Protein AF-0000000069068634 (afdb_homodimer)

Radius of gyration: 43.88 Å; Cα contacts (8 Å, |Δi|>4): 1673; chains: 2; bounding box: 75×130×88 Å

InterPro domains:
  IPR000210 BTB/POZ domain [PF00651] (49-150)
  IPR000210 BTB/POZ domain [PS50097] (56-124)
  IPR000210 BTB/POZ domain [SM00225] (56-154)
  IPR011333 SKP1/BTB/POZ domain superfamily [G3DSA:3.30.710.10] (24-182)
  IPR011333 SKP1/BTB/POZ domain superfamily [SSF54695] (41-152)
  IPR011705 BTB/Kelch-associated [SM00875] (160-269)
  IPR012983 PHR [PF08005] (313-454)
  IPR038648 PHR domain superfamily [G3DSA:2.60.120.820] (300-456)

Solvent-accessible surface area (backbone atoms only — not comparable to full-atom values): 48509 Å² total; per-residue (Å²): 137,84,79,78,79,78,79,75,80,81,74,87,59,64,68,67,48,52,60,51,46,58,54,43,60,68,57,64,77,69,54,93,85,57,77,78,21,21,77,45,52,55,34,54,25,43,44,50,33,49,77,66,56,59,80,48,38,28,40,33,26,27,18,88,83,45,47,77,45,66,36,44,56,71,60,43,37,40,45,12,56,52,42,34,68,72,62,50,80,53,99,80,60,81,63,49,77,47,78,41,56,82,41,53,55,69,52,48,51,54,50,52,48,25,61,41,46,66,60,80,87,67,55,62,68,53,24,62,60,37,33,62,53,25,56,70,36,42,24,46,51,56,32,51,54,26,50,53,50,43,67,74,54,75,40,62,62,40,32,46,42,50,25,30,50,16,58,76,66,65,34,60,69,54,25,52,51,30,48,50,53,36,32,65,29,26,59,60,24,52,70,24,69,26,41,41,69,42,48,70,66,42,51,39,54,59,49,62,46,44,37,47,52,64,54,52,63,58,49,50,52,39,50,49,51,28,19,45,46,52,25,47,73,68,72,43,68,86,40,44,62,50,34,36,60,63,42,45,76,46,54,31,43,48,31,67,51,76,38,56,67,65,54,44,59,67,58,50,64,74,38,64,56,55,50,74,68,54,50,51,52,40,50,47,32,54,76,33,77,80,60,78,61,90,85,65,73,54,41,77,77,77,57,45,65,71,76,67,42,82,45,69,41,42,80,39,71,45,86,66,76,47,73,60,84,54,45,32,32,16,39,21,37,31,32,66,39,69,39,37,42,39,31,39,28,31,44,25,39,74,57,64,32,53,34,34,39,33,41,39,32,19,35,81,85,62,47,76,72,45,74,36,79,47,76,43,72,39,69,60,63,38,67,64,40,83,45,69,43,87,59,43,45,72,47,52,53,80,44,47,38,32,43,34,37,30,50,43,58,79,59,66,39,40,47,32,28,28,69,28,47,53,59,48,73,55,94,92,20,45,38,38,49,37,71,30,90,70,26,67,59,72,21,47,48,43,30,29,49,66,38,29,35,27,33,82,134,84,80,76,80,77,79,73,82,81,74,87,59,62,70,69,46,51,61,51,46,57,54,44,61,68,58,65,75,68,54,95,85,58,78,79,21,20,76,45,52,55,33,53,27,43,44,50,33,49,78,64,55,60,80,48,36,27,41,32,27,27,18,89,81,45,46,77,46,65,37,42,56,70,60,43,37,39,45,12,58,53,41,34,66,73,60,48,80,53,100,80,63,81,64,48,78,46,78,40,55,81,41,53,54,70,52,48,51,54,49,53,47,24,61,43,47,66,60,79,86,68,55,61,69,52,26,61,62,37,33,63,52,25,58,71,36,42,23,46,49,57,31,52,52,24,50,53,50,41,68,73,55,76,42,62,62,40,31,46,40,49,25,29,50,17,58,76,66,66,35,63,69,54,25,52,53,31,49,52,51,38,31,63,30,26,61,60,24,53,69,24,70,25,40,40,67,40,48,69,67,44,52,39,54,58,49,63,46,46,38,47,52,64,54,52,63,56,49,50,53,39,50,50,52,27,20,45,45,53,26,48,74,68,73,42,70,86,40,45,62,50,34,36,60,62,43,44,77,45,55,32,44,48,32,69,49,74,39,55,66,65,54,43,59,67,58,48,64,74,39,63,57,55,51,72,67,54,49,52,52,39,50,46,33,56,76,34,78,80,59,79,64,90,84,65,74,54,41,77,76,77,58,45,64,70,75,69,43,82,46,68,42,40,80,39,71,45,85,66,75,46,72,60,84,54,45,33,30,16,39,21,37,32,31,67,38,69,39,37,41,38,31,38,28,32,43,23,38,72,57,62,31,54,34,33,39,34,41,38,31,19,34,81,84,61,47,75,74,44,74,36,78,46,76,42,70,38,71,58,64,37,68,64,40,82,44,69,42,88,58,43,47,71,48,51,54,80,42,47,38,33,43,33,38,31,50,44,58,77,59,66,40,40,47,31,26,27,69,27,48,51,62,47,72,56,92,91,20,45,37,37,49,38,70,29,91,71,27,68,58,74,22,47,46,41,30,29,50,63,38,29,35,26,32,81

Nearest PDB structures (foldseek):
  3htm-assembly2_D  TM=7.997E-01  e=1.104E-09  Homo sapiens
  8h37-assembly1_N  TM=4.741E-01  e=4.800E-11  Homo sapiens
  8h37-assembly1_A  TM=4.738E-01  e=1.066E-10  Homo sapiens
  8gq6-assembly1_A  TM=3.937E-01  e=2.622E-12  Homo sapiens
  8h37-assembly1_P  TM=3.450E-01  e=1.195E-10  Homo sapiens

Organism: Magallana gigas (NCBI:txid29159)

Structure (mmCIF, N/CA/C/O backbone):
data_AF-0000000069068634-model_v1
#
loop_
_entity.id
_entity.type
_entity.pdbx_description
1 polymer 'BTB domain-containing protein'
#
loop_
_atom_site.group_PDB
_atom_site.id
_atom_site.type_symbol
_atom_site.label_atom_id
_atom_site.label_alt_id
_atom_site.label_comp_id
_atom_site.label_asym_id
_atom_site.label_entity_id
_atom_site.label_seq_id
_atom_site.pdbx_PDB_ins_code
_atom_site.Cartn_x
_atom_site.Cartn_y
_atom_site.Cartn_z
_atom_site.occupancy
_atom_site.B_iso_or_equiv
_atom_site.auth_seq_id
_atom_site.auth_comp_id
_atom_site.auth_asym_id
_atom_site.auth_atom_id
_atom_site.pdbx_PDB_model_num
ATOM 1 N N . MET A 1 1 ? -24.781 59.812 -26.109 1 23.02 1 MET A N 1
ATOM 2 C CA . MET A 1 1 ? -25.453 58.938 -25.172 1 23.02 1 MET A CA 1
ATOM 3 C C . MET A 1 1 ? -24.875 57.5 -25.25 1 23.02 1 MET A C 1
ATOM 5 O O . MET A 1 1 ? -25.625 56.531 -25.375 1 23.02 1 MET A O 1
ATOM 9 N N . ASN A 1 2 ? -23.656 57.281 -25.578 1 25.55 2 ASN A N 1
ATOM 10 C CA . ASN A 1 2 ? -22.906 56.156 -26.141 1 25.55 2 ASN A CA 1
ATOM 11 C C . ASN A 1 2 ? -22.672 55.062 -25.109 1 25.55 2 ASN A C 1
ATOM 13 O O . ASN A 1 2 ? -22.031 55.281 -24.094 1 25.55 2 ASN A O 1
ATOM 17 N N . SER A 1 3 ? -23.594 53.938 -25 1 25.5 3 SER A N 1
ATOM 18 C CA . SER A 1 3 ? -23.922 52.906 -24.047 1 25.5 3 SER A CA 1
ATOM 19 C C . SER A 1 3 ? -22.812 51.844 -23.984 1 25.5 3 SER A C 1
ATOM 21 O O . SER A 1 3 ? -22.672 51.031 -24.875 1 25.5 3 SER A O 1
ATOM 23 N N . ASN A 1 4 ? -21.625 52.219 -23.594 1 26.45 4 ASN A N 1
ATOM 24 C CA . ASN A 1 4 ? -20.438 51.375 -23.688 1 26.45 4 ASN A CA 1
ATOM 25 C C . ASN A 1 4 ? -20.547 50.125 -22.812 1 26.45 4 ASN A C 1
ATOM 27 O O . ASN A 1 4 ? -20.672 50.25 -21.594 1 26.45 4 ASN A O 1
ATOM 31 N N . ASN A 1 5 ? -21.078 48.969 -23.422 1 26.66 5 ASN A N 1
ATOM 32 C CA . ASN A 1 5 ? -21.5 47.688 -22.891 1 26.66 5 ASN A CA 1
ATOM 33 C C . ASN A 1 5 ? -20.328 46.938 -22.281 1 26.66 5 ASN A C 1
ATOM 35 O O . ASN A 1 5 ? -19.391 46.562 -23 1 26.66 5 ASN A O 1
ATOM 39 N N . ASN A 1 6 ? -19.891 47.25 -21.109 1 26.31 6 ASN A N 1
ATOM 40 C CA . ASN A 1 6 ? -18.75 46.719 -20.375 1 26.31 6 ASN A CA 1
ATOM 41 C C . ASN A 1 6 ? -18.875 45.219 -20.125 1 26.31 6 ASN A C 1
ATOM 43 O O . ASN A 1 6 ? -19.781 44.781 -19.422 1 26.31 6 ASN A O 1
ATOM 47 N N . GLU A 1 7 ? -18.453 44.375 -21.141 1 26.75 7 GLU A N 1
ATOM 48 C CA . GLU A 1 7 ? -18.594 42.938 -21.109 1 26.75 7 GLU A CA 1
ATOM 49 C C . GLU A 1 7 ? -17.766 42.312 -19.969 1 26.75 7 GLU A C 1
ATOM 51 O O . GLU A 1 7 ? -16.578 42.625 -19.828 1 26.75 7 GLU A O 1
ATOM 56 N N . VAL A 1 8 ? -18.406 41.969 -18.828 1 29.91 8 VAL A N 1
ATOM 57 C CA . VAL A 1 8 ? -17.969 41.406 -17.562 1 29.91 8 VAL A CA 1
ATOM 58 C C . VAL A 1 8 ? -17.281 40.062 -17.812 1 29.91 8 VAL A C 1
ATOM 60 O O . VAL A 1 8 ? -17.844 39.188 -18.5 1 29.91 8 VAL A O 1
ATOM 63 N N . PRO A 1 9 ? -15.977 40.062 -17.688 1 25.98 9 PRO A N 1
ATOM 64 C CA . PRO A 1 9 ? -15.273 38.812 -18.047 1 25.98 9 PRO A CA 1
ATOM 65 C C . PRO A 1 9 ? -15.766 37.594 -17.25 1 25.98 9 PRO A C 1
ATOM 67 O O . PRO A 1 9 ? -16.234 37.75 -16.125 1 25.98 9 PRO A O 1
ATOM 70 N N . ALA A 1 10 ? -16.047 36.469 -17.969 1 27.2 10 ALA A N 1
ATOM 71 C CA . ALA A 1 10 ? -16.609 35.156 -17.672 1 27.2 10 ALA A CA 1
ATOM 72 C C . ALA A 1 10 ? -15.867 34.5 -16.516 1 27.2 10 ALA A C 1
ATOM 74 O O . ALA A 1 10 ? -14.641 34.594 -16.406 1 27.2 10 ALA A O 1
ATOM 75 N N . SER A 1 11 ? -16.562 34.281 -15.383 1 24.89 11 SER A N 1
ATOM 76 C CA . SER A 1 11 ? -16.266 33.688 -14.086 1 24.89 11 SER A CA 1
ATOM 77 C C . SER A 1 11 ? -15.609 32.344 -14.234 1 24.89 11 SER A C 1
ATOM 79 O O . SER A 1 11 ? -16.078 31.5 -15.008 1 24.89 11 SER A O 1
ATOM 81 N N . PRO A 1 12 ? -14.305 32.219 -13.883 1 28.66 12 PRO A N 1
ATOM 82 C CA . PRO A 1 12 ? -13.586 30.984 -14.102 1 28.66 12 PRO A CA 1
ATOM 83 C C . PRO A 1 12 ? -14.227 29.797 -13.391 1 28.66 12 PRO A C 1
ATOM 85 O O . PRO A 1 12 ? -13.977 29.578 -12.195 1 28.66 12 PRO A O 1
ATOM 88 N N . VAL A 1 13 ? -15.555 29.531 -13.422 1 25.98 13 VAL A N 1
ATOM 89 C CA . VAL A 1 13 ? -16.344 28.484 -12.789 1 25.98 13 VAL A CA 1
ATOM 90 C C . VAL A 1 13 ? -15.852 27.125 -13.273 1 25.98 13 VAL A C 1
ATOM 92 O O . VAL A 1 13 ? -16.391 26.078 -12.875 1 25.98 13 VAL A O 1
ATOM 95 N N . LYS A 1 14 ? -15.086 27.062 -14.367 1 29.84 14 LYS A N 1
ATOM 96 C CA . LYS A 1 14 ? -15.148 25.766 -15.031 1 29.84 14 LYS A CA 1
ATOM 97 C C . LYS A 1 14 ? -14.375 24.719 -14.25 1 29.84 14 LYS A C 1
ATOM 99 O O . LYS A 1 14 ? -14.359 23.547 -14.625 1 29.84 14 LYS A O 1
ATOM 104 N N . GLU A 1 15 ? -13.523 25.297 -13.469 1 28.69 15 GLU A N 1
ATOM 105 C CA . GLU A 1 15 ? -12.633 24.203 -13.07 1 28.69 15 GLU A CA 1
ATOM 106 C C . GLU A 1 15 ? -13.328 23.266 -12.094 1 28.69 15 GLU A C 1
ATOM 108 O O . GLU A 1 15 ? -12.922 22.109 -11.938 1 28.69 15 GLU A O 1
ATOM 113 N N . ASP A 1 16 ? -14.305 23.781 -11.305 1 31.12 16 ASP A N 1
ATOM 114 C CA . ASP A 1 16 ? -14.977 22.984 -10.281 1 31.12 16 ASP A CA 1
ATOM 115 C C . ASP A 1 16 ? -15.859 21.922 -10.914 1 31.12 16 ASP A C 1
ATOM 117 O O . ASP A 1 16 ? -16.328 21.016 -10.227 1 31.12 16 ASP A O 1
ATOM 121 N N . THR A 1 17 ? -16.328 22.234 -12.203 1 33.88 17 THR A N 1
ATOM 122 C CA . THR A 1 17 ? -17.281 21.328 -12.844 1 33.88 17 THR A CA 1
ATOM 123 C C . THR A 1 17 ? -16.609 20.047 -13.281 1 33.88 17 THR A C 1
ATOM 125 O O . THR A 1 17 ? -17.266 19.031 -13.508 1 33.88 17 THR A O 1
ATOM 128 N N . LYS A 1 18 ? -15.344 20.125 -13.508 1 31.34 18 LYS A N 1
ATOM 129 C CA . LYS A 1 18 ? -14.703 18.969 -14.102 1 31.34 18 LYS A CA 1
ATOM 130 C C . LYS A 1 18 ? -14.469 17.875 -13.062 1 31.34 18 LYS A C 1
ATOM 132 O O . LYS A 1 18 ? -14.188 16.719 -13.414 1 31.34 18 LYS A O 1
ATOM 137 N N . ILE A 1 19 ? -14.273 18.391 -11.805 1 32.72 19 ILE A N 1
ATOM 138 C CA . ILE A 1 19 ? -14.133 17.344 -10.797 1 32.72 19 ILE A CA 1
ATOM 139 C C . ILE A 1 19 ? -15.484 16.656 -10.578 1 32.72 19 ILE A C 1
ATOM 141 O O . ILE A 1 19 ? -15.539 15.445 -10.352 1 32.72 19 ILE A O 1
ATOM 145 N N . ASN A 1 20 ? -16.578 17.5 -10.703 1 32.72 20 ASN A N 1
ATOM 146 C CA . ASN A 1 20 ? -17.922 16.922 -10.578 1 32.72 20 ASN A CA 1
ATOM 147 C C . ASN A 1 20 ? -18.25 16.016 -11.758 1 32.72 20 ASN A C 1
ATOM 149 O O . ASN A 1 20 ? -18.953 15.008 -11.594 1 32.72 20 ASN A O 1
ATOM 153 N N . GLU A 1 21 ? -17.938 16.5 -13.039 1 32.72 21 GLU A N 1
ATOM 154 C CA . GLU A 1 21 ? -18.344 15.727 -14.211 1 32.72 21 GLU A CA 1
ATOM 155 C C . GLU A 1 21 ? -17.531 14.445 -14.344 1 32.72 21 GLU A C 1
ATOM 157 O O . GLU A 1 21 ? -17.984 13.469 -14.953 1 32.72 21 GLU A O 1
ATOM 162 N N . ALA A 1 22 ? -16.203 14.523 -14.039 1 31.3 22 ALA A N 1
ATOM 163 C CA . ALA A 1 22 ? -15.445 13.281 -14.125 1 31.3 22 ALA A CA 1
ATOM 164 C C . ALA A 1 22 ? -15.898 12.281 -13.07 1 31.3 22 ALA A C 1
ATOM 166 O O . ALA A 1 22 ? -15.828 11.07 -13.281 1 31.3 22 ALA A O 1
ATOM 167 N N . HIS A 1 23 ? -16.391 12.844 -11.891 1 32.53 23 HIS A N 1
ATOM 168 C CA . HIS A 1 23 ? -17.031 12.07 -10.828 1 32.53 23 HIS A CA 1
ATOM 169 C C . HIS A 1 23 ? -18.359 11.484 -11.312 1 32.53 23 HIS A C 1
ATOM 171 O O . HIS A 1 23 ? -18.734 10.375 -10.914 1 32.53 23 HIS A O 1
ATOM 177 N N . SER A 1 24 ? -19.25 12.344 -11.992 1 33.25 24 SER A N 1
ATOM 178 C CA . SER A 1 24 ? -20.562 11.93 -12.453 1 33.25 24 SER A CA 1
ATOM 179 C C . SER A 1 24 ? -20.469 10.891 -13.562 1 33.25 24 SER A C 1
ATOM 181 O O . SER A 1 24 ? -21.25 9.945 -13.609 1 33.25 24 SER A O 1
ATOM 183 N N . GLU A 1 25 ? -19.656 11.203 -14.578 1 30.55 25 GLU A N 1
ATOM 184 C CA . GLU A 1 25 ? -19.625 10.297 -15.719 1 30.55 25 GLU A CA 1
ATOM 185 C C . GLU A 1 25 ? -19.031 8.945 -15.328 1 30.55 25 GLU A C 1
ATOM 187 O O . GLU A 1 25 ? -19.297 7.934 -15.992 1 30.55 25 GLU A O 1
ATOM 192 N N . LEU A 1 26 ? -18.031 8.945 -14.352 1 31.38 26 LEU A N 1
ATOM 193 C CA . LEU A 1 26 ? -17.688 7.617 -13.859 1 31.38 26 LEU A CA 1
ATOM 194 C C . LEU A 1 26 ? -18.844 7 -13.086 1 31.38 26 LEU A C 1
ATOM 196 O O . LEU A 1 26 ? -18.797 5.82 -12.727 1 31.38 26 LEU A O 1
ATOM 200 N N . ASN A 1 27 ? -19.797 7.691 -12.453 1 33.03 27 ASN A N 1
ATOM 201 C CA . ASN A 1 27 ? -21.062 7.273 -11.836 1 33.03 27 ASN A CA 1
ATOM 202 C C . ASN A 1 27 ? -21.984 6.613 -12.852 1 33.03 27 ASN A C 1
ATOM 204 O O . ASN A 1 27 ? -22.828 5.785 -12.484 1 33.03 27 ASN A O 1
ATOM 208 N N . SER A 1 28 ? -22.469 7.371 -13.891 1 33.91 28 SER A N 1
ATOM 209 C CA . SER A 1 28 ? -23.672 6.902 -14.562 1 33.91 28 SER A CA 1
ATOM 210 C C . SER A 1 28 ? -23.531 5.445 -15 1 33.91 28 SER A C 1
ATOM 212 O O . SER A 1 28 ? -24.406 4.617 -14.703 1 33.91 28 SER A O 1
ATOM 214 N N . ARG A 1 29 ? -23.141 5.191 -16.422 1 30.02 29 ARG A N 1
ATOM 215 C CA . ARG A 1 29 ? -23.391 4.051 -17.297 1 30.02 29 ARG A CA 1
ATOM 216 C C . ARG A 1 29 ? -22.453 2.9 -16.984 1 30.02 29 ARG A C 1
ATOM 218 O O . ARG A 1 29 ? -22.219 2.025 -17.812 1 30.02 29 ARG A O 1
ATOM 225 N N . GLN A 1 30 ? -21.469 3.084 -16.078 1 34.72 30 GLN A N 1
ATOM 226 C CA . GLN A 1 30 ? -20.812 1.787 -15.969 1 34.72 30 GLN A CA 1
ATOM 227 C C . GLN A 1 30 ? -21.766 0.73 -15.414 1 34.72 30 GLN A C 1
ATOM 229 O O . GLN A 1 30 ? -22.281 0.874 -14.305 1 34.72 30 GLN A O 1
ATOM 234 N N . SER A 1 31 ? -22.453 -0.09 -16.109 1 37.47 31 SER A N 1
ATOM 235 C CA . SER A 1 31 ? -23.406 -1.186 -15.961 1 37.47 31 SER A CA 1
ATOM 236 C C . SER A 1 31 ? -23.094 -2.023 -14.719 1 37.47 31 SER A C 1
ATOM 238 O O . SER A 1 31 ? -21.938 -2.277 -14.414 1 37.47 31 SER A O 1
ATOM 240 N N . ARG A 1 32 ? -24 -2.156 -13.703 1 43.66 32 ARG A N 1
ATOM 241 C CA . ARG A 1 32 ? -24.047 -3.088 -12.578 1 43.66 32 ARG A CA 1
ATOM 242 C C . ARG A 1 32 ? -23.219 -4.332 -12.859 1 43.66 32 ARG A C 1
ATOM 244 O O . ARG A 1 32 ? -22.844 -5.055 -11.93 1 43.66 32 ARG A O 1
ATOM 251 N N . ASN A 1 33 ? -23.188 -4.762 -14.07 1 49.81 33 ASN A N 1
ATOM 252 C CA . ASN A 1 33 ? -22.656 -6.059 -14.477 1 49.81 33 ASN A CA 1
ATOM 253 C C . ASN A 1 33 ? -21.156 -6.012 -14.688 1 49.81 33 ASN A C 1
ATOM 255 O O . ASN A 1 33 ? -20.547 -6.988 -15.133 1 49.81 33 ASN A O 1
ATOM 259 N N . GLN A 1 34 ? -20.5 -4.652 -14.406 1 64.38 34 GLN A N 1
ATOM 260 C CA . GLN A 1 34 ? -19.094 -4.512 -14.797 1 64.38 34 GLN A CA 1
ATOM 261 C C . GLN A 1 34 ? -18.156 -4.793 -13.625 1 64.38 34 GLN A C 1
ATOM 263 O O . GLN A 1 34 ? -18.438 -4.387 -12.492 1 64.38 34 GLN A O 1
ATOM 268 N N . ASP A 1 35 ? -17.312 -5.734 -13.703 1 83.81 35 ASP A N 1
ATOM 269 C CA . ASP A 1 35 ? -16.234 -6.094 -12.781 1 83.81 35 ASP A CA 1
ATOM 270 C C . ASP A 1 35 ? -15.375 -4.879 -12.445 1 83.81 35 ASP A C 1
ATOM 272 O O . ASP A 1 35 ? -14.391 -4.605 -13.133 1 83.81 35 ASP A O 1
ATOM 276 N N . TRP A 1 36 ? -15.836 -4.043 -11.414 1 89.12 36 TRP A N 1
ATOM 277 C CA . TRP A 1 36 ? -15.062 -2.883 -10.984 1 89.12 36 TRP A CA 1
ATOM 278 C C . TRP A 1 36 ? -14.008 -3.279 -9.961 1 89.12 36 TRP A C 1
ATOM 280 O O . TRP A 1 36 ? -13.141 -2.479 -9.617 1 89.12 36 TRP A O 1
ATOM 290 N N . GLN A 1 37 ? -14.055 -4.484 -9.484 1 92.25 37 GLN A N 1
ATOM 291 C CA . GLN A 1 37 ? -13.266 -4.93 -8.344 1 92.25 37 GLN A CA 1
ATOM 292 C C . GLN A 1 37 ? -11.945 -5.547 -8.797 1 92.25 37 GLN A C 1
ATOM 294 O O . GLN A 1 37 ? -10.891 -5.262 -8.227 1 92.25 37 GLN A O 1
ATOM 299 N N . GLY A 1 38 ? -12.031 -6.332 -9.828 1 91.19 38 GLY A N 1
ATOM 300 C CA . GLY A 1 38 ? -11.031 -7.344 -10.125 1 91.19 38 GLY A CA 1
ATOM 301 C C . GLY A 1 38 ? -9.625 -6.785 -10.242 1 91.19 38 GLY A C 1
ATOM 302 O O . GLY A 1 38 ? -8.656 -7.43 -9.836 1 91.19 38 GLY A O 1
ATOM 303 N N . ASP A 1 39 ? -9.461 -5.539 -10.742 1 92.75 39 ASP A N 1
ATOM 304 C CA . ASP A 1 39 ? -8.133 -4.984 -11.008 1 92.75 39 ASP A CA 1
ATOM 305 C C . ASP A 1 39 ? -7.746 -3.957 -9.945 1 92.75 39 ASP A C 1
ATOM 307 O O . ASP A 1 39 ? -6.676 -3.35 -10.031 1 92.75 39 ASP A O 1
ATOM 311 N N . ARG A 1 40 ? -8.547 -3.801 -8.922 1 93.75 40 ARG A N 1
ATOM 312 C CA . ARG A 1 40 ? -8.328 -2.734 -7.945 1 93.75 40 ARG A CA 1
ATOM 313 C C . ARG A 1 40 ? -7.676 -3.277 -6.68 1 93.75 40 ARG A C 1
ATOM 315 O O . ARG A 1 40 ? -7.824 -4.457 -6.352 1 93.75 40 ARG A O 1
ATOM 322 N N . SER A 1 41 ? -6.887 -2.438 -6.074 1 94.31 41 SER A N 1
ATOM 323 C CA . SER A 1 41 ? -6.336 -2.74 -4.754 1 94.31 41 SER A CA 1
ATOM 324 C C . SER A 1 41 ? -7.402 -2.615 -3.67 1 94.31 41 SER A C 1
ATOM 326 O O . SER A 1 41 ? -8.516 -2.164 -3.936 1 94.31 41 SER A O 1
ATOM 328 N N . LEU A 1 42 ? -7.07 -3.059 -2.49 1 95.44 42 LEU A N 1
ATOM 329 C CA . LEU A 1 42 ? -7.973 -2.932 -1.351 1 95.44 42 LEU A CA 1
ATOM 330 C C . LEU A 1 42 ? -8.422 -1.484 -1.169 1 95.44 42 LEU A C 1
ATOM 332 O O . LEU A 1 42 ? -9.617 -1.209 -1.059 1 95.44 42 LEU A O 1
ATOM 336 N N . GLY A 1 43 ? -7.43 -0.545 -1.149 1 95.06 43 GLY A N 1
ATOM 337 C CA . GLY A 1 43 ? -7.742 0.863 -0.968 1 95.06 43 GLY A CA 1
ATOM 338 C C . GLY A 1 43 ? -8.664 1.412 -2.043 1 95.06 43 GLY A C 1
ATOM 339 O O . GLY A 1 43 ? -9.594 2.164 -1.746 1 95.06 43 GLY A O 1
ATOM 340 N N . GLU A 1 44 ? -8.406 1.026 -3.279 1 95.31 44 GLU A N 1
ATOM 341 C CA . GLU A 1 44 ? -9.227 1.479 -4.406 1 95.31 44 GLU A CA 1
ATOM 342 C C . GLU A 1 44 ? -10.641 0.931 -4.316 1 95.31 44 GLU A C 1
ATOM 344 O O . GLU A 1 44 ? -11.609 1.632 -4.633 1 95.31 44 GLU A O 1
ATOM 349 N N . CYS A 1 45 ? -10.75 -0.297 -3.914 1 95.81 45 CYS A N 1
ATOM 350 C CA . CYS A 1 45 ? -12.07 -0.902 -3.766 1 95.81 45 CYS A CA 1
ATOM 351 C C . CYS A 1 45 ? -12.859 -0.233 -2.643 1 95.81 45 CYS A C 1
ATOM 353 O O . CYS A 1 45 ? -14.039 0.062 -2.799 1 95.81 45 CYS A O 1
ATOM 355 N N . MET A 1 46 ? -12.156 0.006 -1.555 1 96.25 46 MET A N 1
ATOM 356 C CA . MET A 1 46 ? -12.82 0.658 -0.428 1 96.25 46 MET A CA 1
ATOM 357 C C . MET A 1 46 ? -13.242 2.074 -0.794 1 96.25 46 MET A C 1
ATOM 359 O O . MET A 1 46 ? -14.32 2.527 -0.395 1 96.25 46 MET A O 1
ATOM 363 N N . GLN A 1 47 ? -12.367 2.744 -1.521 1 95.19 47 GLN A N 1
ATOM 364 C CA . GLN A 1 47 ? -12.711 4.082 -1.988 1 95.19 47 GLN A CA 1
ATOM 365 C C . GLN A 1 47 ? -13.945 4.047 -2.891 1 95.19 47 GLN A C 1
ATOM 367 O O . GLN A 1 47 ? -14.797 4.93 -2.816 1 95.19 47 GLN A O 1
ATOM 372 N N . TYR A 1 48 ? -13.961 3.037 -3.766 1 95.38 48 TYR A N 1
ATOM 373 C CA . TYR A 1 48 ? -15.102 2.877 -4.652 1 95.38 48 TYR A CA 1
ATOM 374 C C . TYR A 1 48 ? -16.391 2.662 -3.859 1 95.38 48 TYR A C 1
ATOM 376 O O . TYR A 1 48 ? -17.422 3.266 -4.156 1 95.38 48 TYR A O 1
ATOM 384 N N . MET A 1 49 ? -16.312 1.817 -2.83 1 95.12 49 MET A N 1
ATOM 385 C CA . MET A 1 49 ? -17.469 1.547 -1.972 1 95.12 49 MET A CA 1
ATOM 386 C C . MET A 1 49 ? -17.938 2.818 -1.271 1 95.12 49 MET A C 1
ATOM 388 O O . MET A 1 49 ? -19.141 3.068 -1.164 1 95.12 49 MET A O 1
ATOM 392 N N . LEU A 1 50 ? -16.984 3.592 -0.792 1 95.44 50 LEU A N 1
ATOM 393 C CA . LEU A 1 50 ? -17.281 4.836 -0.088 1 95.44 50 LEU A CA 1
ATOM 394 C C . LEU A 1 50 ? -17.922 5.852 -1.023 1 95.44 50 LEU A C 1
ATOM 396 O O . LEU A 1 50 ? -18.953 6.434 -0.693 1 95.44 50 LEU A O 1
ATOM 400 N N . THR A 1 51 ? -17.312 6.035 -2.18 1 94.06 51 THR A N 1
ATOM 401 C CA . THR A 1 51 ? -17.766 7.039 -3.141 1 94.06 51 THR A CA 1
ATOM 402 C C . THR A 1 51 ? -19.156 6.715 -3.658 1 94.06 51 THR A C 1
ATOM 404 O O . THR A 1 51 ? -19.969 7.621 -3.885 1 94.06 51 THR A O 1
ATOM 407 N N . ASN A 1 52 ? -19.453 5.426 -3.807 1 93.5 52 ASN A N 1
ATOM 408 C CA . ASN A 1 52 ? -20.75 5.02 -4.344 1 93.5 52 ASN A CA 1
ATOM 409 C C . ASN A 1 52 ? -21.719 4.605 -3.232 1 93.5 52 ASN A C 1
ATOM 411 O O . ASN A 1 52 ? -22.812 4.125 -3.506 1 93.5 52 ASN A O 1
ATOM 415 N N . GLU A 1 53 ? -21.344 4.82 -1.994 1 93.62 53 GLU A N 1
ATOM 416 C CA . GLU A 1 53 ? -22.125 4.578 -0.782 1 93.62 53 GLU A CA 1
ATOM 417 C C . GLU A 1 53 ? -22.719 3.174 -0.784 1 93.62 53 GLU A C 1
ATOM 419 O O . GLU A 1 53 ? -23.922 2.998 -0.508 1 93.62 53 GLU A O 1
ATOM 424 N N . ILE A 1 54 ? -21.969 2.242 -1.265 1 92 54 ILE A N 1
ATOM 425 C CA . ILE A 1 54 ? -22.422 0.854 -1.275 1 92 54 ILE A CA 1
ATOM 426 C C . ILE A 1 54 ? -22.234 0.242 0.112 1 92 54 ILE A C 1
ATOM 428 O O . ILE A 1 54 ? -21.109 0.064 0.577 1 92 54 ILE A O 1
ATOM 432 N N . GLY A 1 55 ? -23.312 0.003 0.798 1 88.56 55 GLY A N 1
ATOM 433 C CA . GLY A 1 55 ? -23.281 -0.703 2.068 1 88.56 55 GLY A CA 1
ATOM 434 C C . GLY A 1 55 ? -22.969 0.205 3.246 1 88.56 55 GLY A C 1
ATOM 435 O O . GLY A 1 55 ? -22.594 -0.269 4.32 1 88.56 55 GLY A O 1
ATOM 436 N N . CYS A 1 56 ? -22.984 1.469 3.094 1 91.75 56 CYS A N 1
ATOM 437 C CA . CYS A 1 56 ? -22.719 2.393 4.191 1 91.75 56 CYS A CA 1
ATOM 438 C C . CYS A 1 56 ? -23.766 2.248 5.293 1 91.75 56 CYS A C 1
ATOM 440 O O . CYS A 1 56 ? -24.953 2.059 5.012 1 91.75 56 CYS A O 1
ATOM 442 N N . ASP A 1 57 ? -23.297 2.312 6.562 1 90.44 57 ASP A N 1
ATOM 443 C CA . ASP A 1 57 ? -24.219 2.105 7.672 1 90.44 57 ASP A CA 1
ATOM 444 C C . ASP A 1 57 ? -24.016 3.15 8.766 1 90.44 57 ASP A C 1
ATOM 446 O O . ASP A 1 57 ? -24.547 3.02 9.867 1 90.44 57 ASP A O 1
ATOM 450 N N . VAL A 1 58 ? -23.203 4.129 8.547 1 92.94 58 VAL A N 1
ATOM 451 C CA . VAL A 1 58 ? -22.984 5.242 9.469 1 92.94 58 VAL A CA 1
ATOM 452 C C . VAL A 1 58 ? -23.172 6.562 8.727 1 92.94 58 VAL A C 1
ATOM 454 O O . VAL A 1 58 ? -22.703 6.711 7.59 1 92.94 58 VAL A O 1
ATOM 457 N N . SER A 1 59 ? -23.875 7.473 9.328 1 94.44 59 SER A N 1
ATOM 458 C CA . SER A 1 59 ? -24.062 8.797 8.758 1 94.44 59 SER A CA 1
ATOM 459 C C . SER A 1 59 ? -23.484 9.883 9.664 1 94.44 59 SER A C 1
ATOM 461 O O . SER A 1 59 ? -23.828 9.969 10.844 1 94.44 59 SER A O 1
ATOM 463 N N . PHE A 1 60 ? -22.609 10.68 9.102 1 94.31 60 PHE A N 1
ATOM 464 C CA . PHE A 1 60 ? -22.047 11.836 9.789 1 94.31 60 PHE A CA 1
ATOM 465 C C . PHE A 1 60 ? -22.688 13.125 9.297 1 94.31 60 PHE A C 1
ATOM 467 O O . PHE A 1 60 ? -22.953 13.289 8.102 1 94.31 60 PHE A O 1
ATOM 474 N N . PHE A 1 61 ? -22.984 13.961 10.172 1 94.69 61 PHE A N 1
ATOM 475 C CA . PHE A 1 61 ? -23.406 15.312 9.844 1 94.69 61 PHE A CA 1
ATOM 476 C C . PHE A 1 61 ? -22.328 16.328 10.18 1 94.69 61 PHE A C 1
ATOM 478 O O . PHE A 1 61 ? -22.125 16.656 11.352 1 94.69 61 PHE A O 1
ATOM 485 N N . VAL A 1 62 ? -21.703 16.812 9.125 1 93.44 62 VAL A N 1
ATOM 486 C CA . VAL A 1 62 ? -20.438 17.531 9.297 1 93.44 62 VAL A CA 1
ATOM 487 C C . VAL A 1 62 ? -20.641 19.016 8.977 1 93.44 62 VAL A C 1
ATOM 489 O O . VAL A 1 62 ? -21.344 19.359 8.023 1 93.44 62 VAL A O 1
ATOM 492 N N . GLY A 1 63 ? -19.984 19.875 9.758 1 86.56 63 GLY A N 1
ATOM 493 C CA . GLY A 1 63 ? -19.984 21.312 9.523 1 86.56 63 GLY A CA 1
ATOM 494 C C . GLY A 1 63 ? -21.234 22 10.055 1 86.56 63 GLY A C 1
ATOM 495 O O . GLY A 1 63 ? -22.141 21.359 10.586 1 86.56 63 GLY A O 1
ATOM 496 N N . PRO A 1 64 ? -21.234 23.328 9.93 1 80.5 64 PRO A N 1
ATOM 497 C CA . PRO A 1 64 ? -22.406 24.094 10.375 1 80.5 64 PRO A CA 1
ATOM 498 C C . PRO A 1 64 ? -23.656 23.781 9.562 1 80.5 64 PRO A C 1
ATOM 500 O O . PRO A 1 64 ? -24.766 23.828 10.102 1 80.5 64 PRO A O 1
ATOM 503 N N . GLU A 1 65 ? -23.453 23.422 8.281 1 86.94 65 GLU A N 1
ATOM 504 C CA . GLU A 1 65 ? -24.578 23.109 7.406 1 86.94 65 GLU A CA 1
ATOM 505 C C . GLU A 1 65 ? -25.031 21.672 7.598 1 86.94 65 GLU A C 1
ATOM 507 O O . GLU A 1 65 ? -26.047 21.25 7.023 1 86.94 65 GLU A O 1
ATOM 512 N N . LYS A 1 66 ? -24.391 20.922 8.383 1 89.81 66 LYS A N 1
ATOM 513 C CA . LYS A 1 66 ? -24.734 19.547 8.703 1 89.81 66 LYS A CA 1
ATOM 514 C C . LYS A 1 66 ? -24.844 18.703 7.434 1 89.81 66 LYS A C 1
ATOM 516 O O . LYS A 1 66 ? -25.844 18.016 7.219 1 89.81 66 LYS A O 1
ATOM 521 N N . VAL A 1 67 ? -23.891 18.797 6.641 1 93.69 67 VAL A N 1
ATOM 522 C CA . VAL A 1 67 ? -23.812 17.984 5.43 1 93.69 67 VAL A CA 1
ATOM 523 C C . VAL A 1 67 ? -23.656 16.516 5.809 1 93.69 67 VAL A C 1
ATOM 525 O O . VAL A 1 67 ? -22.828 16.172 6.66 1 93.69 67 VAL A O 1
ATOM 528 N N . GLU A 1 68 ? -24.391 15.695 5.184 1 94.88 68 GLU A N 1
ATOM 529 C CA . GLU A 1 68 ? -24.359 14.273 5.512 1 94.88 68 GLU A CA 1
ATOM 530 C C . GLU A 1 68 ? -23.219 13.57 4.781 1 94.88 68 GLU A C 1
ATOM 532 O O . GLU A 1 68 ? -23.062 13.711 3.564 1 94.88 68 GLU A O 1
ATOM 537 N N . VAL A 1 69 ? -22.391 12.859 5.477 1 95.06 69 VAL A N 1
ATOM 538 C CA . VAL A 1 69 ? -21.328 12.008 4.941 1 95.06 69 VAL A CA 1
ATOM 539 C C . VAL A 1 69 ? -21.531 10.578 5.426 1 95.06 69 VAL A C 1
ATOM 541 O O . VAL A 1 69 ? -21.562 10.32 6.633 1 95.06 69 VAL A O 1
ATOM 544 N N . ARG A 1 70 ? -21.672 9.688 4.477 1 95.56 70 ARG A N 1
ATOM 545 C CA . ARG A 1 70 ? -21.906 8.289 4.824 1 95.56 70 ARG A CA 1
ATOM 546 C C . ARG A 1 70 ? -20.609 7.496 4.793 1 95.56 70 ARG A C 1
ATOM 548 O O . ARG A 1 70 ? -19.703 7.809 4.016 1 95.56 70 ARG A O 1
ATOM 555 N N . ALA A 1 71 ? -20.484 6.547 5.699 1 95.88 71 ALA A N 1
ATOM 556 C CA . ALA A 1 71 ? -19.281 5.727 5.797 1 95.88 71 ALA A CA 1
ATOM 557 C C . ALA A 1 71 ? -19.609 4.328 6.309 1 95.88 71 ALA A C 1
ATOM 559 O O . ALA A 1 71 ? -20.766 3.994 6.523 1 95.88 71 ALA A O 1
ATOM 560 N N . HIS A 1 72 ? -18.75 3.477 6.348 1 94.31 72 HIS A N 1
ATOM 561 C CA . HIS A 1 72 ? -18.922 2.105 6.812 1 94.31 72 HIS A CA 1
ATOM 562 C C . HIS A 1 72 ? -18.406 1.937 8.242 1 94.31 72 HIS A C 1
ATOM 564 O O . HIS A 1 72 ? -17.266 2.256 8.539 1 94.31 72 HIS A O 1
ATOM 570 N N . ARG A 1 73 ? -19.219 1.422 9.078 1 93.69 73 ARG A N 1
ATOM 571 C CA . ARG A 1 73 ? -18.891 1.187 10.484 1 93.69 73 ARG A CA 1
ATOM 572 C C . ARG A 1 73 ? -17.625 0.353 10.625 1 93.69 73 ARG A C 1
ATOM 574 O O . ARG A 1 73 ? -16.75 0.669 11.43 1 93.69 73 ARG A O 1
ATOM 581 N N . LEU A 1 74 ? -17.5 -0.706 9.805 1 93.06 74 LEU A N 1
ATOM 582 C CA . LEU A 1 74 ? -16.375 -1.638 9.898 1 93.06 74 LEU A CA 1
ATOM 583 C C . LEU A 1 74 ? -15.047 -0.914 9.711 1 93.06 74 LEU A C 1
ATOM 585 O O . LEU A 1 74 ? -14.102 -1.144 10.461 1 93.06 74 LEU A O 1
ATOM 589 N N . ILE A 1 75 ? -14.961 -0.077 8.688 1 95.94 75 ILE A N 1
ATOM 590 C CA . ILE A 1 75 ? -13.719 0.636 8.398 1 95.94 75 ILE A CA 1
ATOM 591 C C . ILE A 1 75 ? -13.43 1.634 9.516 1 95.94 75 ILE A C 1
ATOM 593 O O . ILE A 1 75 ? -12.289 1.738 9.977 1 95.94 75 ILE A O 1
ATOM 597 N N . LEU A 1 76 ? -14.461 2.324 9.992 1 95.5 76 LEU A N 1
ATOM 598 C CA . LEU A 1 76 ? -14.289 3.34 11.031 1 95.5 76 LEU A CA 1
ATOM 599 C C . LEU A 1 76 ? -13.766 2.719 12.32 1 95.5 76 LEU A C 1
ATOM 601 O O . LEU A 1 76 ? -12.789 3.205 12.898 1 95.5 76 LEU A O 1
ATOM 605 N N . ILE A 1 77 ? -14.359 1.646 12.789 1 93.69 77 ILE A N 1
ATOM 606 C CA . ILE A 1 77 ? -13.969 1.043 14.062 1 93.69 77 ILE A CA 1
ATOM 607 C C . ILE A 1 77 ? -12.594 0.386 13.922 1 93.69 77 ILE A C 1
ATOM 609 O O . ILE A 1 77 ? -11.859 0.262 14.898 1 93.69 77 ILE A O 1
ATOM 613 N N . ALA A 1 78 ? -12.25 -0.031 12.688 1 95 78 ALA A N 1
ATOM 614 C CA . ALA A 1 78 ? -10.961 -0.684 12.453 1 95 78 ALA A CA 1
ATOM 615 C C . ALA A 1 78 ? -9.82 0.329 12.484 1 95 78 ALA A C 1
ATOM 617 O O . ALA A 1 78 ? -8.688 -0.013 12.82 1 95 78 ALA A O 1
ATOM 618 N N . ARG A 1 79 ? -10.109 1.562 12.117 1 96.56 79 ARG A N 1
ATOM 619 C CA . ARG A 1 79 ? -9.023 2.494 11.828 1 96.56 79 ARG A CA 1
ATOM 620 C C . ARG A 1 79 ? -8.867 3.518 12.953 1 96.56 79 ARG A C 1
ATOM 622 O O . ARG A 1 79 ? -7.879 4.254 12.992 1 96.56 79 ARG A O 1
ATOM 629 N N . SER A 1 80 ? -9.836 3.596 13.922 1 95.88 80 SER A N 1
ATOM 630 C CA . SER A 1 80 ? -9.805 4.586 14.992 1 95.88 80 SER A CA 1
ATOM 631 C C . SER A 1 80 ? -10.336 4.004 16.297 1 95.88 80 SER A C 1
ATOM 633 O O . SER A 1 80 ? -11.469 3.531 16.359 1 95.88 80 SER A O 1
ATOM 635 N N . PRO A 1 81 ? -9.586 4.109 17.375 1 94.44 81 PRO A N 1
ATOM 636 C CA . PRO A 1 81 ? -10.086 3.641 18.656 1 94.44 81 PRO A CA 1
ATOM 637 C C . PRO A 1 81 ? -11.281 4.453 19.156 1 94.44 81 PRO A C 1
ATOM 639 O O . PRO A 1 81 ? -12.133 3.924 19.875 1 94.44 81 PRO A O 1
ATOM 642 N N . VAL A 1 82 ? -11.359 5.715 18.781 1 92.81 82 VAL A N 1
ATOM 643 C CA . VAL A 1 82 ? -12.477 6.57 19.188 1 92.81 82 VAL A CA 1
ATOM 644 C C . VAL A 1 82 ? -13.758 6.074 18.531 1 92.81 82 VAL A C 1
ATOM 646 O O . VAL A 1 82 ? -14.781 5.914 19.203 1 92.81 82 VAL A O 1
ATOM 649 N N . PHE A 1 83 ? -13.711 5.801 17.234 1 93 83 PHE A N 1
ATOM 650 C CA . PHE A 1 83 ? -14.875 5.25 16.562 1 93 83 PHE A CA 1
ATOM 651 C C . PHE A 1 83 ? -15.211 3.861 17.094 1 93 83 PHE A C 1
ATOM 653 O O . PHE A 1 83 ? -16.375 3.479 17.156 1 93 83 PHE A O 1
ATOM 660 N N . PHE A 1 84 ? -14.148 3.074 17.406 1 91.69 84 PHE A N 1
ATOM 661 C CA . PHE A 1 84 ? -14.367 1.746 17.969 1 91.69 84 PHE A CA 1
ATOM 662 C C . PHE A 1 84 ? -15.227 1.821 19.234 1 91.69 84 PHE A C 1
ATOM 664 O O . PHE A 1 84 ? -16.109 0.993 19.422 1 91.69 84 PHE A O 1
ATOM 671 N N . LYS A 1 85 ? -15.016 2.76 20.031 1 88.31 85 LYS A N 1
ATOM 672 C CA . LYS A 1 85 ? -15.75 2.938 21.281 1 88.31 85 LYS A CA 1
ATOM 673 C C . LYS A 1 85 ? -17.141 3.525 21.031 1 88.31 85 LYS A C 1
ATOM 675 O O . LYS A 1 85 ? -18.125 3.086 21.625 1 88.31 85 LYS A O 1
ATOM 680 N N . LYS A 1 86 ? -17.266 4.43 20.078 1 87.94 86 LYS A N 1
ATOM 681 C CA . LYS A 1 86 ? -18.5 5.18 19.859 1 87.94 86 LYS A CA 1
ATOM 682 C C . LYS A 1 86 ? -19.5 4.379 19.031 1 87.94 86 LYS A C 1
ATOM 684 O O . LYS A 1 86 ? -20.703 4.547 19.172 1 87.94 86 LYS A O 1
ATOM 689 N N . LEU A 1 87 ? -18.922 3.545 18.125 1 87 87 LEU A N 1
ATOM 690 C CA . LEU A 1 87 ? -19.812 2.854 17.188 1 87 87 LEU A CA 1
ATOM 691 C C . LEU A 1 87 ? -19.969 1.391 17.578 1 87 87 LEU A C 1
ATOM 693 O O . LEU A 1 87 ? -20.391 0.566 16.766 1 87 87 LEU A O 1
ATOM 697 N N . ARG A 1 88 ? -19.5 0.985 18.719 1 71.69 88 ARG A N 1
ATOM 698 C CA . ARG A 1 88 ? -19.734 -0.378 19.188 1 71.69 88 ARG A CA 1
ATOM 699 C C . ARG A 1 88 ? -21.203 -0.741 19.109 1 71.69 88 ARG A C 1
ATOM 701 O O . ARG A 1 88 ? -22.062 0.074 19.453 1 71.69 88 ARG A O 1
ATOM 708 N N . PRO A 1 89 ? -21.453 -1.881 18.219 1 58.81 89 PRO A N 1
ATOM 709 C CA . PRO A 1 89 ? -22.859 -2.258 18.031 1 58.81 89 PRO A CA 1
ATOM 710 C C . PRO A 1 89 ? -23.641 -2.291 19.344 1 58.81 89 PRO A C 1
ATOM 712 O O . PRO A 1 89 ? -23.156 -2.818 20.344 1 58.81 89 PRO A O 1
ATOM 715 N N . SER A 1 90 ? -24.188 -1.318 19.781 1 52.72 90 SER A N 1
ATOM 716 C CA . SER A 1 90 ? -25.281 -1.627 20.703 1 52.72 90 SER A CA 1
ATOM 717 C C . SER A 1 90 ? -26.406 -2.354 19.984 1 52.72 90 SER A C 1
ATOM 719 O O . SER A 1 90 ? -26.547 -2.25 18.766 1 52.72 90 SER A O 1
ATOM 721 N N . SER A 1 91 ? -26.922 -3.551 20.547 1 47.78 91 SER A N 1
ATOM 722 C CA . SER A 1 91 ? -27.984 -4.449 20.109 1 47.78 91 SER A CA 1
ATOM 723 C C . SER A 1 91 ? -28.906 -3.766 19.109 1 47.78 91 SER A C 1
ATOM 725 O O . SER A 1 91 ? -29.469 -4.418 18.234 1 47.78 91 SER A O 1
ATOM 727 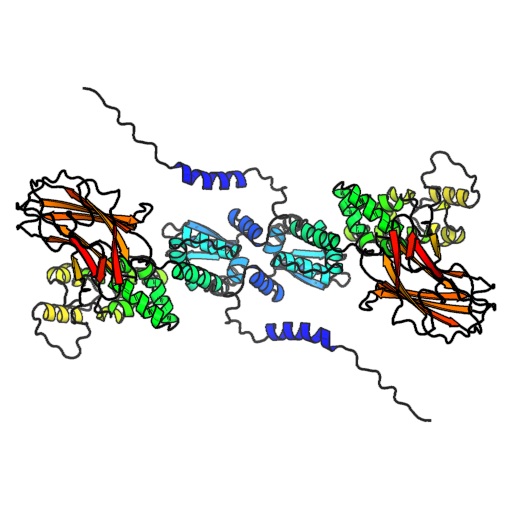N N . GLU A 1 92 ? -29.312 -2.494 19.234 1 46.62 92 GLU A N 1
ATOM 728 C CA . GLU A 1 92 ? -30.562 -1.972 18.688 1 46.62 92 GLU A CA 1
ATOM 729 C C . GLU A 1 92 ? -30.312 -1.088 17.469 1 46.62 92 GLU A C 1
ATOM 731 O O . GLU A 1 92 ? -31.25 -0.757 16.734 1 46.62 92 GLU A O 1
ATOM 736 N N . GLU A 1 93 ? -29.094 -0.494 17.188 1 53.22 93 GLU A N 1
ATOM 737 C CA . GLU A 1 93 ? -29.156 0.595 16.203 1 53.22 93 GLU A CA 1
ATOM 738 C C . GLU A 1 93 ? -28.344 0.263 14.961 1 53.22 93 GLU A C 1
ATOM 740 O O . GLU A 1 93 ? -27.125 0.074 15.039 1 53.22 93 GLU A O 1
ATOM 745 N N . PHE A 1 94 ? -29 -0.131 13.781 1 56.28 94 PHE A N 1
ATOM 746 C CA . PHE A 1 94 ? -28.531 -0.507 12.445 1 56.28 94 PHE A CA 1
ATOM 747 C C . PHE A 1 94 ? -27.766 0.636 11.797 1 56.28 94 PHE A C 1
ATOM 749 O O . PHE A 1 94 ? -26.844 0.403 11.008 1 56.28 94 PHE A O 1
ATOM 756 N N . ARG A 1 95 ? -28.266 1.836 12.062 1 64.38 95 ARG A N 1
ATOM 757 C CA . ARG A 1 95 ? -27.656 3.014 11.461 1 64.38 95 ARG A CA 1
ATOM 758 C C . ARG A 1 95 ? -27.281 4.043 12.516 1 64.38 95 ARG A C 1
ATOM 760 O O . ARG A 1 95 ? -28.141 4.48 13.297 1 64.38 95 ARG A O 1
ATOM 767 N N . SER A 1 96 ? -25.953 4.227 12.688 1 75.44 96 SER A N 1
ATOM 768 C CA . SER A 1 96 ? -25.453 5.184 13.672 1 75.44 96 SER A CA 1
ATOM 769 C C . SER A 1 96 ? -25.297 6.574 13.062 1 75.44 96 SER A C 1
ATOM 771 O O . SER A 1 96 ? -25 6.715 11.883 1 75.44 96 SER A O 1
ATOM 773 N N . LYS A 1 97 ? -25.797 7.574 13.836 1 84.38 97 LYS A N 1
ATOM 774 C CA . LYS A 1 97 ? -25.641 8.969 13.438 1 84.38 97 LYS A CA 1
ATOM 775 C C . LYS A 1 97 ? -24.703 9.711 14.383 1 84.38 97 LYS A C 1
ATOM 777 O O . LYS A 1 97 ? -24.75 9.508 15.594 1 84.38 97 LYS A O 1
ATOM 782 N N . MET A 1 98 ? -23.781 10.438 13.797 1 88.38 98 MET A N 1
ATOM 783 C CA . MET A 1 98 ? -22.844 11.258 14.562 1 88.38 98 MET A CA 1
ATOM 784 C C . MET A 1 98 ? -22.75 12.664 13.984 1 88.38 98 MET A C 1
ATOM 786 O O . MET A 1 98 ? -22.75 12.836 12.766 1 88.38 98 MET A O 1
ATOM 790 N N . THR A 1 99 ? -22.688 13.648 14.859 1 88.88 99 THR A N 1
ATOM 791 C CA . THR A 1 99 ? -22.578 15.039 14.422 1 88.88 99 THR A CA 1
ATOM 792 C C . THR A 1 99 ? -21.188 15.578 14.703 1 88.88 99 THR A C 1
ATOM 794 O O . THR A 1 99 ? -20.656 15.422 15.805 1 88.88 99 THR A O 1
ATOM 797 N N . ILE A 1 100 ? -20.578 16.141 13.695 1 88.38 100 ILE A N 1
ATOM 798 C CA . ILE A 1 100 ? -19.281 16.797 13.789 1 88.38 100 ILE A CA 1
ATOM 799 C C . ILE A 1 100 ? -19.375 18.219 13.227 1 88.38 100 ILE A C 1
ATOM 801 O O . ILE A 1 100 ? -19.188 18.422 12.023 1 88.38 100 ILE A O 1
ATOM 805 N N . SER A 1 101 ? -19.484 19.172 14.062 1 84.25 101 SER A N 1
ATOM 806 C CA . SER A 1 101 ? -19.828 20.531 13.617 1 84.25 101 SER A CA 1
ATOM 807 C C . SER A 1 101 ? -18.578 21.391 13.484 1 84.25 101 SER A C 1
ATOM 809 O O . SER A 1 101 ? -18.578 22.406 12.781 1 84.25 101 SER A O 1
ATOM 811 N N . ASP A 1 102 ? -17.516 21.016 14.078 1 81 102 ASP A N 1
ATOM 812 C CA . ASP A 1 102 ? -16.359 21.891 14.203 1 81 102 ASP A CA 1
ATOM 813 C C . ASP A 1 102 ? -15.312 21.578 13.133 1 81 102 ASP A C 1
ATOM 815 O O . ASP A 1 102 ? -14.227 22.172 13.125 1 81 102 ASP A O 1
ATOM 819 N N . ILE A 1 103 ? -15.633 20.656 12.258 1 87.69 103 ILE A N 1
ATOM 820 C CA . ILE A 1 103 ? -14.719 20.297 11.18 1 87.69 103 ILE A CA 1
ATOM 821 C C . ILE A 1 103 ? -15.367 20.594 9.828 1 87.69 103 ILE A C 1
ATOM 823 O O . ILE A 1 103 ? -16.562 20.328 9.625 1 87.69 103 ILE A O 1
ATOM 827 N N . SER A 1 104 ? -14.594 21.234 8.977 1 89.94 104 SER A N 1
ATOM 828 C CA . SER A 1 104 ? -15.125 21.484 7.637 1 89.94 104 SER A CA 1
ATOM 829 C C . SER A 1 104 ? -15.391 20.188 6.895 1 89.94 104 SER A C 1
ATOM 831 O O . SER A 1 104 ? -14.742 19.172 7.152 1 89.94 104 SER A O 1
ATOM 833 N N . VAL A 1 105 ? -16.344 20.234 5.98 1 92.94 105 VAL A N 1
ATOM 834 C CA . VAL A 1 105 ? -16.734 19.062 5.211 1 92.94 105 VAL A CA 1
ATOM 835 C C . VAL A 1 105 ? -15.547 18.547 4.406 1 92.94 105 VAL A C 1
ATOM 837 O O . VAL A 1 105 ? -15.289 17.328 4.375 1 92.94 105 VAL A O 1
ATOM 840 N N . ASP A 1 106 ? -14.805 19.453 3.828 1 91.62 106 ASP A N 1
ATOM 841 C CA . ASP A 1 106 ? -13.664 19.078 3.002 1 91.62 106 ASP A CA 1
ATOM 842 C C . ASP A 1 106 ? -12.602 18.344 3.826 1 91.62 106 ASP A C 1
ATOM 844 O O . ASP A 1 106 ? -12.086 17.312 3.408 1 91.62 106 ASP A O 1
ATOM 848 N N . THR A 1 107 ? -12.289 18.859 4.98 1 92.44 107 THR A N 1
ATOM 849 C CA . THR A 1 107 ? -11.289 18.25 5.848 1 92.44 107 THR A CA 1
ATOM 850 C C . THR A 1 107 ? -11.734 16.875 6.316 1 92.44 107 THR A C 1
ATOM 852 O O . THR A 1 107 ? -10.945 15.922 6.336 1 92.44 107 THR A O 1
ATOM 855 N N . PHE A 1 108 ? -13 16.781 6.633 1 95 108 PHE A N 1
ATOM 856 C CA . PHE A 1 108 ? -13.523 15.516 7.121 1 95 108 PHE A CA 1
ATOM 857 C C . PHE A 1 108 ? -13.516 14.461 6.02 1 95 108 PHE A C 1
ATOM 859 O O . PHE A 1 108 ? -13.164 13.305 6.262 1 95 108 PHE A O 1
ATOM 866 N N . LEU A 1 109 ? -13.867 14.875 4.828 1 94.31 109 LEU A N 1
ATOM 867 C CA . LEU A 1 109 ? -13.867 13.953 3.697 1 94.31 109 LEU A CA 1
ATOM 868 C C . LEU A 1 109 ? -12.461 13.445 3.414 1 94.31 109 LEU A C 1
ATOM 870 O O . LEU A 1 109 ? -12.266 12.266 3.102 1 94.31 109 LEU A O 1
ATOM 874 N N . ARG A 1 110 ? -11.453 14.273 3.535 1 94.56 110 ARG A N 1
ATOM 875 C CA . ARG A 1 110 ? -10.062 13.859 3.355 1 94.56 110 ARG A CA 1
ATOM 876 C C . ARG A 1 110 ? -9.633 12.891 4.449 1 94.56 110 ARG A C 1
ATOM 878 O O . ARG A 1 110 ? -8.906 11.93 4.184 1 94.56 110 ARG A O 1
ATOM 885 N N . PHE A 1 111 ? -10.148 13.188 5.594 1 96.44 111 PHE A N 1
ATOM 886 C CA . PHE A 1 111 ? -9.867 12.312 6.723 1 96.44 111 PHE A CA 1
ATOM 887 C C . PHE A 1 111 ? -10.445 10.922 6.488 1 96.44 111 PHE A C 1
ATOM 889 O O . PHE A 1 111 ? -9.734 9.922 6.602 1 96.44 111 PHE A O 1
ATOM 896 N N . VAL A 1 112 ? -11.703 10.898 6.09 1 96.94 112 VAL A N 1
ATOM 897 C CA . VAL A 1 112 ? -12.383 9.633 5.844 1 96.94 112 VAL A CA 1
ATOM 898 C C . VAL A 1 112 ? -11.703 8.898 4.688 1 96.94 112 VAL A C 1
ATOM 900 O O . VAL A 1 112 ? -11.5 7.684 4.754 1 96.94 112 VAL A O 1
ATOM 903 N N . ARG A 1 113 ? -11.352 9.586 3.691 1 95.5 113 ARG A N 1
ATOM 904 C CA . ARG A 1 113 ? -10.672 8.969 2.557 1 95.5 113 ARG A CA 1
ATOM 905 C C . ARG A 1 113 ? -9.367 8.32 2.992 1 95.5 113 ARG A C 1
ATOM 907 O O . ARG A 1 113 ? -9.031 7.223 2.529 1 95.5 113 ARG A O 1
ATOM 914 N N . TYR A 1 114 ? -8.625 8.953 3.824 1 96.62 114 TYR A N 1
ATOM 915 C CA . TYR A 1 114 ? -7.391 8.367 4.324 1 96.62 114 TYR A CA 1
ATOM 916 C C . TYR A 1 114 ? -7.668 7.051 5.047 1 96.62 114 TYR A C 1
ATOM 918 O O . TYR A 1 114 ? -6.93 6.078 4.887 1 96.62 114 TYR A O 1
ATOM 926 N N . LEU A 1 115 ? -8.711 7.098 5.848 1 97.56 115 LEU A N 1
ATOM 927 C CA . LEU A 1 115 ? -9.055 5.883 6.582 1 97.56 115 LEU A CA 1
ATOM 928 C C . LEU A 1 115 ? -9.289 4.719 5.625 1 97.56 115 LEU A C 1
ATOM 930 O O . LEU A 1 115 ? -9 3.568 5.957 1 97.56 115 LEU A O 1
ATOM 934 N N . TYR A 1 116 ? -9.75 5.027 4.426 1 97.19 116 TYR A N 1
ATOM 935 C CA . TYR A 1 116 ? -10.164 3.996 3.48 1 97.19 116 TYR A CA 1
ATOM 936 C C . TYR A 1 116 ? -9.008 3.588 2.58 1 97.19 116 TYR A C 1
ATOM 938 O O . TYR A 1 116 ? -9.039 2.523 1.959 1 97.19 116 TYR A O 1
ATOM 946 N N . THR A 1 117 ? -7.977 4.414 2.453 1 95.56 117 THR A N 1
ATOM 947 C CA . THR A 1 117 ? -7.023 4.152 1.381 1 95.56 117 THR A CA 1
ATOM 948 C C . THR A 1 117 ? -5.594 4.223 1.902 1 95.56 117 THR A C 1
ATOM 950 O O . THR A 1 117 ? -4.664 3.748 1.246 1 95.56 117 THR A O 1
ATOM 953 N N . ASP A 1 118 ? -5.328 4.836 3.002 1 93.75 118 ASP A N 1
ATOM 954 C CA . ASP A 1 118 ? -4.004 5.129 3.537 1 93.75 118 ASP A CA 1
ATOM 955 C C . ASP A 1 118 ? -3.27 6.141 2.658 1 93.75 118 ASP A C 1
ATOM 957 O O . ASP A 1 118 ? -2.07 6.371 2.838 1 93.75 118 ASP A O 1
ATOM 961 N N . GLU A 1 119 ? -3.957 6.672 1.71 1 89.5 119 GLU A N 1
ATOM 962 C CA . GLU A 1 119 ? -3.318 7.629 0.814 1 89.5 119 GLU A CA 1
ATOM 963 C C . GLU A 1 119 ? -3.457 9.055 1.341 1 89.5 119 GLU A C 1
ATOM 965 O O . GLU A 1 119 ? -4.555 9.484 1.699 1 89.5 119 GLU A O 1
ATOM 970 N N . ALA A 1 120 ? -2.188 9.641 1.487 1 78.62 120 ALA A N 1
ATOM 971 C CA . ALA A 1 120 ? -2.178 11 2.031 1 78.62 120 ALA A CA 1
ATOM 972 C C . ALA A 1 120 ? -1.33 11.93 1.169 1 78.62 120 ALA A C 1
ATOM 974 O O . ALA A 1 120 ? -0.135 11.695 0.978 1 78.62 120 ALA A O 1
ATOM 975 N N . SER A 1 121 ? -1.721 12.586 0.256 1 77.44 121 SER A N 1
ATOM 976 C CA . SER A 1 121 ? -1.007 13.664 -0.418 1 77.44 121 SER A CA 1
ATOM 977 C C . SER A 1 121 ? -1.541 15.031 0.004 1 77.44 121 SER A C 1
ATOM 979 O O . SER A 1 121 ? -2.682 15.383 -0.306 1 77.44 121 SER A O 1
ATOM 981 N N . PHE A 1 122 ? -0.74 15.57 0.929 1 80.19 122 PHE A N 1
ATOM 982 C CA . PHE A 1 122 ? -1.288 16.812 1.457 1 80.19 122 PHE A CA 1
ATOM 983 C C . PHE A 1 122 ? -0.311 17.969 1.254 1 80.19 122 PHE A C 1
ATOM 985 O O . PHE A 1 122 ? 0.905 17.766 1.25 1 80.19 122 PHE A O 1
ATOM 992 N N . ASP A 1 123 ? -0.855 18.984 0.922 1 83.25 123 ASP A N 1
ATOM 993 C CA . ASP A 1 123 ? -0.107 20.234 1.021 1 83.25 123 ASP A CA 1
ATOM 994 C C . ASP A 1 123 ? -0.103 20.75 2.455 1 83.25 123 ASP A C 1
ATOM 996 O O . ASP A 1 123 ? -0.676 20.141 3.352 1 83.25 123 ASP A O 1
ATOM 1000 N N . LEU A 1 124 ? 0.514 21.781 2.682 1 79.19 124 LEU A N 1
ATOM 1001 C CA . LEU A 1 124 ? 0.702 22.359 4.012 1 79.19 124 LEU A CA 1
ATOM 1002 C C . LEU A 1 124 ? -0.637 22.75 4.629 1 79.19 124 LEU A C 1
ATOM 1004 O O . LEU A 1 124 ? -0.878 22.484 5.812 1 79.19 124 LEU A O 1
ATOM 1008 N N . LYS A 1 125 ? -1.437 23.344 3.859 1 80.94 125 LYS A N 1
ATOM 1009 C CA . LYS A 1 125 ? -2.746 23.781 4.332 1 80.94 125 LYS A CA 1
ATOM 1010 C C . LYS A 1 125 ? -3.6 22.594 4.77 1 80.94 125 LYS A C 1
ATOM 1012 O O . LYS A 1 125 ? -4.23 22.625 5.828 1 80.94 125 LYS A O 1
ATOM 1017 N N . THR A 1 126 ? -3.562 21.578 3.982 1 88 126 THR A N 1
ATOM 1018 C CA . THR A 1 126 ? -4.328 20.375 4.289 1 88 126 THR A CA 1
ATOM 1019 C C . THR A 1 126 ? -3.797 19.703 5.551 1 88 126 THR A C 1
ATOM 1021 O O . THR A 1 126 ? -4.574 19.266 6.398 1 88 126 THR A O 1
ATOM 1024 N N . ALA A 1 127 ? -2.488 19.641 5.652 1 90 127 ALA A N 1
ATOM 1025 C CA . ALA A 1 127 ? -1.881 19.016 6.824 1 90 127 ALA A CA 1
ATOM 1026 C C . ALA A 1 127 ? -2.271 19.75 8.102 1 90 127 ALA A C 1
ATOM 1028 O O . ALA A 1 127 ? -2.527 19.141 9.133 1 90 127 ALA A O 1
ATOM 1029 N N . THR A 1 128 ? -2.338 21.031 8.016 1 83.69 128 THR A N 1
ATOM 1030 C CA . THR A 1 128 ? -2.688 21.859 9.156 1 83.69 128 THR A CA 1
ATOM 1031 C C . THR A 1 128 ? -4.117 21.594 9.609 1 83.69 128 THR A C 1
ATOM 1033 O O . THR A 1 128 ? -4.395 21.531 10.812 1 83.69 128 THR A O 1
ATOM 1036 N N . SER A 1 129 ? -4.996 21.406 8.633 1 86.31 129 SER A N 1
ATOM 1037 C CA . SER A 1 129 ? -6.406 21.172 8.945 1 86.31 129 SER A CA 1
ATOM 1038 C C . SER A 1 129 ? -6.641 19.734 9.391 1 86.31 129 SER A C 1
ATOM 1040 O O . SER A 1 129 ? -7.527 19.484 10.211 1 86.31 129 SER A O 1
ATOM 1042 N N . LEU A 1 130 ? -5.855 18.828 8.906 1 91.69 130 LEU A N 1
ATOM 1043 C CA . LEU A 1 130 ? -6.082 17.406 9.133 1 91.69 130 LEU A CA 1
ATOM 1044 C C . LEU A 1 130 ? -5.469 16.969 10.453 1 91.69 130 LEU A C 1
ATOM 1046 O O . LEU A 1 130 ? -5.969 16.031 11.094 1 91.69 130 LEU A O 1
ATOM 1050 N N . LEU A 1 131 ? -4.375 17.594 10.898 1 90 131 LEU A N 1
ATOM 1051 C CA . LEU A 1 131 ? -3.621 17.156 12.07 1 90 131 LEU A CA 1
ATOM 1052 C C . LEU A 1 131 ? -4.516 17.109 13.305 1 90 131 LEU A C 1
ATOM 1054 O O . LEU A 1 131 ? -4.57 16.094 14 1 90 131 LEU A O 1
ATOM 1058 N N . PRO A 1 132 ? -5.305 18.203 13.609 1 86.31 132 PRO A N 1
ATOM 1059 C CA . PRO A 1 132 ? -6.168 18.141 14.789 1 86.31 132 PRO A CA 1
ATOM 1060 C C . PRO A 1 132 ? -7.207 17.016 14.695 1 86.31 132 PRO A C 1
ATOM 1062 O O . PRO A 1 132 ? -7.57 16.422 15.711 1 86.31 132 PRO A O 1
ATOM 1065 N N . VAL A 1 133 ? -7.691 16.766 13.516 1 91.69 133 VAL A N 1
ATOM 1066 C CA . VAL A 1 133 ? -8.688 15.719 13.305 1 91.69 133 VAL A CA 1
ATOM 1067 C C . VAL A 1 133 ? -8.055 14.352 13.555 1 91.69 133 VAL A C 1
ATOM 1069 O O . VAL A 1 133 ? -8.633 13.508 14.242 1 91.69 133 VAL A O 1
ATOM 1072 N N . ALA A 1 134 ? -6.871 14.148 12.969 1 94 134 ALA A N 1
ATOM 1073 C CA . ALA A 1 134 ? -6.141 12.898 13.156 1 94 134 ALA A CA 1
ATOM 1074 C C . ALA A 1 134 ? -5.883 12.625 14.633 1 94 134 ALA A C 1
ATOM 1076 O O . ALA A 1 134 ? -5.988 11.484 15.094 1 94 134 ALA A O 1
ATOM 1077 N N . ARG A 1 135 ? -5.551 13.688 15.383 1 88.88 135 ARG A N 1
ATOM 1078 C CA . ARG A 1 135 ? -5.312 13.562 16.812 1 88.88 135 ARG A CA 1
ATOM 1079 C C . ARG A 1 135 ? -6.602 13.227 17.562 1 88.88 135 ARG A C 1
ATOM 1081 O O . ARG A 1 135 ? -6.605 12.367 18.438 1 88.88 135 ARG A O 1
ATOM 1088 N N . ARG A 1 136 ? -7.602 13.891 17.188 1 88.88 136 ARG A N 1
ATOM 1089 C CA . ARG A 1 136 ? -8.898 13.695 17.844 1 88.88 136 ARG A CA 1
ATOM 1090 C C . ARG A 1 136 ? -9.344 12.242 17.734 1 88.88 136 ARG A C 1
ATOM 1092 O O . ARG A 1 136 ? -9.852 11.672 18.703 1 88.88 136 ARG A O 1
ATOM 1099 N N . PHE A 1 137 ? -9.141 11.633 16.594 1 94.62 137 PHE A N 1
ATOM 1100 C CA . PHE A 1 137 ? -9.633 10.281 16.375 1 94.62 137 PHE A CA 1
ATOM 1101 C C . PHE A 1 137 ? -8.516 9.266 16.531 1 94.62 137 PHE A C 1
ATOM 1103 O O . PHE A 1 137 ? -8.68 8.086 16.219 1 94.62 137 PHE A O 1
ATOM 1110 N N . LYS A 1 138 ? -7.387 9.727 16.969 1 94.44 138 LYS A N 1
ATOM 1111 C CA . LYS A 1 138 ? -6.246 8.914 17.391 1 94.44 138 LYS A CA 1
ATOM 1112 C C . LYS A 1 138 ? -5.746 8.039 16.234 1 94.44 138 LYS A C 1
ATOM 1114 O O . LYS A 1 138 ? -5.559 6.832 16.406 1 94.44 138 LYS A O 1
ATOM 1119 N N . VAL A 1 139 ? -5.633 8.562 15.094 1 96.25 139 VAL A N 1
ATOM 1120 C CA . VAL A 1 139 ? -5.004 7.918 13.945 1 96.25 139 VAL A CA 1
ATOM 1121 C C . VAL A 1 139 ? -3.537 8.336 13.859 1 96.25 139 VAL A C 1
ATOM 1123 O O . VAL A 1 139 ? -3.182 9.211 13.07 1 96.25 139 VAL A O 1
ATOM 1126 N N . ASN A 1 140 ? -2.705 7.664 14.523 1 94.81 140 ASN A N 1
ATOM 1127 C CA . ASN A 1 140 ? -1.326 8.078 14.766 1 94.81 140 ASN A CA 1
ATOM 1128 C C . ASN A 1 140 ? -0.513 8.102 13.469 1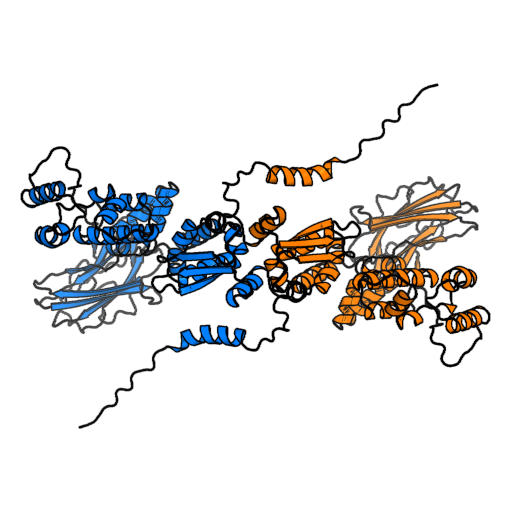 94.81 140 ASN A C 1
ATOM 1130 O O . ASN A 1 140 ? 0.353 8.961 13.297 1 94.81 140 ASN A O 1
ATOM 1134 N N . ARG A 1 141 ? -0.725 7.168 12.617 1 94.56 141 ARG A N 1
ATOM 1135 C CA . ARG A 1 141 ? -0.008 7.156 11.344 1 94.56 141 ARG A CA 1
ATOM 1136 C C . ARG A 1 141 ? -0.265 8.438 10.562 1 94.56 141 ARG A C 1
ATOM 1138 O O . ARG A 1 141 ? 0.659 9.016 9.984 1 94.56 141 ARG A O 1
ATOM 1145 N N . LEU A 1 142 ? -1.47 8.836 10.555 1 95 142 LEU A N 1
ATOM 1146 C CA . LEU A 1 142 ? -1.826 10.07 9.859 1 95 142 LEU A CA 1
ATOM 1147 C C . LEU A 1 142 ? -1.233 11.281 10.57 1 95 142 LEU A C 1
ATOM 1149 O O . LEU A 1 142 ? -0.815 12.242 9.922 1 95 142 LEU A O 1
ATOM 1153 N N . VAL A 1 143 ? -1.229 11.266 11.922 1 92.69 143 VAL A N 1
ATOM 1154 C CA . VAL A 1 143 ? -0.599 12.328 12.711 1 92.69 143 VAL A CA 1
ATOM 1155 C C . VAL A 1 143 ? 0.856 12.492 12.281 1 92.69 143 VAL A C 1
ATOM 1157 O O . VAL A 1 143 ? 1.303 13.602 11.992 1 92.69 143 VAL A O 1
ATOM 1160 N N . GLN A 1 144 ? 1.522 11.414 12.117 1 92.12 144 GLN A N 1
ATOM 1161 C CA . GLN A 1 144 ? 2.938 11.445 11.766 1 92.12 144 GLN A CA 1
ATOM 1162 C C . GLN A 1 144 ? 3.143 11.984 10.352 1 92.12 144 GLN A C 1
ATOM 1164 O O . GLN A 1 144 ? 4.086 12.742 10.102 1 92.12 144 GLN A O 1
ATOM 1169 N N . ILE A 1 145 ? 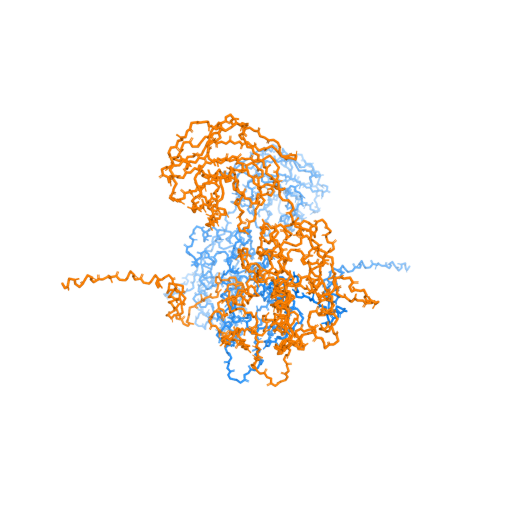2.283 11.586 9.492 1 93.25 145 ILE A N 1
ATOM 1170 C CA . ILE A 1 145 ? 2.385 12.062 8.117 1 93.25 145 ILE A CA 1
ATOM 1171 C C . ILE A 1 145 ? 2.172 13.578 8.078 1 93.25 145 ILE A C 1
ATOM 1173 O O . ILE A 1 145 ? 2.932 14.305 7.434 1 93.25 145 ILE A O 1
ATOM 1177 N N . CYS A 1 146 ? 1.176 14.062 8.766 1 91.56 146 CYS A N 1
ATOM 1178 C CA . CYS A 1 146 ? 0.888 15.492 8.812 1 91.56 146 CYS A CA 1
ATOM 1179 C C . CYS A 1 146 ? 2.055 16.266 9.414 1 91.56 146 CYS A C 1
ATOM 1181 O O . CYS A 1 146 ? 2.473 17.297 8.875 1 91.56 146 CYS A O 1
ATOM 1183 N N . LEU A 1 147 ? 2.582 15.75 10.508 1 88.12 147 LEU A N 1
ATOM 1184 C CA . LEU A 1 147 ? 3.693 16.406 11.18 1 88.12 147 LEU A CA 1
ATOM 1185 C C . LEU A 1 147 ? 4.918 16.469 10.281 1 88.12 147 LEU A C 1
ATOM 1187 O O . LEU A 1 147 ? 5.629 17.484 10.258 1 88.12 147 LEU A O 1
ATOM 1191 N N . SER A 1 148 ? 5.121 15.438 9.539 1 89.5 148 SER A N 1
ATOM 1192 C CA . SER A 1 148 ? 6.246 15.43 8.609 1 89.5 148 SER A CA 1
ATOM 1193 C C . SER A 1 148 ? 6.109 16.516 7.559 1 89.5 148 SER A C 1
ATOM 1195 O O . SER A 1 148 ? 7.078 17.219 7.246 1 89.5 148 SER A O 1
ATOM 1197 N N . VAL A 1 149 ? 4.988 16.703 7.078 1 87.06 149 VAL A N 1
ATOM 1198 C CA . VAL A 1 149 ? 4.711 17.719 6.07 1 87.06 149 VAL A CA 1
ATOM 1199 C C . VAL A 1 149 ? 4.898 19.109 6.68 1 87.06 149 VAL A C 1
ATOM 1201 O O . VAL A 1 149 ? 5.496 20 6.055 1 87.06 149 VAL A O 1
ATOM 1204 N N . LEU A 1 150 ? 4.391 19.297 7.887 1 83.88 150 LEU A N 1
ATOM 1205 C CA . LEU A 1 150 ? 4.449 20.578 8.562 1 83.88 150 LEU A CA 1
ATOM 1206 C C . LEU A 1 150 ? 5.887 20.938 8.922 1 83.88 150 LEU A C 1
ATOM 1208 O O . LEU A 1 150 ? 6.277 22.109 8.859 1 83.88 150 LEU A O 1
ATOM 1212 N N . HIS A 1 151 ? 6.625 19.953 9.211 1 82.56 151 HIS A N 1
ATOM 1213 C CA . HIS A 1 151 ? 8.023 20.156 9.57 1 82.56 151 HIS A CA 1
ATOM 1214 C C . HIS A 1 151 ? 8.844 20.547 8.344 1 82.56 151 HIS A C 1
ATOM 1216 O O . HIS A 1 151 ? 9.82 21.297 8.461 1 82.56 151 HIS A O 1
ATOM 1222 N N . ASP A 1 152 ? 8.398 20.078 7.25 1 81.5 152 ASP A N 1
ATOM 1223 C CA . ASP A 1 152 ? 9.125 20.359 6.016 1 81.5 152 ASP A CA 1
ATOM 1224 C C . ASP A 1 152 ? 8.812 21.766 5.512 1 81.5 152 ASP A C 1
ATOM 1226 O O . ASP A 1 152 ? 9.594 22.344 4.754 1 81.5 152 ASP A O 1
ATOM 1230 N N . GLY A 1 153 ? 7.723 22.297 5.996 1 76.25 153 GLY A N 1
ATOM 1231 C CA . GLY A 1 153 ? 7.309 23.625 5.559 1 76.25 153 GLY A CA 1
ATOM 1232 C C . GLY A 1 153 ? 6.801 24.484 6.691 1 76.25 153 GLY A C 1
ATOM 1233 O O . GLY A 1 153 ? 5.594 24.719 6.809 1 76.25 153 GLY A O 1
ATOM 1234 N N . VAL A 1 154 ? 7.809 25.078 7.41 1 75.94 154 VAL A N 1
ATOM 1235 C CA . VAL A 1 154 ? 7.395 25.875 8.555 1 75.94 154 VAL A CA 1
ATOM 1236 C C . VAL A 1 154 ? 7.016 27.281 8.086 1 75.94 154 VAL A C 1
ATOM 1238 O O . VAL A 1 154 ? 7.754 27.906 7.328 1 75.94 154 VAL A O 1
ATOM 1241 N N . ASP A 1 155 ? 5.793 27.641 8.359 1 72.12 155 ASP A N 1
ATOM 1242 C CA . ASP A 1 155 ? 5.367 29.016 8.062 1 72.12 155 ASP A CA 1
ATOM 1243 C C . ASP A 1 155 ? 4.449 29.547 9.156 1 72.12 155 ASP A C 1
ATOM 1245 O O . ASP A 1 155 ? 4.191 28.859 10.148 1 72.12 155 ASP A O 1
ATOM 1249 N N . CYS A 1 156 ? 4 30.766 8.969 1 74.69 156 CYS A N 1
ATOM 1250 C CA . CYS A 1 156 ? 3.217 31.453 9.984 1 74.69 156 CYS A CA 1
ATOM 1251 C C . CYS A 1 156 ? 1.869 30.781 10.195 1 74.69 156 CYS A C 1
ATOM 1253 O O . CYS A 1 156 ? 1.275 30.875 11.273 1 74.69 156 CYS A O 1
ATOM 1255 N N . ASP A 1 157 ? 1.53 29.984 9.25 1 73.94 157 ASP A N 1
ATOM 1256 C CA . ASP A 1 157 ? 0.202 29.391 9.297 1 73.94 157 ASP A CA 1
ATOM 1257 C C . ASP A 1 157 ? 0.217 28.078 10.086 1 73.94 157 ASP A C 1
ATOM 1259 O O . ASP A 1 157 ? -0.831 27.594 10.523 1 73.94 157 ASP A O 1
ATOM 1263 N N . ASN A 1 158 ? 1.425 27.578 10.273 1 85.31 158 ASN A N 1
ATOM 1264 C CA . ASN A 1 158 ? 1.431 26.266 10.922 1 85.31 158 ASN A CA 1
ATOM 1265 C C . ASN A 1 158 ? 2.346 26.25 12.148 1 85.31 158 ASN A C 1
ATOM 1267 O O . ASN A 1 158 ? 2.355 25.281 12.906 1 85.31 158 ASN A O 1
ATOM 1271 N N . VAL A 1 159 ? 3.023 27.312 12.422 1 89.5 159 VAL A N 1
ATOM 1272 C CA . VAL A 1 159 ? 4.07 27.328 13.438 1 89.5 159 VAL A CA 1
ATOM 1273 C C . VAL A 1 159 ? 3.455 27.094 14.82 1 89.5 159 VAL A C 1
ATOM 1275 O O . VAL A 1 159 ? 4.074 26.469 15.688 1 89.5 159 VAL A O 1
ATOM 1278 N N . CYS A 1 160 ? 2.254 27.578 15.055 1 93.06 160 CYS A N 1
ATOM 1279 C CA . CYS A 1 160 ? 1.614 27.344 16.344 1 93.06 160 CYS A CA 1
ATOM 1280 C C . CYS A 1 160 ? 1.415 25.859 16.609 1 93.06 160 CYS A C 1
ATOM 1282 O O . CYS A 1 160 ? 1.585 25.391 17.734 1 93.06 160 CYS A O 1
ATOM 1284 N N . ILE A 1 161 ? 1.071 25.172 15.57 1 91.62 161 ILE A N 1
ATOM 1285 C CA . ILE A 1 161 ? 0.881 23.719 15.68 1 91.62 161 ILE A CA 1
ATOM 1286 C C . ILE A 1 161 ? 2.217 23.047 15.992 1 91.62 161 ILE A C 1
ATOM 1288 O O . ILE A 1 161 ? 2.275 22.125 16.797 1 91.62 161 ILE A O 1
ATOM 1292 N N . LEU A 1 162 ? 3.252 23.5 15.383 1 90.75 162 LEU A N 1
ATOM 1293 C CA . LEU A 1 162 ? 4.582 22.953 15.617 1 90.75 162 LEU A CA 1
ATOM 1294 C C . LEU A 1 162 ? 5.035 23.219 17.047 1 90.75 162 LEU A C 1
ATOM 1296 O O . LEU A 1 162 ? 5.695 22.375 17.656 1 90.75 162 LEU A O 1
ATOM 1300 N N . LEU A 1 163 ? 4.727 24.391 17.531 1 94.19 163 LEU A N 1
ATOM 1301 C CA . LEU A 1 163 ? 5.016 24.688 18.938 1 94.19 163 LEU A CA 1
ATOM 1302 C C . LEU A 1 163 ? 4.289 23.719 19.859 1 94.19 163 LEU A C 1
ATOM 1304 O O . LEU A 1 163 ? 4.883 23.188 20.797 1 94.19 163 LEU A O 1
ATOM 1308 N N . ASP A 1 164 ? 3.033 23.547 19.562 1 93.44 164 ASP A N 1
ATOM 1309 C CA . ASP A 1 164 ? 2.219 22.625 20.359 1 93.44 164 ASP A CA 1
ATOM 1310 C C . ASP A 1 164 ? 2.832 21.219 20.375 1 93.44 164 ASP A C 1
ATOM 1312 O O . ASP A 1 164 ? 2.926 20.594 21.438 1 93.44 164 ASP A O 1
ATOM 1316 N N . GLU A 1 165 ? 3.242 20.781 19.234 1 89.5 165 GLU A N 1
ATOM 1317 C CA . GLU A 1 165 ? 3.861 19.469 19.094 1 89.5 165 GLU A CA 1
ATOM 1318 C C . GLU A 1 165 ? 5.18 19.406 19.859 1 89.5 165 GLU A C 1
ATOM 1320 O O . GLU A 1 165 ? 5.504 18.375 20.469 1 89.5 165 GLU A O 1
ATOM 1325 N N . ALA A 1 166 ? 5.988 20.406 19.766 1 91.44 166 ALA A N 1
ATOM 1326 C CA . ALA A 1 166 ? 7.281 20.453 20.438 1 91.44 166 ALA A CA 1
ATOM 1327 C C . ALA A 1 166 ? 7.105 20.391 21.953 1 91.44 166 ALA A C 1
ATOM 1329 O O . ALA A 1 166 ? 7.883 19.734 22.656 1 91.44 166 ALA A O 1
ATOM 1330 N N . ILE A 1 167 ? 6.09 21.062 22.422 1 93.25 167 ILE A N 1
ATOM 1331 C CA . ILE A 1 167 ? 5.805 21.078 23.844 1 93.25 167 ILE A CA 1
ATOM 1332 C C . ILE A 1 167 ? 5.371 19.688 24.297 1 93.25 167 ILE A C 1
ATOM 1334 O O . ILE A 1 167 ? 5.871 19.172 25.297 1 93.25 167 ILE A O 1
ATOM 1338 N N . GLN A 1 168 ? 4.516 19.031 23.562 1 87.12 168 GLN A N 1
ATOM 1339 C CA . GLN A 1 168 ? 4.023 17.703 23.891 1 87.12 168 GLN A CA 1
ATOM 1340 C C . GLN A 1 168 ? 5.145 16.672 23.844 1 87.12 168 GLN A C 1
ATOM 1342 O O . GLN A 1 168 ? 5.156 15.719 24.625 1 87.12 168 GLN A O 1
ATOM 1347 N N . SER A 1 169 ? 6.02 16.891 22.969 1 85.38 169 SER A N 1
ATOM 1348 C CA . SER A 1 169 ? 7.098 15.922 22.797 1 85.38 169 SER A CA 1
ATOM 1349 C C . SER A 1 169 ? 8.328 16.312 23.609 1 85.38 169 SER A C 1
ATOM 1351 O O . SER A 1 169 ? 9.367 15.641 23.531 1 85.38 169 SER A O 1
ATOM 1353 N N . HIS A 1 170 ? 8.234 17.438 24.25 1 88.69 170 HIS A N 1
ATOM 1354 C CA . HIS A 1 170 ? 9.305 17.969 25.094 1 88.69 170 HIS A CA 1
ATOM 1355 C C . HIS A 1 170 ? 10.57 18.203 24.281 1 88.69 170 HIS A C 1
ATOM 1357 O O . HIS A 1 170 ? 11.68 17.891 24.719 1 88.69 170 HIS A O 1
ATOM 1363 N N . ALA A 1 171 ? 10.352 18.562 23.031 1 89.88 171 ALA A N 1
ATOM 1364 C CA . ALA A 1 171 ? 11.461 18.953 22.172 1 89.88 171 ALA A CA 1
ATOM 1365 C C . ALA A 1 171 ? 11.82 20.422 22.375 1 89.88 171 ALA A C 1
ATOM 1367 O O . ALA A 1 171 ? 11.336 21.297 21.656 1 89.88 171 ALA A O 1
ATOM 1368 N N . LEU A 1 172 ? 12.727 20.734 23.141 1 91.62 172 LEU A N 1
ATOM 1369 C CA . LEU A 1 172 ? 13.023 22.078 23.625 1 91.62 172 LEU A CA 1
ATOM 1370 C C . LEU A 1 172 ? 13.531 22.953 22.5 1 91.62 172 LEU A C 1
ATOM 1372 O O . LEU A 1 172 ? 13.117 24.109 22.375 1 91.62 172 LEU A O 1
ATOM 1376 N N . GLN A 1 173 ? 14.422 22.406 21.719 1 90.5 173 GLN A N 1
ATOM 1377 C CA . GLN A 1 173 ? 14.992 23.203 20.625 1 90.5 173 GLN A CA 1
ATOM 1378 C C . GLN A 1 173 ? 13.922 23.594 19.609 1 90.5 173 GLN A C 1
ATOM 1380 O O . GLN A 1 173 ? 13.883 24.734 19.156 1 90.5 173 GLN A O 1
ATOM 1385 N N . LYS A 1 174 ? 13.094 22.688 19.281 1 89.19 174 LYS A N 1
ATOM 1386 C CA . LYS A 1 174 ? 12.008 22.938 18.344 1 89.19 174 LYS A CA 1
ATOM 1387 C C . LYS A 1 174 ? 11 23.938 18.922 1 89.19 174 LYS A C 1
ATOM 1389 O O . LYS A 1 174 ? 10.469 24.781 18.203 1 89.19 174 LYS A O 1
ATOM 1394 N N . ARG A 1 175 ? 10.766 23.734 20.234 1 93 175 ARG A N 1
ATOM 1395 C CA . ARG A 1 175 ? 9.867 24.656 20.938 1 93 175 ARG A CA 1
ATOM 1396 C C . ARG A 1 175 ? 10.375 26.094 20.844 1 93 175 ARG A C 1
ATOM 1398 O O . ARG A 1 175 ? 9.625 27 20.469 1 93 175 ARG A O 1
ATOM 1405 N N . ASP A 1 176 ? 11.602 26.281 21.141 1 92.25 176 ASP A N 1
ATOM 1406 C CA . ASP A 1 176 ? 12.195 27.609 21.141 1 92.25 176 ASP A CA 1
ATOM 1407 C C . ASP A 1 176 ? 12.211 28.219 19.75 1 92.25 176 ASP A C 1
ATOM 1409 O O . ASP A 1 176 ? 11.977 29.406 19.578 1 92.25 176 ASP A O 1
ATOM 1413 N N . ARG A 1 177 ? 12.547 27.391 18.828 1 85.06 177 ARG A N 1
ATOM 1414 C CA . ARG A 1 177 ? 12.555 27.859 17.453 1 85.06 177 ARG A CA 1
ATOM 1415 C C . ARG A 1 177 ? 11.164 28.312 17.016 1 85.06 177 ARG A C 1
ATOM 1417 O O . ARG A 1 177 ? 11.008 29.344 16.375 1 85.06 177 ARG A O 1
ATOM 1424 N N . ALA A 1 178 ? 10.203 27.516 17.281 1 90.69 178 ALA A N 1
ATOM 1425 C CA . ALA A 1 178 ? 8.828 27.859 16.938 1 90.69 178 ALA A CA 1
ATOM 1426 C C . ALA A 1 178 ? 8.398 29.156 17.609 1 90.69 178 ALA A C 1
ATOM 1428 O O . ALA A 1 178 ? 7.781 30.016 16.969 1 90.69 178 ALA A O 1
ATOM 1429 N N . MET A 1 179 ? 8.766 29.359 18.875 1 91.94 179 MET A N 1
ATOM 1430 C CA . MET A 1 179 ? 8.398 30.562 19.609 1 91.94 179 MET A CA 1
ATOM 1431 C C . MET A 1 179 ? 9.062 31.797 19.016 1 91.94 179 MET A C 1
ATOM 1433 O O . MET A 1 179 ? 8.469 32.875 18.984 1 91.94 179 MET A O 1
ATOM 1437 N N . ASP A 1 180 ? 10.25 31.609 18.578 1 84.75 180 ASP A N 1
ATOM 1438 C CA . ASP A 1 180 ? 10.953 32.719 17.938 1 84.75 180 ASP A CA 1
ATOM 1439 C C . ASP A 1 180 ? 10.211 33.188 16.703 1 84.75 180 ASP A C 1
ATOM 1441 O O . ASP A 1 180 ? 10.07 34.406 16.484 1 84.75 180 ASP A O 1
ATOM 1445 N N . ILE A 1 181 ? 9.789 32.312 15.953 1 83 181 ILE A N 1
ATOM 1446 C CA . ILE A 1 181 ? 9.039 32.656 14.742 1 83 181 ILE A CA 1
ATOM 1447 C C . ILE A 1 181 ? 7.727 33.344 15.117 1 83 181 ILE A C 1
ATOM 1449 O O . ILE A 1 181 ? 7.344 34.344 14.508 1 83 181 ILE A O 1
ATOM 1453 N N . ILE A 1 182 ? 7.055 32.812 16.141 1 89.88 182 ILE A N 1
ATOM 1454 C CA . ILE A 1 182 ? 5.785 33.375 16.594 1 89.88 182 ILE A CA 1
ATOM 1455 C C . ILE A 1 182 ? 6.008 34.812 17.078 1 89.88 182 ILE A C 1
ATOM 1457 O O . ILE A 1 182 ? 5.227 35.719 16.75 1 89.88 182 ILE A O 1
ATOM 1461 N N . ASN A 1 183 ? 7.043 35.031 17.766 1 86.56 183 ASN A N 1
ATOM 1462 C CA . ASN A 1 183 ? 7.352 36.344 18.281 1 86.56 183 ASN A CA 1
ATOM 1463 C C . ASN A 1 183 ? 7.578 37.344 17.141 1 86.56 183 ASN A C 1
ATOM 1465 O O . ASN A 1 183 ? 7.176 38.5 17.234 1 86.56 183 ASN A O 1
ATOM 1469 N N . LYS A 1 184 ? 8.141 36.844 16.125 1 75.5 184 LYS A N 1
ATOM 1470 C CA . LYS A 1 184 ? 8.477 37.719 15.008 1 75.5 184 LYS A CA 1
ATOM 1471 C C . LYS A 1 184 ? 7.273 37.906 14.094 1 75.5 184 LYS A C 1
ATOM 1473 O O . LYS A 1 184 ? 7.199 38.906 13.375 1 75.5 184 LYS A O 1
ATOM 1478 N N . THR A 1 185 ? 6.391 37 14.117 1 79.5 185 THR A N 1
ATOM 1479 C CA . THR A 1 185 ? 5.215 37.094 13.258 1 79.5 185 THR A CA 1
ATOM 1480 C C . THR A 1 185 ? 3.936 36.938 14.078 1 79.5 185 THR A C 1
ATOM 1482 O O . THR A 1 185 ? 3.02 36.219 13.703 1 79.5 185 THR A O 1
ATOM 1485 N N . THR A 1 186 ? 3.838 37.594 15.188 1 86.94 186 THR A N 1
ATOM 1486 C CA . THR A 1 186 ? 2.828 37.406 16.219 1 86.94 186 THR A CA 1
ATOM 1487 C C . THR A 1 186 ? 1.426 37.594 15.648 1 86.94 186 THR A C 1
ATOM 1489 O O . THR A 1 186 ? 0.567 36.719 15.805 1 86.94 186 THR A O 1
ATOM 1492 N N . ARG A 1 187 ? 1.175 38.625 14.93 1 79.56 187 ARG A N 1
ATOM 1493 C CA . ARG A 1 187 ? -0.17 39 14.5 1 79.56 187 ARG A CA 1
ATOM 1494 C C . ARG A 1 187 ? -0.749 37.969 13.555 1 79.56 187 ARG A C 1
ATOM 1496 O O . ARG A 1 187 ? -1.892 37.531 13.719 1 79.56 187 ARG A O 1
ATOM 1503 N N . ILE A 1 188 ? 0.085 37.531 12.664 1 77.31 188 ILE A N 1
ATOM 1504 C CA . ILE A 1 188 ? -0.374 36.562 11.68 1 77.31 188 ILE A CA 1
ATOM 1505 C C . ILE A 1 188 ? -0.577 35.219 12.344 1 77.31 188 ILE A C 1
ATOM 1507 O O . ILE A 1 188 ? -1.574 34.531 12.094 1 77.31 188 ILE A O 1
ATOM 1511 N N . CYS A 1 189 ? 0.331 34.875 13.195 1 88.12 189 CYS A N 1
ATOM 1512 C CA . CYS A 1 189 ? 0.284 33.562 13.844 1 88.12 189 CYS A CA 1
ATOM 1513 C C . CYS A 1 189 ? -0.932 33.469 14.758 1 88.12 189 CYS A C 1
ATOM 1515 O O . CYS A 1 189 ? -1.628 32.438 14.75 1 88.12 189 CYS A O 1
ATOM 1517 N N . LEU A 1 190 ? -1.252 34.5 15.469 1 91.5 190 LEU A N 1
ATOM 1518 C CA . LEU A 1 190 ? -2.32 34.438 16.469 1 91.5 190 LEU A CA 1
ATOM 1519 C C . LEU A 1 190 ? -3.688 34.531 15.797 1 91.5 190 LEU A C 1
ATOM 1521 O O . LEU A 1 190 ? -4.703 34.188 16.391 1 91.5 190 LEU A O 1
ATOM 1525 N N . LYS A 1 191 ? -3.709 35.031 14.594 1 85 191 LYS A N 1
ATOM 1526 C CA . LYS A 1 191 ? -4.973 35.125 13.867 1 85 191 LYS A CA 1
ATOM 1527 C C . LYS A 1 191 ? -5.172 33.906 12.969 1 85 191 LYS A C 1
ATOM 1529 O O . LYS A 1 191 ? -6.207 33.781 12.312 1 85 191 LYS A O 1
ATOM 1534 N N . SER A 1 192 ? -4.238 33.031 13 1 81.94 192 SER A N 1
ATOM 1535 C CA . SER A 1 192 ? -4.273 31.859 12.141 1 81.94 192 SER A CA 1
ATOM 1536 C C . SER A 1 192 ? -5.156 30.766 12.734 1 81.94 192 SER A C 1
ATOM 1538 O O . SER A 1 192 ? -5.441 30.781 13.938 1 81.94 192 SER A O 1
ATOM 1540 N N . ARG A 1 193 ? -5.574 29.859 11.898 1 82 193 ARG A N 1
ATOM 1541 C CA . ARG A 1 193 ? -6.328 28.688 12.336 1 82 193 ARG A CA 1
ATOM 1542 C C . ARG A 1 193 ? -5.473 27.797 13.227 1 82 193 ARG A C 1
ATOM 1544 O O . ARG A 1 193 ? -5.98 27.156 14.156 1 82 193 ARG A O 1
ATOM 1551 N N . ALA A 1 194 ? -4.188 27.812 12.922 1 86.75 194 ALA A N 1
ATOM 1552 C CA . ALA A 1 194 ? -3.26 27 13.703 1 86.75 194 ALA A CA 1
ATOM 1553 C C . ALA A 1 194 ? -3.299 27.375 15.18 1 86.75 194 ALA A C 1
ATOM 1555 O O . ALA A 1 194 ? -3.324 26.5 16.047 1 86.75 194 ALA A O 1
ATOM 1556 N N . PHE A 1 195 ? -3.398 28.625 15.398 1 92.88 195 PHE A N 1
ATOM 1557 C CA . PHE A 1 195 ? -3.436 29.109 16.781 1 92.88 195 PHE A CA 1
ATOM 1558 C C . PHE A 1 195 ? -4.691 28.625 17.484 1 92.88 195 PHE A C 1
ATOM 1560 O O . PHE A 1 195 ? -4.641 28.219 18.656 1 92.88 195 PHE A O 1
ATOM 1567 N N . ARG A 1 196 ? -5.746 28.547 16.781 1 90 196 ARG A N 1
ATOM 1568 C CA . ARG A 1 196 ? -7.031 28.188 17.359 1 90 196 ARG A CA 1
ATOM 1569 C C . ARG A 1 196 ? -7.086 26.688 17.688 1 90 196 ARG A C 1
ATOM 1571 O O . ARG A 1 196 ? -7.902 26.25 18.5 1 90 196 ARG A O 1
ATOM 1578 N N . SER A 1 197 ? -6.199 26.016 17.109 1 87.81 197 SER A N 1
ATOM 1579 C CA . SER A 1 197 ? -6.293 24.562 17.203 1 87.81 197 SER A CA 1
ATOM 1580 C C . SER A 1 197 ? -5.332 24.016 18.266 1 87.81 197 SER A C 1
ATOM 1582 O O . SER A 1 197 ? -5.391 22.844 18.609 1 87.81 197 SER A O 1
ATOM 1584 N N . ILE A 1 198 ? -4.484 24.828 18.875 1 92.69 198 ILE A N 1
ATOM 1585 C CA . ILE A 1 198 ? -3.445 24.328 19.766 1 92.69 198 ILE A CA 1
ATOM 1586 C C . ILE A 1 198 ? -4.043 24.047 21.141 1 92.69 198 ILE A C 1
ATOM 1588 O O . ILE A 1 198 ? -5.156 24.484 21.453 1 92.69 198 ILE A O 1
ATOM 1592 N N . GLY A 1 199 ? -3.314 23.266 21.891 1 92.12 199 GLY A N 1
ATOM 1593 C CA . GLY A 1 199 ? -3.754 22.906 23.219 1 92.12 199 GLY A CA 1
ATOM 1594 C C . GLY A 1 199 ? -3.506 23.984 24.25 1 92.12 199 GLY A C 1
ATOM 1595 O O . GLY A 1 199 ? -2.885 25 23.953 1 92.12 199 GLY A O 1
ATOM 1596 N N . GLN A 1 200 ? -3.963 23.672 25.406 1 94.5 200 GLN A N 1
ATOM 1597 C CA . GLN A 1 200 ? -3.93 24.641 26.516 1 94.5 200 GLN A CA 1
ATOM 1598 C C . GLN A 1 200 ? -2.494 25 26.875 1 94.5 200 GLN A C 1
ATOM 1600 O O . GLN A 1 200 ? -2.197 26.156 27.172 1 94.5 200 GLN A O 1
ATOM 1605 N N . GLU A 1 201 ? -1.658 24.047 26.875 1 94.81 201 GLU A N 1
ATOM 1606 C CA . GLU A 1 201 ? -0.284 24.297 27.312 1 94.81 201 GLU A CA 1
ATOM 1607 C C . GLU A 1 201 ? 0.429 25.234 26.344 1 94.81 201 GLU A C 1
ATOM 1609 O O . GLU A 1 201 ? 1.117 26.172 26.766 1 94.81 201 GLU A O 1
ATOM 1614 N N . ALA A 1 202 ? 0.303 24.906 25.094 1 95.88 202 ALA A N 1
ATOM 1615 C CA . ALA A 1 202 ? 0.917 25.766 24.094 1 95.88 202 ALA A CA 1
ATOM 1616 C C . ALA A 1 202 ? 0.308 27.172 24.109 1 95.88 202 ALA A C 1
ATOM 1618 O O . ALA A 1 202 ? 1.019 28.172 23.969 1 95.88 202 ALA A O 1
ATOM 1619 N N . PHE A 1 203 ? -1 27.219 24.266 1 97.06 203 PHE A N 1
ATOM 1620 C CA . PHE A 1 203 ? -1.722 28.484 24.375 1 97.06 203 PHE A CA 1
ATOM 1621 C C . PHE A 1 203 ? -1.163 29.328 25.5 1 97.06 203 PHE A C 1
ATOM 1623 O O . PHE A 1 203 ? -0.839 30.5 25.312 1 97.06 203 PHE A O 1
ATOM 1630 N N . ASP A 1 204 ? -1.042 28.75 26.625 1 96.75 204 ASP A N 1
ATOM 1631 C CA . ASP A 1 204 ? -0.51 29.438 27.797 1 96.75 204 ASP A CA 1
ATOM 1632 C C . ASP A 1 204 ? 0.929 29.891 27.562 1 96.75 204 ASP A C 1
ATOM 1634 O O . ASP A 1 204 ? 1.315 30.984 27.969 1 96.75 204 ASP A O 1
ATOM 1638 N N . TYR A 1 205 ? 1.68 29.047 26.938 1 95.69 205 TYR A N 1
ATOM 1639 C CA . TYR A 1 205 ? 3.086 29.328 26.656 1 95.69 205 TYR A CA 1
ATOM 1640 C C . TYR A 1 205 ? 3.236 30.547 25.781 1 95.69 205 TYR A C 1
ATOM 1642 O O . TYR A 1 205 ? 4.129 31.375 26 1 95.69 205 TYR A O 1
ATOM 1650 N N . ILE A 1 206 ? 2.449 30.672 24.812 1 96.19 206 ILE A N 1
ATOM 1651 C CA . ILE A 1 206 ? 2.494 31.812 23.906 1 96.19 206 ILE A CA 1
ATOM 1652 C C . ILE A 1 206 ? 2.137 33.094 24.641 1 96.19 206 ILE A C 1
ATOM 1654 O O . ILE A 1 206 ? 2.832 34.094 24.516 1 96.19 206 ILE A O 1
ATOM 1658 N N . LEU A 1 207 ? 1.047 33.031 25.469 1 95.38 207 LEU A N 1
ATOM 1659 C CA . LEU A 1 207 ? 0.572 34.219 26.156 1 95.38 207 LEU A CA 1
ATOM 1660 C C . LEU A 1 207 ? 1.597 34.688 27.188 1 95.38 207 LEU A C 1
ATOM 1662 O O . LEU A 1 207 ? 1.634 35.875 27.516 1 95.38 207 LEU A O 1
ATOM 1666 N N . LYS A 1 208 ? 2.363 33.812 27.641 1 93.44 208 LYS A N 1
ATOM 1667 C CA . LYS A 1 208 ? 3.357 34.125 28.672 1 93.44 208 LYS A CA 1
ATOM 1668 C C . LYS A 1 208 ? 4.52 34.906 28.078 1 93.44 208 LYS A C 1
ATOM 1670 O O . LYS A 1 208 ? 5.219 35.625 28.812 1 93.44 208 LYS A O 1
ATOM 1675 N N . SER A 1 209 ? 4.707 34.844 26.844 1 92.31 209 SER A N 1
ATOM 1676 C CA . SER A 1 209 ? 5.844 35.469 26.203 1 92.31 209 SER A CA 1
ATOM 1677 C C . SER A 1 209 ? 5.777 37 26.359 1 92.31 209 SER A C 1
ATOM 1679 O O . SER A 1 209 ? 4.707 37.594 26.219 1 92.31 209 SER A O 1
ATOM 1681 N N . ASN A 1 210 ? 6.902 37.594 26.609 1 90.06 210 ASN A N 1
ATOM 1682 C CA . ASN A 1 210 ? 7 39.062 26.703 1 90.06 210 ASN A CA 1
ATOM 1683 C C . ASN A 1 210 ? 7.395 39.688 25.359 1 90.06 210 ASN A C 1
ATOM 1685 O O . ASN A 1 210 ? 7.547 40.906 25.266 1 90.06 210 ASN A O 1
ATOM 1689 N N . GLU A 1 211 ? 7.473 38.844 24.406 1 86.44 211 GLU A N 1
ATOM 1690 C CA . GLU A 1 211 ? 8.008 39.344 23.141 1 86.44 211 GLU A CA 1
ATOM 1691 C C . GLU A 1 211 ? 6.941 39.375 22.047 1 86.44 211 GLU A C 1
ATOM 1693 O O . GLU A 1 211 ? 7.238 39.625 20.875 1 86.44 211 GLU A O 1
ATOM 1698 N N . LEU A 1 212 ? 5.703 39.125 22.484 1 88.94 212 LEU A N 1
ATOM 1699 C CA . LEU A 1 212 ? 4.641 39.156 21.484 1 88.94 212 LEU A CA 1
ATOM 1700 C C . LEU A 1 212 ? 4.438 40.562 20.953 1 88.94 212 LEU A C 1
ATOM 1702 O O . LEU A 1 212 ? 4.309 41.5 21.734 1 88.94 212 LEU A O 1
ATOM 1706 N N . ASN A 1 213 ? 4.457 40.688 19.656 1 80.44 213 ASN A N 1
ATOM 1707 C CA . ASN A 1 213 ? 4.25 42 19.016 1 80.44 213 ASN A CA 1
ATOM 1708 C C . ASN A 1 213 ? 2.785 42.219 18.656 1 80.44 213 ASN A C 1
ATOM 1710 O O . ASN A 1 213 ? 2.449 42.312 17.469 1 80.44 213 ASN A O 1
ATOM 1714 N N . ILE A 1 214 ? 1.94 42.406 19.609 1 84.94 214 ILE A N 1
ATOM 1715 C CA . ILE A 1 214 ? 0.503 42.594 19.438 1 84.94 214 ILE A CA 1
ATOM 1716 C C . ILE A 1 214 ? -0.057 43.406 20.609 1 84.94 214 ILE A C 1
ATOM 1718 O O . ILE A 1 214 ? 0.515 43.375 21.703 1 84.94 214 ILE A O 1
ATOM 1722 N N . SER A 1 215 ? -1.072 44.219 20.297 1 84.38 215 SER A N 1
ATOM 1723 C CA . SER A 1 215 ? -1.729 44.906 21.391 1 84.38 215 SER A CA 1
ATOM 1724 C C . SER A 1 215 ? -2.492 43.938 22.281 1 84.38 215 SER A C 1
ATOM 1726 O O . SER A 1 215 ? -2.893 42.875 21.844 1 84.38 215 SER A O 1
ATOM 1728 N N . GLU A 1 216 ? -2.617 44.281 23.5 1 91.12 216 GLU A N 1
ATOM 1729 C CA . GLU A 1 216 ? -3.316 43.438 24.453 1 91.12 216 GLU A CA 1
ATOM 1730 C C . GLU A 1 216 ? -4.785 43.281 24.078 1 91.12 216 GLU A C 1
ATOM 1732 O O . GLU A 1 216 ? -5.391 42.219 24.328 1 91.12 216 GLU A O 1
ATOM 1737 N N . GLU A 1 217 ? -5.32 44.312 23.406 1 90.88 217 GLU A N 1
ATOM 1738 C CA . GLU A 1 217 ? -6.691 44.219 22.922 1 90.88 217 GLU A CA 1
ATOM 1739 C C . GLU A 1 217 ? -6.832 43.125 21.859 1 90.88 217 GLU A C 1
ATOM 1741 O O . GLU A 1 217 ? -7.754 42.312 21.906 1 90.88 217 GLU A O 1
ATOM 1746 N N . GLU A 1 218 ? -5.918 43.219 20.953 1 90.38 218 GLU A N 1
ATOM 1747 C CA . GLU A 1 218 ? -5.93 42.219 19.891 1 90.38 218 GLU A CA 1
ATOM 1748 C C . GLU A 1 218 ? -5.66 40.812 20.438 1 90.38 218 GLU A C 1
ATOM 1750 O O . GLU A 1 218 ? -6.266 39.844 19.969 1 90.38 218 GLU A O 1
ATOM 1755 N N . LEU A 1 219 ? -4.715 40.781 21.375 1 94.62 219 LEU A N 1
ATOM 1756 C CA . LEU A 1 219 ? -4.402 39.5 22 1 94.62 219 LEU A CA 1
ATOM 1757 C C . LEU A 1 219 ? -5.629 38.906 22.688 1 94.62 219 LEU A C 1
ATOM 1759 O O . LEU A 1 219 ? -5.867 37.719 22.625 1 94.62 219 LEU A O 1
ATOM 1763 N N . TYR A 1 220 ? -6.379 39.781 23.359 1 95.06 220 TYR A N 1
ATOM 1764 C CA . TYR A 1 220 ? -7.605 39.375 24.031 1 95.06 220 TYR A CA 1
ATOM 1765 C C . TYR A 1 220 ? -8.609 38.812 23.031 1 95.06 220 TYR A C 1
ATOM 1767 O O . TYR A 1 220 ? -9.203 37.75 23.266 1 95.06 220 TYR A O 1
ATOM 1775 N N . GLU A 1 221 ? -8.75 39.438 21.938 1 94.06 221 GLU A N 1
ATOM 1776 C CA . GLU A 1 221 ? -9.688 39 20.922 1 94.06 221 GLU A CA 1
ATOM 1777 C C . GLU A 1 221 ? -9.273 37.625 20.344 1 94.06 221 GLU A C 1
ATOM 1779 O O . GLU A 1 221 ? -10.109 36.75 20.125 1 94.06 221 GLU A O 1
ATOM 1784 N N . CYS A 1 222 ? -7.988 37.5 20.062 1 95.31 222 CYS A N 1
ATOM 1785 C CA . CYS A 1 222 ? -7.477 36.219 19.562 1 95.31 222 CYS A CA 1
ATOM 1786 C C . CYS A 1 222 ? -7.695 35.125 20.578 1 95.31 222 CYS A C 1
ATOM 1788 O O . CYS A 1 222 ? -8.023 34 20.219 1 95.31 222 CYS A O 1
ATOM 1790 N N . SER A 1 223 ? -7.52 35.438 21.844 1 96.88 223 SER A N 1
ATOM 1791 C CA . SER A 1 223 ? -7.707 34.469 22.922 1 96.88 223 SER A CA 1
ATOM 1792 C C . SER A 1 223 ? -9.164 34.031 23.016 1 96.88 223 SER A C 1
ATOM 1794 O O . SER A 1 223 ? -9.453 32.875 23.312 1 96.88 223 SER A O 1
ATOM 1796 N N . LEU A 1 224 ? -10.047 34.969 22.766 1 95.81 224 LEU A N 1
ATOM 1797 C CA . LEU A 1 224 ? -11.469 34.656 22.781 1 95.81 224 LEU A CA 1
ATOM 1798 C C . LEU A 1 224 ? -11.812 33.688 21.641 1 95.81 224 LEU A C 1
ATOM 1800 O O . LEU A 1 224 ? -12.641 32.812 21.797 1 95.81 224 LEU A O 1
ATOM 1804 N N . GLU A 1 225 ? -11.203 33.969 20.531 1 94.81 225 GLU A N 1
ATOM 1805 C CA . GLU A 1 225 ? -11.422 33.062 19.391 1 94.81 225 GLU A CA 1
ATOM 1806 C C . GLU A 1 225 ? -10.93 31.656 19.688 1 94.81 225 GLU A C 1
ATOM 1808 O O . GLU A 1 225 ? -11.578 30.672 19.328 1 94.81 225 GLU A O 1
ATOM 1813 N N . TRP A 1 226 ? -9.766 31.609 20.25 1 95.81 226 TRP A N 1
ATOM 1814 C CA . TRP A 1 226 ? -9.242 30.312 20.672 1 95.81 226 TRP A CA 1
ATOM 1815 C C . TRP A 1 226 ? -10.203 29.625 21.641 1 95.81 226 TRP A C 1
ATOM 1817 O O . TRP A 1 226 ? -10.5 28.438 21.469 1 95.81 226 TRP A O 1
ATOM 1827 N N . ALA A 1 227 ? -10.75 30.281 22.609 1 96.38 227 ALA A N 1
ATOM 1828 C CA . ALA A 1 227 ? -11.672 29.719 23.594 1 96.38 227 ALA A CA 1
ATOM 1829 C C . ALA A 1 227 ? -12.977 29.266 22.938 1 96.38 227 ALA A C 1
ATOM 1831 O O . ALA A 1 227 ? -13.57 28.266 23.344 1 96.38 227 ALA A O 1
ATOM 1832 N N . THR A 1 228 ? -13.414 30.016 21.984 1 94.69 228 THR A N 1
ATOM 1833 C CA . THR A 1 228 ? -14.617 29.656 21.234 1 94.69 228 THR A CA 1
ATOM 1834 C C . THR A 1 228 ? -14.438 28.312 20.531 1 94.69 228 THR A C 1
ATOM 1836 O O . THR A 1 228 ? -15.344 27.484 20.547 1 94.69 228 THR A O 1
ATOM 1839 N N . THR A 1 229 ? -13.297 28.172 19.938 1 90.44 229 THR A N 1
ATOM 1840 C CA . THR A 1 229 ? -13 26.922 19.234 1 90.44 229 THR A CA 1
ATOM 1841 C C . THR A 1 229 ? -12.961 25.75 20.219 1 90.44 229 THR A C 1
ATOM 1843 O O . THR A 1 229 ? -13.43 24.656 19.906 1 90.44 229 THR A O 1
ATOM 1846 N N . GLN A 1 230 ? -12.43 25.984 21.391 1 91.69 230 GLN A N 1
ATOM 1847 C CA . GLN A 1 230 ? -12.398 24.953 22.422 1 91.69 230 GLN A CA 1
ATOM 1848 C C . GLN A 1 230 ? -13.812 24.578 22.859 1 91.69 230 GLN A C 1
ATOM 1850 O O . GLN A 1 230 ? -14.102 23.391 23.094 1 91.69 230 GLN A O 1
ATOM 1855 N N . CYS A 1 231 ? -14.672 25.516 22.969 1 91.94 231 CYS A N 1
ATOM 1856 C CA . CYS A 1 231 ? -16.062 25.266 23.312 1 91.94 231 CYS A CA 1
ATOM 1857 C C . CYS A 1 231 ? -16.75 24.422 22.25 1 91.94 231 CYS A C 1
ATOM 1859 O O . CYS A 1 231 ? -17.5 23.5 22.578 1 91.94 231 CYS A O 1
ATOM 1861 N N . GLN A 1 232 ? -16.453 24.766 21.078 1 85.75 232 GLN A N 1
ATOM 1862 C CA . GLN A 1 232 ? -17.047 24.016 19.969 1 85.75 232 GLN A CA 1
ATOM 1863 C C . GLN A 1 232 ? -16.578 22.562 19.984 1 85.75 232 GLN A C 1
ATOM 1865 O O . GLN A 1 232 ? -17.391 21.656 19.75 1 85.75 232 GLN A O 1
ATOM 1870 N N . LYS A 1 233 ? -15.359 22.375 20.203 1 82.94 233 LYS A N 1
ATOM 1871 C CA . LYS A 1 233 ? -14.797 21.031 20.266 1 82.94 233 LYS A CA 1
ATOM 1872 C C . LYS A 1 233 ? -15.484 20.188 21.344 1 82.94 233 LYS A C 1
ATOM 1874 O O . LYS A 1 233 ? -15.68 18.984 21.156 1 82.94 233 LYS A O 1
ATOM 1879 N N . LYS A 1 234 ? -15.891 20.844 22.406 1 86.06 234 LYS A N 1
ATOM 1880 C CA . LYS A 1 234 ? -16.484 20.156 23.531 1 86.06 234 LYS A CA 1
ATOM 1881 C C . LYS A 1 234 ? -18.016 20.203 23.469 1 86.06 234 LYS A C 1
ATOM 1883 O O . LYS A 1 234 ? -18.703 19.812 24.422 1 86.06 234 LYS A O 1
ATOM 1888 N N . GLN A 1 235 ? -18.531 20.766 22.375 1 81.75 235 GLN A N 1
ATOM 1889 C CA . GLN A 1 235 ? -19.969 20.906 22.156 1 81.75 235 GLN A CA 1
ATOM 1890 C C . GLN A 1 235 ? -20.625 21.703 23.266 1 81.75 235 GLN A C 1
ATOM 1892 O O . GLN A 1 235 ? -21.672 21.312 23.797 1 81.75 235 GLN A O 1
ATOM 1897 N N . LEU A 1 236 ? -19.953 22.75 23.672 1 89.44 236 LEU A N 1
ATOM 1898 C CA . LEU A 1 236 ? -20.469 23.672 24.688 1 89.44 236 LEU A CA 1
ATOM 1899 C C . LEU A 1 236 ? -20.953 24.969 24.031 1 89.44 236 LEU A C 1
ATOM 1901 O O . LEU A 1 236 ? -20.453 25.359 22.984 1 89.44 236 LEU A O 1
ATOM 1905 N N . GLU A 1 237 ? -21.891 25.5 24.703 1 91.81 237 GLU A N 1
ATOM 1906 C CA . GLU A 1 237 ? -22.344 26.812 24.234 1 91.81 237 GLU A CA 1
ATOM 1907 C C . GLU A 1 237 ? -21.297 27.875 24.469 1 91.81 237 GLU A C 1
ATOM 1909 O O . GLU A 1 237 ? -20.594 27.844 25.469 1 91.81 237 GLU A O 1
ATOM 1914 N N . THR A 1 238 ? -21.266 28.797 23.562 1 91.5 238 THR A N 1
ATOM 1915 C CA . THR A 1 238 ? -20.266 29.859 23.672 1 91.5 238 THR A CA 1
ATOM 1916 C C . THR A 1 238 ? -20.781 30.984 24.562 1 91.5 238 THR A C 1
ATOM 1918 O O . THR A 1 238 ? -21.109 32.062 24.078 1 91.5 238 THR A O 1
ATOM 1921 N N . THR A 1 239 ? -20.844 30.812 25.828 1 94.19 239 THR A N 1
ATOM 1922 C CA . THR A 1 239 ? -21.188 31.828 26.812 1 94.19 239 THR A CA 1
ATOM 1923 C C . THR A 1 239 ? -19.938 32.375 27.484 1 94.19 239 THR A C 1
ATOM 1925 O O . THR A 1 239 ? -18.875 31.75 27.422 1 94.19 239 THR A O 1
ATOM 1928 N N . ASP A 1 240 ? -20.062 33.531 28.031 1 94.56 240 ASP A N 1
ATOM 1929 C CA . ASP A 1 240 ? -18.922 34.156 28.703 1 94.56 240 ASP A CA 1
ATOM 1930 C C . ASP A 1 240 ? -18.391 33.219 29.812 1 94.56 240 ASP A C 1
ATOM 1932 O O . ASP A 1 240 ? -17.172 33.156 30.031 1 94.56 240 ASP A O 1
ATOM 1936 N N . GLY A 1 241 ? -19.297 32.625 30.422 1 94.62 241 GLY A N 1
ATOM 1937 C CA . GLY A 1 241 ? -18.891 31.688 31.469 1 94.62 241 GLY A CA 1
ATOM 1938 C C . GLY A 1 241 ? -18.062 30.516 30.938 1 94.62 241 GLY A C 1
ATOM 1939 O O . GLY A 1 241 ? -17.062 30.156 31.531 1 94.62 241 GLY A O 1
ATOM 1940 N N . ASN A 1 242 ? -18.531 29.938 29.875 1 96 242 ASN A N 1
ATOM 1941 C CA . ASN A 1 242 ? -17.812 28.812 29.266 1 96 242 ASN A CA 1
ATOM 1942 C C . ASN A 1 242 ? -16.484 29.266 28.688 1 96 242 ASN A C 1
ATOM 1944 O O . ASN A 1 242 ? -15.5 28.516 28.734 1 96 242 ASN A O 1
ATOM 1948 N N . LEU A 1 243 ? -16.484 30.406 28.109 1 96.56 243 LEU A N 1
ATOM 1949 C CA . LEU A 1 243 ? -15.242 30.953 27.562 1 96.56 243 LEU A CA 1
ATOM 1950 C C . LEU A 1 243 ? -14.203 31.141 28.672 1 96.56 243 LEU A C 1
ATOM 1952 O O . LEU A 1 243 ? -13.031 30.797 28.484 1 96.56 243 LEU A O 1
ATOM 1956 N N . ARG A 1 244 ? -14.609 31.719 29.797 1 96.31 244 ARG A N 1
ATOM 1957 C CA . ARG A 1 244 ? -13.703 31.891 30.938 1 96.31 244 ARG A CA 1
ATOM 1958 C C . ARG A 1 244 ? -13.148 30.547 31.391 1 96.31 244 ARG A C 1
ATOM 1960 O O . ARG A 1 244 ? -11.969 30.438 31.734 1 96.31 244 ARG A O 1
ATOM 1967 N N . GLN A 1 245 ? -14 29.594 31.406 1 96 245 GLN A N 1
ATOM 1968 C CA . GLN A 1 245 ? -13.586 28.266 31.844 1 96 245 GLN A CA 1
ATOM 1969 C C . GLN A 1 245 ? -12.523 27.688 30.922 1 96 245 GLN A C 1
ATOM 1971 O O . GLN A 1 245 ? -11.57 27.047 31.375 1 96 245 GLN A O 1
ATOM 1976 N N . GLN A 1 246 ? -12.711 27.828 29.578 1 95.62 246 GLN A N 1
ATOM 1977 C CA . GLN A 1 246 ? -11.742 27.312 28.609 1 95.62 246 GLN A CA 1
ATOM 1978 C C . GLN A 1 246 ? -10.414 28.047 28.734 1 95.62 246 GLN A C 1
ATOM 1980 O O . GLN A 1 246 ? -9.344 27.438 28.609 1 95.62 246 GLN A O 1
ATOM 1985 N N . LEU A 1 247 ? -10.445 29.375 28.906 1 96.62 247 LEU A N 1
ATOM 1986 C CA . LEU A 1 247 ? -9.227 30.156 29.047 1 96.62 247 LEU A CA 1
ATOM 1987 C C . LEU A 1 247 ? -8.461 29.75 30.297 1 96.62 247 LEU A C 1
ATOM 1989 O O . LEU A 1 247 ? -7.227 29.703 30.297 1 96.62 247 LEU A O 1
ATOM 1993 N N . GLY A 1 248 ? -9.219 29.5 31.312 1 94.62 248 GLY A N 1
ATOM 1994 C CA . GLY A 1 248 ? -8.609 29.062 32.562 1 94.62 248 GLY A CA 1
ATOM 1995 C C . GLY A 1 248 ? -7.613 30.062 33.094 1 94.62 248 GLY A C 1
ATOM 1996 O O . GLY A 1 248 ? -7.855 31.266 33.094 1 94.62 248 GLY A O 1
ATOM 1997 N N . ASN A 1 249 ? -6.496 29.578 33.594 1 94.69 249 ASN A N 1
ATOM 1998 C CA . ASN A 1 249 ? -5.484 30.422 34.219 1 94.69 249 ASN A CA 1
ATOM 1999 C C . ASN A 1 249 ? -4.746 31.266 33.188 1 94.69 249 ASN A C 1
ATOM 2001 O O . ASN A 1 249 ? -4.078 32.25 33.531 1 94.69 249 ASN A O 1
ATOM 2005 N N . SER A 1 250 ? -4.891 30.891 31.938 1 96.12 250 SER A N 1
ATOM 2006 C CA . SER A 1 250 ? -4.223 31.656 30.875 1 96.12 250 SER A CA 1
ATOM 2007 C C . SER A 1 250 ? -4.824 33.062 30.75 1 96.12 250 SER A C 1
ATOM 2009 O O . SER A 1 250 ? -4.199 33.938 30.172 1 96.12 250 SER A O 1
ATOM 2011 N N . LEU A 1 251 ? -6.059 33.156 31.281 1 96.25 251 LEU A N 1
ATOM 2012 C CA . LEU A 1 251 ? -6.715 34.469 31.297 1 96.25 251 LEU A CA 1
ATOM 2013 C C . LEU A 1 251 ? -5.852 35.5 32 1 96.25 251 LEU A C 1
ATOM 2015 O O . LEU A 1 251 ? -5.824 36.688 31.609 1 96.25 251 LEU A O 1
ATOM 2019 N N . TYR A 1 252 ? -5.117 35.062 32.969 1 95.06 252 TYR A N 1
ATOM 2020 C CA . TYR A 1 252 ? -4.336 35.969 33.781 1 95.06 252 TYR A CA 1
ATOM 2021 C C . TYR A 1 252 ? -3.057 36.406 33.094 1 95.06 252 TYR A C 1
ATOM 2023 O O . TYR A 1 252 ? -2.363 37.312 33.531 1 95.06 252 TYR A O 1
ATOM 2031 N N . ARG A 1 253 ? -2.742 35.75 31.969 1 94.56 253 ARG A N 1
ATOM 2032 C CA . ARG A 1 253 ? -1.568 36.094 31.172 1 94.56 253 ARG A CA 1
ATOM 2033 C C . ARG A 1 253 ? -1.867 37.281 30.266 1 94.56 253 ARG A C 1
ATOM 2035 O O . ARG A 1 253 ? -0.948 37.938 29.766 1 94.56 253 ARG A O 1
ATOM 2042 N N . ILE A 1 254 ? -3.168 37.469 30.047 1 95.25 254 ILE A N 1
ATOM 2043 C CA . ILE A 1 254 ? -3.551 38.656 29.281 1 95.25 254 ILE A CA 1
ATOM 2044 C C . ILE A 1 254 ? -3.383 39.906 30.141 1 95.25 254 ILE A C 1
ATOM 2046 O O . ILE A 1 254 ? -3.895 39.969 31.25 1 95.25 254 ILE A O 1
ATOM 2050 N N . ARG A 1 255 ? -2.779 40.875 29.625 1 93.31 255 ARG A N 1
ATOM 2051 C CA . ARG A 1 255 ? -2.436 42.062 30.406 1 93.31 255 ARG A CA 1
ATOM 2052 C C . ARG A 1 255 ? -3.48 43.156 30.234 1 93.31 255 ARG A C 1
ATOM 2054 O O . ARG A 1 255 ? -3.193 44.188 29.641 1 93.31 255 ARG A O 1
ATOM 2061 N N . PHE A 1 256 ? -4.555 43 30.922 1 92.94 256 PHE A N 1
ATOM 2062 C CA . PHE A 1 256 ? -5.711 43.875 30.828 1 92.94 256 PHE A CA 1
ATOM 2063 C C . PHE A 1 256 ? -5.352 45.281 31.297 1 92.94 256 PHE A C 1
ATOM 2065 O O . PHE A 1 256 ? -5.918 46.281 30.797 1 92.94 256 PHE A O 1
ATOM 2072 N N . THR A 1 257 ? -4.402 45.344 32.219 1 89.5 257 THR A N 1
ATOM 2073 C CA . THR A 1 257 ? -4.02 46.625 32.812 1 89.5 257 THR A CA 1
ATOM 2074 C C . THR A 1 257 ? -3.332 47.531 31.797 1 89.5 257 THR A C 1
ATOM 2076 O O . THR A 1 257 ? -3.219 48.719 32 1 89.5 257 THR A O 1
ATOM 2079 N N . LEU A 1 258 ? -2.869 46.906 30.766 1 87.81 258 LEU A N 1
ATOM 2080 C CA . LEU A 1 258 ? -2.137 47.656 29.766 1 87.81 258 LEU A CA 1
ATOM 2081 C C . LEU A 1 258 ? -3.053 48.031 28.609 1 87.81 258 LEU A C 1
ATOM 2083 O O . LEU A 1 258 ? -2.627 48.75 27.688 1 87.81 258 LEU A O 1
ATOM 2087 N N . MET A 1 259 ? -4.34 47.781 28.719 1 87.62 259 MET A N 1
ATOM 2088 C CA . MET A 1 259 ? -5.309 48.125 27.672 1 87.62 259 MET A CA 1
ATOM 2089 C C . MET A 1 259 ? -5.758 49.594 27.812 1 87.62 259 MET A C 1
ATOM 2091 O O . MET A 1 259 ? -5.734 50.156 28.922 1 87.62 259 MET A O 1
ATOM 2095 N N . PRO A 1 260 ? -6.125 50.156 26.672 1 85 260 PRO A N 1
ATOM 2096 C CA . PRO A 1 260 ? -6.738 51.469 26.781 1 85 260 PRO A CA 1
ATOM 2097 C C . PRO A 1 260 ? -8.023 51.469 27.594 1 85 260 PRO A C 1
ATOM 2099 O O . PRO A 1 260 ? -8.82 50.531 27.5 1 85 260 PRO A O 1
ATOM 2102 N N . ARG A 1 261 ? -8.156 52.562 28.359 1 84 261 ARG A N 1
ATOM 2103 C CA . ARG A 1 261 ? -9.289 52.656 29.281 1 84 261 ARG A CA 1
ATOM 2104 C C . ARG A 1 261 ? -10.609 52.562 28.516 1 84 261 ARG A C 1
ATOM 2106 O O . ARG A 1 261 ? -11.555 51.906 29 1 84 261 ARG A O 1
ATOM 2113 N N . GLU A 1 262 ? -10.664 53.094 27.391 1 84.19 262 GLU A N 1
ATOM 2114 C CA . GLU A 1 262 ? -11.891 53.125 26.609 1 84.19 262 GLU A CA 1
ATOM 2115 C C . GLU A 1 262 ? -12.273 51.688 26.172 1 84.19 262 GLU A C 1
ATOM 2117 O O . GLU A 1 262 ? -13.445 51.312 26.266 1 84.19 262 GLU A O 1
ATOM 2122 N N . TYR A 1 263 ? -11.273 51 25.734 1 88.38 263 TYR A N 1
ATOM 2123 C CA . TYR A 1 263 ? -11.531 49.625 25.297 1 88.38 263 TYR A CA 1
ATOM 2124 C C . TYR A 1 263 ? -11.984 48.75 26.453 1 88.38 263 TYR A C 1
ATOM 2126 O O . TYR A 1 263 ? -12.922 47.969 26.312 1 88.38 263 TYR A O 1
ATOM 2134 N N . PHE A 1 264 ? -11.352 48.875 27.594 1 90.38 264 PHE A N 1
ATOM 2135 C CA . PHE A 1 264 ? -11.695 48.094 28.766 1 90.38 264 PHE A CA 1
ATOM 2136 C C . PHE A 1 264 ? -13.117 48.375 29.219 1 90.38 264 PHE A C 1
ATOM 2138 O O . PHE A 1 264 ? -13.875 47.469 29.531 1 90.38 264 PHE A O 1
ATOM 2145 N N . GLN A 1 265 ? -13.516 49.625 29.188 1 85.75 265 GLN A N 1
ATOM 2146 C CA . GLN A 1 265 ? -14.828 50.062 29.672 1 85.75 265 GLN A CA 1
ATOM 2147 C C . GLN A 1 265 ? -15.93 49.625 28.703 1 85.75 265 GLN A C 1
ATOM 2149 O O . GLN A 1 265 ? -17 49.188 29.125 1 85.75 265 GLN A O 1
ATOM 2154 N N . TYR A 1 266 ? -15.633 49.719 27.453 1 86.12 266 TYR A N 1
ATOM 2155 C CA . TYR A 1 266 ? -16.688 49.531 26.469 1 86.12 266 TYR A CA 1
ATOM 2156 C C . TYR A 1 266 ? -16.812 48.031 26.109 1 86.12 266 TYR A C 1
ATOM 2158 O O . TYR A 1 266 ? -17.922 47.531 25.875 1 86.12 266 TYR A O 1
ATOM 2166 N N . LYS A 1 267 ? -15.734 47.344 26.078 1 86.69 267 LYS A N 1
ATOM 2167 C CA . LYS A 1 267 ? -15.773 45.969 25.562 1 86.69 267 LYS A CA 1
ATOM 2168 C C . LYS A 1 267 ? -15.656 44.938 26.688 1 86.69 267 LYS A C 1
ATOM 2170 O O . LYS A 1 267 ? -16.375 43.938 26.703 1 86.69 267 LYS A O 1
ATOM 2175 N N . ILE A 1 268 ? -14.844 45.125 27.672 1 89.06 268 ILE A N 1
ATOM 2176 C CA . ILE A 1 268 ? -14.508 44.125 28.656 1 89.06 268 ILE A CA 1
ATOM 2177 C C . ILE A 1 268 ? -15.477 44.219 29.844 1 89.06 268 ILE A C 1
ATOM 2179 O O . ILE A 1 268 ? -15.938 43.188 30.359 1 89.06 268 ILE A O 1
ATOM 2183 N N . GLU A 1 269 ? -15.797 45.406 30.188 1 85.5 269 GLU A N 1
ATOM 2184 C CA . GLU A 1 269 ? -16.641 45.625 31.359 1 85.5 269 GLU A CA 1
ATOM 2185 C C . GLU A 1 269 ? -18.047 45.062 31.141 1 85.5 269 GLU A C 1
ATOM 2187 O O . GLU A 1 269 ? -18.703 44.625 32.094 1 85.5 269 GLU A O 1
ATOM 2192 N N . LYS A 1 270 ? -18.469 45 29.922 1 85.25 270 LYS A N 1
ATOM 2193 C CA . LYS A 1 270 ? -19.812 44.531 29.594 1 85.25 270 LYS A CA 1
ATOM 2194 C C . LYS A 1 270 ? -19.828 43 29.5 1 85.25 270 LYS A C 1
ATOM 2196 O O . LYS A 1 270 ? -20.906 42.406 29.562 1 85.25 270 LYS A O 1
ATOM 2201 N N . SER A 1 271 ? -18.656 42.5 29.453 1 88.88 271 SER A N 1
ATOM 2202 C CA . SER A 1 271 ? -18.562 41.062 29.312 1 88.88 271 SER A CA 1
ATOM 2203 C C . SER A 1 271 ? -18.516 40.375 30.672 1 88.88 271 SER A C 1
ATOM 2205 O O . SER A 1 271 ? -18.141 41 31.672 1 88.88 271 SER A O 1
ATOM 2207 N N . GLU A 1 272 ? -18.938 39.156 30.797 1 91.44 272 GLU A N 1
ATOM 2208 C CA . GLU A 1 272 ? -18.953 38.406 32.062 1 91.44 272 GLU A CA 1
ATOM 2209 C C . GLU A 1 272 ? -17.781 37.438 32.125 1 91.44 272 GLU A C 1
ATOM 2211 O O . GLU A 1 272 ? -17.812 36.469 32.875 1 91.44 272 GLU A O 1
ATOM 2216 N N . ILE A 1 273 ? -16.766 37.719 31.328 1 94.62 273 ILE A N 1
ATOM 2217 C CA . ILE A 1 273 ? -15.586 36.844 31.344 1 94.62 273 ILE A CA 1
ATOM 2218 C C . ILE A 1 273 ? -14.789 37.094 32.625 1 94.62 273 ILE A C 1
ATOM 2220 O O . ILE A 1 273 ? -14.258 36.156 33.219 1 94.62 273 ILE A O 1
ATOM 2224 N N . LEU A 1 274 ? -14.75 38.375 33 1 95 274 LEU A N 1
ATOM 2225 C CA . LEU A 1 274 ? -14.102 38.75 34.25 1 95 274 LEU A CA 1
ATOM 2226 C C . LEU A 1 274 ? -15.117 38.875 35.375 1 95 274 LEU A C 1
ATOM 2228 O O . LEU A 1 274 ? -16.266 39.281 35.125 1 95 274 LEU A O 1
ATOM 2232 N N . THR A 1 275 ? -14.727 38.625 36.531 1 93.5 275 THR A N 1
ATOM 2233 C CA . THR A 1 275 ? -15.586 38.812 37.688 1 93.5 275 THR A CA 1
ATOM 2234 C C . THR A 1 275 ? -15.641 40.281 38.062 1 93.5 275 THR A C 1
ATOM 2236 O O . THR A 1 275 ? -14.789 41.094 37.656 1 93.5 275 THR A O 1
ATOM 2239 N N . GLY A 1 276 ? -16.734 40.594 38.781 1 92.19 276 GLY A N 1
ATOM 2240 C CA . GLY A 1 276 ? -16.859 41.969 39.25 1 92.19 276 GLY A CA 1
ATOM 2241 C C . GLY A 1 276 ? -15.641 42.469 40.031 1 92.19 276 GLY A C 1
ATOM 2242 O O . GLY A 1 276 ? -15.203 43.594 39.844 1 92.19 276 GLY A O 1
ATOM 2243 N N . GLU A 1 277 ? -15.133 41.625 40.875 1 92.12 277 GLU A N 1
ATOM 2244 C CA . GLU A 1 277 ? -13.953 41.938 41.656 1 92.12 277 GLU A CA 1
ATOM 2245 C C . GLU A 1 277 ? -12.742 42.188 40.75 1 92.12 277 GLU A C 1
ATOM 2247 O O . GLU A 1 277 ? -11.977 43.125 40.969 1 92.12 277 GLU A O 1
ATOM 2252 N N . GLU A 1 278 ? -12.57 41.344 39.781 1 93.19 278 GLU A N 1
ATOM 2253 C CA . GLU A 1 278 ? -11.445 41.469 38.844 1 93.19 278 GLU A CA 1
ATOM 2254 C C . GLU A 1 278 ? -11.539 42.75 38.031 1 93.19 278 GLU A C 1
ATOM 2256 O O . GLU A 1 278 ? -10.531 43.406 37.812 1 93.19 278 GLU A O 1
ATOM 2261 N N . LYS A 1 279 ? -12.75 43.094 37.594 1 93.19 279 LYS A N 1
ATOM 2262 C CA . LYS A 1 279 ? -12.953 44.344 36.844 1 93.19 279 LYS A CA 1
ATOM 2263 C C . LYS A 1 279 ? -12.562 45.562 37.688 1 93.19 279 LYS A C 1
ATOM 2265 O O . LYS A 1 279 ? -11.922 46.469 37.156 1 93.19 279 LYS A O 1
ATOM 2270 N N . GLY A 1 280 ? -13.016 45.469 38.875 1 90.25 280 GLY A N 1
ATOM 2271 C CA . GLY A 1 280 ? -12.688 46.562 39.75 1 90.25 280 GLY A CA 1
ATOM 2272 C C . GLY A 1 280 ? -11.195 46.75 39.969 1 90.25 280 GLY A C 1
ATOM 2273 O O . GLY A 1 280 ? -10.688 47.875 39.938 1 90.25 280 GLY A O 1
ATOM 2274 N N . GLU A 1 281 ? -10.516 45.656 40.156 1 90.69 281 GLU A N 1
ATOM 2275 C CA . GLU A 1 281 ? -9.07 45.688 40.375 1 90.69 281 GLU A CA 1
ATOM 2276 C C . GLU A 1 281 ? -8.328 46.219 39.156 1 90.69 281 GLU A C 1
ATOM 2278 O O . GLU A 1 281 ? -7.398 47 39.281 1 90.69 281 GLU A O 1
ATOM 2283 N N . ILE A 1 282 ? -8.719 45.781 38.031 1 92.25 282 ILE A N 1
ATOM 2284 C CA . ILE A 1 282 ? -8.062 46.188 36.781 1 92.25 282 ILE A CA 1
ATOM 2285 C C . ILE A 1 282 ? -8.312 47.656 36.531 1 92.25 282 ILE A C 1
ATOM 2287 O O . ILE A 1 282 ? -7.398 48.406 36.125 1 92.25 282 ILE A O 1
ATOM 2291 N N . THR A 1 283 ? -9.547 48.094 36.75 1 90.44 283 THR A N 1
ATOM 2292 C CA . THR A 1 283 ? -9.891 49.5 36.562 1 90.44 283 THR A CA 1
ATOM 2293 C C . THR A 1 283 ? -9.047 50.375 37.469 1 90.44 283 THR A C 1
ATOM 2295 O O . THR A 1 283 ? -8.609 51.469 37.062 1 90.44 283 THR A O 1
ATOM 2298 N N . GLU A 1 284 ? -8.891 49.906 38.688 1 89.12 284 GLU A N 1
ATOM 2299 C CA . GLU A 1 284 ? -8.062 50.656 39.625 1 89.12 284 GLU A CA 1
ATOM 2300 C C . GLU A 1 284 ? -6.621 50.75 39.125 1 89.12 284 GLU A C 1
ATOM 2302 O O . GLU A 1 284 ? -5.988 51.812 39.25 1 89.12 284 GLU A O 1
ATOM 2307 N N . CYS A 1 285 ? -6.156 49.719 38.562 1 88.19 285 CYS A N 1
ATOM 2308 C CA . CYS A 1 285 ? -4.785 49.688 38.062 1 88.19 285 CYS A CA 1
ATOM 2309 C C . CYS A 1 285 ? -4.629 50.562 36.844 1 88.19 285 CYS A C 1
ATOM 2311 O O . CYS A 1 285 ? -3.584 51.188 36.656 1 88.19 285 CYS A O 1
ATOM 2313 N N . ILE A 1 286 ? -5.625 50.625 35.969 1 85.69 286 ILE A N 1
ATOM 2314 C CA . ILE A 1 286 ? -5.59 51.438 34.781 1 85.69 286 ILE A CA 1
ATOM 2315 C C . ILE A 1 286 ? -5.621 52.906 35.156 1 85.69 286 ILE A C 1
ATOM 2317 O O . ILE A 1 286 ? -4.945 53.75 34.531 1 85.69 286 ILE A O 1
ATOM 2321 N N . THR A 1 287 ? -6.41 53.219 36.156 1 83.5 287 THR A N 1
ATOM 2322 C CA . THR A 1 287 ? -6.57 54.625 36.594 1 83.5 287 THR A CA 1
ATOM 2323 C C . THR A 1 287 ? -5.336 55.094 37.344 1 83.5 287 THR A C 1
ATOM 2325 O O . THR A 1 287 ? -4.902 56.219 37.188 1 83.5 287 THR A O 1
ATOM 2328 N N . ASP A 1 288 ? -4.867 54.156 38.25 1 81.5 288 ASP A N 1
ATOM 2329 C CA . ASP A 1 288 ? -3.68 54.469 39.031 1 81.5 288 ASP A CA 1
ATOM 2330 C C . ASP A 1 288 ? -2.607 53.406 38.844 1 81.5 288 ASP A C 1
ATOM 2332 O O . ASP A 1 288 ? -2.684 52.312 39.438 1 81.5 288 ASP A O 1
ATOM 2336 N N . ARG A 1 289 ? -1.647 53.75 38.094 1 74.38 289 ARG A N 1
ATOM 2337 C CA . ARG A 1 289 ? -0.607 52.781 37.75 1 74.38 289 ARG A CA 1
ATOM 2338 C C . ARG A 1 289 ? 0.204 52.375 38.969 1 74.38 289 ARG A C 1
ATOM 2340 O O . ARG A 1 289 ? 0.865 51.344 38.969 1 74.38 289 ARG A O 1
ATOM 2347 N N . SER A 1 290 ? 0.116 53.125 40.031 1 74.62 290 SER A N 1
ATOM 2348 C CA . SER A 1 290 ? 0.845 52.844 41.25 1 74.62 290 SER A CA 1
ATOM 2349 C C . SER A 1 290 ? 0.073 51.875 42.156 1 74.62 290 SER A C 1
ATOM 2351 O O . SER A 1 290 ? 0.581 51.438 43.188 1 74.62 290 SER A O 1
ATOM 2353 N N . PHE A 1 291 ? -1.094 51.625 41.656 1 77.81 291 PHE A N 1
ATOM 2354 C CA . PHE A 1 291 ? -1.943 50.719 42.406 1 77.81 291 PHE A CA 1
ATOM 2355 C C . PHE A 1 291 ? -1.226 49.406 42.656 1 77.81 291 PHE A C 1
ATOM 2357 O O . PHE A 1 291 ? -0.675 48.812 41.719 1 77.81 291 PHE A O 1
ATOM 2364 N N . ARG A 1 292 ? -0.966 49.062 43.938 1 77.94 292 ARG A N 1
ATOM 2365 C CA . ARG A 1 292 ? -0.364 47.781 44.344 1 77.94 292 ARG A CA 1
ATOM 2366 C C . ARG A 1 292 ? -1.295 46.969 45.25 1 77.94 292 ARG A C 1
ATOM 2368 O O . ARG A 1 292 ? -1.857 47.531 46.188 1 77.94 292 ARG A O 1
ATOM 2375 N N . LYS A 1 293 ? -1.758 45.938 44.75 1 80.12 293 LYS A N 1
ATOM 2376 C CA . LYS A 1 293 ? -2.533 45.031 45.562 1 80.12 293 LYS A CA 1
ATOM 2377 C C . LYS A 1 293 ? -1.774 43.719 45.781 1 80.12 293 LYS A C 1
ATOM 2379 O O . LYS A 1 293 ? -1.087 43.219 44.875 1 80.12 293 LYS A O 1
ATOM 2384 N N . GLU A 1 294 ? -1.982 43.281 47.062 1 79.81 294 GLU A N 1
ATOM 2385 C CA . GLU A 1 294 ? -1.389 42 47.375 1 79.81 294 GLU A CA 1
ATOM 2386 C C . GLU A 1 294 ? -2.088 40.844 46.656 1 79.81 294 GLU A C 1
ATOM 2388 O O . GLU A 1 294 ? -3.311 40.875 46.469 1 79.81 294 GLU A O 1
ATOM 2393 N N . ASN A 1 295 ? -1.446 39.969 45.906 1 83.38 295 ASN A N 1
ATOM 2394 C CA . ASN A 1 295 ? -1.946 38.781 45.25 1 83.38 295 ASN A CA 1
ATOM 2395 C C . ASN A 1 295 ? -2.621 39.156 43.906 1 83.38 295 ASN A C 1
ATOM 2397 O O . ASN A 1 295 ? -3.662 38.594 43.562 1 83.38 295 ASN A O 1
ATOM 2401 N N . PHE A 1 296 ? -2.312 40.188 43.281 1 86.5 296 PHE A N 1
ATOM 2402 C CA . PHE A 1 296 ? -2.816 40.562 41.969 1 86.5 296 PHE A CA 1
ATOM 2403 C C . PHE A 1 296 ? -2.5 39.469 40.938 1 86.5 296 PHE A C 1
ATOM 2405 O O . PHE A 1 296 ? -1.333 39.156 40.719 1 86.5 296 PHE A O 1
ATOM 2412 N N . LYS A 1 297 ? -3.521 38.906 40.344 1 89.38 297 LYS A N 1
ATOM 2413 C CA . LYS A 1 297 ? -3.385 37.719 39.531 1 89.38 297 LYS A CA 1
ATOM 2414 C C . LYS A 1 297 ? -2.92 38.031 38.125 1 89.38 297 LYS A C 1
ATOM 2416 O O . LYS A 1 297 ? -2.258 37.219 37.469 1 89.38 297 LYS A O 1
ATOM 2421 N N . PHE A 1 298 ? -3.252 39.219 37.625 1 91.5 298 PHE A N 1
ATOM 2422 C CA . PHE A 1 298 ? -3.031 39.531 36.219 1 91.5 298 PHE A CA 1
ATOM 2423 C C . PHE A 1 298 ? -1.613 40.062 36 1 91.5 298 PHE A C 1
ATOM 2425 O O . PHE A 1 298 ? -1.081 40.812 36.812 1 91.5 298 PHE A O 1
ATOM 2432 N N . ASP A 1 299 ? -1.006 39.625 34.938 1 88.38 299 ASP A N 1
ATOM 2433 C CA . ASP A 1 299 ? 0.328 40.094 34.562 1 88.38 299 ASP A CA 1
ATOM 2434 C C . ASP A 1 299 ? 0.319 41.562 34.156 1 88.38 299 ASP A C 1
ATOM 2436 O O . ASP A 1 299 ? -0.569 42 33.438 1 88.38 299 ASP A O 1
ATOM 2440 N N . LYS A 1 300 ? 1.317 42.312 34.625 1 84.12 300 LYS A N 1
ATOM 2441 C CA . LYS A 1 300 ? 1.386 43.75 34.375 1 84.12 300 LYS A CA 1
ATOM 2442 C C . LYS A 1 300 ? 2.646 44.125 33.594 1 84.12 300 LYS A C 1
ATOM 2444 O O . LYS A 1 300 ? 2.865 45.281 33.281 1 84.12 300 LYS A O 1
ATOM 2449 N N . ASN A 1 301 ? 3.439 43.125 33.312 1 82.88 301 ASN A N 1
ATOM 2450 C CA . ASN A 1 301 ? 4.723 43.406 32.656 1 82.88 301 ASN A CA 1
ATOM 2451 C C . ASN A 1 301 ? 4.539 43.844 31.203 1 82.88 301 ASN A C 1
ATOM 2453 O O . ASN A 1 301 ? 3.707 43.281 30.484 1 82.88 301 ASN A O 1
ATOM 2457 N N . LEU A 1 302 ? 5.254 44.875 30.859 1 81.31 302 LEU A N 1
ATOM 2458 C CA . LEU A 1 302 ? 5.219 45.344 29.469 1 81.31 302 LEU A CA 1
ATOM 2459 C C . LEU A 1 302 ? 5.859 44.344 28.531 1 81.31 302 LEU A C 1
ATOM 2461 O O . LEU A 1 302 ? 6.848 43.688 28.891 1 81.31 302 LEU A O 1
ATOM 2465 N N . ARG A 1 303 ? 5.215 44.156 27.422 1 81.5 303 ARG A N 1
ATOM 2466 C CA . ARG A 1 303 ? 5.832 43.312 26.422 1 81.5 303 ARG A CA 1
ATOM 2467 C C . ARG A 1 303 ? 6.934 44.031 25.672 1 81.5 303 ARG A C 1
ATOM 2469 O O . ARG A 1 303 ? 6.855 45.25 25.469 1 81.5 303 ARG A O 1
ATOM 2476 N N . THR A 1 304 ? 7.973 43.312 25.453 1 73.06 304 THR A N 1
ATOM 2477 C CA . THR A 1 304 ? 9.125 43.875 24.75 1 73.06 304 THR A CA 1
ATOM 2478 C C . THR A 1 304 ? 8.938 43.812 23.234 1 73.06 304 THR A C 1
ATOM 2480 O O . THR A 1 304 ? 8.438 42.812 22.719 1 73.06 304 THR A O 1
ATOM 2483 N N . ILE A 1 305 ? 8.789 44.875 22.594 1 60 305 ILE A N 1
ATOM 2484 C CA . ILE A 1 305 ? 8.625 44.906 21.156 1 60 305 ILE A CA 1
ATOM 2485 C C . ILE A 1 305 ? 9.859 44.344 20.469 1 60 305 ILE A C 1
ATOM 2487 O O . ILE A 1 305 ? 10.984 44.531 20.922 1 60 305 ILE A O 1
ATOM 2491 N N . THR A 1 306 ? 9.602 43.406 19.625 1 61.44 306 THR A N 1
ATOM 2492 C CA . THR A 1 306 ? 10.703 42.906 18.812 1 61.44 306 THR A CA 1
ATOM 2493 C C . THR A 1 306 ? 11.5 44.062 18.219 1 61.44 306 THR A C 1
ATOM 2495 O O . THR A 1 306 ? 10.938 44.969 17.609 1 61.44 306 THR A O 1
ATOM 2498 N N . GLU A 1 307 ? 12.781 44.094 18.672 1 68.62 307 GLU A N 1
ATOM 2499 C CA . GLU A 1 307 ? 13.68 45.125 18.203 1 68.62 307 GLU A CA 1
ATOM 2500 C C . GLU A 1 307 ? 14.227 44.812 16.812 1 68.62 307 GLU A C 1
ATOM 2502 O O . GLU A 1 307 ? 14.586 43.656 16.531 1 68.62 307 GLU A O 1
ATOM 2507 N N . TYR A 1 308 ? 13.766 45.562 15.766 1 78 308 TYR A N 1
ATOM 2508 C CA . TYR A 1 308 ? 14.453 45.5 14.484 1 78 308 TYR A CA 1
ATOM 2509 C C . TYR A 1 308 ? 15.445 46.656 14.328 1 78 308 TYR A C 1
ATOM 2511 O O . TYR A 1 308 ? 15.367 47.656 15.055 1 78 308 TYR A O 1
ATOM 2519 N N . PHE A 1 309 ? 16.562 46.281 13.492 1 83.38 309 PHE A N 1
ATOM 2520 C CA . PHE A 1 309 ? 17.625 47.25 13.281 1 83.38 309 PHE A CA 1
ATOM 2521 C C . PHE A 1 309 ? 17.688 47.688 11.82 1 83.38 309 PHE A C 1
ATOM 2523 O O . PHE A 1 309 ? 17.438 46.906 10.914 1 83.38 309 PHE A O 1
ATOM 2530 N N . ARG A 1 310 ? 17.969 49 11.602 1 85.81 310 ARG A N 1
ATOM 2531 C CA . ARG A 1 310 ? 18.188 49.531 10.258 1 85.81 310 ARG A CA 1
ATOM 2532 C C . ARG A 1 310 ? 19.578 49.156 9.742 1 85.81 310 ARG A C 1
ATOM 2534 O O . ARG A 1 310 ? 20.578 49.406 10.414 1 85.81 310 ARG A O 1
ATOM 2541 N N . LEU A 1 311 ? 19.594 48.438 8.703 1 91.31 311 LEU A N 1
ATOM 2542 C CA . LEU A 1 311 ? 20.844 48.25 7.953 1 91.31 311 LEU A CA 1
ATOM 2543 C C . LEU A 1 311 ? 20.875 49.156 6.734 1 91.31 311 LEU A C 1
ATOM 2545 O O . LEU A 1 311 ? 20.125 48.969 5.777 1 91.31 311 LEU A O 1
ATOM 2549 N N . LEU A 1 312 ? 21.75 50.094 6.738 1 90.12 312 LEU A N 1
ATOM 2550 C CA . LEU A 1 312 ? 21.797 51.062 5.664 1 90.12 312 LEU A CA 1
ATOM 2551 C C . LEU A 1 312 ? 22.938 50.75 4.699 1 90.12 312 LEU A C 1
ATOM 2553 O O . LEU A 1 312 ? 24.062 50.469 5.129 1 90.12 312 LEU A O 1
ATOM 2557 N N . ARG A 1 313 ? 22.625 50.844 3.436 1 89.69 313 ARG A N 1
ATOM 2558 C CA . ARG A 1 313 ? 23.641 50.469 2.453 1 89.69 313 ARG A CA 1
ATOM 2559 C C . ARG A 1 313 ? 24.297 51.719 1.843 1 89.69 313 ARG A C 1
ATOM 2561 O O . ARG A 1 313 ? 25.328 51.625 1.193 1 89.69 313 ARG A O 1
ATOM 2568 N N . PHE A 1 314 ? 23.734 52.844 1.989 1 87.06 314 PHE A N 1
ATOM 2569 C CA . PHE A 1 314 ? 24.312 54.031 1.421 1 87.06 314 PHE A CA 1
ATOM 2570 C C . PHE A 1 314 ? 25.078 54.812 2.482 1 87.06 314 PHE A C 1
ATOM 2572 O O . PHE A 1 314 ? 24.594 55 3.6 1 87.06 314 PHE A O 1
ATOM 2579 N N . MET A 1 315 ? 26.234 55.375 2.189 1 78.94 315 MET A N 1
ATOM 2580 C CA . MET A 1 315 ? 27.062 56.094 3.133 1 78.94 315 MET A CA 1
ATOM 2581 C C . MET A 1 315 ? 26.844 57.594 3.012 1 78.94 315 MET A C 1
ATOM 2583 O O . MET A 1 315 ? 27.188 58.344 3.92 1 78.94 315 MET A O 1
ATOM 2587 N N . GLN A 1 316 ? 26.266 57.969 1.815 1 81.31 316 GLN A N 1
ATOM 2588 C CA . GLN A 1 316 ? 26.094 59.406 1.577 1 81.31 316 GLN A CA 1
ATOM 2589 C C . GLN A 1 316 ? 24.781 59.688 0.864 1 81.31 316 GLN A C 1
ATOM 2591 O O . GLN A 1 316 ? 24.234 58.812 0.189 1 81.31 316 GLN A O 1
ATOM 2596 N N . LEU A 1 317 ? 24.281 60.844 1.09 1 81.12 317 LEU A N 1
ATOM 2597 C CA . LEU A 1 317 ? 23.109 61.312 0.375 1 81.12 317 LEU A CA 1
ATOM 2598 C C . LEU A 1 317 ? 23.5 62.031 -0.899 1 81.12 317 LEU A C 1
ATOM 2600 O O . LEU A 1 317 ? 24.5 62.781 -0.915 1 81.12 317 LEU A O 1
ATOM 2604 N N . ASP A 1 318 ? 22.656 61.75 -1.854 1 77.88 318 ASP A N 1
ATOM 2605 C CA . ASP A 1 318 ? 22.875 62.469 -3.111 1 77.88 318 ASP A CA 1
ATOM 2606 C C . ASP A 1 318 ? 22.422 63.906 -3.012 1 77.88 318 ASP A C 1
ATOM 2608 O O . ASP A 1 318 ? 21.328 64.188 -2.518 1 77.88 318 ASP A O 1
ATOM 2612 N N . THR A 1 319 ? 23.234 64.812 -3.354 1 70.44 319 THR A N 1
ATOM 2613 C CA . THR A 1 319 ? 22.906 66.25 -3.301 1 70.44 319 THR A CA 1
ATOM 2614 C C . THR A 1 319 ? 22.109 66.625 -4.535 1 70.44 319 THR A C 1
ATOM 2616 O O . THR A 1 319 ? 21.469 67.688 -4.535 1 70.44 319 THR A O 1
ATOM 2619 N N . LYS A 1 320 ? 22.156 65.75 -5.512 1 69.81 320 LYS A N 1
ATOM 2620 C CA . LYS A 1 320 ? 21.438 66.125 -6.734 1 69.81 320 LYS A CA 1
ATOM 2621 C C . LYS A 1 320 ? 19.984 65.688 -6.668 1 69.81 320 LYS A C 1
ATOM 2623 O O . LYS A 1 320 ? 19.688 64.5 -6.285 1 69.81 320 LYS A O 1
ATOM 2628 N N . LEU A 1 321 ? 19.094 66.562 -6.77 1 60.75 321 LEU A N 1
ATOM 2629 C CA . LEU A 1 321 ? 17.672 66.25 -6.734 1 60.75 321 LEU A CA 1
ATOM 2630 C C . LEU A 1 321 ? 17.219 65.562 -8.039 1 60.75 321 LEU A C 1
ATOM 2632 O O . LEU A 1 321 ? 17.5 66.125 -9.125 1 60.75 321 LEU A O 1
ATOM 2636 N N . LYS A 1 322 ? 17.016 64.312 -8 1 63.72 322 LYS A N 1
ATOM 2637 C CA . LYS A 1 322 ? 16.469 63.688 -9.195 1 63.72 322 LYS A CA 1
ATOM 2638 C C . LYS A 1 322 ? 14.945 63.531 -9.102 1 63.72 322 LYS A C 1
ATOM 2640 O O . LYS A 1 322 ? 14.406 63.312 -8.016 1 63.72 322 LYS A O 1
ATOM 2645 N N . GLU A 1 323 ? 14.32 63.906 -10.164 1 63.97 323 GLU A N 1
ATOM 2646 C CA . GLU A 1 323 ? 12.867 63.781 -10.258 1 63.97 323 GLU A CA 1
ATOM 2647 C C . GLU A 1 323 ? 12.422 62.312 -10.156 1 63.97 323 GLU A C 1
ATOM 2649 O O . GLU A 1 323 ? 13.07 61.438 -10.695 1 63.97 323 GLU A O 1
ATOM 2654 N N . HIS A 1 324 ? 11.523 62.094 -9.312 1 64.94 324 HIS A N 1
ATOM 2655 C CA . HIS A 1 324 ? 10.992 60.719 -9.203 1 64.94 324 HIS A CA 1
ATOM 2656 C C . HIS A 1 324 ? 9.805 60.531 -10.141 1 64.94 324 HIS A C 1
ATOM 2658 O O . HIS A 1 324 ? 8.891 61.375 -10.188 1 64.94 324 HIS A O 1
ATOM 2664 N N . THR A 1 325 ? 9.898 59.594 -11.031 1 67.5 325 THR A N 1
ATOM 2665 C CA . THR A 1 325 ? 8.938 59.375 -12.109 1 67.5 325 THR A CA 1
ATOM 2666 C C . THR A 1 325 ? 7.859 58.375 -11.656 1 67.5 325 THR A C 1
ATOM 2668 O O . THR A 1 325 ? 6.984 58 -12.438 1 67.5 325 THR A O 1
ATOM 2671 N N . GLY A 1 326 ? 7.801 58.031 -10.367 1 75.75 326 GLY A N 1
ATOM 2672 C CA . GLY A 1 326 ? 6.816 57.062 -9.93 1 75.75 326 GLY A CA 1
ATOM 2673 C C . GLY A 1 326 ? 7.16 55.625 -10.336 1 75.75 326 GLY A C 1
ATOM 2674 O O . GLY A 1 326 ? 6.406 54.719 -10.055 1 75.75 326 GLY A O 1
ATOM 2675 N N . ARG A 1 327 ? 8.219 55.438 -11.031 1 84.62 327 ARG A N 1
ATOM 2676 C CA . ARG A 1 327 ? 8.68 54.125 -11.438 1 84.62 327 ARG A CA 1
ATOM 2677 C C . ARG A 1 327 ? 9.234 53.344 -10.25 1 84.62 327 ARG A C 1
ATOM 2679 O O . ARG A 1 327 ? 9.625 53.938 -9.234 1 84.62 327 ARG A O 1
ATOM 2686 N N . PRO A 1 328 ? 9.195 52.062 -10.375 1 89.38 328 PRO A N 1
ATOM 2687 C CA . PRO A 1 328 ? 9.633 51.25 -9.242 1 89.38 328 PRO A CA 1
ATOM 2688 C C . PRO A 1 328 ? 11.148 51.25 -9.055 1 89.38 328 PRO A C 1
ATOM 2690 O O . PRO A 1 328 ? 11.898 51.281 -10.039 1 89.38 328 PRO A O 1
ATOM 2693 N N . ASP A 1 329 ? 11.586 51.375 -7.871 1 90.56 329 ASP A N 1
ATOM 2694 C CA . ASP A 1 329 ? 12.953 51.125 -7.441 1 90.56 329 ASP A CA 1
ATOM 2695 C C . ASP A 1 329 ? 13.125 49.688 -6.926 1 90.56 329 ASP A C 1
ATOM 2697 O O . ASP A 1 329 ? 12.258 49.156 -6.223 1 90.56 329 ASP A O 1
ATOM 2701 N N . ALA A 1 330 ? 14.203 49.094 -7.363 1 93.25 330 ALA A N 1
ATOM 2702 C CA . ALA A 1 330 ? 14.344 47.688 -6.93 1 93.25 330 ALA A CA 1
ATOM 2703 C C . ALA A 1 330 ? 15.805 47.344 -6.688 1 93.25 330 ALA A C 1
ATOM 2705 O O . ALA A 1 330 ? 16.703 47.938 -7.297 1 93.25 330 ALA A O 1
ATOM 2706 N N . ILE A 1 331 ? 16.031 46.406 -5.789 1 93.88 331 ILE A N 1
ATOM 2707 C CA . ILE A 1 331 ? 17.359 45.875 -5.488 1 93.88 331 ILE A CA 1
ATOM 2708 C C . ILE A 1 331 ? 17.25 44.375 -5.094 1 93.88 331 ILE A C 1
ATOM 2710 O O . ILE A 1 331 ? 16.234 43.969 -4.523 1 93.88 331 ILE A O 1
ATOM 2714 N N . MET A 1 332 ? 18.203 43.688 -5.523 1 94.81 332 MET A N 1
ATOM 2715 C CA . MET A 1 332 ? 18.266 42.281 -5.16 1 94.81 332 MET A CA 1
ATOM 2716 C C . MET A 1 332 ? 19.281 42.031 -4.051 1 94.81 332 MET A C 1
ATOM 2718 O O . MET A 1 332 ? 20.297 42.75 -3.971 1 94.81 332 MET A O 1
ATOM 2722 N N . PHE A 1 333 ? 18.953 41 -3.205 1 94.88 333 PHE A N 1
ATOM 2723 C CA . PHE A 1 333 ? 19.906 40.719 -2.152 1 94.88 333 PHE A CA 1
ATOM 2724 C C . PHE A 1 333 ? 19.938 39.25 -1.834 1 94.88 333 PHE A C 1
ATOM 2726 O O . PHE A 1 333 ? 19.031 38.5 -2.221 1 94.88 333 PHE A O 1
ATOM 2733 N N . GLU A 1 334 ? 21.031 38.844 -1.244 1 95.38 334 GLU A N 1
ATOM 2734 C CA . GLU A 1 334 ? 21.266 37.5 -0.772 1 95.38 334 GLU A CA 1
ATOM 2735 C C . GLU A 1 334 ? 21.922 37.5 0.606 1 95.38 334 GLU A C 1
ATOM 2737 O O . GLU A 1 334 ? 22.703 38.375 0.926 1 95.38 334 GLU A O 1
ATOM 2742 N N . THR A 1 335 ? 21.516 36.5 1.4 1 93.94 335 THR A N 1
ATOM 2743 C CA . THR A 1 335 ? 22.109 36.406 2.73 1 93.94 335 THR A CA 1
ATOM 2744 C C . THR A 1 335 ? 22.891 35.094 2.879 1 93.94 335 THR A C 1
ATOM 2746 O O . THR A 1 335 ? 22.547 34.062 2.287 1 93.94 335 THR A O 1
ATOM 2749 N N . SER A 1 336 ? 23.922 35.156 3.668 1 93.06 336 SER A N 1
ATOM 2750 C CA . SER A 1 336 ? 24.75 33.969 3.904 1 93.06 336 SER A CA 1
ATOM 2751 C C . SER A 1 336 ? 24.172 33.094 5.012 1 93.06 336 SER A C 1
ATOM 2753 O O . SER A 1 336 ? 24.406 31.891 5.035 1 93.06 336 SER A O 1
ATOM 2755 N N . LYS A 1 337 ? 23.5 33.719 6.039 1 91.81 337 LYS A N 1
ATOM 2756 C CA . LYS A 1 337 ? 22.766 33.062 7.113 1 91.81 337 LYS A CA 1
ATOM 2757 C C . LYS A 1 337 ? 21.344 33.594 7.227 1 91.81 337 LYS A C 1
ATOM 2759 O O . LYS A 1 337 ? 21.062 34.688 6.742 1 91.81 337 LYS A O 1
ATOM 2764 N N . PRO A 1 338 ? 20.531 32.812 7.785 1 87.88 338 PRO A N 1
ATOM 2765 C CA . PRO A 1 338 ? 19.141 33.281 7.891 1 87.88 338 PRO A CA 1
ATOM 2766 C C . PRO A 1 338 ? 19 34.5 8.773 1 87.88 338 PRO A C 1
ATOM 2768 O O . PRO A 1 338 ? 19.625 34.594 9.836 1 87.88 338 PRO A O 1
ATOM 2771 N N . ILE A 1 339 ? 18.312 35.5 8.195 1 87.25 339 ILE A N 1
ATOM 2772 C CA . ILE A 1 339 ? 18 36.719 8.93 1 87.25 339 ILE A CA 1
ATOM 2773 C C . ILE A 1 339 ? 16.516 37.031 8.781 1 87.25 339 ILE A C 1
ATOM 2775 O O . ILE A 1 339 ? 15.891 36.656 7.773 1 87.25 339 ILE A O 1
ATOM 2779 N N . TRP A 1 340 ? 15.992 37.656 9.836 1 85.81 340 TRP A N 1
ATOM 2780 C CA . TRP A 1 340 ? 14.602 38.062 9.75 1 85.81 340 TRP A CA 1
ATOM 2781 C C . TRP A 1 340 ? 14.477 39.438 9.055 1 85.81 340 TRP A C 1
ATOM 2783 O O . TRP A 1 340 ? 15.102 40.406 9.469 1 85.81 340 TRP A O 1
ATOM 2793 N N . PHE A 1 341 ? 13.758 39.375 7.988 1 88.44 341 PHE A N 1
ATOM 2794 C CA . PHE A 1 341 ? 13.477 40.562 7.199 1 88.44 341 PHE A CA 1
ATOM 2795 C C . PHE A 1 341 ? 12.141 41.188 7.605 1 88.44 341 PHE A C 1
ATOM 2797 O O . PHE A 1 341 ? 11.086 40.594 7.363 1 88.44 341 PHE A O 1
ATOM 2804 N N . HIS A 1 342 ? 12.148 42.375 8.242 1 82 342 HIS A N 1
ATOM 2805 C CA . HIS A 1 342 ? 10.953 43 8.797 1 82 342 HIS A CA 1
ATOM 2806 C C . HIS A 1 342 ? 10.398 44.062 7.863 1 82 342 HIS A C 1
ATOM 2808 O O . HIS A 1 342 ? 9.227 44.438 7.965 1 82 342 HIS A O 1
ATOM 2814 N N . GLY A 1 343 ? 11.242 44.594 7.055 1 87.69 343 GLY A N 1
ATOM 2815 C CA . GLY A 1 343 ? 10.789 45.656 6.18 1 87.69 343 GLY A CA 1
ATOM 2816 C C . GLY A 1 343 ? 11.922 46.375 5.461 1 87.69 343 GLY A C 1
ATOM 2817 O O . GLY A 1 343 ? 13.039 45.844 5.395 1 87.69 343 GLY A O 1
ATOM 2818 N N . VAL A 1 344 ? 11.562 47.562 4.82 1 90.56 344 VAL A N 1
ATOM 2819 C CA . VAL A 1 344 ? 12.516 48.312 4.016 1 90.56 344 VAL A CA 1
ATOM 2820 C C . VAL A 1 344 ? 12.555 49.75 4.508 1 90.56 344 VAL A C 1
ATOM 2822 O O . VAL A 1 344 ? 11.578 50.25 5.066 1 90.56 344 VAL A O 1
ATOM 2825 N N . VAL A 1 345 ? 13.727 50.25 4.387 1 86.94 345 VAL A N 1
ATOM 2826 C CA . VAL A 1 345 ? 13.875 51.656 4.621 1 86.94 345 VAL A CA 1
ATOM 2827 C C . VAL A 1 345 ? 13.82 52.406 3.291 1 86.94 345 VAL A C 1
ATOM 2829 O O . VAL A 1 345 ? 14.477 52.031 2.322 1 86.94 345 VAL A O 1
ATOM 2832 N N . VAL A 1 346 ? 13.078 53.438 3.281 1 86.06 346 VAL A N 1
ATOM 2833 C CA . VAL A 1 346 ? 12.945 54.25 2.062 1 86.06 346 VAL A CA 1
ATOM 2834 C C . VAL A 1 346 ? 13.227 55.719 2.367 1 86.06 346 VAL A C 1
ATOM 2836 O O . VAL A 1 346 ? 12.945 56.188 3.469 1 86.06 346 VAL A O 1
ATOM 2839 N N . TYR A 1 347 ? 13.789 56.344 1.322 1 81.19 347 TYR A N 1
ATOM 2840 C CA . TYR A 1 347 ? 14.023 57.781 1.473 1 81.19 347 TYR A CA 1
ATOM 2841 C C . TYR A 1 347 ? 12.727 58.562 1.323 1 81.19 347 TYR A C 1
ATOM 2843 O O . TYR A 1 347 ? 11.852 58.188 0.536 1 81.19 347 TYR A O 1
ATOM 2851 N N . GLY A 1 348 ? 12.664 59.5 2.098 1 76.25 348 GLY A N 1
ATOM 2852 C CA . GLY A 1 348 ? 11.5 60.375 2.047 1 76.25 348 GLY A CA 1
ATOM 2853 C C . GLY A 1 348 ? 11.656 61.531 1.073 1 76.25 348 GLY A C 1
ATOM 2854 O O . GLY A 1 348 ? 12.602 61.562 0.283 1 76.25 348 GLY A O 1
ATOM 2855 N N . SER A 1 349 ? 10.586 62.406 1.099 1 71.75 349 SER A N 1
ATOM 2856 C CA . SER A 1 349 ? 10.555 63.531 0.193 1 71.75 349 SER A CA 1
ATOM 2857 C C . SER A 1 349 ? 11.047 64.812 0.881 1 71.75 349 SER A C 1
ATOM 2859 O O . SER A 1 349 ? 11 64.938 2.109 1 71.75 349 SER A O 1
ATOM 2861 N N . PHE A 1 350 ? 11.594 65.812 0.073 1 66.38 350 PHE A N 1
ATOM 2862 C CA . PHE A 1 350 ? 12.062 67.062 0.551 1 66.38 350 PHE A CA 1
ATOM 2863 C C . PHE A 1 350 ? 10.898 67.938 0.992 1 66.38 350 PHE A C 1
ATOM 2865 O O . PHE A 1 350 ? 11.055 68.812 1.85 1 66.38 350 PHE A O 1
ATOM 2872 N N . ILE A 1 351 ? 9.828 67.688 0.312 1 61.62 351 ILE A N 1
ATOM 2873 C CA . ILE A 1 351 ? 8.68 68.5 0.612 1 61.62 351 ILE A CA 1
ATOM 2874 C C . ILE A 1 351 ? 7.609 67.688 1.329 1 61.62 351 ILE A C 1
ATOM 2876 O O . ILE A 1 351 ? 7.48 66.5 1.104 1 61.62 351 ILE A O 1
ATOM 2880 N N . GLU A 1 352 ? 7.07 68.25 2.379 1 56.59 352 GLU A N 1
ATOM 2881 C CA . GLU A 1 352 ? 6.031 67.688 3.236 1 56.59 352 GLU A CA 1
ATOM 2882 C C . GLU A 1 352 ? 4.82 67.25 2.42 1 56.59 352 GLU A C 1
ATOM 2884 O O . GLU A 1 352 ? 4.047 68.062 1.948 1 56.59 352 GLU A O 1
ATOM 2889 N N . GLN A 1 353 ? 4.902 66.062 1.762 1 60.75 353 GLN A N 1
ATOM 2890 C CA . GLN A 1 353 ? 3.689 65.625 1.081 1 60.75 353 GLN A CA 1
ATOM 2891 C C . GLN A 1 353 ? 3.385 64.188 1.404 1 60.75 353 GLN A C 1
ATOM 2893 O O . GLN A 1 353 ? 4.219 63.469 1.976 1 60.75 353 GLN A O 1
ATOM 2898 N N . SER A 1 354 ? 2.195 63.844 1.216 1 65.94 354 SER A N 1
ATOM 2899 C CA . SER A 1 354 ? 1.697 62.469 1.378 1 65.94 354 SER A CA 1
ATOM 2900 C C . SER A 1 354 ? 2.283 61.531 0.321 1 65.94 354 SER A C 1
ATOM 2902 O O . SER A 1 354 ? 2.281 61.875 -0.869 1 65.94 354 SER A O 1
ATOM 2904 N N . ILE A 1 355 ? 3.047 60.531 0.8 1 72.69 355 ILE A N 1
ATOM 2905 C CA . ILE A 1 355 ? 3.623 59.562 -0.125 1 72.69 355 ILE A CA 1
ATOM 2906 C C . ILE A 1 355 ? 3.016 58.188 0.131 1 72.69 355 ILE A C 1
ATOM 2908 O O . ILE A 1 355 ? 2.734 57.844 1.276 1 72.69 355 ILE A O 1
ATOM 2912 N N . ASN A 1 356 ? 2.627 57.562 -0.932 1 77.44 356 ASN A N 1
ATOM 2913 C CA . ASN A 1 356 ? 2.205 56.188 -0.905 1 77.44 356 ASN A CA 1
ATOM 2914 C C . ASN A 1 356 ? 3.328 55.25 -1.34 1 77.44 356 ASN A C 1
ATOM 2916 O O . ASN A 1 356 ? 3.879 55.406 -2.432 1 77.44 356 ASN A O 1
ATOM 2920 N N . ILE A 1 357 ? 3.695 54.406 -0.418 1 79.94 357 ILE A N 1
ATOM 2921 C CA . ILE A 1 357 ? 4.785 53.469 -0.709 1 79.94 357 ILE A CA 1
ATOM 2922 C C . ILE A 1 357 ? 4.246 52.062 -0.823 1 79.94 357 ILE A C 1
ATOM 2924 O O . ILE A 1 357 ? 3.514 51.594 0.056 1 79.94 357 ILE A O 1
ATOM 2928 N N . HIS A 1 358 ? 4.535 51.469 -1.912 1 84 358 HIS A N 1
ATOM 2929 C CA . HIS A 1 358 ? 4.211 50.062 -2.137 1 84 358 HIS A CA 1
ATOM 2930 C C . HIS A 1 358 ? 5.469 49.219 -2.201 1 84 358 HIS A C 1
ATOM 2932 O O . HIS A 1 358 ? 6.383 49.5 -2.977 1 84 358 HIS A O 1
ATOM 2938 N N . VAL A 1 359 ? 5.512 48.188 -1.331 1 85.88 359 VAL A N 1
ATOM 2939 C CA . VAL A 1 359 ? 6.68 47.312 -1.284 1 85.88 359 VAL A CA 1
ATOM 2940 C C . VAL A 1 359 ? 6.281 45.906 -1.706 1 85.88 359 VAL A C 1
ATOM 2942 O O . VAL A 1 359 ? 5.273 45.375 -1.235 1 85.88 359 VAL A O 1
ATOM 2945 N N . LYS A 1 360 ? 7.035 45.406 -2.637 1 87.25 360 LYS A N 1
ATOM 2946 C CA . LYS A 1 360 ? 6.867 44.031 -3.096 1 87.25 360 LYS A CA 1
ATOM 2947 C C . LYS A 1 360 ? 8.188 43.281 -3.025 1 87.25 360 LYS A C 1
ATOM 2949 O O . LYS A 1 360 ? 9.211 43.719 -3.533 1 87.25 360 LYS A O 1
ATOM 2954 N N . ILE A 1 361 ? 8.172 42.156 -2.326 1 88.62 361 ILE A N 1
ATOM 2955 C CA . ILE A 1 361 ? 9.352 41.281 -2.266 1 88.62 361 ILE A CA 1
ATOM 2956 C C . ILE A 1 361 ? 9.094 40 -3.055 1 88.62 361 ILE A C 1
ATOM 2958 O O . ILE A 1 361 ? 8.102 39.312 -2.82 1 88.62 361 ILE A O 1
ATOM 2962 N N . THR A 1 362 ? 9.992 39.688 -3.979 1 87.75 362 THR A N 1
ATOM 2963 C CA . THR A 1 362 ? 9.852 38.5 -4.809 1 87.75 362 THR A CA 1
ATOM 2964 C C . THR A 1 362 ? 11.125 37.656 -4.766 1 87.75 362 THR A C 1
ATOM 2966 O O . THR A 1 362 ? 12.188 38.156 -4.363 1 87.75 362 THR A O 1
ATOM 2969 N N . ASP A 1 363 ? 10.945 36.375 -5.09 1 83.31 363 ASP A N 1
ATOM 2970 C CA . ASP A 1 363 ? 12.133 35.562 -5.266 1 83.31 363 ASP A CA 1
ATOM 2971 C C . ASP A 1 363 ? 12.758 35.781 -6.641 1 83.31 363 ASP A C 1
ATOM 2973 O O . ASP A 1 363 ? 12.336 36.656 -7.387 1 83.31 363 ASP A O 1
ATOM 2977 N N . ALA A 1 364 ? 13.82 35 -6.879 1 79.75 364 ALA A N 1
ATOM 2978 C CA . ALA A 1 364 ? 14.555 35.156 -8.133 1 79.75 364 ALA A CA 1
ATOM 2979 C C . ALA A 1 364 ? 13.664 34.875 -9.336 1 79.75 364 ALA A C 1
ATOM 2981 O O . ALA A 1 364 ? 13.898 35.375 -10.43 1 79.75 364 ALA A O 1
ATOM 2982 N N . ARG A 1 365 ? 12.625 34.094 -9.102 1 74.06 365 ARG A N 1
ATOM 2983 C CA . ARG A 1 365 ? 11.711 33.75 -10.18 1 74.06 365 ARG A CA 1
ATOM 2984 C C . ARG A 1 365 ? 10.516 34.688 -10.219 1 74.06 365 ARG A C 1
ATOM 2986 O O . ARG A 1 365 ? 9.516 34.406 -10.875 1 74.06 365 ARG A O 1
ATOM 2993 N N . LEU A 1 366 ? 10.555 35.719 -9.352 1 75 366 LEU A N 1
ATOM 2994 C CA . LEU A 1 366 ? 9.57 36.781 -9.273 1 75 366 LEU A CA 1
ATOM 2995 C C . LEU A 1 366 ? 8.289 36.312 -8.602 1 75 366 LEU A C 1
ATOM 2997 O O . LEU A 1 366 ? 7.23 36.938 -8.766 1 75 366 LEU A O 1
ATOM 3001 N N . THR A 1 367 ? 8.43 35.156 -7.922 1 76.38 367 THR A N 1
ATOM 3002 C CA . THR A 1 367 ? 7.301 34.75 -7.102 1 76.38 367 THR A CA 1
ATOM 3003 C C . THR A 1 367 ? 7.199 35.594 -5.848 1 76.38 367 THR A C 1
ATOM 3005 O O . THR A 1 367 ? 8.195 35.844 -5.172 1 76.38 367 THR A O 1
ATOM 3008 N N . ILE A 1 368 ? 5.977 36.125 -5.688 1 72.94 368 ILE A N 1
ATOM 3009 C CA . ILE A 1 368 ? 5.773 37.031 -4.57 1 72.94 368 ILE A CA 1
ATOM 3010 C C . ILE A 1 368 ? 5.953 36.281 -3.252 1 72.94 368 ILE A C 1
ATOM 3012 O O . ILE A 1 368 ? 5.289 35.281 -3.006 1 72.94 368 ILE A O 1
ATOM 3016 N N . VAL A 1 369 ? 6.898 36.75 -2.518 1 73.62 369 VAL A N 1
ATOM 3017 C CA . VAL A 1 369 ? 7.113 36.25 -1.169 1 73.62 369 VAL A CA 1
ATOM 3018 C C . VAL A 1 369 ? 6.281 37.031 -0.171 1 73.62 369 VAL A C 1
ATOM 3020 O O . VAL A 1 369 ? 5.586 36.469 0.671 1 73.62 369 VAL A O 1
ATOM 3023 N N . ARG A 1 370 ? 6.395 38.281 -0.228 1 74.56 370 ARG A N 1
ATOM 3024 C CA . ARG A 1 370 ? 5.641 39.219 0.624 1 74.56 370 ARG A CA 1
ATOM 3025 C C . ARG A 1 370 ? 5.25 40.469 -0.139 1 74.56 370 ARG A C 1
ATOM 3027 O O . ARG A 1 370 ? 5.961 40.906 -1.056 1 74.56 370 ARG A O 1
ATOM 3034 N N . GLU A 1 371 ? 4.043 40.938 0.179 1 72.62 371 GLU A N 1
ATOM 3035 C CA . GLU A 1 371 ? 3.604 42.188 -0.451 1 72.62 371 GLU A CA 1
ATOM 3036 C C . GLU A 1 371 ? 2.859 43.094 0.54 1 72.62 371 GLU A C 1
ATOM 3038 O O . GLU A 1 371 ? 2.08 42.594 1.359 1 72.62 371 GLU A O 1
ATOM 3043 N N . LEU A 1 372 ? 3.334 44.281 0.637 1 70.12 372 LEU A N 1
ATOM 3044 C CA . LEU A 1 372 ? 2.656 45.25 1.508 1 70.12 372 LEU A CA 1
ATOM 3045 C C . LEU A 1 372 ? 2.506 46.594 0.82 1 70.12 372 LEU A C 1
ATOM 3047 O O . LEU A 1 372 ? 3.404 47.031 0.096 1 70.12 372 LEU A O 1
ATOM 3051 N N . GLY A 1 373 ? 1.322 47.125 0.896 1 58.88 373 GLY A N 1
ATOM 3052 C CA . GLY A 1 373 ? 1.099 48.5 0.533 1 58.88 373 GLY A CA 1
ATOM 3053 C C . GLY A 1 373 ? 0.866 49.406 1.731 1 58.88 373 GLY A C 1
ATOM 3054 O O . GLY A 1 373 ? 0.1 49.062 2.635 1 58.88 373 GLY A O 1
ATOM 3055 N N . GLN A 1 374 ? 1.732 50.312 1.95 1 59.69 374 GLN A N 1
ATOM 3056 C CA . GLN A 1 374 ? 1.51 51.25 3.053 1 59.69 374 GLN A CA 1
ATOM 3057 C C . GLN A 1 374 ? 1.511 52.688 2.564 1 59.69 374 GLN A C 1
ATOM 3059 O O . GLN A 1 374 ? 2.287 53.062 1.678 1 59.69 374 GLN A O 1
ATOM 3064 N N . THR A 1 375 ? 0.498 53.438 2.973 1 55.19 375 THR A N 1
ATOM 3065 C CA . THR A 1 375 ? 0.452 54.875 2.719 1 55.19 375 THR A CA 1
ATOM 3066 C C . THR A 1 375 ? 1.087 55.656 3.871 1 55.19 375 THR A C 1
ATOM 3068 O O . THR A 1 375 ? 0.796 55.375 5.039 1 55.19 375 THR A O 1
ATOM 3071 N N . PHE A 1 376 ? 2.197 56.344 3.584 1 55.53 376 PHE A N 1
ATOM 3072 C CA . PHE A 1 376 ? 2.799 57.188 4.602 1 55.53 376 PHE A CA 1
ATOM 3073 C C . PHE A 1 376 ? 2.488 58.656 4.324 1 55.53 376 PHE A C 1
ATOM 3075 O O . PHE A 1 376 ? 2.49 59.094 3.17 1 55.53 376 PHE A O 1
ATOM 3082 N N . GLU A 1 377 ? 1.902 59.281 5.285 1 52.12 377 GLU A N 1
ATOM 3083 C CA . GLU A 1 377 ? 1.828 60.75 5.254 1 52.12 377 GLU A CA 1
ATOM 3084 C C . GLU A 1 377 ? 3.1 61.375 5.812 1 52.12 377 GLU A C 1
ATOM 3086 O O . GLU A 1 377 ? 3.494 61.094 6.945 1 52.12 377 GLU A O 1
ATOM 3091 N N . SER A 1 378 ? 3.98 61.625 4.941 1 47.75 378 SER A N 1
ATOM 3092 C CA . SER A 1 378 ? 5.207 62.25 5.434 1 47.75 378 SER A CA 1
ATOM 3093 C C . SER A 1 378 ? 4.973 63.719 5.84 1 47.75 378 SER A C 1
ATOM 3095 O O . SER A 1 378 ? 4.461 64.5 5.055 1 47.75 378 SER A O 1
ATOM 3097 N N . VAL A 1 379 ? 4.695 63.969 7.02 1 46.34 379 VAL A N 1
ATOM 3098 C CA . VAL A 1 379 ? 4.562 65.375 7.438 1 46.34 379 VAL A CA 1
ATOM 3099 C C . VAL A 1 379 ? 5.91 66.062 7.301 1 46.34 379 VAL A C 1
ATOM 3101 O O . VAL A 1 379 ? 5.961 67.25 7.027 1 46.34 379 VAL A O 1
ATOM 3104 N N . GLU A 1 380 ? 6.977 65.688 7.977 1 44.81 380 GLU A N 1
ATOM 3105 C CA . GLU A 1 380 ? 8.25 66.375 8.023 1 44.81 380 GLU A CA 1
ATOM 3106 C C . GLU A 1 380 ? 9.297 65.688 7.145 1 44.81 380 GLU A C 1
ATOM 3108 O O . GLU A 1 380 ? 9.164 64.5 6.809 1 44.81 380 GLU A O 1
ATOM 3113 N N . SER A 1 381 ? 10.188 66.562 6.52 1 48.22 381 SER A N 1
ATOM 3114 C CA . SER A 1 381 ? 11.359 66.188 5.742 1 48.22 381 SER A CA 1
ATOM 3115 C C . SER A 1 381 ? 12.055 64.938 6.359 1 48.22 381 SER A C 1
ATOM 3117 O O . SER A 1 381 ? 12.945 65.125 7.199 1 48.22 381 SER A O 1
ATOM 3119 N N . GLU A 1 382 ? 11.25 63.969 6.637 1 57.97 382 GLU A N 1
ATOM 3120 C CA . GLU A 1 382 ? 12.016 62.875 7.199 1 57.97 382 GLU A CA 1
ATOM 3121 C C . GLU A 1 382 ? 12.82 62.156 6.121 1 57.97 382 GLU A C 1
ATOM 3123 O O . GLU A 1 382 ? 12.281 61.781 5.074 1 57.97 382 GLU A O 1
ATOM 3128 N N . GLU A 1 383 ? 14.195 62.062 6.312 1 67.56 383 GLU A N 1
ATOM 3129 C CA . GLU A 1 383 ? 15.164 61.531 5.363 1 67.56 383 GLU A CA 1
ATOM 3130 C C . GLU A 1 383 ? 14.875 60.094 5.02 1 67.56 383 GLU A C 1
ATOM 3132 O O . GLU A 1 383 ? 14.945 59.688 3.854 1 67.56 383 GLU A O 1
ATOM 3137 N N . MET A 1 384 ? 14.43 59.375 6.055 1 78.38 384 MET A N 1
ATOM 3138 C CA . MET A 1 384 ? 14.219 57.969 5.82 1 78.38 384 MET A CA 1
ATOM 3139 C C . MET A 1 384 ? 12.938 57.5 6.492 1 78.38 384 MET A C 1
ATOM 3141 O O . MET A 1 384 ? 12.578 57.969 7.566 1 78.38 384 MET A O 1
ATOM 3145 N N . HIS A 1 385 ? 12.141 56.656 5.863 1 76.5 385 HIS A N 1
ATOM 3146 C CA . HIS A 1 385 ? 10.93 56.031 6.395 1 76.5 385 HIS A CA 1
ATOM 3147 C C . HIS A 1 385 ? 11.094 54.531 6.512 1 76.5 385 HIS A C 1
ATOM 3149 O O . HIS A 1 385 ? 11.625 53.875 5.602 1 76.5 385 HIS A O 1
ATOM 3155 N N . ASP A 1 386 ? 10.711 54.062 7.719 1 79.75 386 ASP A N 1
ATOM 3156 C CA . ASP A 1 386 ? 10.664 52.625 7.895 1 79.75 386 ASP A CA 1
ATOM 3157 C C . ASP A 1 386 ? 9.336 52.062 7.406 1 79.75 386 ASP A C 1
ATOM 3159 O O . ASP A 1 386 ? 8.266 52.438 7.883 1 79.75 386 ASP A O 1
ATOM 3163 N N . VAL A 1 387 ? 9.406 51.188 6.445 1 81.44 387 VAL A N 1
ATOM 3164 C CA . VAL A 1 387 ? 8.227 50.5 5.926 1 81.44 387 VAL A CA 1
ATOM 3165 C C . VAL A 1 387 ? 8.234 49.062 6.375 1 81.44 387 VAL A C 1
ATOM 3167 O O . VAL A 1 387 ? 8.945 48.219 5.801 1 81.44 387 VAL A O 1
ATOM 3170 N N . LEU A 1 388 ? 7.391 48.812 7.293 1 76.88 388 LEU A N 1
ATOM 3171 C CA . LEU A 1 388 ? 7.344 47.469 7.852 1 76.88 388 LEU A CA 1
ATOM 3172 C C . LEU A 1 388 ? 6.391 46.594 7.051 1 76.88 388 LEU A C 1
ATOM 3174 O O . LEU A 1 388 ? 5.312 47.031 6.648 1 76.88 388 LEU A O 1
ATOM 3178 N N . LEU A 1 389 ? 6.91 45.344 6.824 1 77.06 389 LEU A N 1
ATOM 3179 C CA . LEU A 1 389 ? 6.031 44.344 6.211 1 77.06 389 LEU A CA 1
ATOM 3180 C C . LEU A 1 389 ? 4.949 43.906 7.188 1 77.06 389 LEU A C 1
ATOM 3182 O O . LEU A 1 389 ? 5.129 44 8.406 1 77.06 389 LEU A O 1
ATOM 3186 N N . SER A 1 390 ? 3.895 43.594 6.562 1 67.62 390 SER A N 1
ATOM 3187 C CA . SER A 1 390 ? 2.834 43.062 7.406 1 67.62 390 SER A CA 1
ATOM 3188 C C . SER A 1 390 ? 3.295 41.812 8.148 1 67.62 390 SER A C 1
ATOM 3190 O O . SER A 1 390 ? 2.928 41.594 9.305 1 67.62 390 SER A O 1
ATOM 3192 N N . THR A 1 391 ? 4.07 41.062 7.469 1 71.94 391 THR A N 1
ATOM 3193 C CA . THR A 1 391 ? 4.621 39.844 8.031 1 71.94 391 THR A CA 1
ATOM 3194 C C . THR A 1 391 ? 6.094 39.688 7.668 1 71.94 391 THR A C 1
ATOM 3196 O O . THR A 1 391 ? 6.438 39.531 6.492 1 71.94 391 THR A O 1
ATOM 3199 N N . PRO A 1 392 ? 6.859 39.719 8.664 1 77.62 392 PRO A N 1
ATOM 3200 C CA . PRO A 1 392 ? 8.273 39.5 8.367 1 77.62 392 PRO A CA 1
ATOM 3201 C C . PRO A 1 392 ? 8.547 38.062 7.906 1 77.62 392 PRO A C 1
ATOM 3203 O O . PRO A 1 392 ? 7.672 37.188 8.016 1 77.62 392 PRO A O 1
ATOM 3206 N N . PHE A 1 393 ? 9.664 37.875 7.258 1 78.94 393 PHE A N 1
ATOM 3207 C CA . PHE A 1 393 ? 10.023 36.531 6.828 1 78.94 393 PHE A CA 1
ATOM 3208 C C . PHE A 1 393 ? 11.508 36.25 7.047 1 78.94 393 PHE A C 1
ATOM 3210 O O . PHE A 1 393 ? 12.305 37.188 7.137 1 78.94 393 PHE A O 1
ATOM 3217 N N . GLU A 1 394 ? 11.805 35 7.25 1 81.69 394 GLU A N 1
ATOM 3218 C CA . GLU A 1 394 ? 13.203 34.594 7.387 1 81.69 394 GLU A CA 1
ATOM 3219 C C . GLU A 1 394 ? 13.82 34.281 6.027 1 81.69 394 GLU A C 1
ATOM 3221 O O . GLU A 1 394 ? 13.258 33.531 5.234 1 81.69 394 GLU A O 1
ATOM 3226 N N . THR A 1 395 ? 14.961 34.906 5.762 1 87.5 395 THR A N 1
ATOM 3227 C CA . THR A 1 395 ? 15.633 34.688 4.488 1 87.5 395 THR A CA 1
ATOM 3228 C C . THR A 1 395 ? 16.281 33.312 4.445 1 87.5 395 THR A C 1
ATOM 3230 O O . THR A 1 395 ? 16.641 32.75 5.484 1 87.5 395 THR A O 1
ATOM 3233 N N . VAL A 1 396 ? 16.391 32.781 3.328 1 84.62 396 VAL A N 1
ATOM 3234 C CA . VAL A 1 396 ? 17.047 31.5 3.1 1 84.62 396 VAL A CA 1
ATOM 3235 C C . VAL A 1 396 ? 18.422 31.734 2.477 1 84.62 396 VAL A C 1
ATOM 3237 O O . VAL A 1 396 ? 18.547 32.375 1.436 1 84.62 396 VAL A O 1
ATOM 3240 N N . PRO A 1 397 ? 19.375 31.172 3.168 1 88.69 397 PRO A N 1
ATOM 3241 C CA . PRO A 1 397 ? 20.719 31.375 2.625 1 88.69 397 PRO A CA 1
ATOM 3242 C C . PRO A 1 397 ? 20.859 30.875 1.188 1 88.69 397 PRO A C 1
ATOM 3244 O O . PRO A 1 397 ? 20.375 29.797 0.856 1 88.69 397 PRO A O 1
ATOM 3247 N N . GLY A 1 398 ? 21.453 31.656 0.397 1 85.88 398 GLY A N 1
ATOM 3248 C CA . GLY A 1 398 ? 21.688 31.281 -0.987 1 85.88 398 GLY A CA 1
ATOM 3249 C C . GLY A 1 398 ? 20.547 31.656 -1.915 1 85.88 398 GLY A C 1
ATOM 3250 O O . GLY A 1 398 ? 20.688 31.562 -3.137 1 85.88 398 GLY A O 1
ATOM 3251 N N . PHE A 1 399 ? 19.469 32.031 -1.33 1 89.44 399 PHE A N 1
ATOM 3252 C CA . PHE A 1 399 ? 18.344 32.469 -2.133 1 89.44 399 PHE A CA 1
ATOM 3253 C C . PHE A 1 399 ? 18.375 33.969 -2.35 1 89.44 399 PHE A C 1
ATOM 3255 O O . PHE A 1 399 ? 18.719 34.719 -1.437 1 89.44 399 PHE A O 1
ATOM 3262 N N . ARG A 1 400 ? 18.031 34.312 -3.553 1 92.56 400 ARG A N 1
ATOM 3263 C CA . ARG A 1 400 ? 18 35.75 -3.865 1 92.56 400 ARG A CA 1
ATOM 3264 C C . ARG A 1 400 ? 16.578 36.281 -3.801 1 92.56 400 ARG A C 1
ATOM 3266 O O . ARG A 1 400 ? 15.633 35.625 -4.223 1 92.56 400 ARG A O 1
ATOM 3273 N N . TYR A 1 401 ? 16.484 37.438 -3.135 1 92.75 401 TYR A N 1
ATOM 3274 C CA . TYR A 1 401 ? 15.203 38.125 -3.02 1 92.75 401 TYR A CA 1
ATOM 3275 C C . TYR A 1 401 ? 15.242 39.5 -3.729 1 92.75 401 TYR A C 1
ATOM 3277 O O . TYR A 1 401 ? 16.266 40.188 -3.682 1 92.75 401 TYR A O 1
ATOM 3285 N N . ASN A 1 402 ? 14.172 39.875 -4.426 1 92.75 402 ASN A N 1
ATOM 3286 C CA . ASN A 1 402 ? 13.992 41.188 -5.031 1 92.75 402 ASN A CA 1
ATOM 3287 C C . ASN A 1 402 ? 13.125 42.094 -4.16 1 92.75 402 ASN A C 1
ATOM 3289 O O . ASN A 1 402 ? 11.992 41.75 -3.822 1 92.75 402 ASN A O 1
ATOM 3293 N N . VAL A 1 403 ? 13.648 43.156 -3.793 1 93.12 403 VAL A N 1
ATOM 3294 C CA . VAL A 1 403 ? 12.852 44.188 -3.098 1 93.12 403 VAL A CA 1
ATOM 3295 C C . VAL A 1 403 ? 12.453 45.281 -4.074 1 93.12 403 VAL A C 1
ATOM 3297 O O . VAL A 1 403 ? 13.305 46 -4.594 1 93.12 403 VAL A O 1
ATOM 3300 N N . VAL A 1 404 ? 11.219 45.375 -4.309 1 90.69 404 VAL A N 1
ATOM 3301 C CA . VAL A 1 404 ? 10.688 46.375 -5.238 1 90.69 404 VAL A CA 1
ATOM 3302 C C . VAL A 1 404 ? 9.859 47.406 -4.473 1 90.69 404 VAL A C 1
ATOM 3304 O O . VAL A 1 404 ? 8.898 47.031 -3.787 1 90.69 404 VAL A O 1
ATOM 3307 N N . VAL A 1 405 ? 10.195 48.625 -4.598 1 89.38 405 VAL A N 1
ATOM 3308 C CA . VAL A 1 405 ? 9.492 49.719 -3.918 1 89.38 405 VAL A CA 1
ATOM 3309 C C . VAL A 1 405 ? 8.953 50.688 -4.949 1 89.38 405 VAL A C 1
ATOM 3311 O O . VAL A 1 405 ? 9.688 51.188 -5.812 1 89.38 405 VAL A O 1
ATOM 3314 N N . THR A 1 406 ? 7.691 50.906 -4.836 1 86.62 406 THR A N 1
ATOM 3315 C CA . THR A 1 406 ? 7.055 51.938 -5.668 1 86.62 406 THR A CA 1
ATOM 3316 C C . THR A 1 406 ? 6.52 53.062 -4.809 1 86.62 406 THR A C 1
ATOM 3318 O O . THR A 1 406 ? 5.73 52.844 -3.889 1 86.62 406 THR A O 1
ATOM 3321 N N . ILE A 1 407 ? 6.992 54.219 -5.098 1 81 407 ILE A N 1
ATOM 3322 C CA . ILE A 1 407 ? 6.57 55.375 -4.359 1 81 407 ILE A CA 1
ATOM 3323 C C . ILE A 1 407 ? 5.719 56.281 -5.258 1 81 407 ILE A C 1
ATOM 3325 O O . ILE A 1 407 ? 6.156 56.688 -6.34 1 81 407 ILE A O 1
ATOM 3329 N N . VAL A 1 408 ? 4.523 56.375 -4.77 1 76.5 408 VAL A N 1
ATOM 3330 C CA . VAL A 1 408 ? 3.631 57.25 -5.531 1 76.5 408 VAL A CA 1
ATOM 3331 C C . VAL A 1 408 ? 3.197 58.438 -4.668 1 76.5 408 VAL A C 1
ATOM 3333 O O . VAL A 1 408 ? 2.945 58.281 -3.471 1 76.5 408 VAL A O 1
ATOM 3336 N N . GLY A 1 409 ? 3.236 59.562 -5.086 1 72.81 409 GLY A N 1
ATOM 3337 C CA . GLY A 1 409 ? 2.781 60.75 -4.375 1 72.81 409 GLY A CA 1
ATOM 3338 C C . GLY A 1 409 ? 2.998 62.031 -5.152 1 72.81 409 GLY A C 1
ATOM 3339 O O . GLY A 1 409 ? 3.365 62 -6.328 1 72.81 409 GLY A O 1
ATOM 3340 N N . LYS A 1 410 ? 2.457 63.094 -4.539 1 65.75 410 LYS A N 1
ATOM 3341 C CA . LYS A 1 410 ? 2.639 64.438 -5.109 1 65.75 410 LYS A CA 1
ATOM 3342 C C . LYS A 1 410 ? 3.982 65 -4.699 1 65.75 410 LYS A C 1
ATOM 3344 O O . LYS A 1 410 ? 4.07 65.75 -3.707 1 65.75 410 LYS A O 1
ATOM 3349 N N . PHE A 1 411 ? 5.066 64.375 -5.164 1 62.09 411 PHE A N 1
ATOM 3350 C CA . PHE A 1 411 ? 6.379 64.875 -4.816 1 62.09 411 PHE A CA 1
ATOM 3351 C C . PHE A 1 411 ? 7.211 65.125 -6.066 1 62.09 411 PHE A C 1
ATOM 3353 O O . PHE A 1 411 ? 7.023 64.5 -7.09 1 62.09 411 PHE A O 1
ATOM 3360 N N . ARG A 1 412 ? 7.973 66.188 -5.941 1 60.34 412 ARG A N 1
ATOM 3361 C CA . ARG A 1 412 ? 8.836 66.5 -7.074 1 60.34 412 ARG A CA 1
ATOM 3362 C C . ARG A 1 412 ? 10.211 65.875 -6.922 1 60.34 412 ARG A C 1
ATOM 3364 O O . ARG A 1 412 ? 10.789 65.375 -7.898 1 60.34 412 ARG A O 1
ATOM 3371 N N . HIS A 1 413 ? 10.742 65.812 -5.547 1 69.88 413 HIS A N 1
ATOM 3372 C CA . HIS A 1 413 ? 12.102 65.312 -5.359 1 69.88 413 HIS A CA 1
ATOM 3373 C C . HIS A 1 413 ? 12.195 64.375 -4.164 1 69.88 413 HIS A C 1
ATOM 3375 O O . HIS A 1 413 ? 11.57 64.625 -3.129 1 69.88 413 HIS A O 1
ATOM 3381 N N . LEU A 1 414 ? 12.828 63.25 -4.375 1 75.81 414 LEU A N 1
ATOM 3382 C CA . LEU A 1 414 ? 13.094 62.281 -3.297 1 75.81 414 LEU A CA 1
ATOM 3383 C C . LEU A 1 414 ? 14.586 62.25 -2.973 1 75.81 414 LEU A C 1
ATOM 3385 O O . LEU A 1 414 ? 15.422 62.531 -3.836 1 75.81 414 LEU A O 1
ATOM 3389 N N . PHE A 1 415 ? 14.766 62.031 -1.762 1 78.56 415 PHE A N 1
ATOM 3390 C CA . PHE A 1 415 ? 16.156 61.812 -1.386 1 78.56 415 PHE A CA 1
ATOM 3391 C C . PHE A 1 415 ? 16.703 60.562 -2.066 1 78.56 415 PHE A C 1
ATOM 3393 O O . PHE A 1 415 ? 15.945 59.625 -2.398 1 78.56 415 PHE A O 1
ATOM 3400 N N . ARG A 1 416 ? 17.969 60.656 -2.361 1 83.25 416 ARG A N 1
ATOM 3401 C CA . ARG A 1 416 ? 18.656 59.5 -2.953 1 83.25 416 ARG A CA 1
ATOM 3402 C C . ARG A 1 416 ? 20 59.281 -2.273 1 83.25 416 ARG A C 1
ATOM 3404 O O . ARG A 1 416 ? 20.641 60.219 -1.816 1 83.25 416 ARG A O 1
ATOM 3411 N N . GLY A 1 417 ? 20.328 58.062 -2.182 1 85.88 417 GLY A N 1
ATOM 3412 C CA . GLY A 1 417 ? 21.625 57.719 -1.61 1 85.88 417 GLY A CA 1
ATOM 3413 C C . GLY A 1 417 ? 22.656 57.312 -2.656 1 85.88 417 GLY A C 1
ATOM 3414 O O . GLY A 1 417 ? 22.297 56.875 -3.748 1 85.88 417 GLY A O 1
ATOM 3415 N N . ILE A 1 418 ? 23.922 57.625 -2.318 1 86.44 418 ILE A N 1
ATOM 3416 C CA . ILE A 1 418 ? 25.031 57.25 -3.195 1 86.44 418 ILE A CA 1
ATOM 3417 C C . ILE A 1 418 ? 26.109 56.531 -2.391 1 86.44 418 ILE A C 1
ATOM 3419 O O . ILE A 1 418 ? 25.969 56.375 -1.175 1 86.44 418 ILE A O 1
ATOM 3423 N N . ALA A 1 419 ? 27.141 55.938 -3.01 1 88.12 419 ALA A N 1
ATOM 3424 C CA . ALA A 1 419 ? 28.25 55.219 -2.396 1 88.12 419 ALA A CA 1
ATOM 3425 C C . ALA A 1 419 ? 27.75 53.938 -1.699 1 88.12 419 ALA A C 1
ATOM 3427 O O . ALA A 1 419 ? 28.078 53.719 -0.53 1 88.12 419 ALA A O 1
ATOM 3428 N N . GLY A 1 420 ? 26.984 53.281 -2.412 1 91.38 420 GLY A N 1
ATOM 3429 C CA . GLY A 1 420 ? 26.453 52.062 -1.867 1 91.38 420 GLY A CA 1
ATOM 3430 C C . GLY A 1 420 ? 27.469 50.938 -1.799 1 91.38 420 GLY A C 1
ATOM 3431 O O . GLY A 1 420 ? 28.344 50.812 -2.66 1 91.38 420 GLY A O 1
ATOM 3432 N N . LYS A 1 421 ? 27.312 50.094 -0.786 1 91.06 421 LYS A N 1
ATOM 3433 C CA . LYS A 1 421 ? 28.188 48.938 -0.62 1 91.06 421 LYS A CA 1
ATOM 3434 C C . LYS A 1 421 ? 27.594 47.688 -1.26 1 91.06 421 LYS A C 1
ATOM 3436 O O . LYS A 1 421 ? 26.375 47.5 -1.215 1 91.06 421 LYS A O 1
ATOM 3441 N N . ARG A 1 422 ? 28.438 46.969 -1.799 1 91.94 422 ARG A N 1
ATOM 3442 C CA . ARG A 1 422 ? 28 45.75 -2.441 1 91.94 422 ARG A CA 1
ATOM 3443 C C . ARG A 1 422 ? 27.672 44.656 -1.404 1 91.94 422 ARG A C 1
ATOM 3445 O O . ARG A 1 422 ? 26.844 43.781 -1.656 1 91.94 422 ARG A O 1
ATOM 3452 N N . SER A 1 423 ? 28.359 44.75 -0.286 1 94.25 423 SER A N 1
ATOM 3453 C CA . SER A 1 423 ? 28.125 43.781 0.766 1 94.25 423 SER A CA 1
ATOM 3454 C C . SER A 1 423 ? 28.203 44.406 2.148 1 94.25 423 SER A C 1
ATOM 3456 O O . SER A 1 423 ? 29.016 45.312 2.371 1 94.25 423 SER A O 1
ATOM 3458 N N . LEU A 1 424 ? 27.297 44.031 2.963 1 93.31 424 LEU A N 1
ATOM 3459 C CA . LEU A 1 424 ? 27.281 44.469 4.355 1 93.31 424 LEU A CA 1
ATOM 3460 C C . LEU A 1 424 ? 27.109 43.281 5.297 1 93.31 424 LEU A C 1
ATOM 3462 O O . LEU A 1 424 ? 26.547 42.25 4.914 1 93.31 424 LEU A O 1
ATOM 3466 N N . THR A 1 425 ? 27.625 43.438 6.516 1 92.69 425 THR A N 1
ATOM 3467 C CA . THR A 1 425 ? 27.484 42.375 7.52 1 92.69 425 THR A CA 1
ATOM 3468 C C . THR A 1 425 ? 26.469 42.781 8.586 1 92.69 425 THR A C 1
ATOM 3470 O O . THR A 1 425 ? 26.531 43.875 9.125 1 92.69 425 THR A O 1
ATOM 3473 N N . PHE A 1 426 ? 25.5 42.094 8.75 1 90.81 426 PHE A N 1
ATOM 3474 C CA . PHE A 1 426 ? 24.547 42.219 9.836 1 90.81 426 PHE A CA 1
ATOM 3475 C C . PHE A 1 426 ? 24.609 41.031 10.781 1 90.81 426 PHE A C 1
ATOM 3477 O O . PHE A 1 426 ? 24.266 39.906 10.398 1 90.81 426 PHE A O 1
ATOM 3484 N N . LYS A 1 427 ? 25.016 41.344 12.016 1 87.25 427 LYS A N 1
ATOM 3485 C CA . LYS A 1 427 ? 25.266 40.281 12.984 1 87.25 427 LYS A CA 1
ATOM 3486 C C . LYS A 1 427 ? 26.25 39.25 12.422 1 87.25 427 LYS A C 1
ATOM 3488 O O . LYS A 1 427 ? 27.406 39.562 12.141 1 87.25 427 LYS A O 1
ATOM 3493 N N . ASP A 1 428 ? 25.828 38.031 12.062 1 89.38 428 ASP A N 1
ATOM 3494 C CA . ASP A 1 428 ? 26.75 37.031 11.539 1 89.38 428 ASP A CA 1
ATOM 3495 C C . ASP A 1 428 ? 26.422 36.688 10.094 1 89.38 428 ASP A C 1
ATOM 3497 O O . ASP A 1 428 ? 26.953 35.719 9.539 1 89.38 428 ASP A O 1
ATOM 3501 N N . SER A 1 429 ? 25.625 37.469 9.477 1 92.81 429 SER A N 1
ATOM 3502 C CA . SER A 1 429 ? 25.234 37.188 8.102 1 92.81 429 SER A CA 1
ATOM 3503 C C . SER A 1 429 ? 25.75 38.281 7.148 1 92.81 429 SER A C 1
ATOM 3505 O O . SER A 1 429 ? 25.656 39.469 7.449 1 92.81 429 SER A O 1
ATOM 3507 N N . GLU A 1 430 ? 26.312 37.781 6.082 1 94.5 430 GLU A N 1
ATOM 3508 C CA . GLU A 1 430 ? 26.703 38.688 5.016 1 94.5 430 GLU A CA 1
ATOM 3509 C C . GLU A 1 430 ? 25.562 38.906 4.023 1 94.5 430 GLU A C 1
ATOM 3511 O O . GLU A 1 430 ? 25 37.938 3.51 1 94.5 430 GLU A O 1
ATOM 3516 N N . ILE A 1 431 ? 25.234 40.125 3.854 1 94.38 431 ILE A N 1
ATOM 3517 C CA . ILE A 1 431 ? 24.188 40.5 2.9 1 94.38 431 ILE A CA 1
ATOM 3518 C C . ILE A 1 431 ? 24.828 41.094 1.646 1 94.38 431 ILE A C 1
ATOM 3520 O O . ILE A 1 431 ? 25.516 42.125 1.718 1 94.38 431 ILE A O 1
ATOM 3524 N N . THR A 1 432 ? 24.656 40.406 0.516 1 95.31 432 THR A N 1
ATOM 3525 C CA . THR A 1 432 ? 25.172 40.875 -0.763 1 95.31 432 THR A CA 1
ATOM 3526 C C . THR A 1 432 ? 24.062 41.438 -1.623 1 95.31 432 THR A C 1
ATOM 3528 O O . THR A 1 432 ? 23 40.844 -1.756 1 95.31 432 THR A O 1
ATOM 3531 N N . PHE A 1 433 ? 24.375 42.594 -2.197 1 95.12 433 PHE A N 1
ATOM 3532 C CA . PHE A 1 433 ? 23.375 43.281 -3.002 1 95.12 433 PHE A CA 1
ATOM 3533 C C . PHE A 1 433 ? 23.688 43.156 -4.488 1 95.12 433 PHE A C 1
ATOM 3535 O O . PHE A 1 433 ? 24.859 43.188 -4.887 1 95.12 433 PHE A O 1
ATOM 3542 N N . TYR A 1 434 ? 22.625 43 -5.266 1 93.69 434 TYR A N 1
ATOM 3543 C CA . TYR A 1 434 ? 22.703 42.906 -6.719 1 93.69 434 TYR A CA 1
ATOM 3544 C C . TYR A 1 434 ? 21.719 43.844 -7.387 1 93.69 434 TYR A C 1
ATOM 3546 O O . TYR A 1 434 ? 20.734 44.281 -6.766 1 93.69 434 TYR A O 1
ATOM 3554 N N . GLU A 1 435 ? 22.062 44.188 -8.586 1 93 435 GLU A N 1
ATOM 3555 C CA . GLU A 1 435 ? 21.094 44.938 -9.367 1 93 435 GLU A CA 1
ATOM 3556 C C . GLU A 1 435 ? 19.875 44.094 -9.719 1 93 435 GLU A C 1
ATOM 3558 O O . GLU A 1 435 ? 20.016 42.906 -9.992 1 93 435 GLU A O 1
ATOM 3563 N N . SER A 1 436 ? 18.828 44.719 -9.617 1 92.19 436 SER A N 1
ATOM 3564 C CA . SER A 1 436 ? 17.578 44.031 -9.953 1 92.19 436 SER A CA 1
ATOM 3565 C C . SER A 1 436 ? 17.031 44.531 -11.297 1 92.19 436 SER A C 1
ATOM 3567 O O . SER A 1 436 ? 17.047 45.719 -11.578 1 92.19 436 SER A O 1
ATOM 3569 N N . GLY A 1 437 ? 16.516 43.531 -12.094 1 87.06 437 GLY A N 1
ATOM 3570 C CA . GLY A 1 437 ? 15.891 43.875 -13.359 1 87.06 437 GLY A CA 1
ATOM 3571 C C . GLY A 1 437 ? 14.562 44.594 -13.188 1 87.06 437 GLY A C 1
ATOM 3572 O O . GLY A 1 437 ? 14.039 45.188 -14.141 1 87.06 437 GLY A O 1
ATOM 3573 N N . CYS A 1 438 ? 14.039 44.656 -11.969 1 87.19 438 CYS A N 1
ATOM 3574 C CA . CYS A 1 438 ? 12.742 45.25 -11.703 1 87.19 438 CYS A CA 1
ATOM 3575 C C . CYS A 1 438 ? 12.875 46.75 -11.43 1 87.19 438 CYS A C 1
ATOM 3577 O O . CYS A 1 438 ? 11.875 47.438 -11.281 1 87.19 438 CYS A O 1
ATOM 3579 N N . SER A 1 439 ? 14.094 47.188 -11.359 1 89.19 439 SER A N 1
ATOM 3580 C CA . SER A 1 439 ? 14.305 48.594 -11.086 1 89.19 439 SER A CA 1
ATOM 3581 C C . SER A 1 439 ? 14.242 49.438 -12.367 1 89.19 439 SER A C 1
ATOM 3583 O O . SER A 1 439 ? 14.938 49.125 -13.336 1 89.19 439 SER A O 1
ATOM 3585 N N . SER A 1 440 ? 13.414 50.406 -12.359 1 85.31 440 SER A N 1
ATOM 3586 C CA . SER A 1 440 ? 13.297 51.25 -13.531 1 85.31 440 SER A CA 1
ATOM 3587 C C . SER A 1 440 ? 13.445 52.719 -13.164 1 85.31 440 SER A C 1
ATOM 3589 O O . SER A 1 440 ? 13.07 53.594 -13.945 1 85.31 440 SER A O 1
ATOM 3591 N N . ASN A 1 441 ? 13.898 52.969 -12.023 1 83.5 441 ASN A N 1
ATOM 3592 C CA . ASN A 1 441 ? 14.07 54.375 -11.578 1 83.5 441 ASN A CA 1
ATOM 3593 C C . ASN A 1 441 ? 15.523 54.656 -11.227 1 83.5 441 ASN A C 1
ATOM 3595 O O . ASN A 1 441 ? 15.805 55.531 -10.414 1 83.5 441 ASN A O 1
ATOM 3599 N N . GLY A 1 442 ? 16.406 53.844 -11.719 1 80.62 442 GLY A N 1
ATOM 3600 C CA . GLY A 1 442 ? 17.812 54.156 -11.602 1 80.62 442 GLY A CA 1
ATOM 3601 C C . GLY A 1 442 ? 18.438 53.625 -10.328 1 80.62 442 GLY A C 1
ATOM 3602 O O . GLY A 1 442 ? 19.609 53.875 -10.039 1 80.62 442 GLY A O 1
ATOM 3603 N N . THR A 1 443 ? 17.734 52.938 -9.539 1 86.12 443 THR A N 1
ATOM 3604 C CA . THR A 1 443 ? 18.312 52.344 -8.328 1 86.12 443 THR A CA 1
ATOM 3605 C C . THR A 1 443 ? 19.25 51.188 -8.664 1 86.12 443 THR A C 1
ATOM 3607 O O . THR A 1 443 ? 18.875 50.281 -9.414 1 86.12 443 THR A O 1
ATOM 3610 N N . THR A 1 444 ? 20.453 51.312 -8.219 1 91.12 444 THR A N 1
ATOM 3611 C CA . THR A 1 444 ? 21.484 50.281 -8.367 1 91.12 444 THR A CA 1
ATOM 3612 C C . THR A 1 444 ? 22.109 49.938 -7.016 1 91.12 444 THR A C 1
ATOM 3614 O O . THR A 1 444 ? 21.562 50.281 -5.969 1 91.12 444 THR A O 1
ATOM 3617 N N . VAL A 1 445 ? 23.203 49.219 -7.102 1 93 445 VAL A N 1
ATOM 3618 C CA . VAL A 1 445 ? 23.906 48.844 -5.875 1 93 445 VAL A CA 1
ATOM 3619 C C . VAL A 1 445 ? 24.594 50.094 -5.297 1 93 445 VAL A C 1
ATOM 3621 O O . VAL A 1 445 ? 24.688 50.25 -4.074 1 93 445 VAL A O 1
ATOM 3624 N N . THR A 1 446 ? 24.953 50.969 -6.148 1 91.19 446 THR A N 1
ATOM 3625 C CA . THR A 1 446 ? 25.781 52.094 -5.715 1 91.19 446 THR A CA 1
ATOM 3626 C C . THR A 1 446 ? 24.906 53.312 -5.398 1 91.19 446 THR A C 1
ATOM 3628 O O . THR A 1 446 ? 25.359 54.219 -4.703 1 91.19 446 THR A O 1
ATOM 3631 N N . GLU A 1 447 ? 23.781 53.375 -5.949 1 89.81 447 GLU A N 1
ATOM 3632 C CA . GLU A 1 447 ? 22.906 54.531 -5.703 1 89.81 447 GLU A CA 1
ATOM 3633 C C . GLU A 1 447 ? 21.438 54.188 -5.863 1 89.81 447 GLU A C 1
ATOM 3635 O O . GLU A 1 447 ? 21.109 53.156 -6.504 1 89.81 447 GLU A O 1
ATOM 3640 N N . GLY A 1 448 ? 20.594 54.969 -5.152 1 88.31 448 GLY A N 1
ATOM 3641 C CA . GLY A 1 448 ? 19.172 54.75 -5.363 1 88.31 448 GLY A CA 1
ATOM 3642 C C . GLY A 1 448 ? 18.312 55.25 -4.223 1 88.31 448 GLY A C 1
ATOM 3643 O O . GLY A 1 448 ? 18.75 56.094 -3.434 1 88.31 448 GLY A O 1
ATOM 3644 N N . GLN A 1 449 ? 17.062 54.656 -4.152 1 85.31 449 GLN A N 1
ATOM 3645 C CA . GLN A 1 449 ? 16.047 55.188 -3.24 1 85.31 449 GLN A CA 1
ATOM 3646 C C . GLN A 1 449 ? 15.766 54.188 -2.113 1 85.31 449 GLN A C 1
ATOM 3648 O O . GLN A 1 449 ? 14.969 54.469 -1.212 1 85.31 449 GLN A O 1
ATOM 3653 N N . ILE A 1 450 ? 16.469 53.094 -2.098 1 90.19 450 ILE A N 1
ATOM 3654 C CA . ILE A 1 450 ? 16.312 52.125 -1.043 1 90.19 450 ILE A CA 1
ATOM 3655 C C . ILE A 1 450 ? 17.578 52.031 -0.202 1 90.19 450 ILE A C 1
ATOM 3657 O O . ILE A 1 450 ? 18.484 51.25 -0.501 1 90.19 450 ILE A O 1
ATOM 3661 N N . PRO A 1 451 ? 17.578 52.812 0.739 1 89.12 451 PRO A N 1
ATOM 3662 C CA . PRO A 1 451 ? 18.828 52.938 1.48 1 89.12 451 PRO A CA 1
ATOM 3663 C C . PRO A 1 451 ? 19.141 51.719 2.34 1 89.12 451 PRO A C 1
ATOM 3665 O O . PRO A 1 451 ? 20.266 51.531 2.789 1 89.12 451 PRO A O 1
ATOM 3668 N N . GLY A 1 452 ? 18.031 51 2.693 1 91.56 452 GLY A N 1
ATOM 3669 C CA . GLY A 1 452 ? 18.375 49.844 3.527 1 91.56 452 GLY A CA 1
ATOM 3670 C C . GLY A 1 452 ? 17.172 49 3.863 1 91.56 452 GLY A C 1
ATOM 3671 O O . GLY A 1 452 ? 16.125 49.094 3.221 1 91.56 452 GLY A O 1
ATOM 3672 N N . PHE A 1 453 ? 17.5 48.062 4.805 1 92.88 453 PHE A N 1
ATOM 3673 C CA . PHE A 1 453 ? 16.5 47.094 5.234 1 92.88 453 PHE A CA 1
ATOM 3674 C C . PHE A 1 453 ? 16.328 47.125 6.746 1 92.88 453 PHE A C 1
ATOM 3676 O O . PHE A 1 453 ? 17.188 47.625 7.465 1 92.88 453 PHE A O 1
ATOM 3683 N N . LEU A 1 454 ? 15.141 46.75 7.172 1 87.5 454 LEU A N 1
ATOM 3684 C CA . LEU A 1 454 ? 14.859 46.5 8.578 1 87.5 454 LEU A CA 1
ATOM 3685 C C . LEU A 1 454 ? 15.008 45.031 8.922 1 87.5 454 LEU A C 1
ATOM 3687 O O . LEU A 1 454 ? 14.227 44.188 8.445 1 87.5 454 LEU A O 1
ATOM 3691 N N . LEU A 1 455 ? 16.062 44.781 9.688 1 89.5 455 LEU A N 1
ATOM 3692 C CA . LEU A 1 455 ? 16.438 43.375 9.922 1 89.5 455 LEU A CA 1
ATOM 3693 C C . LEU A 1 455 ? 16.531 43.062 11.414 1 89.5 455 LEU A C 1
ATOM 3695 O O . LEU A 1 455 ? 16.688 44 12.227 1 89.5 455 LEU A O 1
ATOM 3699 N N . SER A 1 456 ? 16.359 41.812 11.742 1 85.81 456 SER A N 1
ATOM 3700 C CA . SER A 1 456 ? 16.641 41.344 13.094 1 85.81 456 SER A CA 1
ATOM 3701 C C . SER A 1 456 ? 17.281 39.969 13.078 1 85.81 456 SER A C 1
ATOM 3703 O O . SER A 1 456 ? 17.141 39.219 12.102 1 85.81 456 SER A O 1
ATOM 3705 N N . MET B 1 1 ? 17.922 -62.5 27.594 1 22.19 1 MET B N 1
ATOM 3706 C CA . MET B 1 1 ? 16.609 -61.875 27.781 1 22.19 1 MET B CA 1
ATOM 3707 C C . MET B 1 1 ? 16.688 -60.375 27.641 1 22.19 1 MET B C 1
ATOM 3709 O O . MET B 1 1 ? 15.789 -59.656 28.078 1 22.19 1 MET B O 1
ATOM 3713 N N . ASN B 1 2 ? 17.719 -59.781 27.141 1 25.27 2 ASN B N 1
ATOM 3714 C CA . ASN B 1 2 ? 18.266 -58.438 27.297 1 25.27 2 ASN B CA 1
ATOM 3715 C C . ASN B 1 2 ? 17.422 -57.406 26.547 1 25.27 2 ASN B C 1
ATOM 3717 O O . ASN B 1 2 ? 17.266 -57.5 25.328 1 25.27 2 ASN B O 1
ATOM 3721 N N . SER B 1 3 ? 16.406 -56.656 27.219 1 24.81 3 SER B N 1
ATOM 3722 C CA . SER B 1 3 ? 15.242 -55.812 26.906 1 24.81 3 SER B CA 1
ATOM 3723 C C . SER B 1 3 ? 15.648 -54.5 26.297 1 24.81 3 SER B C 1
ATOM 3725 O O . SER B 1 3 ? 16.094 -53.594 27 1 24.81 3 SER B O 1
ATOM 3727 N N . ASN B 1 4 ? 16.375 -54.5 25.234 1 26.38 4 ASN B N 1
ATOM 3728 C CA . ASN B 1 4 ? 17.031 -53.312 24.688 1 26.38 4 ASN B CA 1
ATOM 3729 C C . ASN B 1 4 ? 16 -52.25 24.297 1 26.38 4 ASN B C 1
ATOM 3731 O O . ASN B 1 4 ? 15.141 -52.5 23.453 1 26.38 4 ASN B O 1
ATOM 3735 N N . ASN B 1 5 ? 15.711 -51.281 25.266 1 26.27 5 ASN B N 1
ATOM 3736 C CA . ASN B 1 5 ? 14.695 -50.25 25.344 1 26.27 5 ASN B CA 1
ATOM 3737 C C . ASN B 1 5 ? 14.859 -49.219 24.234 1 26.27 5 ASN B C 1
ATOM 3739 O O . ASN B 1 5 ? 15.875 -48.5 24.172 1 26.27 5 ASN B O 1
ATOM 3743 N N . ASN B 1 6 ? 14.414 -49.469 23.047 1 25.73 6 ASN B N 1
ATOM 3744 C CA . ASN B 1 6 ? 14.484 -48.719 21.797 1 25.73 6 ASN B CA 1
ATOM 3745 C C . ASN B 1 6 ? 13.828 -47.344 21.922 1 25.73 6 ASN B C 1
ATOM 3747 O O . ASN B 1 6 ? 12.602 -47.25 22.047 1 25.73 6 ASN B O 1
ATOM 3751 N N . GLU B 1 7 ? 14.539 -46.344 22.594 1 26.25 7 GLU B N 1
ATOM 3752 C CA . GLU B 1 7 ? 13.945 -45.031 22.875 1 26.25 7 GLU B CA 1
ATOM 3753 C C . GLU B 1 7 ? 13.617 -44.281 21.578 1 26.25 7 GLU B C 1
ATOM 3755 O O . GLU B 1 7 ? 14.469 -44.156 20.703 1 26.25 7 GLU B O 1
ATOM 3760 N N . VAL B 1 8 ? 12.367 -44.25 21.125 1 30.91 8 VAL B N 1
ATOM 3761 C CA . VAL B 1 8 ? 11.656 -43.688 19.984 1 30.91 8 VAL B CA 1
ATOM 3762 C C . VAL B 1 8 ? 11.875 -42.156 19.938 1 30.91 8 VAL B C 1
ATOM 3764 O O . VAL B 1 8 ? 11.633 -41.469 20.922 1 30.91 8 VAL B O 1
ATOM 3767 N N . PRO B 1 9 ? 12.773 -41.719 19.047 1 26.58 9 PRO B N 1
ATOM 3768 C CA . PRO B 1 9 ? 13.078 -40.281 19.109 1 26.58 9 PRO B CA 1
ATOM 3769 C C . PRO B 1 9 ? 11.836 -39.406 18.938 1 26.58 9 PRO B C 1
ATOM 3771 O O . PRO B 1 9 ? 10.883 -39.812 18.266 1 26.58 9 PRO B O 1
ATOM 3774 N N . ALA B 1 10 ? 11.57 -38.344 19.828 1 26.16 10 ALA B N 1
ATOM 3775 C CA . ALA B 1 10 ? 10.5 -37.375 20.125 1 26.16 10 ALA B CA 1
ATOM 3776 C C . ALA B 1 10 ? 10.141 -36.562 18.891 1 26.16 10 ALA B C 1
ATOM 3778 O O . ALA B 1 10 ? 10.992 -36.281 18.047 1 26.16 10 ALA B O 1
ATOM 3779 N N . SER B 1 11 ? 8.859 -36.656 18.578 1 26.62 11 SER B N 1
ATOM 3780 C CA . SER B 1 11 ? 8.031 -36.094 17.516 1 26.62 11 SER B CA 1
ATOM 3781 C C . SER B 1 11 ? 8.211 -34.594 17.422 1 26.62 11 SER B C 1
ATOM 3783 O O . SER B 1 11 ? 8.156 -33.875 18.438 1 26.62 11 SER B O 1
ATOM 3785 N N . PRO B 1 12 ? 8.93 -34.125 16.391 1 27.52 12 PRO B N 1
ATOM 3786 C CA . PRO B 1 12 ? 9.234 -32.688 16.297 1 27.52 12 PRO B CA 1
ATOM 3787 C C . PRO B 1 12 ? 7.98 -31.812 16.344 1 27.52 12 PRO B C 1
ATOM 3789 O O . PRO B 1 12 ? 7.277 -31.672 15.344 1 27.52 12 PRO B O 1
ATOM 3792 N N . VAL B 1 13 ? 7.105 -31.844 17.422 1 26.81 13 VAL B N 1
ATOM 3793 C CA . VAL B 1 13 ? 5.867 -31.125 17.672 1 26.81 13 VAL B CA 1
ATOM 3794 C C . VAL B 1 13 ? 6.141 -29.609 17.625 1 26.81 13 VAL B C 1
ATOM 3796 O O . VAL B 1 13 ? 5.211 -28.812 17.625 1 26.81 13 VAL B O 1
ATOM 3799 N N . LYS B 1 14 ? 7.406 -29.203 17.875 1 30.75 14 LYS B N 1
ATOM 3800 C CA . LYS B 1 14 ? 7.445 -27.875 18.484 1 30.75 14 LYS B CA 1
ATOM 3801 C C . LYS B 1 14 ? 7.133 -26.781 17.453 1 30.75 14 LYS B C 1
ATOM 3803 O O . LYS B 1 14 ? 6.988 -25.625 17.812 1 30.75 14 LYS B O 1
ATOM 3808 N N . GLU B 1 15 ? 7.426 -27.203 16.297 1 28.67 15 GLU B N 1
ATOM 3809 C CA . GLU B 1 15 ? 7.465 -25.969 15.508 1 28.67 15 GLU B CA 1
ATOM 3810 C C . GLU B 1 15 ? 6.062 -25.438 15.25 1 28.67 15 GLU B C 1
ATOM 3812 O O . GLU B 1 15 ? 5.891 -24.25 14.953 1 28.67 15 GLU B O 1
ATOM 3817 N N . ASP B 1 16 ? 5.023 -26.328 15.227 1 31.19 16 ASP B N 1
ATOM 3818 C CA . ASP B 1 16 ? 3.646 -25.938 14.945 1 31.19 16 ASP B CA 1
ATOM 3819 C C . ASP B 1 16 ? 3.074 -25.094 16.078 1 31.19 16 ASP B C 1
ATOM 3821 O O . ASP B 1 16 ? 2.064 -24.406 15.906 1 31.19 16 ASP B O 1
ATOM 3825 N N . THR B 1 17 ? 3.682 -25.375 17.375 1 33.69 17 THR B N 1
ATOM 3826 C CA . THR B 1 17 ? 3.137 -24.719 18.562 1 33.69 17 THR B CA 1
ATOM 3827 C C . THR B 1 17 ? 3.502 -23.234 18.578 1 33.69 17 THR B C 1
ATOM 3829 O O . THR B 1 17 ? 2.859 -22.453 19.281 1 33.69 17 THR B O 1
ATOM 3832 N N . LYS B 1 18 ? 4.594 -22.922 17.953 1 30.84 18 LYS B N 1
ATOM 3833 C CA . LYS B 1 18 ? 5.062 -21.562 18.125 1 30.84 18 LYS B CA 1
ATOM 3834 C C . LYS B 1 18 ? 4.238 -20.578 17.281 1 30.84 18 LYS B C 1
ATOM 3836 O O . LYS B 1 18 ? 4.258 -19.375 17.531 1 30.84 18 LYS B O 1
ATOM 3841 N N . ILE B 1 19 ? 3.758 -21.156 16.125 1 32.75 19 ILE B N 1
ATOM 3842 C CA . ILE B 1 19 ? 2.889 -20.25 15.375 1 32.75 19 ILE B CA 1
ATOM 3843 C C . ILE B 1 19 ? 1.569 -20.062 16.125 1 32.75 19 ILE B C 1
ATOM 3845 O O . ILE B 1 19 ? 0.995 -18.969 16.109 1 32.75 19 ILE B O 1
ATOM 3849 N N . ASN B 1 20 ? 1.13 -21.188 16.828 1 32.56 20 ASN B N 1
ATOM 3850 C CA . ASN B 1 20 ? -0.08 -21.094 17.625 1 32.56 20 ASN B CA 1
ATOM 3851 C C . ASN B 1 20 ? 0.126 -20.203 18.859 1 32.56 20 ASN B C 1
ATOM 3853 O O . ASN B 1 20 ? -0.798 -19.516 19.297 1 32.56 20 ASN B O 1
ATOM 3857 N N . GLU B 1 21 ? 1.345 -20.406 19.578 1 32.56 21 GLU B N 1
ATOM 3858 C CA . GLU B 1 21 ? 1.545 -19.688 20.828 1 32.56 21 GLU B CA 1
ATOM 3859 C C . GLU B 1 21 ? 1.799 -18.203 20.578 1 32.56 21 GLU B C 1
ATOM 3861 O O . GLU B 1 21 ? 1.537 -17.359 21.453 1 32.56 21 GLU B O 1
ATOM 3866 N N . ALA B 1 22 ? 2.584 -17.891 19.5 1 31.14 22 ALA B N 1
ATOM 3867 C CA . ALA B 1 22 ? 2.797 -16.469 19.266 1 31.14 22 ALA B CA 1
ATOM 3868 C C . ALA B 1 22 ? 1.501 -15.781 18.844 1 31.14 22 ALA B C 1
ATOM 3870 O O . ALA B 1 22 ? 1.306 -14.594 19.109 1 31.14 22 ALA B O 1
ATOM 3871 N N . HIS B 1 23 ? 0.576 -16.547 18.141 1 32.09 23 HIS B N 1
ATOM 3872 C CA . HIS B 1 23 ? -0.79 -16.156 17.812 1 32.09 23 HIS B CA 1
ATOM 3873 C C . HIS B 1 23 ? -1.623 -15.977 19.078 1 32.09 23 HIS B C 1
ATOM 3875 O O . HIS B 1 23 ? -2.496 -15.109 19.141 1 32.09 23 HIS B O 1
ATOM 3881 N N . SER B 1 24 ? -1.57 -16.984 20.062 1 33.12 24 SER B N 1
ATOM 3882 C CA . SER B 1 24 ? -2.348 -16.969 21.297 1 33.12 24 SER B CA 1
ATOM 3883 C C . SER B 1 24 ? -1.914 -15.828 22.219 1 33.12 24 SER B C 1
ATOM 3885 O O . SER B 1 24 ? -2.75 -15.195 22.859 1 33.12 24 SER B O 1
ATOM 3887 N N . GLU B 1 25 ? -0.586 -15.75 22.484 1 30.22 25 GLU B N 1
ATOM 3888 C CA . GLU B 1 25 ? -0.131 -14.758 23.453 1 30.22 25 GLU B CA 1
ATOM 3889 C C . GLU B 1 25 ? -0.383 -13.336 22.938 1 30.22 25 GLU B C 1
ATOM 3891 O O . GLU B 1 25 ? -0.494 -12.398 23.734 1 30.22 25 GLU B O 1
ATOM 3896 N N . LEU B 1 26 ? -0.246 -13.125 21.562 1 31.22 26 LEU B N 1
ATOM 3897 C CA . LEU B 1 26 ? -0.702 -11.805 21.141 1 31.22 26 LEU B CA 1
ATOM 3898 C C . LEU B 1 26 ? -2.205 -11.656 21.344 1 31.22 26 LEU B C 1
ATOM 3900 O O . LEU B 1 26 ? -2.758 -10.57 21.172 1 31.22 26 LEU B O 1
ATOM 3904 N N . ASN B 1 27 ? -3.1 -12.672 21.375 1 32.47 27 ASN B N 1
ATOM 3905 C CA . ASN B 1 27 ? -4.516 -12.734 21.719 1 32.47 27 ASN B CA 1
ATOM 3906 C C . ASN B 1 27 ? -4.758 -12.297 23.156 1 32.47 27 ASN B C 1
ATOM 3908 O O . ASN B 1 27 ? -5.844 -11.812 23.5 1 32.47 27 ASN B O 1
ATOM 3912 N N . SER B 1 28 ? -4.199 -13.047 24.203 1 33.31 28 SER B N 1
ATOM 3913 C CA . SER B 1 28 ? -4.793 -12.93 25.531 1 33.31 28 SER B CA 1
ATOM 3914 C C . SER B 1 28 ? -4.875 -11.469 25.969 1 33.31 28 SER B C 1
ATOM 3916 O O . SER B 1 28 ? -5.938 -11 26.391 1 33.31 28 SER B O 1
ATOM 3918 N N . ARG B 1 29 ? -3.775 -10.945 26.844 1 27.95 29 ARG B N 1
ATOM 3919 C CA . ARG B 1 29 ? -3.744 -9.828 27.781 1 27.95 29 ARG B CA 1
ATOM 3920 C C . ARG B 1 29 ? -3.643 -8.492 27.031 1 27.95 29 ARG B C 1
ATOM 3922 O O . ARG B 1 29 ? -3.23 -7.488 27.609 1 27.95 29 ARG B O 1
ATOM 3929 N N . GLN B 1 30 ? -3.439 -8.508 25.734 1 33.12 30 GLN B N 1
ATOM 3930 C CA . GLN B 1 30 ? -3.441 -7.117 25.297 1 33.12 30 GLN B CA 1
ATOM 3931 C C . GLN B 1 30 ? -4.77 -6.438 25.625 1 33.12 30 GLN B C 1
ATOM 3933 O O . GLN B 1 30 ? -5.824 -6.867 25.156 1 33.12 30 GLN B O 1
ATOM 3938 N N . SER B 1 31 ? -4.992 -5.766 26.688 1 36.44 31 SER B N 1
ATOM 3939 C CA . SER B 1 31 ? -6.07 -5.039 27.344 1 36.44 31 SER B CA 1
ATOM 3940 C C . SER B 1 31 ? -6.969 -4.336 26.344 1 36.44 31 SER B C 1
ATOM 3942 O O . SER B 1 31 ? -6.484 -3.764 25.359 1 36.44 31 SER B O 1
ATOM 3944 N N . ARG B 1 32 ? -8.312 -4.629 26.203 1 42.41 32 ARG B N 1
ATOM 3945 C CA . ARG B 1 32 ? -9.398 -3.92 25.531 1 42.41 32 ARG B CA 1
ATOM 3946 C C . ARG B 1 32 ? -9.039 -2.455 25.312 1 42.41 32 ARG B C 1
ATOM 3948 O O . ARG B 1 32 ? -9.711 -1.754 24.547 1 42.41 32 ARG B O 1
ATOM 3955 N N . ASN B 1 33 ? -8.352 -1.866 26.203 1 49.44 33 ASN B N 1
ATOM 3956 C CA . ASN B 1 33 ? -8.141 -0.427 26.312 1 49.44 33 ASN B CA 1
ATOM 3957 C C . ASN B 1 33 ? -6.961 0.035 25.469 1 49.44 33 ASN B C 1
ATOM 3959 O O . ASN B 1 33 ? -6.547 1.192 25.547 1 49.44 33 ASN B O 1
ATOM 3963 N N . GLN B 1 34 ? -6.238 -1.015 24.672 1 64.06 34 GLN B N 1
ATOM 3964 C CA . GLN B 1 34 ? -4.977 -0.657 24.031 1 64.06 34 GLN B CA 1
ATOM 3965 C C . GLN B 1 34 ? -5.191 -0.244 22.578 1 64.06 34 GLN B C 1
ATOM 3967 O O . GLN B 1 34 ? -5.969 -0.872 21.859 1 64.06 34 GLN B O 1
ATOM 3972 N N . ASP B 1 35 ? -4.84 0.897 22.188 1 83.19 35 ASP B N 1
ATOM 3973 C CA . ASP B 1 35 ? -4.832 1.469 20.844 1 83.19 35 ASP B CA 1
ATOM 3974 C C . ASP B 1 35 ? -4.051 0.584 19.875 1 83.19 35 ASP B C 1
ATOM 3976 O O . ASP B 1 35 ? -2.836 0.731 19.734 1 83.19 35 ASP B O 1
ATOM 3980 N N . TRP B 1 36 ? -4.762 -0.476 19.281 1 89.25 36 TRP B N 1
ATOM 3981 C CA . TRP B 1 36 ? -4.117 -1.353 18.312 1 89.25 36 TRP B CA 1
ATOM 3982 C C . TRP B 1 36 ? -4.199 -0.763 16.906 1 89.25 36 TRP B C 1
ATOM 3984 O O . TRP B 1 36 ? -3.561 -1.264 15.977 1 89.25 36 TRP B O 1
ATOM 3994 N N . GLN B 1 37 ? -4.93 0.288 16.734 1 92.31 37 GLN B N 1
ATOM 3995 C CA . GLN B 1 37 ? -5.281 0.829 15.422 1 92.31 37 GLN B CA 1
ATOM 3996 C C . GLN B 1 37 ? -4.293 1.912 14.992 1 92.31 37 GLN B C 1
ATOM 3998 O O . GLN B 1 37 ? -3.85 1.933 13.844 1 92.31 37 GLN B O 1
ATOM 4003 N N . GLY B 1 38 ? -3.951 2.762 15.938 1 91.38 38 GLY B N 1
ATOM 4004 C CA . GLY B 1 38 ? -3.426 4.086 15.648 1 91.38 38 GLY B CA 1
ATOM 4005 C C . GLY B 1 38 ? -2.199 4.059 14.75 1 91.38 38 GLY B C 1
ATOM 4006 O O . GLY B 1 38 ? -2.02 4.941 13.914 1 91.38 38 GLY B O 1
ATOM 4007 N N . ASP B 1 39 ? -1.345 3.012 14.844 1 93 39 ASP B N 1
ATOM 4008 C CA . ASP B 1 39 ? -0.079 2.982 14.117 1 93 39 ASP B CA 1
ATOM 4009 C C . ASP B 1 39 ? -0.146 2.018 12.938 1 93 39 ASP B C 1
ATOM 4011 O O . ASP B 1 39 ? 0.844 1.824 12.227 1 93 39 ASP B O 1
ATOM 4015 N N . ARG B 1 40 ? -1.299 1.459 12.656 1 93.81 40 ARG B N 1
ATOM 4016 C CA . ARG B 1 40 ? -1.41 0.411 11.648 1 93.81 40 ARG B CA 1
ATOM 4017 C C . ARG B 1 40 ? -1.973 0.965 10.344 1 93.81 40 ARG B C 1
ATOM 4019 O O . ARG B 1 40 ? -2.695 1.964 10.352 1 93.81 40 ARG B O 1
ATOM 4026 N N . SER B 1 41 ? -1.535 0.367 9.273 1 94.44 41 SER B N 1
ATOM 4027 C CA . SER B 1 41 ? -2.113 0.66 7.965 1 94.44 41 SER B CA 1
ATOM 4028 C C . SER B 1 41 ? -3.5 0.041 7.82 1 94.44 41 SER B C 1
ATOM 4030 O O . SER B 1 41 ? -3.934 -0.726 8.68 1 94.44 41 SER B O 1
ATOM 4032 N N . LEU B 1 42 ? -4.188 0.415 6.773 1 95.56 42 LEU B N 1
ATOM 4033 C CA . LEU B 1 42 ? -5.496 -0.156 6.488 1 95.56 42 LEU B CA 1
ATOM 4034 C C . LEU B 1 42 ? -5.434 -1.679 6.457 1 95.56 42 LEU B C 1
ATOM 4036 O O . LEU B 1 42 ? -6.227 -2.354 7.113 1 95.56 42 LEU B O 1
ATOM 4040 N N . GLY B 1 43 ? -4.449 -2.225 5.676 1 95.12 43 GLY B N 1
ATOM 4041 C CA . GLY B 1 43 ? -4.305 -3.666 5.562 1 95.12 43 GLY B CA 1
ATOM 4042 C C . GLY B 1 43 ? -4.055 -4.348 6.895 1 95.12 43 GLY B C 1
ATOM 4043 O O . GLY B 1 43 ? -4.629 -5.402 7.18 1 95.12 43 GLY B O 1
ATOM 4044 N N . GLU B 1 44 ? -3.219 -3.742 7.711 1 95.44 44 GLU B N 1
ATOM 4045 C CA . GLU B 1 44 ? -2.893 -4.293 9.023 1 95.44 44 GLU B CA 1
ATOM 4046 C C . GLU B 1 44 ? -4.109 -4.273 9.945 1 95.44 44 GLU B C 1
ATOM 4048 O O . GLU B 1 44 ? -4.324 -5.211 10.719 1 95.44 44 GLU B O 1
ATOM 4053 N N . CYS B 1 45 ? -4.855 -3.219 9.883 1 95.88 45 CYS B N 1
ATOM 4054 C CA . CYS B 1 45 ? -6.059 -3.121 10.703 1 95.88 45 CYS B CA 1
ATOM 4055 C C . CYS B 1 45 ? -7.094 -4.156 10.281 1 95.88 45 CYS B C 1
ATOM 4057 O O . CYS B 1 45 ? -7.703 -4.812 11.125 1 95.88 45 CYS B O 1
ATOM 4059 N N . MET B 1 46 ? -7.238 -4.289 8.977 1 96.31 46 MET B N 1
ATOM 4060 C CA . MET B 1 46 ? -8.203 -5.266 8.469 1 96.31 46 MET B CA 1
ATOM 4061 C C . MET B 1 46 ? -7.777 -6.684 8.836 1 96.31 46 MET B C 1
ATOM 4063 O O . MET B 1 46 ? -8.617 -7.52 9.18 1 96.31 46 MET B O 1
ATOM 4067 N N . GLN B 1 47 ? -6.473 -6.918 8.727 1 95.19 47 GLN B N 1
ATOM 4068 C CA . GLN B 1 47 ? -5.961 -8.227 9.133 1 95.19 47 GLN B CA 1
ATOM 4069 C C . GLN B 1 47 ? -6.234 -8.492 10.609 1 95.19 47 GLN B C 1
ATOM 4071 O O . GLN B 1 47 ? -6.574 -9.609 10.992 1 95.19 47 GLN B O 1
ATOM 4076 N N . TYR B 1 48 ? -6.016 -7.441 11.406 1 95.44 48 TYR B N 1
ATOM 4077 C CA . TYR B 1 48 ? -6.277 -7.566 12.836 1 95.44 48 TYR B CA 1
ATOM 4078 C C . TYR B 1 48 ? -7.742 -7.902 13.094 1 95.44 48 TYR B C 1
ATOM 4080 O O . TYR B 1 48 ? -8.055 -8.773 13.906 1 95.44 48 TYR B O 1
ATOM 4088 N N . MET B 1 49 ? -8.648 -7.215 12.391 1 95.06 49 MET B N 1
ATOM 4089 C CA . MET B 1 49 ? -10.078 -7.465 12.523 1 95.06 49 MET B CA 1
ATOM 4090 C C . MET B 1 49 ? -10.422 -8.898 12.133 1 95.06 49 MET B C 1
ATOM 4092 O O . MET B 1 49 ? -11.219 -9.555 12.797 1 95.06 49 MET B O 1
ATOM 4096 N N . LEU B 1 50 ? -9.82 -9.359 11.055 1 95.44 50 LEU B N 1
ATOM 4097 C CA . LEU B 1 50 ? -10.055 -10.711 10.555 1 95.44 50 LEU B CA 1
ATOM 4098 C C . LEU B 1 50 ? -9.547 -11.75 11.547 1 95.44 50 LEU B C 1
ATOM 4100 O O . LEU B 1 50 ? -10.273 -12.688 11.891 1 95.44 50 LEU B O 1
ATOM 4104 N N . THR B 1 51 ? -8.328 -11.578 12 1 94.12 51 THR B N 1
ATOM 4105 C CA . THR B 1 51 ? -7.668 -12.539 12.875 1 94.12 51 THR B CA 1
ATOM 4106 C C . THR B 1 51 ? -8.398 -12.641 14.211 1 94.12 51 THR B C 1
ATOM 4108 O O . THR B 1 51 ? -8.508 -13.727 14.789 1 94.12 51 THR B O 1
ATOM 4111 N N . ASN B 1 52 ? -8.938 -11.516 14.68 1 93.56 52 ASN B N 1
ATOM 4112 C CA . ASN B 1 52 ? -9.617 -11.5 15.977 1 93.56 52 ASN B CA 1
ATOM 4113 C C . ASN B 1 52 ? -11.133 -11.586 15.812 1 93.56 52 ASN B C 1
ATOM 4115 O O . ASN B 1 52 ? -11.867 -11.469 16.797 1 93.56 52 ASN B O 1
ATOM 4119 N N . GLU B 1 53 ? -11.617 -11.82 14.625 1 93.62 53 GLU B N 1
ATOM 4120 C CA . GLU B 1 53 ? -13.016 -12.016 14.25 1 93.62 53 GLU B CA 1
ATOM 4121 C C . GLU B 1 53 ? -13.898 -10.906 14.812 1 93.62 53 GLU B C 1
ATOM 4123 O O . GLU B 1 53 ? -14.953 -11.172 15.398 1 93.62 53 GLU B O 1
ATOM 4128 N N . ILE B 1 54 ? -13.367 -9.711 14.82 1 91.94 54 ILE B N 1
ATOM 4129 C CA . ILE B 1 54 ? -14.133 -8.57 15.297 1 91.94 54 ILE B CA 1
ATOM 4130 C C . ILE B 1 54 ? -15.117 -8.117 14.219 1 91.94 54 ILE B C 1
ATOM 4132 O O . ILE B 1 54 ? -14.711 -7.633 13.164 1 91.94 54 ILE B O 1
ATOM 4136 N N . GLY B 1 55 ? -16.375 -8.352 14.438 1 88.5 55 GLY B N 1
ATOM 4137 C CA . GLY B 1 55 ? -17.406 -7.844 13.547 1 88.5 55 GLY B CA 1
ATOM 4138 C C . GLY B 1 55 ? -17.656 -8.75 12.352 1 88.5 55 GLY B C 1
ATOM 4139 O O . GLY B 1 55 ? -18.266 -8.32 11.367 1 88.5 55 GLY B O 1
ATOM 4140 N N . CYS B 1 56 ? -17.156 -9.914 12.312 1 91.69 56 CYS B N 1
ATOM 4141 C CA . CYS B 1 56 ? -17.375 -10.836 11.195 1 91.69 56 CYS B CA 1
ATOM 4142 C C . CYS B 1 56 ? -18.859 -11.195 11.07 1 91.69 56 CYS B C 1
ATOM 4144 O O . CYS B 1 56 ? -19.547 -11.375 12.07 1 91.69 56 CYS B O 1
ATOM 4146 N N . ASP B 1 57 ? -19.328 -11.258 9.797 1 90.31 57 ASP B N 1
ATOM 4147 C CA . ASP B 1 57 ? -20.75 -11.523 9.586 1 90.31 57 ASP B CA 1
ATOM 4148 C C . ASP B 1 57 ? -20.953 -12.57 8.492 1 90.31 57 ASP B C 1
ATOM 4150 O O . ASP B 1 57 ? -22.078 -12.766 8.023 1 90.31 57 ASP B O 1
ATOM 4154 N N . VAL B 1 58 ? -19.938 -13.18 8.008 1 92.88 58 VAL B N 1
ATOM 4155 C CA . VAL B 1 58 ? -20.016 -14.266 7.039 1 92.88 58 VAL B CA 1
ATOM 4156 C C . VAL B 1 58 ? -19.203 -15.461 7.539 1 92.88 58 VAL B C 1
ATOM 4158 O O . VAL B 1 58 ? -18.109 -15.297 8.07 1 92.88 58 VAL B O 1
ATOM 4161 N N . SER B 1 59 ? -19.766 -16.625 7.414 1 94.38 59 SER B N 1
ATOM 4162 C CA . SER B 1 59 ? -19.078 -17.859 7.793 1 94.38 59 SER B CA 1
ATOM 4163 C C . SER B 1 59 ? -18.906 -18.781 6.598 1 94.38 59 SER B C 1
ATOM 4165 O O . SER B 1 59 ? -19.875 -19.125 5.922 1 94.38 59 SER B O 1
ATOM 4167 N N . PHE B 1 60 ? -17.688 -19.156 6.352 1 94.25 60 PHE B N 1
ATOM 4168 C CA . PHE B 1 60 ? -17.359 -20.141 5.32 1 94.25 60 PHE B CA 1
ATOM 4169 C C . PHE B 1 60 ? -17.047 -21.5 5.934 1 94.25 60 PHE B C 1
ATOM 4171 O O . PHE B 1 60 ? -16.391 -21.578 6.973 1 94.25 60 PHE B O 1
ATOM 4178 N N . PHE B 1 61 ? -17.531 -22.469 5.355 1 94.56 61 PHE B N 1
ATOM 4179 C CA . PHE B 1 61 ? -17.156 -23.844 5.703 1 94.56 61 PHE B CA 1
ATOM 4180 C C . PHE B 1 61 ? -16.297 -24.453 4.609 1 94.56 61 PHE B C 1
ATOM 4182 O O . PHE B 1 61 ? -16.797 -24.844 3.553 1 94.56 61 PHE B O 1
ATOM 4189 N N . VAL B 1 62 ? -15.023 -24.578 4.926 1 93.38 62 VAL B N 1
ATOM 4190 C CA . VAL B 1 62 ? -14.023 -24.844 3.889 1 93.38 62 VAL B CA 1
ATOM 4191 C C . VAL B 1 62 ? -13.453 -26.234 4.059 1 93.38 62 VAL B C 1
ATOM 4193 O O . VAL B 1 62 ? -13.195 -26.688 5.184 1 93.38 62 VAL B O 1
ATOM 4196 N N . GLY B 1 63 ? -13.219 -26.922 2.949 1 86.31 63 GLY B N 1
ATOM 4197 C CA . GLY B 1 63 ? -12.586 -28.234 2.936 1 86.31 63 GLY B CA 1
ATOM 4198 C C . GLY B 1 63 ? -13.547 -29.359 3.248 1 86.31 63 GLY B C 1
ATOM 4199 O O . GLY B 1 63 ? -14.727 -29.125 3.514 1 86.31 63 GLY B O 1
ATOM 4200 N N . PRO B 1 64 ? -13.023 -30.578 3.17 1 80.31 64 PRO B N 1
ATOM 4201 C CA . PRO B 1 64 ? -13.844 -31.75 3.488 1 80.31 64 PRO B CA 1
ATOM 4202 C C . PRO B 1 64 ? -14.289 -31.781 4.949 1 80.31 64 PRO B C 1
ATOM 4204 O O . PRO B 1 64 ? -15.375 -32.281 5.258 1 80.31 64 PRO B O 1
ATOM 4207 N N . GLU B 1 65 ? -13.438 -31.203 5.828 1 86.62 65 GLU B N 1
ATOM 4208 C CA . GLU B 1 65 ? -13.742 -31.188 7.254 1 86.62 65 GLU B CA 1
ATOM 4209 C C . GLU B 1 65 ? -14.664 -30.016 7.602 1 86.62 65 GLU B C 1
ATOM 4211 O O . GLU B 1 65 ? -15.117 -29.891 8.742 1 86.62 65 GLU B O 1
ATOM 4216 N N . LYS B 1 66 ? -15 -29.219 6.699 1 89.62 66 LYS B N 1
ATOM 4217 C CA . LYS B 1 66 ? -15.906 -28.094 6.867 1 89.62 66 LYS B CA 1
ATOM 4218 C C . LYS B 1 66 ? -15.438 -27.188 8 1 89.62 66 LYS B C 1
ATOM 4220 O O . LYS B 1 66 ? -16.219 -26.859 8.898 1 89.62 66 LYS B O 1
ATOM 4225 N N . VAL B 1 67 ? -14.234 -26.844 7.965 1 93.56 67 VAL B N 1
ATOM 4226 C CA . VAL B 1 67 ? -13.68 -25.906 8.93 1 93.56 67 VAL B CA 1
ATOM 4227 C C . VAL B 1 67 ? -14.297 -24.516 8.727 1 93.56 67 VAL B C 1
ATOM 4229 O O . VAL B 1 67 ? -14.398 -24.031 7.602 1 93.56 67 VAL B O 1
ATOM 4232 N N . GLU B 1 68 ? -14.672 -23.922 9.781 1 94.75 68 GLU B N 1
ATOM 4233 C CA . GLU B 1 68 ? -15.336 -22.641 9.695 1 94.75 68 GLU B CA 1
ATOM 4234 C C . GLU B 1 68 ? -14.32 -21.5 9.594 1 94.75 68 GLU B C 1
ATOM 4236 O O . GLU B 1 68 ? -13.391 -21.422 10.391 1 94.75 68 GLU B O 1
ATOM 4241 N N . VAL B 1 69 ? -14.461 -20.641 8.641 1 94.94 69 VAL B N 1
ATOM 4242 C CA . VAL B 1 69 ? -13.68 -19.422 8.469 1 94.94 69 VAL B CA 1
ATOM 4243 C C . VAL B 1 69 ? -14.609 -18.219 8.422 1 94.94 69 VAL B C 1
ATOM 4245 O O . VAL B 1 69 ? -15.5 -18.141 7.57 1 94.94 69 VAL B O 1
ATOM 4248 N N . ARG B 1 70 ? -14.383 -17.312 9.352 1 95.56 70 ARG B N 1
ATOM 4249 C CA . ARG B 1 70 ? -15.242 -16.125 9.422 1 95.56 70 ARG B CA 1
ATOM 4250 C C . ARG B 1 70 ? -14.602 -14.945 8.703 1 95.56 70 ARG B C 1
ATOM 4252 O O . ARG B 1 70 ? -13.375 -14.828 8.664 1 95.56 70 ARG B O 1
ATOM 4259 N N . ALA B 1 71 ? -15.422 -14.141 8.07 1 95.88 71 ALA B N 1
ATOM 4260 C CA . ALA B 1 71 ? -14.938 -12.984 7.32 1 95.88 71 ALA B CA 1
ATOM 4261 C C . ALA B 1 71 ? -15.969 -11.859 7.336 1 95.88 71 ALA B C 1
ATOM 4263 O O . ALA B 1 71 ? -17.016 -11.969 7.98 1 95.88 71 ALA B O 1
ATOM 4264 N N . HIS B 1 72 ? -15.703 -10.781 6.855 1 94.31 72 HIS B N 1
ATOM 4265 C CA . HIS B 1 72 ? -16.578 -9.617 6.805 1 94.31 72 HIS B CA 1
ATOM 4266 C C . HIS B 1 72 ? -17.219 -9.469 5.426 1 94.31 72 HIS B C 1
ATOM 4268 O O . HIS B 1 72 ? -16.516 -9.406 4.414 1 94.31 72 HIS B O 1
ATOM 4274 N N . ARG B 1 73 ? -18.484 -9.367 5.375 1 93.69 73 ARG B N 1
ATOM 4275 C CA . ARG B 1 73 ? -19.25 -9.219 4.145 1 93.69 73 ARG B CA 1
ATOM 4276 C C . ARG B 1 73 ? -18.75 -8.031 3.328 1 93.69 73 ARG B C 1
ATOM 4278 O O . ARG B 1 73 ? -18.578 -8.133 2.113 1 93.69 73 ARG B O 1
ATOM 4285 N N . LEU B 1 74 ? -18.484 -6.898 3.994 1 93.06 74 LEU B N 1
ATOM 4286 C CA . LEU B 1 74 ? -18.094 -5.668 3.318 1 93.06 74 LEU B CA 1
ATOM 4287 C C . LEU B 1 74 ? -16.828 -5.871 2.506 1 93.06 74 LEU B C 1
ATOM 4289 O O . LEU B 1 74 ? -16.734 -5.438 1.354 1 93.06 74 LEU B O 1
ATOM 4293 N N . ILE B 1 75 ? -15.812 -6.492 3.117 1 95.94 75 ILE B N 1
ATOM 4294 C CA . ILE B 1 75 ? -14.531 -6.699 2.439 1 95.94 75 ILE B CA 1
ATOM 4295 C C . ILE B 1 75 ? -14.719 -7.676 1.279 1 95.94 75 ILE B C 1
ATOM 4297 O O . ILE B 1 75 ? -14.211 -7.449 0.181 1 95.94 75 ILE B O 1
ATOM 4301 N N . LEU B 1 76 ? -15.516 -8.727 1.489 1 95.44 76 LEU B N 1
ATOM 4302 C CA . LEU B 1 76 ? -15.727 -9.75 0.471 1 95.44 76 LEU B CA 1
ATOM 4303 C C . LEU B 1 76 ? -16.422 -9.156 -0.756 1 95.44 76 LEU B C 1
ATOM 4305 O O . LEU B 1 76 ? -15.953 -9.352 -1.884 1 95.44 76 LEU B O 1
ATOM 4309 N N . ILE B 1 77 ? -17.484 -8.422 -0.578 1 93.75 77 ILE B N 1
ATOM 4310 C CA . ILE B 1 77 ? -18.25 -7.891 -1.703 1 93.75 77 ILE B CA 1
ATOM 4311 C C . ILE B 1 77 ? -17.453 -6.797 -2.402 1 93.75 77 ILE B C 1
ATOM 4313 O O . ILE B 1 77 ? -17.625 -6.559 -3.6 1 93.75 77 ILE B O 1
ATOM 4317 N N . ALA B 1 78 ? -16.547 -6.133 -1.648 1 95.06 78 ALA B N 1
ATOM 4318 C CA . ALA B 1 78 ? -15.734 -5.062 -2.227 1 95.06 78 ALA B CA 1
ATOM 4319 C C . ALA B 1 78 ? -14.625 -5.625 -3.115 1 95.06 78 ALA B C 1
ATOM 4321 O O . ALA B 1 78 ? -14.188 -4.969 -4.062 1 95.06 78 ALA B O 1
ATOM 4322 N N . ARG B 1 79 ? -14.18 -6.812 -2.82 1 96.56 79 ARG B N 1
ATOM 4323 C CA . ARG B 1 79 ? -12.938 -7.277 -3.43 1 96.56 79 ARG B CA 1
ATOM 4324 C C . ARG B 1 79 ? -13.211 -8.32 -4.504 1 96.56 79 ARG B C 1
ATOM 4326 O O . ARG B 1 79 ? -12.32 -8.688 -5.273 1 96.56 79 ARG B O 1
ATOM 4333 N N . SER B 1 80 ? -14.469 -8.844 -4.613 1 95.88 80 SER B N 1
ATOM 4334 C CA . SER B 1 80 ? -14.812 -9.898 -5.566 1 95.88 80 SER B CA 1
ATOM 4335 C C . SER B 1 80 ? -16.219 -9.703 -6.125 1 95.88 80 SER B C 1
ATOM 4337 O O . SER B 1 80 ? -17.188 -9.656 -5.375 1 95.88 80 SER B O 1
ATOM 4339 N N . PRO B 1 81 ? -16.359 -9.695 -7.434 1 94.38 81 PRO B N 1
ATOM 4340 C CA . PRO B 1 81 ? -17.703 -9.594 -8.023 1 94.38 81 PRO B CA 1
ATOM 4341 C C . PRO B 1 81 ? -18.562 -10.82 -7.73 1 94.38 81 PRO B C 1
ATOM 4343 O O . PRO B 1 81 ? -19.781 -10.703 -7.641 1 94.38 81 PRO B O 1
ATOM 4346 N N . VAL B 1 82 ? -17.953 -11.977 -7.551 1 92.81 82 VAL B N 1
ATOM 4347 C CA . VAL B 1 82 ? -18.672 -13.195 -7.234 1 92.81 82 VAL B CA 1
ATOM 4348 C C . VAL B 1 82 ? -19.297 -13.086 -5.844 1 92.81 82 VAL B C 1
ATOM 4350 O O . VAL B 1 82 ? -20.484 -13.359 -5.664 1 92.81 82 VAL B O 1
ATOM 4353 N N . PHE B 1 83 ? -18.516 -12.656 -4.883 1 93.06 83 PHE B N 1
ATOM 4354 C CA . PHE B 1 83 ? -19.062 -12.445 -3.545 1 93.06 83 PHE B CA 1
ATOM 4355 C C . PHE B 1 83 ? -20.094 -11.336 -3.551 1 93.06 83 PHE B C 1
ATOM 4357 O O . PHE B 1 83 ? -21.062 -11.383 -2.793 1 93.06 83 PHE B O 1
ATOM 4364 N N . PHE B 1 84 ? -19.844 -10.281 -4.375 1 91.62 84 PHE B N 1
ATOM 4365 C CA . PHE B 1 84 ? -20.797 -9.188 -4.488 1 91.62 84 PHE B CA 1
ATOM 4366 C C . PHE B 1 84 ? -22.172 -9.703 -4.883 1 91.62 84 PHE B C 1
ATOM 4368 O O . PHE B 1 84 ? -23.188 -9.258 -4.344 1 91.62 84 PHE B O 1
ATOM 4375 N N . LYS B 1 85 ? -22.25 -10.609 -5.746 1 88.25 85 LYS B N 1
ATOM 4376 C CA . LYS B 1 85 ? -23.5 -11.188 -6.223 1 88.25 85 LYS B CA 1
ATOM 4377 C C . LYS B 1 85 ? -24.078 -12.164 -5.211 1 88.25 85 LYS B C 1
ATOM 4379 O O . LYS B 1 85 ? -25.281 -12.164 -4.949 1 88.25 85 LYS B O 1
ATOM 4384 N N . LYS B 1 86 ? -23.25 -12.938 -4.535 1 87.88 86 LYS B N 1
ATOM 4385 C CA . LYS B 1 86 ? -23.703 -14.031 -3.672 1 87.88 86 LYS B CA 1
ATOM 4386 C C . LYS B 1 86 ? -24.109 -13.508 -2.297 1 87.88 86 LYS B C 1
ATOM 4388 O O . LYS B 1 86 ? -24.969 -14.086 -1.634 1 87.88 86 LYS B O 1
ATOM 4393 N N . LEU B 1 87 ? -23.422 -12.414 -1.874 1 87 87 LEU B N 1
ATOM 4394 C CA . LEU B 1 87 ? -23.641 -11.945 -0.513 1 87 87 LEU B CA 1
ATOM 4395 C C . LEU B 1 87 ? -24.5 -10.688 -0.513 1 87 87 LEU B C 1
ATOM 4397 O O . LEU B 1 87 ? -24.531 -9.945 0.471 1 87 87 LEU B O 1
ATOM 4401 N N . ARG B 1 88 ? -25.062 -10.289 -1.619 1 71.69 88 ARG B N 1
ATOM 4402 C CA . ARG B 1 88 ? -25.969 -9.156 -1.654 1 71.69 88 ARG B CA 1
ATOM 4403 C C . ARG B 1 88 ? -27.062 -9.289 -0.592 1 71.69 88 ARG B C 1
ATOM 4405 O O . ARG B 1 88 ? -27.594 -10.383 -0.385 1 71.69 88 ARG B O 1
ATOM 4412 N N . PRO B 1 89 ? -27.016 -8.195 0.387 1 58.88 89 PRO B N 1
ATOM 4413 C CA . PRO B 1 89 ? -27.984 -8.281 1.489 1 58.88 89 PRO B CA 1
ATOM 4414 C C . PRO B 1 89 ? -29.375 -8.688 1.022 1 58.88 89 PRO B C 1
ATOM 4416 O O . PRO B 1 89 ? -29.875 -8.156 0.022 1 58.88 89 PRO B O 1
ATOM 4419 N N . SER B 1 90 ? -29.703 -9.836 0.903 1 52.66 90 SER B N 1
ATOM 4420 C CA . SER B 1 90 ? -31.156 -10.039 0.966 1 52.66 90 SER B CA 1
ATOM 4421 C C . SER B 1 90 ? -31.703 -9.664 2.336 1 52.66 90 SER B C 1
ATOM 4423 O O . SER B 1 90 ? -30.969 -9.656 3.326 1 52.66 90 SER B O 1
ATOM 4425 N N . SER B 1 91 ? -32.812 -8.797 2.396 1 47.59 91 SER B N 1
ATOM 4426 C CA . SER B 1 91 ? -33.531 -8.273 3.537 1 47.59 91 SER B CA 1
ATOM 4427 C C . SER B 1 91 ? -33.312 -9.109 4.789 1 47.59 91 SER B C 1
ATOM 4429 O O . SER B 1 91 ? -33.344 -8.586 5.906 1 47.59 91 SER B O 1
ATOM 4431 N N . GLU B 1 92 ? -33.219 -10.438 4.793 1 46.72 92 GLU B N 1
ATOM 4432 C CA . GLU B 1 92 ? -33.562 -11.289 5.934 1 46.72 92 GLU B CA 1
ATOM 4433 C C . GLU B 1 92 ? -32.312 -11.875 6.57 1 46.72 92 GLU B C 1
ATOM 4435 O O . GLU B 1 92 ? -32.375 -12.406 7.68 1 46.72 92 GLU B O 1
ATOM 4440 N N . GLU B 1 93 ? -31.094 -11.977 5.926 1 53.38 93 GLU B N 1
ATOM 4441 C CA . GLU B 1 93 ? -30.141 -12.883 6.547 1 53.38 93 GLU B CA 1
ATOM 4442 C C . GLU B 1 93 ? -28.891 -12.133 7.008 1 53.38 93 GLU B C 1
ATOM 4444 O O . GLU B 1 93 ? -28.172 -11.555 6.195 1 53.38 93 GLU B O 1
ATOM 4449 N N . PHE B 1 94 ? -28.703 -11.836 8.367 1 56.25 94 PHE B N 1
ATOM 4450 C CA . PHE B 1 94 ? -27.656 -11.156 9.125 1 56.25 94 PHE B CA 1
ATOM 4451 C C . PHE B 1 94 ? -26.328 -11.875 8.969 1 56.25 94 PHE B C 1
ATOM 4453 O O . PHE B 1 94 ? -25.266 -11.242 9.016 1 56.25 94 PHE B O 1
ATOM 4460 N N . ARG B 1 95 ? -26.453 -13.203 8.938 1 64.12 95 ARG B N 1
ATOM 4461 C CA . ARG B 1 95 ? -25.234 -14.016 8.844 1 64.12 95 ARG B CA 1
ATOM 4462 C C . ARG B 1 95 ? -25.328 -14.992 7.676 1 64.12 95 ARG B C 1
ATOM 4464 O O . ARG B 1 95 ? -26.266 -15.789 7.586 1 64.12 95 ARG B O 1
ATOM 4471 N N . SER B 1 96 ? -24.453 -14.727 6.66 1 75.12 96 SER B N 1
ATOM 4472 C CA . SER B 1 96 ? -24.422 -15.57 5.473 1 75.12 96 SER B CA 1
ATOM 4473 C C . SER B 1 96 ? -23.469 -16.75 5.652 1 75.12 96 SER B C 1
ATOM 4475 O O . SER B 1 96 ? -22.453 -16.625 6.328 1 75.12 96 SER B O 1
ATOM 4477 N N . LYS B 1 97 ? -23.984 -17.938 5.273 1 84.06 97 LYS B N 1
ATOM 4478 C CA . LYS B 1 97 ? -23.156 -19.141 5.289 1 84.06 97 LYS B CA 1
ATOM 4479 C C . LYS B 1 97 ? -22.859 -19.625 3.871 1 84.06 97 LYS B C 1
ATOM 4481 O O . LYS B 1 97 ? -23.75 -19.609 3.014 1 84.06 97 LYS B O 1
ATOM 4486 N N . MET B 1 98 ? -21.609 -19.922 3.607 1 88.25 98 MET B N 1
ATOM 4487 C CA . MET B 1 98 ? -21.188 -20.469 2.318 1 88.25 98 MET B CA 1
ATOM 4488 C C . MET B 1 98 ? -20.281 -21.688 2.506 1 88.25 98 MET B C 1
ATOM 4490 O O . MET B 1 98 ? -19.422 -21.688 3.395 1 88.25 98 MET B O 1
ATOM 4494 N N . THR B 1 99 ? -20.469 -22.688 1.688 1 88.75 99 THR B N 1
ATOM 4495 C CA . THR B 1 99 ? -19.641 -23.891 1.759 1 88.75 99 THR B CA 1
ATOM 4496 C C . THR B 1 99 ? -18.688 -23.953 0.57 1 88.75 99 THR B C 1
ATOM 4498 O O . THR B 1 99 ? -19.094 -23.766 -0.576 1 88.75 99 THR B O 1
ATOM 4501 N N . ILE B 1 100 ? -17.438 -24.156 0.849 1 88.19 100 ILE B N 1
ATOM 4502 C CA . ILE B 1 100 ? -16.391 -24.328 -0.152 1 88.19 100 ILE B CA 1
ATOM 4503 C C . ILE B 1 100 ? -15.609 -25.609 0.145 1 88.19 100 ILE B C 1
ATOM 4505 O O . ILE B 1 100 ? -14.672 -25.609 0.939 1 88.19 100 ILE B O 1
ATOM 4509 N N . SER B 1 101 ? -15.898 -26.641 -0.537 1 84.12 101 SER B N 1
ATOM 4510 C CA . SER B 1 101 ? -15.391 -27.953 -0.166 1 84.12 101 SER B CA 1
ATOM 4511 C C . SER B 1 101 ? -14.156 -28.328 -0.987 1 84.12 101 SER B C 1
ATOM 4513 O O . SER B 1 101 ? -13.367 -29.188 -0.586 1 84.12 101 SER B O 1
ATOM 4515 N N . ASP B 1 102 ? -13.945 -27.703 -2.07 1 81 102 ASP B N 1
ATOM 4516 C CA . ASP B 1 102 ? -12.93 -28.141 -3.025 1 81 102 ASP B CA 1
ATOM 4517 C C . ASP B 1 102 ? -11.633 -27.359 -2.848 1 81 102 ASP B C 1
ATOM 4519 O O . ASP B 1 102 ? -10.688 -27.547 -3.615 1 81 102 ASP B O 1
ATOM 4523 N N . ILE B 1 103 ? -11.602 -26.5 -1.864 1 87.69 103 ILE B N 1
ATOM 4524 C CA . ILE B 1 103 ? -10.406 -25.703 -1.595 1 87.69 103 ILE B CA 1
ATOM 4525 C C . ILE B 1 103 ? -9.875 -26.031 -0.201 1 87.69 103 ILE B C 1
ATOM 4527 O O . ILE B 1 103 ? -10.641 -26.156 0.751 1 87.69 103 ILE B O 1
ATOM 4531 N N . SER B 1 104 ? -8.586 -26.266 -0.133 1 89.88 104 SER B N 1
ATOM 4532 C CA . SER B 1 104 ? -7.996 -26.5 1.18 1 89.88 104 SER B CA 1
ATOM 4533 C C . SER B 1 104 ? -8.141 -25.281 2.082 1 89.88 104 SER B C 1
ATOM 4535 O O . SER B 1 104 ? -8.203 -24.141 1.6 1 89.88 104 SER B O 1
ATOM 4537 N N . VAL B 1 105 ? -8.18 -25.531 3.377 1 92.94 105 VAL B N 1
ATOM 4538 C CA . VAL B 1 105 ? -8.352 -24.469 4.367 1 92.94 105 VAL B CA 1
ATOM 4539 C C . VAL B 1 105 ? -7.191 -23.484 4.273 1 92.94 105 VAL B C 1
ATOM 4541 O O . VAL B 1 105 ? -7.398 -22.266 4.285 1 92.94 105 VAL B O 1
ATOM 4544 N N . ASP B 1 106 ? -6 -24 4.102 1 91.69 106 ASP B N 1
ATOM 4545 C CA . ASP B 1 106 ? -4.809 -23.156 4.035 1 91.69 106 ASP B CA 1
ATOM 4546 C C . ASP B 1 106 ? -4.859 -22.219 2.824 1 91.69 106 ASP B C 1
ATOM 4548 O O . ASP B 1 106 ? -4.59 -21.031 2.941 1 91.69 106 ASP B O 1
ATOM 4552 N N . THR B 1 107 ? -5.223 -22.734 1.682 1 92.38 107 THR B N 1
ATOM 4553 C CA . THR B 1 107 ? -5.305 -21.953 0.458 1 92.38 107 THR B CA 1
ATOM 4554 C C . THR B 1 107 ? -6.383 -20.875 0.579 1 92.38 107 THR B C 1
ATOM 4556 O O . THR B 1 107 ? -6.172 -19.734 0.177 1 92.38 107 THR B O 1
ATOM 4559 N N . PHE B 1 108 ? -7.48 -21.266 1.17 1 95 108 PHE B N 1
ATOM 4560 C CA . PHE B 1 108 ? -8.578 -20.312 1.309 1 95 108 PHE B CA 1
ATOM 4561 C C . PHE B 1 108 ? -8.211 -19.188 2.266 1 95 108 PHE B C 1
ATOM 4563 O O . PHE B 1 108 ? -8.516 -18.031 2.008 1 95 108 PHE B O 1
ATOM 4570 N N . LEU B 1 109 ? -7.547 -19.531 3.34 1 94.31 109 LEU B N 1
ATOM 4571 C CA . LEU B 1 109 ? -7.121 -18.531 4.309 1 94.31 109 LEU B CA 1
ATOM 4572 C C . LEU B 1 109 ? -6.145 -17.547 3.674 1 94.31 109 LEU B C 1
ATOM 4574 O O . LEU B 1 109 ? -6.207 -16.344 3.939 1 94.31 109 LEU B O 1
ATOM 4578 N N . ARG B 1 110 ? -5.266 -18 2.826 1 94.56 110 ARG B N 1
ATOM 4579 C CA . ARG B 1 110 ? -4.336 -17.141 2.115 1 94.56 110 ARG B CA 1
ATOM 4580 C C . ARG B 1 110 ? -5.074 -16.219 1.144 1 94.56 110 ARG B C 1
ATOM 4582 O O . ARG B 1 110 ? -4.723 -15.047 0.993 1 94.56 110 ARG B O 1
ATOM 4589 N N . PHE B 1 111 ? -6.066 -16.812 0.58 1 96.44 111 PHE B N 1
ATOM 4590 C CA . PHE B 1 111 ? -6.902 -16.047 -0.335 1 96.44 111 PHE B CA 1
ATOM 4591 C C . PHE B 1 111 ? -7.613 -14.922 0.399 1 96.44 111 PHE B C 1
ATOM 4593 O O . PHE B 1 111 ? -7.547 -13.766 -0.017 1 96.44 111 PHE B O 1
ATOM 4600 N N . VAL B 1 112 ? -8.219 -15.281 1.512 1 96.94 112 VAL B N 1
ATOM 4601 C CA . VAL B 1 112 ? -8.953 -14.297 2.305 1 96.94 112 VAL B CA 1
ATOM 4602 C C . VAL B 1 112 ? -7.988 -13.234 2.828 1 96.94 112 VAL B C 1
ATOM 4604 O O . VAL B 1 112 ? -8.297 -12.039 2.803 1 96.94 112 VAL B O 1
ATOM 4607 N N . ARG B 1 113 ? -6.863 -13.617 3.262 1 95.56 113 ARG B N 1
ATOM 4608 C CA . ARG B 1 113 ? -5.871 -12.672 3.752 1 95.56 113 ARG B CA 1
ATOM 4609 C C . ARG B 1 113 ? -5.477 -11.68 2.664 1 95.56 113 ARG B C 1
ATOM 4611 O O . ARG B 1 113 ? -5.312 -10.484 2.936 1 95.56 113 ARG B O 1
ATOM 4618 N N . TYR B 1 114 ? -5.309 -12.133 1.477 1 96.62 114 TYR B N 1
ATOM 4619 C CA . TYR B 1 114 ? -4.984 -11.227 0.376 1 96.62 114 TYR B CA 1
ATOM 4620 C C . TYR B 1 114 ? -6.086 -10.195 0.181 1 96.62 114 TYR B C 1
ATOM 4622 O O . TYR B 1 114 ? -5.801 -9.016 -0.056 1 96.62 114 TYR B O 1
ATOM 4630 N N . LEU B 1 115 ? -7.301 -10.695 0.251 1 97.56 115 LEU B N 1
ATOM 4631 C CA . LEU B 1 115 ? -8.422 -9.773 0.084 1 97.56 115 LEU B CA 1
ATOM 4632 C C . LEU B 1 115 ? -8.352 -8.641 1.106 1 97.56 115 LEU B C 1
ATOM 4634 O O . LEU B 1 115 ? -8.758 -7.516 0.819 1 97.56 115 LEU B O 1
ATOM 4638 N N . TYR B 1 116 ? -7.781 -8.938 2.262 1 97.2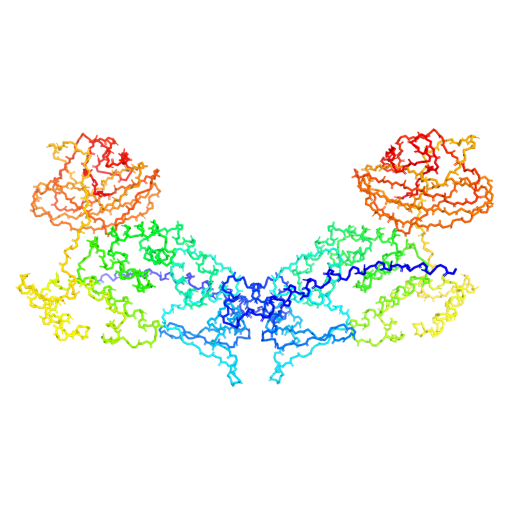5 116 TYR B N 1
ATOM 4639 C CA . TYR B 1 116 ? -7.797 -7.992 3.375 1 97.25 116 TYR B CA 1
ATOM 4640 C C . TYR B 1 116 ? -6.562 -7.102 3.354 1 97.25 116 TYR B C 1
ATOM 4642 O O . TYR B 1 116 ? -6.539 -6.043 3.984 1 97.25 116 TYR B O 1
ATOM 4650 N N . THR B 1 117 ? -5.496 -7.5 2.686 1 95.62 117 THR B N 1
ATOM 4651 C CA . THR B 1 117 ? -4.238 -6.793 2.906 1 95.62 117 THR B CA 1
ATOM 4652 C C . THR B 1 117 ? -3.572 -6.445 1.578 1 95.62 117 THR B C 1
ATOM 4654 O O . THR B 1 117 ? -2.67 -5.605 1.532 1 95.62 117 THR B O 1
ATOM 4657 N N . ASP B 1 118 ? -3.91 -7.062 0.506 1 93.81 118 ASP B N 1
ATOM 4658 C CA . ASP B 1 118 ? -3.252 -6.961 -0.793 1 93.81 118 ASP B CA 1
ATOM 4659 C C . ASP B 1 118 ? -1.843 -7.547 -0.744 1 93.81 118 ASP B C 1
ATOM 4661 O O . ASP B 1 118 ? -1.064 -7.387 -1.687 1 93.81 118 ASP B O 1
ATOM 4665 N N . GLU B 1 119 ? -1.518 -8.141 0.338 1 89.69 119 GLU B N 1
ATOM 4666 C CA . GLU B 1 119 ? -0.178 -8.711 0.466 1 89.69 119 GLU B CA 1
ATOM 4667 C C . GLU B 1 119 ? -0.137 -10.148 -0.032 1 89.69 119 GLU B C 1
ATOM 4669 O O . GLU B 1 119 ? -0.97 -10.969 0.358 1 89.69 119 GLU B O 1
ATOM 4674 N N . ALA B 1 120 ? 0.823 -10.289 -1.047 1 79.06 120 ALA B N 1
ATOM 4675 C CA . ALA B 1 120 ? 0.933 -11.617 -1.647 1 79.06 120 ALA B CA 1
ATOM 4676 C C . ALA B 1 120 ? 2.385 -12.086 -1.675 1 79.06 120 ALA B C 1
ATOM 4678 O O . ALA B 1 120 ? 3.242 -11.445 -2.279 1 79.06 120 ALA B O 1
ATOM 4679 N N . SER B 1 121 ? 2.932 -12.703 -0.804 1 77 121 SER B N 1
ATOM 4680 C CA . SER B 1 121 ? 4.227 -13.367 -0.902 1 77 121 SER B CA 1
ATOM 4681 C C . SER B 1 121 ? 4.066 -14.883 -1.007 1 77 121 SER B C 1
ATOM 4683 O O . SER B 1 121 ? 3.605 -15.531 -0.064 1 77 121 SER B O 1
ATOM 4685 N N . PHE B 1 122 ? 4.18 -15.273 -2.289 1 79.06 122 PHE B N 1
ATOM 4686 C CA . PHE B 1 122 ? 3.934 -16.703 -2.379 1 79.06 122 PHE B CA 1
ATOM 4687 C C . PHE B 1 122 ? 5.059 -17.406 -3.137 1 79.06 122 PHE B C 1
ATOM 4689 O O . PHE B 1 122 ? 5.727 -16.781 -3.969 1 79.06 122 PHE B O 1
ATOM 4696 N N . ASP B 1 123 ? 5.281 -18.484 -2.707 1 83.12 123 ASP B N 1
ATOM 4697 C CA . ASP B 1 123 ? 6.141 -19.406 -3.445 1 83.12 123 ASP B CA 1
ATOM 4698 C C . ASP B 1 123 ? 5.379 -20.078 -4.586 1 83.12 123 ASP B C 1
ATOM 4700 O O . ASP B 1 123 ? 4.195 -19.812 -4.793 1 83.12 123 ASP B O 1
ATOM 4704 N N . LEU B 1 124 ? 6 -20.859 -5.293 1 79.25 124 LEU B N 1
ATOM 4705 C CA . LEU B 1 124 ? 5.453 -21.5 -6.488 1 79.25 124 LEU B CA 1
ATOM 4706 C C . LEU B 1 124 ? 4.273 -22.391 -6.133 1 79.25 124 LEU B C 1
ATOM 4708 O O . LEU B 1 124 ? 3.252 -22.375 -6.824 1 79.25 124 LEU B O 1
ATOM 4712 N N . LYS B 1 125 ? 4.422 -23.125 -5.117 1 81 125 LYS B N 1
ATOM 4713 C CA . LYS B 1 125 ? 3.367 -24.031 -4.68 1 81 125 LYS B CA 1
ATOM 4714 C C . LYS B 1 125 ? 2.102 -23.266 -4.297 1 81 125 LYS B C 1
ATOM 4716 O O . LYS B 1 125 ? 0.998 -23.656 -4.691 1 81 125 LYS B O 1
ATOM 4721 N N . THR B 1 126 ? 2.295 -22.219 -3.6 1 88 126 THR B N 1
ATOM 4722 C CA . THR B 1 126 ? 1.167 -21.391 -3.178 1 88 126 THR B CA 1
ATOM 4723 C C . THR B 1 126 ? 0.488 -20.75 -4.383 1 88 126 THR B C 1
ATOM 4725 O O . THR B 1 126 ? -0.742 -20.703 -4.461 1 88 126 THR B O 1
ATOM 4728 N N . ALA B 1 127 ? 1.295 -20.25 -5.293 1 89.94 127 ALA B N 1
ATOM 4729 C CA . ALA B 1 127 ? 0.742 -19.625 -6.488 1 89.94 127 ALA B C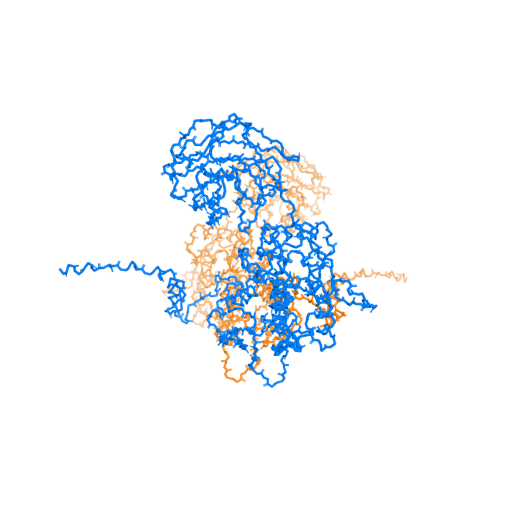A 1
ATOM 4730 C C . ALA B 1 127 ? -0.104 -20.609 -7.289 1 89.94 127 ALA B C 1
ATOM 4732 O O . ALA B 1 127 ? -1.162 -20.25 -7.812 1 89.94 127 ALA B O 1
ATOM 4733 N N . THR B 1 128 ? 0.336 -21.812 -7.34 1 83.69 128 THR B N 1
ATOM 4734 C CA . THR B 1 128 ? -0.364 -22.859 -8.078 1 83.69 128 THR B CA 1
ATOM 4735 C C . THR B 1 128 ? -1.728 -23.141 -7.457 1 83.69 128 THR B C 1
ATOM 4737 O O . THR B 1 128 ? -2.713 -23.344 -8.172 1 83.69 128 THR B O 1
ATOM 4740 N N . SER B 1 129 ? -1.758 -23.141 -6.133 1 86.44 129 SER B N 1
ATOM 4741 C CA . SER B 1 129 ? -2.998 -23.438 -5.418 1 86.44 129 SER B CA 1
ATOM 4742 C C . SER B 1 129 ? -3.934 -22.234 -5.418 1 86.44 129 SER B C 1
ATOM 4744 O O . SER B 1 129 ? -5.156 -22.391 -5.426 1 86.44 129 SER B O 1
ATOM 4746 N N . LEU B 1 130 ? -3.377 -21.047 -5.445 1 91.75 130 LEU B N 1
ATOM 4747 C CA . LEU B 1 130 ? -4.156 -19.828 -5.281 1 91.75 130 LEU B CA 1
ATOM 4748 C C . LEU B 1 130 ? -4.746 -19.375 -6.613 1 91.75 130 LEU B C 1
ATOM 4750 O O . LEU B 1 130 ? -5.816 -18.766 -6.648 1 91.75 130 LEU B O 1
ATOM 4754 N N . LEU B 1 131 ? -4.078 -19.656 -7.734 1 89.94 131 LEU B N 1
ATOM 4755 C CA . LEU B 1 131 ? -4.473 -19.141 -9.039 1 89.94 131 LEU B CA 1
ATOM 4756 C C . LEU B 1 131 ? -5.898 -19.562 -9.383 1 89.94 131 LEU B C 1
ATOM 4758 O O . LEU B 1 131 ? -6.73 -18.719 -9.727 1 89.94 131 LEU B O 1
ATOM 4762 N N . PRO B 1 132 ? -6.27 -20.875 -9.242 1 86.44 132 PRO B N 1
ATOM 4763 C CA . PRO B 1 132 ? -7.648 -21.266 -9.562 1 86.44 132 PRO B CA 1
ATOM 4764 C C . PRO B 1 132 ? -8.672 -20.562 -8.664 1 86.44 132 PRO B C 1
ATOM 4766 O O . PRO B 1 132 ? -9.781 -20.25 -9.117 1 86.44 132 PRO B O 1
ATOM 4769 N N . VAL B 1 133 ? -8.312 -20.328 -7.438 1 91.81 133 VAL B N 1
ATOM 4770 C CA . VAL B 1 133 ? -9.211 -19.672 -6.496 1 91.81 133 VAL B CA 1
ATOM 4771 C C . VAL B 1 133 ? -9.398 -18.203 -6.914 1 91.81 133 VAL B C 1
ATOM 4773 O O . VAL B 1 133 ? -10.531 -17.703 -6.953 1 91.81 133 VAL B O 1
ATOM 4776 N N . ALA B 1 134 ? -8.281 -17.547 -7.211 1 94 134 ALA B N 1
ATOM 4777 C CA . ALA B 1 134 ? -8.32 -16.156 -7.664 1 94 134 ALA B CA 1
ATOM 4778 C C . ALA B 1 134 ? -9.195 -16 -8.906 1 94 134 ALA B C 1
ATOM 4780 O O . ALA B 1 134 ? -9.953 -15.031 -9.031 1 94 134 ALA B O 1
ATOM 4781 N N . ARG B 1 135 ? -9.102 -16.984 -9.82 1 88.88 135 ARG B N 1
ATOM 4782 C CA . ARG B 1 135 ? -9.906 -16.984 -11.031 1 88.88 135 ARG B CA 1
ATOM 4783 C C . ARG B 1 135 ? -11.383 -17.188 -10.711 1 88.88 135 ARG B C 1
ATOM 4785 O O . ARG B 1 135 ? -12.25 -16.5 -11.25 1 88.88 135 ARG B O 1
ATOM 4792 N N . ARG B 1 136 ? -11.609 -18.109 -9.883 1 88.94 136 ARG B N 1
ATOM 4793 C CA . ARG B 1 136 ? -12.977 -18.438 -9.5 1 88.94 136 ARG B CA 1
ATOM 4794 C C . ARG B 1 136 ? -13.703 -17.234 -8.938 1 88.94 136 ARG B C 1
ATOM 4796 O O . ARG B 1 136 ? -14.867 -16.984 -9.258 1 88.94 136 ARG B O 1
ATOM 4803 N N . PHE B 1 137 ? -13.016 -16.453 -8.141 1 94.62 137 PHE B N 1
ATOM 4804 C CA . PHE B 1 137 ? -13.664 -15.328 -7.469 1 94.62 137 PHE B CA 1
ATOM 4805 C C . PHE B 1 137 ? -13.352 -14.016 -8.188 1 94.62 137 PHE B C 1
ATOM 4807 O O . PHE B 1 137 ? -13.648 -12.938 -7.672 1 94.62 137 PHE B O 1
ATOM 4814 N N . LYS B 1 138 ? -12.711 -14.125 -9.297 1 94.5 138 LYS B N 1
ATOM 4815 C CA . LYS B 1 138 ? -12.477 -13.031 -10.242 1 94.5 138 LYS B CA 1
ATOM 4816 C C . LYS B 1 138 ? -11.68 -11.906 -9.594 1 94.5 138 LYS B C 1
ATOM 4818 O O . LYS B 1 138 ? -12.062 -10.734 -9.688 1 94.5 138 LYS B O 1
ATOM 4823 N N . VAL B 1 139 ? -10.688 -12.203 -8.867 1 96.19 139 VAL B N 1
ATOM 4824 C CA . VAL B 1 139 ? -9.734 -11.242 -8.336 1 96.19 139 VAL B CA 1
ATOM 4825 C C . VAL B 1 139 ? -8.531 -11.133 -9.273 1 96.19 139 VAL B C 1
ATOM 4827 O O . VAL B 1 139 ? -7.484 -11.727 -9.023 1 96.19 139 VAL B O 1
ATOM 4830 N N . ASN B 1 140 ? -8.617 -10.297 -10.227 1 94.81 140 ASN B N 1
ATOM 4831 C CA . ASN B 1 140 ? -7.695 -10.242 -11.352 1 94.81 140 ASN B CA 1
ATOM 4832 C C . ASN B 1 140 ? -6.297 -9.828 -10.914 1 94.81 140 ASN B C 1
ATOM 4834 O O . ASN B 1 140 ? -5.301 -10.328 -11.445 1 94.81 140 ASN B O 1
ATOM 4838 N N . ARG B 1 141 ? -6.199 -8.922 -10.008 1 94.44 141 ARG B N 1
ATOM 4839 C CA . ARG B 1 141 ? -4.891 -8.516 -9.508 1 94.44 141 ARG B CA 1
ATOM 4840 C C . ARG B 1 141 ? -4.129 -9.703 -8.93 1 94.44 141 ARG B C 1
ATOM 4842 O O . ARG B 1 141 ? -2.93 -9.859 -9.18 1 94.44 141 ARG B O 1
ATOM 4849 N N . LEU B 1 142 ? -4.812 -10.477 -8.188 1 94.94 142 LEU B N 1
ATOM 4850 C CA . LEU B 1 142 ? -4.191 -11.656 -7.602 1 94.94 142 LEU B CA 1
ATOM 4851 C C . LEU B 1 142 ? -3.842 -12.68 -8.68 1 94.94 142 LEU B C 1
ATOM 4853 O O . LEU B 1 142 ? -2.807 -13.344 -8.594 1 94.94 142 LEU B O 1
ATOM 4857 N N . VAL B 1 143 ? -4.723 -12.828 -9.711 1 92.69 143 VAL B N 1
ATOM 4858 C CA . VAL B 1 143 ? -4.445 -13.703 -10.844 1 92.69 143 VAL B CA 1
ATOM 4859 C C . VAL B 1 143 ? -3.115 -13.312 -11.484 1 92.69 143 VAL B C 1
ATOM 4861 O O . VAL B 1 143 ? -2.25 -14.164 -11.703 1 92.69 143 VAL B O 1
ATOM 4864 N N . GLN B 1 144 ? -2.91 -12.062 -11.656 1 92.12 144 GLN B N 1
ATOM 4865 C CA . GLN B 1 144 ? -1.704 -11.562 -12.312 1 92.12 144 GLN B CA 1
ATOM 4866 C C . GLN B 1 144 ? -0.468 -11.82 -11.453 1 92.12 144 GLN B C 1
ATOM 4868 O O . GLN B 1 144 ? 0.592 -12.18 -11.977 1 92.12 144 GLN B O 1
ATOM 4873 N N . ILE B 1 145 ? -0.631 -11.633 -10.203 1 93.25 145 ILE B N 1
ATOM 4874 C CA . ILE B 1 145 ? 0.49 -11.867 -9.297 1 93.25 145 ILE B CA 1
ATOM 4875 C C . ILE B 1 145 ? 0.877 -13.344 -9.328 1 93.25 145 ILE B C 1
ATOM 4877 O O . ILE B 1 145 ? 2.059 -13.68 -9.438 1 93.25 145 ILE B O 1
ATOM 4881 N N . CYS B 1 146 ? -0.086 -14.219 -9.266 1 91.62 146 CYS B N 1
ATOM 4882 C CA . CYS B 1 146 ? 0.169 -15.656 -9.305 1 91.62 146 CYS B CA 1
ATOM 4883 C C . CYS B 1 146 ? 0.834 -16.062 -10.617 1 91.62 146 CYS B C 1
ATOM 4885 O O . CYS B 1 146 ? 1.816 -16.797 -10.617 1 91.62 146 CYS B O 1
ATOM 4887 N N . LEU B 1 147 ? 0.312 -15.531 -11.711 1 87.94 147 LEU B N 1
ATOM 4888 C CA . LEU B 1 147 ? 0.855 -15.859 -13.023 1 87.94 147 LEU B CA 1
ATOM 4889 C C . LEU B 1 147 ? 2.303 -15.398 -13.148 1 87.94 147 LEU B C 1
ATOM 4891 O O . LEU B 1 147 ? 3.139 -16.094 -13.719 1 87.94 147 LEU B O 1
ATOM 4895 N N . SER B 1 148 ? 2.57 -14.266 -12.594 1 89.44 148 SER B N 1
ATOM 4896 C CA . SER B 1 148 ? 3.938 -13.758 -12.625 1 89.44 148 SER B CA 1
ATOM 4897 C C . SER B 1 148 ? 4.891 -14.688 -11.883 1 89.44 148 SER B C 1
ATOM 4899 O O . SER B 1 148 ? 5.988 -14.977 -12.375 1 89.44 148 SER B O 1
ATOM 4901 N N . VAL B 1 149 ? 4.504 -15.172 -10.82 1 87.06 149 VAL B N 1
ATOM 4902 C CA . VAL B 1 149 ? 5.312 -16.078 -10.016 1 87.06 149 VAL B CA 1
ATOM 4903 C C . VAL B 1 149 ? 5.512 -17.391 -10.773 1 87.06 149 VAL B C 1
ATOM 4905 O O . VAL B 1 149 ? 6.621 -17.938 -10.82 1 87.06 149 VAL B O 1
ATOM 4908 N N . LEU B 1 150 ? 4.438 -17.891 -11.375 1 83.94 150 LEU B N 1
ATOM 4909 C CA . LEU B 1 150 ? 4.473 -19.172 -12.094 1 83.94 150 LEU B CA 1
ATOM 4910 C C . LEU B 1 150 ? 5.34 -19.062 -13.344 1 83.94 150 LEU B C 1
ATOM 4912 O O . LEU B 1 150 ? 6.043 -20.016 -13.695 1 83.94 150 LEU B O 1
ATOM 4916 N N . HIS B 1 151 ? 5.312 -17.922 -13.922 1 82.62 151 HIS B N 1
ATOM 4917 C CA . HIS B 1 151 ? 6.113 -17.688 -15.117 1 82.62 151 HIS B CA 1
ATOM 4918 C C . HIS B 1 151 ? 7.598 -17.625 -14.789 1 82.62 151 HIS B C 1
ATOM 4920 O O . HIS B 1 151 ? 8.445 -18.016 -15.594 1 82.62 151 HIS B O 1
ATOM 4926 N N . ASP B 1 152 ? 7.84 -17.172 -13.609 1 81.62 152 ASP B N 1
ATOM 4927 C CA . ASP B 1 152 ? 9.234 -17.047 -13.188 1 81.62 152 ASP B CA 1
ATOM 4928 C C . ASP B 1 152 ? 9.82 -18.391 -12.797 1 81.62 152 ASP B C 1
ATOM 4930 O O . ASP B 1 152 ? 11.039 -18.578 -12.812 1 81.62 152 ASP B O 1
ATOM 4934 N N . GLY B 1 153 ? 8.93 -19.312 -12.516 1 76.5 153 GLY B N 1
ATOM 4935 C CA . GLY B 1 153 ? 9.375 -20.641 -12.094 1 76.5 153 GLY B CA 1
ATOM 4936 C C . GLY B 1 153 ? 8.586 -21.766 -12.727 1 76.5 153 GLY B C 1
ATOM 4937 O O . GLY B 1 153 ? 7.754 -22.391 -12.07 1 76.5 153 GLY B O 1
ATOM 4938 N N . VAL B 1 154 ? 9 -22.062 -14 1 75.5 154 VAL B N 1
ATOM 4939 C CA . VAL B 1 154 ? 8.242 -23.094 -14.695 1 75.5 154 VAL B CA 1
ATOM 4940 C C . VAL B 1 154 ? 8.758 -24.469 -14.281 1 75.5 154 VAL B C 1
ATOM 4942 O O . VAL B 1 154 ? 9.969 -24.719 -14.273 1 75.5 154 VAL B O 1
ATOM 4945 N N . ASP B 1 155 ? 7.863 -25.266 -13.75 1 71.75 155 ASP B N 1
ATOM 4946 C CA . ASP B 1 155 ? 8.219 -26.641 -13.43 1 71.75 155 ASP B CA 1
ATOM 4947 C C . ASP B 1 155 ? 7.066 -27.594 -13.727 1 71.75 155 ASP B C 1
ATOM 4949 O O . ASP B 1 155 ? 6.012 -27.156 -14.203 1 71.75 155 ASP B O 1
ATOM 4953 N N . CYS B 1 156 ? 7.289 -28.844 -13.461 1 74 156 CYS B N 1
ATOM 4954 C CA . CYS B 1 156 ? 6.328 -29.891 -13.812 1 74 156 CYS B CA 1
ATOM 4955 C C . CYS B 1 156 ? 5.043 -29.734 -13.008 1 74 156 CYS B C 1
ATOM 4957 O O . CYS B 1 156 ? 3.979 -30.172 -13.445 1 74 156 CYS B O 1
ATOM 4959 N N . ASP B 1 157 ? 5.156 -29 -11.969 1 73.94 157 ASP B N 1
ATOM 4960 C CA . ASP B 1 157 ? 4.016 -28.891 -11.062 1 73.94 157 ASP B CA 1
ATOM 4961 C C . ASP B 1 157 ? 3.078 -27.766 -11.492 1 73.94 157 ASP B C 1
ATOM 4963 O O . ASP B 1 157 ? 1.919 -27.719 -11.07 1 73.94 157 ASP B O 1
ATOM 4967 N N . ASN B 1 158 ? 3.613 -26.906 -12.352 1 85.38 158 ASN B N 1
ATOM 4968 C CA . ASN B 1 158 ? 2.76 -25.766 -12.672 1 85.38 158 ASN B CA 1
ATOM 4969 C C . ASN B 1 158 ? 2.59 -25.594 -14.18 1 85.38 158 ASN B C 1
ATOM 4971 O O . ASN B 1 158 ? 1.782 -24.781 -14.633 1 85.38 158 ASN B O 1
ATOM 4975 N N . VAL B 1 159 ? 3.227 -26.391 -14.969 1 89.38 159 VAL B N 1
ATOM 4976 C CA . VAL B 1 159 ? 3.291 -26.188 -16.406 1 89.38 159 VAL B CA 1
ATOM 4977 C C . VAL B 1 159 ? 1.897 -26.359 -17.016 1 89.38 159 VAL B C 1
ATOM 4979 O O . VAL B 1 159 ? 1.555 -25.672 -17.984 1 89.38 159 VAL B O 1
ATOM 4982 N N . CYS B 1 160 ? 1.079 -27.219 -16.484 1 93.06 160 CYS B N 1
ATOM 4983 C CA . CYS B 1 160 ? -0.271 -27.391 -17 1 93.06 160 CYS B CA 1
ATOM 4984 C C . CYS B 1 160 ? -1.07 -26.094 -16.875 1 93.06 160 CYS B C 1
ATOM 4986 O O . CYS B 1 160 ? -1.837 -25.75 -17.766 1 93.06 160 CYS B O 1
ATOM 4988 N N . ILE B 1 161 ? -0.871 -25.438 -15.789 1 91.62 161 ILE B N 1
ATOM 4989 C CA . ILE B 1 161 ? -1.55 -24.172 -15.562 1 91.62 161 ILE B CA 1
ATOM 4990 C C . ILE B 1 161 ? -1.061 -23.141 -16.578 1 91.62 161 ILE B C 1
ATOM 4992 O O . ILE B 1 161 ? -1.854 -22.344 -17.094 1 91.62 161 ILE B O 1
ATOM 4996 N N . LEU B 1 162 ? 0.203 -23.125 -16.844 1 90.62 162 LEU B N 1
ATOM 4997 C CA . LEU B 1 162 ? 0.777 -22.203 -17.812 1 90.62 162 LEU B CA 1
ATOM 4998 C C . LEU B 1 162 ? 0.245 -22.484 -19.219 1 90.62 162 LEU B C 1
ATOM 5000 O O . LEU B 1 162 ? 0.02 -21.562 -20 1 90.62 162 LEU B O 1
ATOM 5004 N N . LEU B 1 163 ? 0.107 -23.734 -19.531 1 94.06 163 LEU B N 1
ATOM 5005 C CA . LEU B 1 163 ? -0.504 -24.094 -20.812 1 94.06 163 LEU B CA 1
ATOM 5006 C C . LEU B 1 163 ? -1.924 -23.547 -20.906 1 94.06 163 LEU B C 1
ATOM 5008 O O . LEU B 1 163 ? -2.303 -22.969 -21.922 1 94.06 163 LEU B O 1
ATOM 5012 N N . ASP B 1 164 ? -2.65 -23.766 -19.828 1 93.5 164 ASP B N 1
ATOM 5013 C CA . ASP B 1 164 ? -4.023 -23.266 -19.781 1 93.5 164 ASP B CA 1
ATOM 5014 C C . ASP B 1 164 ? -4.082 -21.766 -20 1 93.5 164 ASP B C 1
ATOM 5016 O O . ASP B 1 164 ? -4.906 -21.281 -20.781 1 93.5 164 ASP B O 1
ATOM 5020 N N . GLU B 1 165 ? -3.197 -21.078 -19.359 1 89.5 165 GLU B N 1
ATOM 5021 C CA . GLU B 1 165 ? -3.127 -19.625 -19.5 1 89.5 165 GLU B CA 1
ATOM 5022 C C . GLU B 1 165 ? -2.744 -19.219 -20.906 1 89.5 165 GLU B C 1
ATOM 5024 O O . GLU B 1 165 ? -3.27 -18.234 -21.453 1 89.5 165 GLU B O 1
ATOM 5029 N N . ALA B 1 166 ? -1.795 -19.875 -21.484 1 91.44 166 ALA B N 1
ATOM 5030 C CA . ALA B 1 166 ? -1.332 -19.578 -22.844 1 91.44 166 ALA B CA 1
ATOM 5031 C C . ALA B 1 166 ? -2.453 -19.766 -23.859 1 91.44 166 ALA B C 1
ATOM 5033 O O . ALA B 1 166 ? -2.59 -18.984 -24.797 1 91.44 166 ALA B O 1
ATOM 5034 N N . ILE B 1 167 ? -3.225 -20.797 -23.641 1 93.12 167 ILE B N 1
ATOM 5035 C CA . ILE B 1 167 ? -4.344 -21.078 -24.531 1 93.12 167 ILE B CA 1
ATOM 5036 C C . ILE B 1 167 ? -5.398 -19.984 -24.406 1 93.12 167 ILE B C 1
ATOM 5038 O O . ILE B 1 167 ? -5.879 -19.453 -25.406 1 93.12 167 ILE B O 1
ATOM 5042 N N . GLN B 1 168 ? -5.727 -19.562 -23.203 1 87.31 168 GLN B N 1
ATOM 5043 C CA . GLN B 1 168 ? -6.727 -18.531 -22.969 1 87.31 168 GLN B CA 1
ATOM 5044 C C . GLN B 1 168 ? -6.27 -17.188 -23.516 1 87.31 168 GLN B C 1
ATOM 5046 O O . GLN B 1 168 ? -7.086 -16.391 -24 1 87.31 168 GLN B O 1
ATOM 5051 N N . SER B 1 169 ? -5.016 -16.984 -23.469 1 85.44 169 SER B N 1
ATOM 5052 C CA . SER B 1 169 ? -4.484 -15.695 -23.891 1 85.44 169 SER B CA 1
ATOM 5053 C C . SER B 1 169 ? -4.035 -15.75 -25.359 1 85.44 169 SER B C 1
ATOM 5055 O O . SER B 1 169 ? -3.498 -14.773 -25.875 1 85.44 169 SER B O 1
ATOM 5057 N N . HIS B 1 170 ? -4.152 -16.922 -25.938 1 88.56 170 HIS B N 1
ATOM 5058 C CA . HIS B 1 170 ? -3.787 -17.156 -27.328 1 88.56 170 HIS B CA 1
ATOM 5059 C C . HIS B 1 170 ? -2.311 -16.859 -27.562 1 88.56 170 HIS B C 1
ATOM 5061 O O . HIS B 1 170 ? -1.952 -16.25 -28.578 1 88.56 170 HIS B O 1
ATOM 5067 N N . ALA B 1 171 ? -1.542 -17.109 -26.531 1 89.75 171 ALA B N 1
ATOM 5068 C CA . ALA B 1 171 ? -0.09 -17 -26.656 1 89.75 171 ALA B CA 1
ATOM 5069 C C . ALA B 1 171 ? 0.513 -18.281 -27.234 1 89.75 171 ALA B C 1
ATOM 5071 O O . ALA B 1 171 ? 0.927 -19.172 -26.484 1 89.75 171 ALA B O 1
ATOM 5072 N N . LEU B 1 172 ? 0.736 -18.359 -28.438 1 91.31 172 LEU B N 1
ATOM 5073 C CA . LEU B 1 172 ? 1.076 -19.562 -29.172 1 91.31 172 LEU B CA 1
ATOM 5074 C C . LEU B 1 172 ? 2.453 -20.078 -28.766 1 91.31 172 LEU B C 1
ATOM 5076 O O . LEU B 1 172 ? 2.633 -21.281 -28.547 1 91.31 172 LEU B O 1
ATOM 5080 N N . GLN B 1 173 ? 3.385 -19.172 -28.688 1 90.31 173 GLN B N 1
ATOM 5081 C CA . GLN B 1 173 ? 4.742 -19.594 -28.344 1 90.31 173 GLN B CA 1
ATOM 5082 C C . GLN B 1 173 ? 4.797 -20.188 -26.938 1 90.31 173 GLN B C 1
ATOM 5084 O O . GLN B 1 173 ? 5.445 -21.219 -26.719 1 90.31 173 GLN B O 1
ATOM 5089 N N . LYS B 1 174 ? 4.145 -19.562 -26.031 1 89 174 LYS B N 1
ATOM 5090 C CA . LYS B 1 174 ? 4.098 -20.062 -24.656 1 89 174 LYS B CA 1
ATOM 5091 C C . LYS B 1 174 ? 3.363 -21.391 -24.578 1 89 174 LYS B C 1
ATOM 5093 O O . LYS B 1 174 ? 3.758 -22.281 -23.812 1 89 174 LYS B O 1
ATOM 5098 N N . ARG B 1 175 ? 2.268 -21.453 -25.375 1 92.88 175 ARG B N 1
ATOM 5099 C CA . ARG B 1 175 ? 1.504 -22.688 -25.438 1 92.88 175 ARG B CA 1
ATOM 5100 C C . ARG B 1 175 ? 2.385 -23.844 -25.891 1 92.88 175 ARG B C 1
ATOM 5102 O O . ARG B 1 175 ? 2.426 -24.891 -25.234 1 92.88 175 ARG B O 1
ATOM 5109 N N . ASP B 1 176 ? 3.098 -23.656 -26.922 1 91.94 176 ASP B N 1
ATOM 5110 C CA . ASP B 1 176 ? 3.938 -24.703 -27.5 1 91.94 176 ASP B CA 1
ATOM 5111 C C . ASP B 1 176 ? 5.062 -25.078 -26.531 1 91.94 176 ASP B C 1
ATOM 5113 O O . ASP B 1 176 ? 5.398 -26.266 -26.406 1 91.94 176 ASP B O 1
ATOM 5117 N N . ARG B 1 177 ? 5.609 -24.078 -25.953 1 84.62 177 ARG B N 1
ATOM 5118 C CA . ARG B 1 177 ? 6.668 -24.344 -24.984 1 84.62 177 ARG B CA 1
ATOM 5119 C C . ARG B 1 177 ? 6.148 -25.172 -23.828 1 84.62 177 ARG B C 1
ATOM 5121 O O . ARG B 1 177 ? 6.801 -26.125 -23.391 1 84.62 177 ARG B O 1
ATOM 5128 N N . ALA B 1 178 ? 5.055 -24.797 -23.312 1 90.5 178 ALA B N 1
ATOM 5129 C CA . ALA B 1 178 ? 4.449 -25.531 -22.203 1 90.5 178 ALA B CA 1
ATOM 5130 C C . ALA B 1 178 ? 4.152 -26.969 -22.594 1 90.5 178 ALA B C 1
ATOM 5132 O O . ALA B 1 178 ? 4.434 -27.891 -21.828 1 90.5 178 ALA B O 1
ATOM 5133 N N . MET B 1 179 ? 3.652 -27.188 -23.797 1 91.75 179 MET B N 1
ATOM 5134 C CA . MET B 1 179 ? 3.311 -28.516 -24.281 1 91.75 179 MET B CA 1
ATOM 5135 C C . MET B 1 179 ? 4.562 -29.375 -24.422 1 91.75 179 MET B C 1
ATOM 5137 O O . MET B 1 179 ? 4.531 -30.578 -24.156 1 91.75 179 MET B O 1
ATOM 5141 N N . ASP B 1 180 ? 5.605 -28.75 -24.844 1 84.56 180 ASP B N 1
ATOM 5142 C CA . ASP B 1 180 ? 6.871 -29.469 -24.969 1 84.56 180 ASP B CA 1
ATOM 5143 C C . ASP B 1 180 ? 7.328 -30.016 -23.625 1 84.56 180 ASP B C 1
ATOM 5145 O O . ASP B 1 180 ? 7.777 -31.156 -23.531 1 84.56 180 ASP B O 1
ATOM 5149 N N . ILE B 1 181 ? 7.227 -29.25 -22.672 1 82.62 181 ILE B N 1
ATOM 5150 C CA . ILE B 1 181 ? 7.609 -29.656 -21.328 1 82.62 181 ILE B CA 1
ATOM 5151 C C . ILE B 1 181 ? 6.695 -30.781 -20.859 1 82.62 181 ILE B C 1
ATOM 5153 O O . ILE B 1 181 ? 7.164 -31.781 -20.297 1 82.62 181 ILE B O 1
ATOM 5157 N N . ILE B 1 182 ? 5.395 -30.656 -21.109 1 89.69 182 ILE B N 1
ATOM 5158 C CA . ILE B 1 182 ? 4.426 -31.672 -20.703 1 89.69 182 ILE B CA 1
ATOM 5159 C C . ILE B 1 182 ? 4.734 -33 -21.406 1 89.69 182 ILE B C 1
ATOM 5161 O O . ILE B 1 182 ? 4.707 -34.062 -20.766 1 89.69 182 ILE B O 1
ATOM 5165 N N . ASN B 1 183 ? 5.059 -32.906 -22.625 1 86 183 ASN B N 1
ATOM 5166 C CA . ASN B 1 183 ? 5.383 -34.125 -23.375 1 86 183 ASN B CA 1
ATOM 5167 C C . ASN B 1 183 ? 6.602 -34.812 -22.812 1 86 183 ASN B C 1
ATOM 5169 O O . ASN B 1 183 ? 6.648 -36.062 -22.766 1 86 183 ASN B O 1
ATOM 5173 N N . LYS B 1 184 ? 7.477 -34.062 -22.344 1 74.69 184 LYS B N 1
ATOM 5174 C CA . LYS B 1 184 ? 8.727 -34.625 -21.844 1 74.69 184 LYS B CA 1
ATOM 5175 C C . LYS B 1 184 ? 8.562 -35.094 -20.406 1 74.69 184 LYS B C 1
ATOM 5177 O O . LYS B 1 184 ? 9.312 -35.969 -19.938 1 74.69 184 LYS B O 1
ATOM 5182 N N . THR B 1 185 ? 7.645 -34.531 -19.719 1 78.81 185 THR B N 1
ATOM 5183 C CA . THR B 1 185 ? 7.422 -34.906 -18.328 1 78.81 185 THR B CA 1
ATOM 5184 C C . THR B 1 185 ? 5.969 -35.281 -18.094 1 78.81 185 THR B C 1
ATOM 5186 O O . THR B 1 185 ? 5.352 -34.875 -17.109 1 78.81 185 THR B O 1
ATOM 5189 N N . THR B 1 186 ? 5.395 -36.094 -18.938 1 86.62 186 THR B N 1
ATOM 5190 C CA . THR B 1 186 ? 3.969 -36.375 -19.047 1 86.62 186 THR B CA 1
ATOM 5191 C C . THR B 1 186 ? 3.441 -36.938 -17.734 1 86.62 186 THR B C 1
ATOM 5193 O O . THR B 1 186 ? 2.477 -36.438 -17.156 1 86.62 186 THR B O 1
ATOM 5196 N N . ARG B 1 187 ? 4.082 -37.906 -17.156 1 79.19 187 ARG B N 1
ATOM 5197 C CA . ARG B 1 187 ? 3.564 -38.656 -16.016 1 79.19 187 ARG B CA 1
ATOM 5198 C C . ARG B 1 187 ? 3.441 -37.75 -14.789 1 79.19 187 ARG B C 1
ATOM 5200 O O . ARG B 1 187 ? 2.408 -37.719 -14.117 1 79.19 187 ARG B O 1
ATOM 5207 N N . ILE B 1 188 ? 4.453 -36.969 -14.609 1 77 188 ILE B N 1
ATOM 5208 C CA . ILE B 1 188 ? 4.461 -36.062 -13.445 1 77 188 ILE B CA 1
ATOM 5209 C C . ILE B 1 188 ? 3.436 -34.969 -13.633 1 77 188 ILE B C 1
ATOM 5211 O O . ILE B 1 188 ? 2.691 -34.625 -12.711 1 77 188 ILE B O 1
ATOM 5215 N N . CYS B 1 189 ? 3.395 -34.438 -14.812 1 87.81 189 CYS B N 1
ATOM 5216 C CA . CYS B 1 189 ? 2.504 -33.312 -15.094 1 87.81 189 CYS B CA 1
ATOM 5217 C C . CYS B 1 189 ? 1.045 -33.75 -14.977 1 87.81 189 CYS B C 1
ATOM 5219 O O . CYS B 1 189 ? 0.235 -33.031 -14.383 1 87.81 189 CYS B O 1
ATOM 5221 N N . LEU B 1 190 ? 0.707 -34.938 -15.43 1 91.31 190 LEU B N 1
ATOM 5222 C CA . LEU B 1 190 ? -0.688 -35.344 -15.477 1 91.31 190 LEU B CA 1
ATOM 5223 C C . LEU B 1 190 ? -1.158 -35.812 -14.109 1 91.31 190 LEU B C 1
ATOM 5225 O O . LEU B 1 190 ? -2.361 -35.906 -13.852 1 91.31 190 LEU B O 1
ATOM 5229 N N . LYS B 1 191 ? -0.228 -36.125 -13.25 1 84.62 191 LYS B N 1
ATOM 5230 C CA . LYS B 1 191 ? -0.594 -36.531 -11.898 1 84.62 191 LYS B CA 1
ATOM 5231 C C . LYS B 1 191 ? -0.554 -35.344 -10.938 1 84.62 191 LYS B C 1
ATOM 5233 O O . LYS B 1 191 ? -0.859 -35.469 -9.75 1 84.62 191 LYS B O 1
ATOM 5238 N N . SER B 1 192 ? -0.224 -34.219 -11.445 1 81.75 192 SER B N 1
ATOM 5239 C CA . SER B 1 192 ? -0.081 -33.031 -10.625 1 81.75 192 SER B CA 1
ATOM 5240 C C . SER B 1 192 ? -1.435 -32.375 -10.359 1 81.75 192 SER B C 1
ATOM 5242 O O . SER B 1 192 ? -2.404 -32.625 -11.07 1 81.75 192 SER B O 1
ATOM 5244 N N . ARG B 1 193 ? -1.471 -31.562 -9.344 1 81.88 193 ARG B N 1
ATOM 5245 C CA . ARG B 1 193 ? -2.662 -30.781 -9.039 1 81.88 193 ARG B CA 1
ATOM 5246 C C . ARG B 1 193 ? -2.947 -29.766 -10.141 1 81.88 193 ARG B C 1
ATOM 5248 O O . ARG B 1 193 ? -4.109 -29.469 -10.43 1 81.88 193 ARG B O 1
ATOM 5255 N N . ALA B 1 194 ? -1.868 -29.328 -10.758 1 86.56 194 ALA B N 1
ATOM 5256 C CA . ALA B 1 194 ? -2.008 -28.344 -11.828 1 86.56 194 ALA B CA 1
ATOM 5257 C C . ALA B 1 194 ? -2.867 -28.906 -12.961 1 86.56 194 ALA B C 1
ATOM 5259 O O . ALA B 1 194 ? -3.748 -28.203 -13.477 1 86.56 194 ALA B O 1
ATOM 5260 N N . PHE B 1 195 ? -2.666 -30.125 -13.219 1 92.94 195 PHE B N 1
ATOM 5261 C CA . PHE B 1 195 ? -3.42 -30.766 -14.289 1 92.94 195 PHE B CA 1
ATOM 5262 C C . PHE B 1 195 ? -4.902 -30.828 -13.953 1 92.94 195 PHE B C 1
ATOM 5264 O O . PHE B 1 195 ? -5.754 -30.578 -14.812 1 92.94 195 PHE B O 1
ATOM 5271 N N . ARG B 1 196 ? -5.191 -31.016 -12.727 1 89.94 196 ARG B N 1
ATOM 5272 C CA . ARG B 1 196 ? -6.574 -31.188 -12.281 1 89.94 196 ARG B CA 1
ATOM 5273 C C . ARG B 1 196 ? -7.309 -29.844 -12.289 1 89.94 196 ARG B C 1
ATOM 5275 O O . ARG B 1 196 ? -8.539 -29.812 -12.312 1 89.94 196 ARG B O 1
ATOM 5282 N N . SER B 1 197 ? -6.555 -28.844 -12.344 1 88.06 197 SER B N 1
ATOM 5283 C CA . SER B 1 197 ? -7.164 -27.531 -12.164 1 88.06 197 SER B CA 1
ATOM 5284 C C . SER B 1 197 ? -7.371 -26.828 -13.508 1 88.06 197 SER B C 1
ATOM 5286 O O . SER B 1 197 ? -8.023 -25.797 -13.57 1 88.06 197 SER B O 1
ATOM 5288 N N . ILE B 1 198 ? -6.922 -27.406 -14.633 1 92.81 198 ILE B N 1
ATOM 5289 C CA . ILE B 1 198 ? -6.953 -26.703 -15.906 1 92.81 198 ILE B CA 1
ATOM 5290 C C . ILE B 1 198 ? -8.352 -26.797 -16.516 1 92.81 198 ILE B C 1
ATOM 5292 O O . ILE B 1 198 ? -9.164 -27.609 -16.078 1 92.81 198 ILE B O 1
ATOM 5296 N N . GLY B 1 199 ? -8.594 -25.922 -17.438 1 92.31 199 GLY B N 1
ATOM 5297 C CA . GLY B 1 199 ? -9.883 -25.891 -18.094 1 92.31 199 GLY B CA 1
ATOM 5298 C C . GLY B 1 199 ? -10.023 -26.953 -19.172 1 92.31 199 GLY B C 1
ATOM 5299 O O . GLY B 1 199 ? -9.07 -27.656 -19.484 1 92.31 199 GLY B O 1
ATOM 5300 N N . GLN B 1 200 ? -11.203 -26.953 -19.703 1 94.5 200 GLN B N 1
ATOM 5301 C CA . GLN B 1 200 ? -11.578 -27.984 -20.688 1 94.5 200 GLN B CA 1
ATOM 5302 C C . GLN B 1 200 ? -10.711 -27.891 -21.938 1 94.5 200 GLN B C 1
ATOM 5304 O O . GLN B 1 200 ? -10.312 -28.906 -22.5 1 94.5 200 GLN B O 1
ATOM 5309 N N . GLU B 1 201 ? -10.445 -26.719 -22.359 1 94.75 201 GLU B N 1
ATOM 5310 C CA . GLU B 1 201 ? -9.695 -26.547 -23.609 1 94.75 201 GLU B CA 1
ATOM 5311 C C . GLU B 1 201 ? -8.266 -27.062 -23.469 1 94.75 201 GLU B C 1
ATOM 5313 O O . GLU B 1 201 ? -7.766 -27.766 -24.344 1 94.75 201 GLU B O 1
ATOM 5318 N N . ALA B 1 202 ? -7.66 -26.656 -22.391 1 95.88 202 ALA B N 1
ATOM 5319 C CA . ALA B 1 202 ? -6.301 -27.125 -22.156 1 95.88 202 ALA B CA 1
ATOM 5320 C C . ALA B 1 202 ? -6.266 -28.641 -21.953 1 95.88 202 ALA B C 1
ATOM 5322 O O . ALA B 1 202 ? -5.363 -29.312 -22.453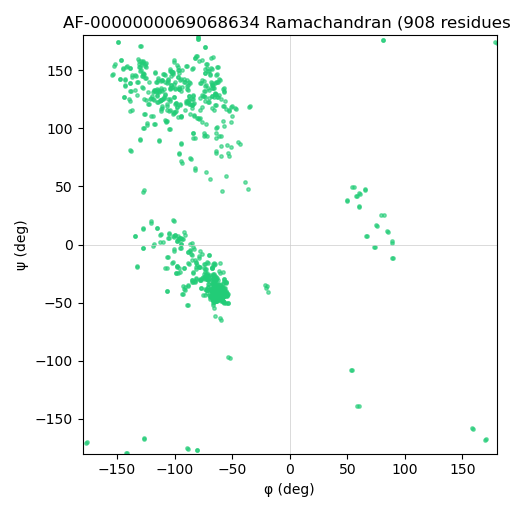 1 95.88 202 ALA B O 1
ATOM 5323 N N . PHE B 1 203 ? -7.242 -29.125 -21.25 1 97.06 203 PHE B N 1
ATOM 5324 C CA . PHE B 1 203 ? -7.387 -30.562 -21.016 1 97.06 203 PHE B CA 1
ATOM 5325 C C . PHE B 1 203 ? -7.461 -31.312 -22.344 1 97.06 203 PHE B C 1
ATOM 5327 O O . PHE B 1 203 ? -6.727 -32.281 -22.562 1 97.06 203 PHE B O 1
ATOM 5334 N N . ASP B 1 204 ? -8.305 -30.859 -23.188 1 96.75 204 ASP B N 1
ATOM 5335 C CA . ASP B 1 204 ? -8.469 -31.469 -24.5 1 96.75 204 ASP B CA 1
ATOM 5336 C C . ASP B 1 204 ? -7.184 -31.391 -25.312 1 96.75 204 ASP B C 1
ATOM 5338 O O . ASP B 1 204 ? -6.824 -32.344 -26.016 1 96.75 204 ASP B O 1
ATOM 5342 N N . TYR B 1 205 ? -6.539 -30.266 -25.219 1 95.69 205 TYR B N 1
ATOM 5343 C CA . TYR B 1 205 ? -5.309 -30.016 -25.953 1 95.69 205 TYR B CA 1
ATOM 5344 C C . TYR B 1 205 ? -4.223 -31.016 -25.562 1 95.69 205 TYR B C 1
ATOM 5346 O O . TYR B 1 205 ? -3.484 -31.516 -26.406 1 95.69 205 TYR B O 1
ATOM 5354 N N . ILE B 1 206 ? -4.098 -31.266 -24.344 1 96.19 206 ILE B N 1
ATOM 5355 C CA . ILE B 1 206 ? -3.096 -32.188 -23.844 1 96.19 206 ILE B CA 1
ATOM 5356 C C . ILE B 1 206 ? -3.4 -33.625 -24.344 1 96.19 206 ILE B C 1
ATOM 5358 O O . ILE B 1 206 ? -2.512 -34.312 -24.844 1 96.19 206 ILE B O 1
ATOM 5362 N N . LEU B 1 207 ? -4.691 -34.031 -24.234 1 95.31 207 LEU B N 1
ATOM 5363 C CA . LEU B 1 207 ? -5.074 -35.375 -24.609 1 95.31 207 LEU B CA 1
ATOM 5364 C C . LEU B 1 207 ? -4.883 -35.594 -26.094 1 95.31 207 LEU B C 1
ATOM 5366 O O . LEU B 1 207 ? -4.688 -36.75 -26.531 1 95.31 207 LEU B O 1
ATOM 5370 N N . LYS B 1 208 ? -4.961 -34.562 -26.828 1 93.25 208 LYS B N 1
ATOM 5371 C CA . LYS B 1 208 ? -4.84 -34.656 -28.281 1 93.25 208 LYS B CA 1
ATOM 5372 C C . LYS B 1 208 ? -3.398 -34.938 -28.703 1 93.25 208 LYS B C 1
ATOM 5374 O O . LYS B 1 208 ? -3.152 -35.438 -29.797 1 93.25 208 LYS B O 1
ATOM 5379 N N . SER B 1 209 ? -2.496 -34.656 -27.875 1 92.12 209 SER B N 1
ATOM 5380 C CA . SER B 1 209 ? -1.085 -34.781 -28.219 1 92.12 209 SER B CA 1
ATOM 5381 C C . SER B 1 209 ? -0.727 -36.25 -28.484 1 92.12 209 SER B C 1
ATOM 5383 O O . SER B 1 209 ? -1.156 -37.156 -27.766 1 92.12 209 SER B O 1
ATOM 5385 N N . ASN B 1 210 ? 0.079 -36.469 -29.5 1 89.75 210 ASN B N 1
ATOM 5386 C CA . ASN B 1 210 ? 0.574 -37.812 -29.828 1 89.75 210 ASN B CA 1
ATOM 5387 C C . ASN B 1 210 ? 1.918 -38.094 -29.156 1 89.75 210 ASN B C 1
ATOM 5389 O O . ASN B 1 210 ? 2.502 -39.156 -29.344 1 89.75 210 ASN B O 1
ATOM 5393 N N . GLU B 1 211 ? 2.322 -37.156 -28.359 1 86 211 GLU B N 1
ATOM 5394 C CA . GLU B 1 211 ? 3.676 -37.281 -27.828 1 86 211 GLU B CA 1
ATOM 5395 C C . GLU B 1 211 ? 3.66 -37.531 -26.328 1 86 211 GLU B C 1
ATOM 5397 O O . GLU B 1 211 ? 4.707 -37.5 -25.672 1 86 211 GLU B O 1
ATOM 5402 N N . LEU B 1 212 ? 2.441 -37.75 -25.828 1 88.75 212 LEU B N 1
ATOM 5403 C CA . LEU B 1 212 ? 2.371 -38.031 -24.391 1 88.75 212 LEU B CA 1
ATOM 5404 C C . LEU B 1 212 ? 3.045 -39.344 -24.047 1 88.75 212 LEU B C 1
ATOM 5406 O O . LEU B 1 212 ? 2.766 -40.375 -24.672 1 88.75 212 LEU B O 1
ATOM 5410 N N . ASN B 1 213 ? 3.947 -39.312 -23.109 1 79.94 213 ASN B N 1
ATOM 5411 C CA . ASN B 1 213 ? 4.648 -40.531 -22.672 1 79.94 213 ASN B CA 1
ATOM 5412 C C . ASN B 1 213 ? 3.965 -41.156 -21.469 1 79.94 213 ASN B C 1
ATOM 5414 O O . ASN B 1 213 ? 4.539 -41.219 -20.375 1 79.94 213 ASN B O 1
ATOM 5418 N N . ILE B 1 214 ? 2.826 -41.75 -21.656 1 84.69 214 ILE B N 1
ATOM 5419 C CA . ILE B 1 214 ? 2.016 -42.375 -20.625 1 84.69 214 ILE B CA 1
ATOM 5420 C C . ILE B 1 214 ? 1.131 -43.469 -21.25 1 84.69 214 ILE B C 1
ATOM 5422 O O . ILE B 1 214 ? 0.784 -43.375 -22.422 1 84.69 214 ILE B O 1
ATOM 5426 N N . SER B 1 215 ? 0.916 -44.5 -20.469 1 83.81 215 SER B N 1
ATOM 5427 C CA . SER B 1 215 ? -0.011 -45.531 -20.953 1 83.81 215 SER B CA 1
ATOM 5428 C C . SER B 1 215 ? -1.438 -45 -21.016 1 83.81 215 SER B C 1
ATOM 5430 O O . SER B 1 215 ? -1.786 -44.062 -20.281 1 83.81 215 SER B O 1
ATOM 5432 N N . GLU B 1 216 ? -2.199 -45.531 -21.891 1 90.69 216 GLU B N 1
ATOM 5433 C CA . GLU B 1 216 ? -3.576 -45.062 -22.047 1 90.69 216 GLU B CA 1
ATOM 5434 C C . GLU B 1 216 ? -4.391 -45.344 -20.781 1 90.69 216 GLU B C 1
ATOM 5436 O O . GLU B 1 216 ? -5.312 -44.594 -20.453 1 90.69 216 GLU B O 1
ATOM 5441 N N . GLU B 1 217 ? -3.982 -46.406 -20.062 1 90.62 217 GLU B N 1
ATOM 5442 C CA . GLU B 1 217 ? -4.637 -46.719 -18.797 1 90.62 217 GLU B CA 1
ATOM 5443 C C . GLU B 1 217 ? -4.402 -45.625 -17.766 1 90.62 217 GLU B C 1
ATOM 5445 O O . GLU B 1 217 ? -5.34 -45.188 -17.109 1 90.62 217 GLU B O 1
ATOM 5450 N N . GLU B 1 218 ? -3.164 -45.281 -17.703 1 90.12 218 GLU B N 1
ATOM 5451 C CA . GLU B 1 218 ? -2.805 -44.25 -16.766 1 90.12 218 GLU B CA 1
ATOM 5452 C C . GLU B 1 218 ? -3.434 -42.906 -17.156 1 90.12 218 GLU B C 1
ATOM 5454 O O . GLU B 1 218 ? -3.881 -42.156 -16.297 1 90.12 218 GLU B O 1
ATOM 5459 N N . LEU B 1 219 ? -3.416 -42.656 -18.469 1 94.5 219 LEU B N 1
ATOM 5460 C CA . LEU B 1 219 ? -4.027 -41.438 -18.969 1 94.5 219 LEU B CA 1
ATOM 5461 C C . LEU B 1 219 ? -5.512 -41.406 -18.625 1 94.5 219 LEU B C 1
ATOM 5463 O O . LEU B 1 219 ? -6.035 -40.344 -18.25 1 94.5 219 LEU B O 1
ATOM 5467 N N . TYR B 1 220 ? -6.172 -42.531 -18.75 1 95 220 TYR B N 1
ATOM 5468 C CA . TYR B 1 220 ? -7.586 -42.625 -18.406 1 95 220 TYR B CA 1
ATOM 5469 C C . TYR B 1 220 ? -7.809 -42.312 -16.922 1 95 220 TYR B C 1
ATOM 5471 O O . TYR B 1 220 ? -8.719 -41.562 -16.578 1 95 220 TYR B O 1
ATOM 5479 N N . GLU B 1 221 ? -6.996 -42.812 -16.109 1 93.81 221 GLU B N 1
ATOM 5480 C CA . GLU B 1 221 ? -7.117 -42.594 -14.664 1 93.81 221 GLU B CA 1
ATOM 5481 C C . GLU B 1 221 ? -6.906 -41.125 -14.328 1 93.81 221 GLU B C 1
ATOM 5483 O O . GLU B 1 221 ? -7.633 -40.562 -13.508 1 93.81 221 GLU B O 1
ATOM 5488 N N . CYS B 1 222 ? -5.891 -40.531 -14.938 1 95.25 222 CYS B N 1
ATOM 5489 C CA . CYS B 1 222 ? -5.637 -39.125 -14.727 1 95.25 222 CYS B CA 1
ATOM 5490 C C . CYS B 1 222 ? -6.816 -38.281 -15.203 1 95.25 222 CYS B C 1
ATOM 5492 O O . CYS B 1 222 ? -7.176 -37.281 -14.562 1 95.25 222 CYS B O 1
ATOM 5494 N N . SER B 1 223 ? -7.41 -38.688 -16.297 1 96.81 223 SER B N 1
ATOM 5495 C CA . SER B 1 223 ? -8.555 -37.969 -16.844 1 96.81 223 SER B CA 1
ATOM 5496 C C . SER B 1 223 ? -9.766 -38.062 -15.922 1 96.81 223 SER B C 1
ATOM 5498 O O . SER B 1 223 ? -10.539 -37.094 -15.805 1 96.81 223 SER B O 1
ATOM 5500 N N . LEU B 1 224 ? -9.898 -39.219 -15.281 1 95.75 224 LEU B N 1
ATOM 5501 C CA . LEU B 1 224 ? -10.992 -39.375 -14.328 1 95.75 224 LEU B CA 1
ATOM 5502 C C . LEU B 1 224 ? -10.797 -38.469 -13.125 1 95.75 224 LEU B C 1
ATOM 5504 O O . LEU B 1 224 ? -11.773 -37.906 -12.586 1 95.75 224 LEU B O 1
ATOM 5508 N N . GLU B 1 225 ? -9.562 -38.344 -12.719 1 94.75 225 GLU B N 1
ATOM 5509 C CA . GLU B 1 225 ? -9.273 -37.469 -11.609 1 94.75 225 GLU B CA 1
ATOM 5510 C C . GLU B 1 225 ? -9.602 -36 -11.969 1 94.75 225 GLU B C 1
ATOM 5512 O O . GLU B 1 225 ? -10.133 -35.281 -11.141 1 94.75 225 GLU B O 1
ATOM 5517 N N . TRP B 1 226 ? -9.195 -35.656 -13.133 1 95.81 226 TRP B N 1
ATOM 5518 C CA . TRP B 1 226 ? -9.531 -34.312 -13.617 1 95.81 226 TRP B CA 1
ATOM 5519 C C . TRP B 1 226 ? -11.047 -34.125 -13.625 1 95.81 226 TRP B C 1
ATOM 5521 O O . TRP B 1 226 ? -11.539 -33.094 -13.141 1 95.81 226 TRP B O 1
ATOM 5531 N N . ALA B 1 227 ? -11.828 -35.031 -14.078 1 96.31 227 ALA B N 1
ATOM 5532 C CA . ALA B 1 227 ? -13.281 -34.938 -14.156 1 96.31 227 ALA B CA 1
ATOM 5533 C C . ALA B 1 227 ? -13.898 -34.875 -12.758 1 96.31 227 ALA B C 1
ATOM 5535 O O . ALA B 1 227 ? -14.898 -34.188 -12.547 1 96.31 227 ALA B O 1
ATOM 5536 N N . THR B 1 228 ? -13.336 -35.594 -11.867 1 94.62 228 THR B N 1
ATOM 5537 C CA . THR B 1 228 ? -13.797 -35.562 -10.484 1 94.62 228 THR B CA 1
ATOM 5538 C C . THR B 1 228 ? -13.664 -34.188 -9.891 1 94.62 228 THR B C 1
ATOM 5540 O O . THR B 1 228 ? -14.57 -33.688 -9.211 1 94.62 228 THR B O 1
ATOM 5543 N N . THR B 1 229 ? -12.539 -33.594 -10.156 1 90.44 229 THR B N 1
ATOM 5544 C CA . THR B 1 229 ? -12.305 -32.219 -9.664 1 90.44 229 THR B CA 1
ATOM 5545 C C . THR B 1 229 ? -13.297 -31.25 -10.273 1 90.44 229 THR B C 1
ATOM 5547 O O . THR B 1 229 ? -13.781 -30.344 -9.594 1 90.44 229 THR B O 1
ATOM 5550 N N . GLN B 1 230 ? -13.609 -31.422 -11.523 1 91.81 230 GLN B N 1
ATOM 5551 C CA . GLN B 1 230 ? -14.602 -30.578 -12.172 1 91.81 230 GLN B CA 1
ATOM 5552 C C . GLN B 1 230 ? -15.977 -30.75 -11.539 1 91.81 230 GLN B C 1
ATOM 5554 O O . GLN B 1 230 ? -16.719 -29.781 -11.367 1 91.81 230 GLN B O 1
ATOM 5559 N N . CYS B 1 231 ? -16.328 -31.938 -11.18 1 92 231 CYS B N 1
ATOM 5560 C CA . CYS B 1 231 ? -17.594 -32.219 -10.516 1 92 231 CYS B CA 1
ATOM 5561 C C . CYS B 1 231 ? -17.656 -31.516 -9.156 1 92 231 CYS B C 1
ATOM 5563 O O . CYS B 1 231 ? -18.672 -30.938 -8.797 1 92 231 CYS B O 1
ATOM 5565 N N . GLN B 1 232 ? -16.562 -31.594 -8.516 1 85.88 232 GLN B N 1
ATOM 5566 C CA . GLN B 1 232 ? -16.5 -30.969 -7.199 1 85.88 232 GLN B CA 1
ATOM 5567 C C . GLN B 1 232 ? -16.672 -29.453 -7.305 1 85.88 232 GLN B C 1
ATOM 5569 O O . GLN B 1 232 ? -17.359 -28.844 -6.496 1 85.88 232 GLN B O 1
ATOM 5574 N N . LYS B 1 233 ? -16.031 -28.891 -8.25 1 83.06 233 LYS B N 1
ATOM 5575 C CA . LYS B 1 233 ? -16.125 -27.453 -8.477 1 83.06 233 LYS B CA 1
ATOM 5576 C C . LYS B 1 233 ? -17.578 -27.031 -8.727 1 83.06 233 LYS B C 1
ATOM 5578 O O . LYS B 1 233 ? -18 -25.953 -8.297 1 83.06 233 LYS B O 1
ATOM 5583 N N . LYS B 1 234 ? -18.328 -27.906 -9.359 1 86.06 234 LYS B N 1
ATOM 5584 C CA . LYS B 1 234 ? -19.703 -27.609 -9.734 1 86.06 234 LYS B CA 1
ATOM 5585 C C . LYS B 1 234 ? -20.688 -28.156 -8.695 1 86.06 234 LYS B C 1
ATOM 5587 O O . LYS B 1 234 ? -21.906 -28.125 -8.914 1 86.06 234 LYS B O 1
ATOM 5592 N N . GLN B 1 235 ? -20.141 -28.719 -7.617 1 81.69 235 GLN B N 1
ATOM 5593 C CA . GLN B 1 235 ? -20.938 -29.297 -6.539 1 81.69 235 GLN B CA 1
ATOM 5594 C C . GLN B 1 235 ? -21.859 -30.391 -7.059 1 81.69 235 GLN B C 1
ATOM 5596 O O . GLN B 1 235 ? -23.047 -30.438 -6.723 1 81.69 235 GLN B O 1
ATOM 5601 N N . LEU B 1 236 ? -21.328 -31.203 -7.938 1 89.5 236 LEU B N 1
ATOM 5602 C CA . LEU B 1 236 ? -22.016 -32.344 -8.484 1 89.5 236 LEU B CA 1
ATOM 5603 C C . LEU B 1 236 ? -21.516 -33.656 -7.848 1 89.5 236 LEU B C 1
ATOM 5605 O O . LEU B 1 236 ? -20.359 -33.719 -7.434 1 89.5 236 LEU B O 1
ATOM 5609 N N . GLU B 1 237 ? -22.406 -34.531 -7.801 1 91.75 237 GLU B N 1
ATOM 5610 C CA . GLU B 1 237 ? -21.984 -35.844 -7.324 1 91.75 237 GLU B CA 1
ATOM 5611 C C . GLU B 1 237 ? -21.062 -36.531 -8.328 1 91.75 237 GLU B C 1
ATOM 5613 O O . GLU B 1 237 ? -21.234 -36.375 -9.539 1 91.75 237 GLU B O 1
ATOM 5618 N N . THR B 1 238 ? -20.141 -37.281 -7.801 1 91.44 238 THR B N 1
ATOM 5619 C CA . THR B 1 238 ? -19.188 -37.938 -8.672 1 91.44 238 THR B CA 1
ATOM 5620 C C . THR B 1 238 ? -19.734 -39.281 -9.156 1 91.44 238 THR B C 1
ATOM 5622 O O . THR B 1 238 ? -19.312 -40.344 -8.688 1 91.44 238 THR B O 1
ATOM 5625 N N . THR B 1 239 ? -20.641 -39.281 -10.039 1 94.12 239 THR B N 1
ATOM 5626 C CA . THR B 1 239 ? -21.203 -40.469 -10.695 1 94.12 239 THR B CA 1
ATOM 5627 C C . THR B 1 239 ? -20.594 -40.656 -12.086 1 94.12 239 THR B C 1
ATOM 5629 O O . THR B 1 239 ? -20.031 -39.719 -12.648 1 94.12 239 THR B O 1
ATOM 5632 N N . ASP B 1 240 ? -20.641 -41.875 -12.57 1 94.56 240 ASP B N 1
ATOM 5633 C CA . ASP B 1 240 ? -20.094 -42.125 -13.898 1 94.56 240 ASP B CA 1
ATOM 5634 C C . ASP B 1 240 ? -20.75 -41.219 -14.953 1 94.56 240 ASP B C 1
ATOM 5636 O O . ASP B 1 240 ? -20.078 -40.781 -15.891 1 94.56 240 ASP B O 1
ATOM 5640 N N . GLY B 1 241 ? -21.984 -41.031 -14.742 1 94.56 241 GLY B N 1
ATOM 5641 C CA . GLY B 1 241 ? -22.688 -40.156 -15.656 1 94.56 241 GLY B CA 1
ATOM 5642 C C . GLY B 1 241 ? -22.172 -38.719 -15.641 1 94.56 241 GLY B C 1
ATOM 5643 O O . GLY B 1 241 ? -21.969 -38.125 -16.688 1 94.56 241 GLY B O 1
ATOM 5644 N N . ASN B 1 242 ? -21.984 -38.188 -14.461 1 96 242 ASN B N 1
ATOM 5645 C CA . ASN B 1 242 ? -21.469 -36.844 -14.32 1 96 242 ASN B CA 1
ATOM 5646 C C . ASN B 1 242 ? -20.031 -36.75 -14.812 1 96 242 ASN B C 1
ATOM 5648 O O . ASN B 1 242 ? -19.656 -35.719 -15.406 1 96 242 ASN B O 1
ATOM 5652 N N . LEU B 1 243 ? -19.297 -37.75 -14.531 1 96.44 243 LEU B N 1
ATOM 5653 C CA . LEU B 1 243 ? -17.906 -37.781 -14.992 1 96.44 243 LEU B CA 1
ATOM 5654 C C . LEU B 1 243 ? -17.844 -37.75 -16.516 1 96.44 243 LEU B C 1
ATOM 5656 O O . LEU B 1 243 ? -17.047 -37 -17.094 1 96.44 243 LEU B O 1
ATOM 5660 N N . ARG B 1 244 ? -18.672 -38.562 -17.188 1 96.25 244 ARG B N 1
ATOM 5661 C CA . ARG B 1 244 ? -18.719 -38.531 -18.656 1 96.25 244 ARG B CA 1
ATOM 5662 C C . ARG B 1 244 ? -19.094 -37.156 -19.188 1 96.25 244 ARG B C 1
ATOM 5664 O O . ARG B 1 244 ? -18.547 -36.719 -20.188 1 96.25 244 ARG B O 1
ATOM 5671 N N . GLN B 1 245 ? -20 -36.562 -18.5 1 96 245 GLN B N 1
ATOM 5672 C CA . GLN B 1 245 ? -20.438 -35.25 -18.922 1 96 245 GLN B CA 1
ATOM 5673 C C . GLN B 1 245 ? -19.297 -34.219 -18.844 1 96 245 GLN B C 1
ATOM 5675 O O . GLN B 1 245 ? -19.156 -33.375 -19.719 1 96 245 GLN B O 1
ATOM 5680 N N . GLN B 1 246 ? -18.516 -34.281 -17.734 1 95.62 246 GLN B N 1
ATOM 5681 C CA . GLN B 1 246 ? -17.391 -33.344 -17.578 1 95.62 246 GLN B CA 1
ATOM 5682 C C . GLN B 1 246 ? -16.312 -33.594 -18.625 1 95.62 246 GLN B C 1
ATOM 5684 O O . GLN B 1 246 ? -15.719 -32.656 -19.141 1 95.62 246 GLN B O 1
ATOM 5689 N N . LEU B 1 247 ? -16 -34.875 -18.891 1 96.62 247 LEU B N 1
ATOM 5690 C CA . LEU B 1 247 ? -15 -35.219 -19.891 1 96.62 247 LEU B CA 1
ATOM 5691 C C . LEU B 1 247 ? -15.43 -34.719 -21.281 1 96.62 247 LEU B C 1
ATOM 5693 O O . LEU B 1 247 ? -14.594 -34.25 -22.062 1 96.62 247 LEU B O 1
ATOM 5697 N N . GLY B 1 248 ? -16.688 -34.875 -21.531 1 94.56 248 GLY B N 1
ATOM 5698 C CA . GLY B 1 248 ? -17.219 -34.406 -22.797 1 94.56 248 GLY B CA 1
ATOM 5699 C C . GLY B 1 248 ? -16.562 -35.094 -24 1 94.56 248 GLY B C 1
ATOM 5700 O O . GLY B 1 248 ? -16.328 -36.281 -23.984 1 94.56 248 GLY B O 1
ATOM 5701 N N . ASN B 1 249 ? -16.281 -34.312 -25.031 1 94.56 249 ASN B N 1
ATOM 5702 C CA . ASN B 1 249 ? -15.703 -34.844 -26.25 1 94.56 249 ASN B CA 1
ATOM 5703 C C . ASN B 1 249 ? -14.25 -35.281 -26.062 1 94.56 249 ASN B C 1
ATOM 5705 O O . ASN B 1 249 ? -13.688 -36 -26.875 1 94.56 249 ASN B O 1
ATOM 5709 N N . SER B 1 250 ? -13.672 -34.812 -24.969 1 96.06 250 SER B N 1
ATOM 5710 C CA . SER B 1 250 ? -12.281 -35.156 -24.703 1 96.06 250 SER B CA 1
ATOM 5711 C C . SER B 1 250 ? -12.141 -36.656 -24.406 1 96.06 250 SER B C 1
ATOM 5713 O O . SER B 1 250 ? -11.047 -37.219 -24.5 1 96.06 250 SER B O 1
ATOM 5715 N N . LEU B 1 251 ? -13.297 -37.25 -24.031 1 96.19 251 LEU B N 1
ATOM 5716 C CA . LEU B 1 251 ? -13.32 -38.688 -23.781 1 96.19 251 LEU B CA 1
ATOM 5717 C C . LEU B 1 251 ? -12.852 -39.438 -25.016 1 96.19 251 LEU B C 1
ATOM 5719 O O . LEU B 1 251 ? -12.188 -40.469 -24.891 1 96.19 251 LEU B O 1
ATOM 5723 N N . TYR B 1 252 ? -13.109 -38.906 -26.156 1 94.88 252 TYR B N 1
ATOM 5724 C CA . TYR B 1 252 ? -12.82 -39.594 -27.406 1 94.88 252 TYR B CA 1
ATOM 5725 C C . TYR B 1 252 ? -11.344 -39.5 -27.766 1 94.88 252 TYR B C 1
ATOM 5727 O O . TYR B 1 252 ? -10.859 -40.156 -28.688 1 94.88 252 TYR B O 1
ATOM 5735 N N . ARG B 1 253 ? -10.609 -38.625 -27.031 1 94.44 253 ARG B N 1
ATOM 5736 C CA . ARG B 1 253 ? -9.18 -38.469 -27.25 1 94.44 253 ARG B CA 1
ATOM 5737 C C . ARG B 1 253 ? -8.391 -39.562 -26.531 1 94.44 253 ARG B C 1
ATOM 5739 O O . ARG B 1 253 ? -7.227 -39.812 -26.844 1 94.44 253 ARG B O 1
ATOM 5746 N N . ILE B 1 254 ? -9.078 -40.156 -25.547 1 95 254 ILE B N 1
ATOM 5747 C CA . ILE B 1 254 ? -8.445 -41.281 -24.875 1 95 254 ILE B CA 1
ATOM 5748 C C . ILE B 1 254 ? -8.477 -42.5 -25.797 1 95 254 ILE B C 1
ATOM 5750 O O . ILE B 1 254 ? -9.539 -42.875 -26.312 1 95 254 ILE B O 1
ATOM 5754 N N . ARG B 1 255 ? -7.422 -43.156 -25.953 1 93.06 255 ARG B N 1
ATOM 5755 C CA . ARG B 1 255 ? -7.301 -44.219 -26.906 1 93.06 255 ARG B CA 1
ATOM 5756 C C . ARG B 1 255 ? -7.535 -45.594 -26.25 1 93.06 255 ARG B C 1
ATOM 5758 O O . ARG B 1 255 ? -6.602 -46.375 -26.109 1 93.06 255 ARG B O 1
ATOM 5765 N N . PHE B 1 256 ? -8.781 -45.875 -26.031 1 92.75 256 PHE B N 1
ATOM 5766 C CA . PHE B 1 256 ? -9.219 -47.062 -25.328 1 92.75 256 PHE B CA 1
ATOM 5767 C C . PHE B 1 256 ? -8.805 -48.312 -26.094 1 92.75 256 PHE B C 1
ATOM 5769 O O . PHE B 1 256 ? -8.555 -49.375 -25.484 1 92.75 256 PHE B O 1
ATOM 5776 N N . THR B 1 257 ? -8.734 -48.188 -27.406 1 89.12 257 THR B N 1
ATOM 5777 C CA . THR B 1 257 ? -8.445 -49.312 -28.281 1 89.12 257 THR B CA 1
ATOM 5778 C C . THR B 1 257 ? -7.012 -49.812 -28.078 1 89.12 257 THR B C 1
ATOM 5780 O O . THR B 1 257 ? -6.668 -50.906 -28.469 1 89.12 257 THR B O 1
ATOM 5783 N N . LEU B 1 258 ? -6.238 -48.938 -27.531 1 87.31 258 LEU B N 1
ATOM 5784 C CA . LEU B 1 258 ? -4.832 -49.25 -27.344 1 87.31 258 LEU B CA 1
ATOM 5785 C C . LEU B 1 258 ? -4.582 -49.781 -25.938 1 87.31 258 LEU B C 1
ATOM 5787 O O . LEU B 1 258 ? -3.457 -50.188 -25.609 1 87.31 258 LEU B O 1
ATOM 5791 N N . MET B 1 259 ? -5.621 -50 -25.156 1 87 259 MET B N 1
ATOM 5792 C CA . MET B 1 259 ? -5.496 -50.531 -23.797 1 87 259 MET B CA 1
ATOM 5793 C C . MET B 1 259 ? -5.422 -52.062 -23.797 1 87 259 MET B C 1
ATOM 5795 O O . MET B 1 259 ? -5.945 -52.688 -24.703 1 87 259 MET B O 1
ATOM 5799 N N . PRO B 1 260 ? -4.738 -52.562 -22.781 1 84.38 260 PRO B N 1
ATOM 5800 C CA . PRO B 1 260 ? -4.793 -54 -22.641 1 84.38 260 PRO B CA 1
ATOM 5801 C C . PRO B 1 260 ? -6.211 -54.531 -22.422 1 84.38 260 PRO B C 1
ATOM 5803 O O . PRO B 1 260 ? -6.996 -53.906 -21.703 1 84.38 260 PRO B O 1
ATOM 5806 N N . ARG B 1 261 ? -6.441 -55.688 -23.062 1 83.38 261 ARG B N 1
ATOM 5807 C CA . ARG B 1 261 ? -7.773 -56.281 -23.016 1 83.38 261 ARG B CA 1
ATOM 5808 C C . ARG B 1 261 ? -8.227 -56.531 -21.578 1 83.38 261 ARG B C 1
ATOM 5810 O O . ARG B 1 261 ? -9.391 -56.312 -21.25 1 83.38 261 ARG B O 1
ATOM 5817 N N . GLU B 1 262 ? -7.344 -56.906 -20.781 1 83.69 262 GLU B N 1
ATOM 5818 C CA . GLU B 1 262 ? -7.668 -57.25 -19.391 1 83.69 262 GLU B CA 1
ATOM 5819 C C . GLU B 1 262 ? -8.117 -56 -18.625 1 83.69 262 GLU B C 1
ATOM 5821 O O . GLU B 1 262 ? -9.102 -56.031 -17.891 1 83.69 262 GLU B O 1
ATOM 5826 N N . TYR B 1 263 ? -7.375 -54.938 -18.859 1 87.88 263 TYR B N 1
ATOM 5827 C CA . TYR B 1 263 ? -7.715 -53.719 -18.188 1 87.88 263 TYR B CA 1
ATOM 5828 C C . TYR B 1 263 ? -9.07 -53.188 -18.641 1 87.88 263 TYR B C 1
ATOM 5830 O O . TYR B 1 263 ? -9.883 -52.75 -17.828 1 87.88 263 TYR B O 1
ATOM 5838 N N . PHE B 1 264 ? -9.344 -53.219 -19.922 1 90.12 264 PHE B N 1
ATOM 5839 C CA . PHE B 1 264 ? -10.602 -52.719 -20.469 1 90.12 264 PHE B CA 1
ATOM 5840 C C . PHE B 1 264 ? -11.773 -53.531 -19.922 1 90.12 264 PHE B C 1
ATOM 5842 O O . PHE B 1 264 ? -12.805 -52.969 -19.547 1 90.12 264 PHE B O 1
ATOM 5849 N N . GLN B 1 265 ? -11.602 -54.844 -19.828 1 85.5 265 GLN B N 1
ATOM 5850 C CA . GLN B 1 265 ? -12.672 -55.75 -19.391 1 85.5 265 GLN B CA 1
ATOM 5851 C C . GLN B 1 265 ? -12.93 -55.594 -17.891 1 85.5 265 GLN B C 1
ATOM 5853 O O . GLN B 1 265 ? -14.086 -55.594 -17.453 1 85.5 265 GLN B O 1
ATOM 5858 N N . TYR B 1 266 ? -11.898 -55.406 -17.141 1 85.81 266 TYR B N 1
ATOM 5859 C CA . TYR B 1 266 ? -12.047 -55.438 -15.695 1 85.81 266 TYR B CA 1
ATOM 5860 C C . TYR B 1 266 ? -12.391 -54.062 -15.148 1 85.81 266 TYR B C 1
ATOM 5862 O O . TYR B 1 266 ? -13.164 -53.938 -14.195 1 85.81 266 TYR B O 1
ATOM 5870 N N . LYS B 1 267 ? -11.859 -53.031 -15.734 1 86.31 267 LYS B N 1
ATOM 5871 C CA . LYS B 1 267 ? -12 -51.688 -15.141 1 86.31 267 LYS B CA 1
ATOM 5872 C C . LYS B 1 267 ? -12.984 -50.844 -15.938 1 86.31 267 LYS B C 1
ATOM 5874 O O . LYS B 1 267 ? -13.828 -50.156 -15.352 1 86.31 267 LYS B O 1
ATOM 5879 N N . ILE B 1 268 ? -13.016 -50.875 -17.219 1 88.88 268 ILE B N 1
ATOM 5880 C CA . ILE B 1 268 ? -13.773 -49.938 -18.047 1 88.88 268 ILE B CA 1
ATOM 5881 C C . ILE B 1 268 ? -15.164 -50.5 -18.328 1 88.88 268 ILE B C 1
ATOM 5883 O O . ILE B 1 268 ? -16.156 -49.781 -18.281 1 88.88 268 ILE B O 1
ATOM 5887 N N . GLU B 1 269 ? -15.203 -51.781 -18.531 1 85.31 269 GLU B N 1
ATOM 5888 C CA . GLU B 1 269 ? -16.469 -52.406 -18.906 1 85.31 269 GLU B CA 1
ATOM 5889 C C . GLU B 1 269 ? -17.484 -52.312 -17.75 1 85.31 269 GLU B C 1
ATOM 5891 O O . GLU B 1 269 ? -18.688 -52.25 -17.984 1 85.31 269 GLU B O 1
ATOM 5896 N N . LYS B 1 270 ? -17 -52.281 -16.562 1 85 270 LYS B N 1
ATOM 5897 C CA . LYS B 1 270 ? -17.859 -52.219 -15.383 1 85 270 LYS B CA 1
ATOM 5898 C C . LYS B 1 270 ? -18.328 -50.812 -15.094 1 85 270 LYS B C 1
ATOM 5900 O O . LYS B 1 270 ? -19.297 -50.594 -14.383 1 85 270 LYS B O 1
ATOM 5905 N N . SER B 1 271 ? -17.641 -49.938 -15.742 1 88.75 271 SER B N 1
ATOM 5906 C CA . SER B 1 271 ? -17.969 -48.531 -15.508 1 88.75 271 SER B CA 1
ATOM 5907 C C . SER B 1 271 ? -19.047 -48.031 -16.469 1 88.75 271 SER B C 1
ATOM 5909 O O . SER B 1 271 ? -19.25 -48.625 -17.531 1 88.75 271 SER B O 1
ATOM 5911 N N . GLU B 1 272 ? -19.812 -47.062 -16.125 1 91.38 272 GLU B N 1
ATOM 5912 C CA . GLU B 1 272 ? -20.891 -46.531 -16.953 1 91.38 272 GLU B CA 1
ATOM 5913 C C . GLU B 1 272 ? -20.453 -45.25 -17.641 1 91.38 272 GLU B C 1
ATOM 5915 O O . GLU B 1 272 ? -21.297 -44.438 -18.062 1 91.38 272 GLU B O 1
ATOM 5920 N N . ILE B 1 273 ? -19.156 -45.062 -17.734 1 94.56 273 ILE B N 1
ATOM 5921 C CA . ILE B 1 273 ? -18.641 -43.875 -18.406 1 94.56 273 ILE B CA 1
ATOM 5922 C C . ILE B 1 273 ? -18.844 -43.969 -19.906 1 94.56 273 ILE B C 1
ATOM 5924 O O . ILE B 1 273 ? -19.188 -43 -20.578 1 94.56 273 ILE B O 1
ATOM 5928 N N . LEU B 1 274 ? -18.641 -45.188 -20.391 1 94.94 274 LEU B N 1
ATOM 5929 C CA . LEU B 1 274 ? -18.875 -45.5 -21.797 1 94.94 274 LEU B CA 1
ATOM 5930 C C . LEU B 1 274 ? -20.25 -46.094 -22 1 94.94 274 LEU B C 1
ATOM 5932 O O . LEU B 1 274 ? -20.75 -46.812 -21.141 1 94.94 274 LEU B O 1
ATOM 5936 N N . THR B 1 275 ? -20.844 -45.844 -23.094 1 93.44 275 THR B N 1
ATOM 5937 C CA . THR B 1 275 ? -22.125 -46.469 -23.438 1 93.44 275 THR B CA 1
ATOM 5938 C C . THR B 1 275 ? -21.922 -47.906 -23.875 1 93.44 275 THR B C 1
ATOM 5940 O O . THR B 1 275 ? -20.797 -48.312 -24.219 1 93.44 275 THR B O 1
ATOM 5943 N N . GLY B 1 276 ? -23.016 -48.656 -23.766 1 92.25 276 GLY B N 1
ATOM 5944 C CA . GLY B 1 276 ? -22.938 -50.031 -24.203 1 92.25 276 GLY B CA 1
ATOM 5945 C C . GLY B 1 276 ? -22.453 -50.188 -25.641 1 92.25 276 GLY B C 1
ATOM 5946 O O . GLY B 1 276 ? -21.656 -51.062 -25.938 1 92.25 276 GLY B O 1
ATOM 5947 N N . GLU B 1 277 ? -22.938 -49.344 -26.484 1 92.12 277 GLU B N 1
ATOM 5948 C CA . GLU B 1 277 ? -22.531 -49.344 -27.891 1 92.12 277 GLU B CA 1
ATOM 5949 C C . GLU B 1 277 ? -21.031 -49.062 -28.016 1 92.12 277 GLU B C 1
ATOM 5951 O O . GLU B 1 277 ? -20.344 -49.719 -28.797 1 92.12 277 GLU B O 1
ATOM 5956 N N . GLU B 1 278 ? -20.562 -48.094 -27.281 1 93.19 278 GLU B N 1
ATOM 5957 C CA . GLU B 1 278 ? -19.156 -47.719 -27.344 1 93.19 278 GLU B CA 1
ATOM 5958 C C . GLU B 1 278 ? -18.266 -48.844 -26.828 1 93.19 278 GLU B C 1
ATOM 5960 O O . GLU B 1 278 ? -17.219 -49.125 -27.406 1 93.19 278 GLU B O 1
ATOM 5965 N N . LYS B 1 279 ? -18.688 -49.5 -25.766 1 93.06 279 LYS B N 1
ATOM 5966 C CA . LYS B 1 279 ? -17.938 -50.656 -25.234 1 93.06 279 LYS B CA 1
ATOM 5967 C C . LYS B 1 279 ? -17.812 -51.75 -26.266 1 93.06 279 LYS B C 1
ATOM 5969 O O . LYS B 1 279 ? -16.734 -52.344 -26.438 1 93.06 279 LYS B O 1
ATOM 5974 N N . GLY B 1 280 ? -18.906 -52 -26.859 1 90.19 280 GLY B N 1
ATOM 5975 C CA . GLY B 1 280 ? -18.906 -53 -27.891 1 90.19 280 GLY B CA 1
ATOM 5976 C C . GLY B 1 280 ? -17.953 -52.688 -29.031 1 90.19 280 GLY B C 1
ATOM 5977 O O . GLY B 1 280 ? -17.203 -53.562 -29.484 1 90.19 280 GLY B O 1
ATOM 5978 N N . GLU B 1 281 ? -17.984 -51.5 -29.469 1 90.56 281 GLU B N 1
ATOM 5979 C CA . GLU B 1 281 ? -17.125 -51.062 -30.578 1 90.56 281 GLU B CA 1
ATOM 5980 C C . GLU B 1 281 ? -15.656 -51.156 -30.203 1 90.56 281 GLU B C 1
ATOM 5982 O O . GLU B 1 281 ? -14.836 -51.594 -31.016 1 90.56 281 GLU B O 1
ATOM 5987 N N . ILE B 1 282 ? -15.32 -50.719 -29.062 1 92 282 ILE B N 1
ATOM 5988 C CA . ILE B 1 282 ? -13.938 -50.719 -28.609 1 92 282 ILE B CA 1
ATOM 5989 C C . ILE B 1 282 ? -13.445 -52.156 -28.453 1 92 282 ILE B C 1
ATOM 5991 O O . ILE B 1 282 ? -12.328 -52.5 -28.844 1 92 282 ILE B O 1
ATOM 5995 N N . THR B 1 283 ? -14.305 -53 -27.859 1 90.31 283 THR B N 1
ATOM 5996 C CA . THR B 1 283 ? -13.953 -54.406 -27.672 1 90.31 283 THR B CA 1
ATOM 5997 C C . THR B 1 283 ? -13.672 -55.062 -29.016 1 90.31 283 THR B C 1
ATOM 5999 O O . THR B 1 283 ? -12.742 -55.875 -29.141 1 90.31 283 THR B O 1
ATOM 6002 N N . GLU B 1 284 ? -14.508 -54.719 -29.984 1 88.69 284 GLU B N 1
ATOM 6003 C CA . GLU B 1 284 ? -14.297 -55.281 -31.328 1 88.69 284 GLU B CA 1
ATOM 6004 C C . GLU B 1 284 ? -12.953 -54.812 -31.891 1 88.69 284 GLU B C 1
ATOM 6006 O O . GLU B 1 284 ? -12.25 -55.594 -32.531 1 88.69 284 GLU B O 1
ATOM 6011 N N . CYS B 1 285 ? -12.617 -53.625 -31.641 1 87.81 285 CYS B N 1
ATOM 6012 C CA . CYS B 1 285 ? -11.367 -53.062 -32.156 1 87.81 285 CYS B CA 1
ATOM 6013 C C . CYS B 1 285 ? -10.164 -53.688 -31.438 1 87.81 285 C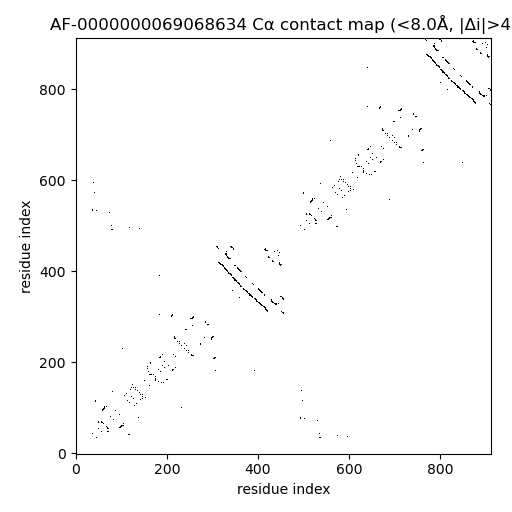YS B C 1
ATOM 6015 O O . CYS B 1 285 ? -9.125 -53.906 -32.062 1 87.81 285 CYS B O 1
ATOM 6017 N N . ILE B 1 286 ? -10.273 -53.969 -30.156 1 85.06 286 ILE B N 1
ATOM 6018 C CA . ILE B 1 286 ? -9.195 -54.562 -29.391 1 85.06 286 ILE B CA 1
ATOM 6019 C C . ILE B 1 286 ? -8.969 -56 -29.844 1 85.06 286 ILE B C 1
ATOM 6021 O O . ILE B 1 286 ? -7.832 -56.469 -29.938 1 85.06 286 ILE B O 1
ATOM 6025 N N . THR B 1 287 ? -10.062 -56.688 -30.141 1 83.19 287 THR B N 1
ATOM 6026 C CA . THR B 1 287 ? -10 -58.094 -30.547 1 83.19 287 THR B CA 1
ATOM 6027 C C . THR B 1 287 ? -9.5 -58.219 -31.984 1 83.19 287 THR B C 1
ATOM 6029 O O . THR B 1 287 ? -8.727 -59.125 -32.312 1 83.19 287 THR B O 1
ATOM 6032 N N . ASP B 1 288 ? -10.062 -57.312 -32.844 1 80.75 288 ASP B N 1
ATOM 6033 C CA . ASP B 1 288 ? -9.664 -57.281 -34.25 1 80.75 288 ASP B CA 1
ATOM 6034 C C . ASP B 1 288 ? -9.164 -55.906 -34.656 1 80.75 288 ASP B C 1
ATOM 6036 O O . ASP B 1 288 ? -9.961 -55 -34.906 1 80.75 288 ASP B O 1
ATOM 6040 N N . ARG B 1 289 ? -7.883 -55.781 -34.75 1 73.12 289 ARG B N 1
ATOM 6041 C CA . ARG B 1 289 ? -7.266 -54.5 -35.031 1 73.12 289 ARG B CA 1
ATOM 6042 C C . ARG B 1 289 ? -7.641 -54 -36.406 1 73.12 289 ARG B C 1
ATOM 6044 O O . ARG B 1 289 ? -7.527 -52.812 -36.719 1 73.12 289 ARG B O 1
ATOM 6051 N N . SER B 1 290 ? -8.141 -54.875 -37.25 1 73.19 290 SER B N 1
ATOM 6052 C CA . SER B 1 290 ? -8.531 -54.5 -38.625 1 73.19 290 SER B CA 1
ATOM 6053 C C . SER B 1 290 ? -9.961 -53.969 -38.656 1 73.19 290 SER B C 1
ATOM 6055 O O . SER B 1 290 ? -10.438 -53.531 -39.719 1 73.19 290 SER B O 1
ATOM 6057 N N . PHE B 1 291 ? -10.516 -54.094 -37.5 1 77.06 291 PHE B N 1
ATOM 6058 C CA . PHE B 1 291 ? -11.883 -53.625 -37.375 1 77.06 291 PHE B CA 1
ATOM 6059 C C . PHE B 1 291 ? -11.992 -52.188 -37.875 1 77.06 291 PHE B C 1
ATOM 6061 O O . PHE B 1 291 ? -11.211 -51.312 -37.438 1 77.06 291 PHE B O 1
ATOM 6068 N N . ARG B 1 292 ? -12.758 -51.906 -38.969 1 77.62 292 ARG B N 1
ATOM 6069 C CA . ARG B 1 292 ? -13.008 -50.562 -39.469 1 77.62 292 ARG B CA 1
ATOM 6070 C C . ARG B 1 292 ? -14.5 -50.25 -39.469 1 77.62 292 ARG B C 1
ATOM 6072 O O . ARG B 1 292 ? -15.32 -51.062 -39.875 1 77.62 292 ARG B O 1
ATOM 6079 N N . LYS B 1 293 ? -14.852 -49.406 -38.625 1 79.56 293 LYS B N 1
ATOM 6080 C CA . LYS B 1 293 ? -16.219 -48.906 -38.594 1 79.56 293 LYS B CA 1
ATOM 6081 C C . LYS B 1 293 ? -16.281 -47.438 -39.094 1 79.56 293 LYS B C 1
ATOM 6083 O O . LYS B 1 293 ? -15.398 -46.656 -38.781 1 79.56 293 LYS B O 1
ATOM 6088 N N . GLU B 1 294 ? -17.391 -47.281 -39.875 1 79.62 294 GLU B N 1
ATOM 6089 C CA . GLU B 1 294 ? -17.625 -45.906 -40.312 1 79.62 294 GLU B CA 1
ATOM 6090 C C . GLU B 1 294 ? -18 -45 -39.156 1 79.62 294 GLU B C 1
ATOM 6092 O O . GLU B 1 294 ? -18.719 -45.406 -38.25 1 79.62 294 GLU B O 1
ATOM 6097 N N . ASN B 1 295 ? -17.391 -43.875 -38.906 1 83.12 295 ASN B N 1
ATOM 6098 C CA . ASN B 1 295 ? -17.688 -42.844 -37.906 1 83.12 295 ASN B CA 1
ATOM 6099 C C . ASN B 1 295 ? -17.172 -43.25 -36.531 1 83.12 295 ASN B C 1
ATOM 6101 O O . ASN B 1 295 ? -17.844 -43.031 -35.531 1 83.12 295 ASN B O 1
ATOM 6105 N N . PHE B 1 296 ? -16.203 -44.062 -36.406 1 86.25 296 PHE B N 1
ATOM 6106 C CA . PHE B 1 296 ? -15.57 -44.406 -35.156 1 86.25 296 PHE B CA 1
ATOM 6107 C C . PHE B 1 296 ? -15.039 -43.156 -34.438 1 86.25 296 PHE B C 1
ATOM 6109 O O . PHE B 1 296 ? -14.211 -42.438 -34.969 1 86.25 296 PHE B O 1
ATOM 6116 N N . LYS B 1 297 ? -15.531 -42.875 -33.25 1 89.06 297 LYS B N 1
ATOM 6117 C CA . LYS B 1 297 ? -15.32 -41.625 -32.562 1 89.06 297 LYS B CA 1
ATOM 6118 C C . LYS B 1 297 ? -13.977 -41.594 -31.859 1 89.06 297 LYS B C 1
ATOM 6120 O O . LYS B 1 297 ? -13.367 -40.531 -31.703 1 89.06 297 LYS B O 1
ATOM 6125 N N . PHE B 1 298 ? -13.484 -42.75 -31.438 1 91.25 298 PHE B N 1
ATOM 6126 C CA . PHE B 1 298 ? -12.312 -42.781 -30.562 1 91.25 298 PHE B CA 1
ATOM 6127 C C . PHE B 1 298 ? -11.031 -42.781 -31.391 1 91.25 298 PHE B C 1
ATOM 6129 O O . PHE B 1 298 ? -10.945 -43.406 -32.438 1 91.25 298 PHE B O 1
ATOM 6136 N N . ASP B 1 299 ? -10.07 -42.062 -30.938 1 87.94 299 ASP B N 1
ATOM 6137 C CA . ASP B 1 299 ? -8.758 -41.969 -31.562 1 87.94 299 ASP B CA 1
ATOM 6138 C C . ASP B 1 299 ? -8.016 -43.312 -31.453 1 87.94 299 ASP B C 1
ATOM 6140 O O . ASP B 1 299 ? -7.988 -43.906 -30.375 1 87.94 299 ASP B O 1
ATOM 6144 N N . LYS B 1 300 ? -7.395 -43.75 -32.562 1 83.44 300 LYS B N 1
ATOM 6145 C CA . LYS B 1 300 ? -6.707 -45.031 -32.594 1 83.44 300 LYS B CA 1
ATOM 6146 C C . LYS B 1 300 ? -5.219 -44.844 -32.875 1 83.44 300 LYS B C 1
ATOM 6148 O O . LYS B 1 300 ? -4.473 -45.812 -32.969 1 83.44 300 LYS B O 1
ATOM 6153 N N . ASN B 1 301 ? -4.805 -43.625 -33.031 1 82.31 301 ASN B N 1
ATOM 6154 C CA . ASN B 1 301 ? -3.422 -43.344 -33.406 1 82.31 301 ASN B CA 1
ATOM 6155 C C . ASN B 1 301 ? -2.459 -43.656 -32.25 1 82.31 301 ASN B C 1
ATOM 6157 O O . ASN B 1 301 ? -2.74 -43.312 -31.109 1 82.31 301 ASN B O 1
ATOM 6161 N N . LEU B 1 302 ? -1.4 -44.344 -32.594 1 80.56 302 LEU B N 1
ATOM 6162 C CA . LEU B 1 302 ? -0.371 -44.625 -31.609 1 80.56 302 LEU B CA 1
ATOM 6163 C C . LEU B 1 302 ? 0.34 -43.344 -31.172 1 80.56 302 LEU B C 1
ATOM 6165 O O . LEU B 1 302 ? 0.571 -42.469 -32 1 80.56 302 LEU B O 1
ATOM 6169 N N . ARG B 1 303 ? 0.555 -43.25 -29.906 1 81.12 303 ARG B N 1
ATOM 6170 C CA . ARG B 1 303 ? 1.343 -42.094 -29.438 1 81.12 303 ARG B CA 1
ATOM 6171 C C . ARG B 1 303 ? 2.83 -42.312 -29.688 1 81.12 303 ARG B C 1
ATOM 6173 O O . ARG B 1 303 ? 3.307 -43.469 -29.656 1 81.12 303 ARG B O 1
ATOM 6180 N N . THR B 1 304 ? 3.436 -41.25 -30.109 1 72.62 304 THR B N 1
ATOM 6181 C CA . THR B 1 304 ? 4.859 -41.312 -30.422 1 72.62 304 THR B CA 1
ATOM 6182 C C . THR B 1 304 ? 5.695 -41.156 -29.156 1 72.62 304 THR B C 1
ATOM 6184 O O . THR B 1 304 ? 5.367 -40.312 -28.297 1 72.62 304 THR B O 1
ATOM 6187 N N . ILE B 1 305 ? 6.348 -42.125 -28.703 1 59.41 305 ILE B N 1
ATOM 6188 C CA . ILE B 1 305 ? 7.203 -42.031 -27.516 1 59.41 305 ILE B CA 1
ATOM 6189 C C . ILE B 1 305 ? 8.297 -41 -27.734 1 59.41 305 ILE B C 1
ATOM 6191 O O . ILE B 1 305 ? 8.852 -40.875 -28.828 1 59.41 305 ILE B O 1
ATOM 6195 N N . THR B 1 306 ? 8.344 -40.094 -26.828 1 60.72 306 THR B N 1
ATOM 6196 C CA . THR B 1 306 ? 9.477 -39.156 -26.875 1 60.72 306 THR B CA 1
ATOM 6197 C C . THR B 1 306 ? 10.789 -39.938 -27.062 1 60.72 306 THR B C 1
ATOM 6199 O O . THR B 1 306 ? 11.078 -40.875 -26.328 1 60.72 306 THR B O 1
ATOM 6202 N N . GLU B 1 307 ? 11.375 -39.594 -28.234 1 67.88 307 GLU B N 1
ATOM 6203 C CA . GLU B 1 307 ? 12.633 -40.25 -28.578 1 67.88 307 GLU B CA 1
ATOM 6204 C C . GLU B 1 307 ? 13.805 -39.594 -27.859 1 67.88 307 GLU B C 1
ATOM 6206 O O . GLU B 1 307 ? 13.867 -38.344 -27.75 1 67.88 307 GLU B O 1
ATOM 6211 N N . TYR B 1 308 ? 14.414 -40.281 -26.844 1 77.69 308 TYR B N 1
ATOM 6212 C CA . TYR B 1 308 ? 15.695 -39.844 -26.328 1 77.69 308 TYR B CA 1
ATOM 6213 C C . TYR B 1 308 ? 16.844 -40.562 -27.016 1 77.69 308 TYR B C 1
ATOM 6215 O O . TYR B 1 308 ? 16.656 -41.625 -27.625 1 77.69 308 TYR B O 1
ATOM 6223 N N . PHE B 1 309 ? 18.031 -39.75 -27.078 1 83 309 PHE B N 1
ATOM 6224 C CA . PHE B 1 309 ? 19.219 -40.281 -27.734 1 83 309 PHE B CA 1
ATOM 6225 C C . PHE B 1 309 ? 20.344 -40.469 -26.734 1 83 309 PHE B C 1
ATOM 6227 O O . PHE B 1 309 ? 20.5 -39.688 -25.797 1 83 309 PHE B O 1
ATOM 6234 N N . ARG B 1 310 ? 21.125 -41.562 -26.922 1 85.44 310 ARG B N 1
ATOM 6235 C CA . ARG B 1 310 ? 22.312 -41.844 -26.125 1 85.44 310 ARG B CA 1
ATOM 6236 C C . ARG B 1 310 ? 23.484 -40.969 -26.594 1 85.44 310 ARG B C 1
ATOM 6238 O O . ARG B 1 310 ? 23.828 -40.969 -27.781 1 85.44 310 ARG B O 1
ATOM 6245 N N . LEU B 1 311 ? 23.922 -40.125 -25.734 1 91.25 311 LEU B N 1
ATOM 6246 C CA . LEU B 1 311 ? 25.203 -39.469 -25.969 1 91.25 311 LEU B CA 1
ATOM 6247 C C . LEU B 1 311 ? 26.328 -40.156 -25.188 1 91.25 311 LEU B C 1
ATOM 6249 O O . LEU B 1 311 ? 26.375 -40.094 -23.969 1 91.25 311 LEU B O 1
ATOM 6253 N N . LEU B 1 312 ? 27.219 -40.719 -25.875 1 90.06 312 LEU B N 1
ATOM 6254 C CA . LEU B 1 312 ? 28.266 -41.5 -25.234 1 90.06 312 LEU B CA 1
ATOM 6255 C C . LEU B 1 312 ? 29.578 -40.719 -25.219 1 90.06 312 LEU B C 1
ATOM 6257 O O . LEU B 1 312 ? 29.969 -40.125 -26.234 1 90.06 312 LEU B O 1
ATOM 6261 N N . ARG B 1 313 ? 30.219 -40.719 -24.094 1 89.5 313 ARG B N 1
ATOM 6262 C CA . ARG B 1 313 ? 31.422 -39.906 -23.984 1 89.5 313 ARG B CA 1
ATOM 6263 C C . ARG B 1 313 ? 32.656 -40.781 -24.109 1 89.5 313 ARG B C 1
ATOM 6265 O O . ARG B 1 313 ? 33.781 -40.281 -24.297 1 89.5 313 ARG B O 1
ATOM 6272 N N . PHE B 1 314 ? 32.562 -42.031 -24 1 86.94 314 PHE B N 1
ATOM 6273 C CA . PHE B 1 314 ? 33.719 -42.906 -24.109 1 86.94 314 PHE B CA 1
ATOM 6274 C C . PHE B 1 314 ? 33.781 -43.531 -25.5 1 86.94 314 PHE B C 1
ATOM 6276 O O . PHE B 1 314 ? 32.781 -44 -26.047 1 86.94 314 PHE B O 1
ATOM 6283 N N . MET B 1 315 ? 34.969 -43.625 -26.125 1 78.75 315 MET B N 1
ATOM 6284 C CA . MET B 1 315 ? 35.156 -44.156 -27.469 1 78.75 315 MET B CA 1
ATOM 6285 C C . MET B 1 315 ? 35.562 -45.625 -27.422 1 78.75 315 MET B C 1
ATOM 6287 O O . MET B 1 315 ? 35.469 -46.344 -28.422 1 78.75 315 MET B O 1
ATOM 6291 N N . GLN B 1 316 ? 36.094 -46 -26.188 1 81 316 GLN B N 1
ATOM 6292 C CA . GLN B 1 316 ? 36.594 -47.375 -26.078 1 81 316 GLN B CA 1
ATOM 6293 C C . GLN B 1 316 ? 36.25 -47.969 -24.719 1 81 316 GLN B C 1
ATOM 6295 O O . GLN B 1 316 ? 36.031 -47.25 -23.75 1 81 316 GLN B O 1
ATOM 6300 N N . LEU B 1 317 ? 36.156 -49.25 -24.719 1 80.81 317 LEU B N 1
ATOM 6301 C CA . LEU B 1 317 ? 35.969 -49.969 -23.469 1 80.81 317 LEU B CA 1
ATOM 6302 C C . LEU B 1 317 ? 37.312 -50.375 -22.875 1 80.81 317 LEU B C 1
ATOM 6304 O O . LEU B 1 317 ? 38.25 -50.719 -23.609 1 80.81 317 LEU B O 1
ATOM 6308 N N . ASP B 1 318 ? 37.25 -50.25 -21.594 1 77.88 318 ASP B N 1
ATOM 6309 C CA . ASP B 1 318 ? 38.469 -50.688 -20.891 1 77.88 318 ASP B CA 1
ATOM 6310 C C . ASP B 1 318 ? 38.531 -52.219 -20.844 1 77.88 318 ASP B C 1
ATOM 6312 O O . ASP B 1 318 ? 37.562 -52.906 -20.547 1 77.88 318 ASP B O 1
ATOM 6316 N N . THR B 1 319 ? 39.625 -52.75 -21.25 1 70.62 319 THR B N 1
ATOM 6317 C CA . THR B 1 319 ? 39.812 -54.188 -21.266 1 70.62 319 THR B CA 1
ATOM 6318 C C . THR B 1 319 ? 40.219 -54.688 -19.891 1 70.62 319 THR B C 1
ATOM 6320 O O . THR B 1 319 ? 40.125 -55.875 -19.609 1 70.62 319 THR B O 1
ATOM 6323 N N . LYS B 1 320 ? 40.594 -53.719 -19.062 1 70.12 320 LYS B N 1
ATOM 6324 C CA . LYS B 1 320 ? 41 -54.156 -17.734 1 70.12 320 LYS B CA 1
ATOM 6325 C C . LYS B 1 320 ? 39.812 -54.219 -16.766 1 70.12 320 LYS B C 1
ATOM 6327 O O . LYS B 1 320 ? 39 -53.281 -16.719 1 70.12 320 LYS B O 1
ATOM 6332 N N . LEU B 1 321 ? 39.594 -55.312 -16.234 1 60.94 321 LEU B N 1
ATOM 6333 C CA . LEU B 1 321 ? 38.469 -55.5 -15.297 1 60.94 321 LEU B CA 1
ATOM 6334 C C . LEU B 1 321 ? 38.812 -54.875 -13.938 1 60.94 321 LEU B C 1
ATOM 6336 O O . LEU B 1 321 ? 39.875 -55.156 -13.375 1 60.94 321 LEU B O 1
ATOM 6340 N N . LYS B 1 322 ? 38.25 -53.781 -13.656 1 63.84 322 LYS B N 1
ATOM 6341 C CA . LYS B 1 322 ? 38.438 -53.219 -12.32 1 63.84 322 LYS B CA 1
ATOM 6342 C C . LYS B 1 322 ? 37.281 -53.594 -11.391 1 63.84 322 LYS B C 1
ATOM 6344 O O . LYS B 1 322 ? 36.125 -53.688 -11.82 1 63.84 322 LYS B O 1
ATOM 6349 N N . GLU B 1 323 ? 37.656 -54 -10.234 1 64.25 323 GLU B N 1
ATOM 6350 C CA . GLU B 1 323 ? 36.688 -54.344 -9.203 1 64.25 323 GLU B CA 1
ATOM 6351 C C . GLU B 1 323 ? 35.844 -53.156 -8.789 1 64.25 323 GLU B C 1
ATOM 6353 O O . GLU B 1 323 ? 36.344 -52.031 -8.688 1 64.25 323 GLU B O 1
ATOM 6358 N N . HIS B 1 324 ? 34.594 -53.312 -8.82 1 64.94 324 HIS B N 1
ATOM 6359 C CA . HIS B 1 324 ? 33.719 -52.219 -8.367 1 64.94 324 HIS B CA 1
ATOM 6360 C C . HIS B 1 324 ? 33.469 -52.312 -6.871 1 64.94 324 HIS B C 1
ATOM 6362 O O . HIS B 1 324 ? 33.125 -53.375 -6.355 1 64.94 324 HIS B O 1
ATOM 6368 N N . THR B 1 325 ? 33.781 -51.312 -6.145 1 68 325 THR B N 1
ATOM 6369 C CA . THR B 1 325 ? 33.781 -51.25 -4.688 1 68 325 THR B CA 1
ATOM 6370 C C . THR B 1 325 ? 32.406 -50.75 -4.184 1 68 325 THR B C 1
ATOM 6372 O O . THR B 1 325 ? 32.219 -50.594 -2.979 1 68 325 THR B O 1
ATOM 6375 N N . GLY B 1 326 ? 31.422 -50.625 -5.07 1 75.81 326 GLY B N 1
ATOM 6376 C CA . GLY B 1 326 ? 30.141 -50.094 -4.617 1 75.81 326 GLY B CA 1
ATOM 6377 C C . GLY B 1 326 ? 30.172 -48.625 -4.352 1 75.81 326 GLY B C 1
ATOM 6378 O O . GLY B 1 326 ? 29.172 -48.031 -3.934 1 75.81 326 GLY B O 1
ATOM 6379 N N . ARG B 1 327 ? 31.297 -47.969 -4.504 1 84.75 327 ARG B N 1
ATOM 6380 C CA . ARG B 1 327 ? 31.438 -46.531 -4.328 1 84.75 327 ARG B CA 1
ATOM 6381 C C . ARG B 1 327 ? 30.797 -45.781 -5.477 1 84.75 327 ARG B C 1
ATOM 6383 O O . ARG B 1 327 ? 30.594 -46.344 -6.562 1 84.75 327 ARG B O 1
ATOM 6390 N N . PRO B 1 328 ? 30.438 -44.594 -5.176 1 89.25 328 PRO B N 1
ATOM 6391 C CA . PRO B 1 328 ? 29.734 -43.812 -6.203 1 89.25 328 PRO B CA 1
ATOM 6392 C C . PRO B 1 328 ? 30.656 -43.344 -7.332 1 89.25 328 PRO B C 1
ATOM 6394 O O . PRO B 1 328 ? 31.812 -43 -7.09 1 89.25 328 PRO B O 1
ATOM 6397 N N . ASP B 1 329 ? 30.203 -43.438 -8.5 1 90.62 329 ASP B N 1
ATOM 6398 C CA . ASP B 1 329 ? 30.781 -42.812 -9.688 1 90.62 329 ASP B CA 1
ATOM 6399 C C . ASP B 1 329 ? 30.094 -41.5 -10 1 90.62 329 ASP B C 1
ATOM 6401 O O . ASP B 1 329 ? 28.859 -41.375 -9.898 1 90.62 329 ASP B O 1
ATOM 6405 N N . ALA B 1 330 ? 30.922 -40.5 -10.305 1 93.19 330 ALA B N 1
ATOM 6406 C CA . ALA B 1 330 ? 30.281 -39.219 -10.539 1 93.19 330 ALA B CA 1
ATOM 6407 C C . ALA B 1 330 ? 31.016 -38.438 -11.625 1 93.19 330 ALA B C 1
ATOM 6409 O O . ALA B 1 330 ? 32.219 -38.594 -11.82 1 93.19 330 ALA B O 1
ATOM 6410 N N . ILE B 1 331 ? 30.266 -37.594 -12.328 1 93.88 331 ILE B N 1
ATOM 6411 C CA . ILE B 1 331 ? 30.797 -36.688 -13.352 1 93.88 331 ILE B CA 1
ATOM 6412 C C . ILE B 1 331 ? 29.984 -35.406 -13.383 1 93.88 331 ILE B C 1
ATOM 6414 O O . ILE B 1 331 ? 28.766 -35.438 -13.141 1 93.88 331 ILE B O 1
ATOM 6418 N N . MET B 1 332 ? 30.672 -34.375 -13.586 1 94.75 332 MET B N 1
ATOM 6419 C CA . MET B 1 332 ? 30.016 -33.062 -13.719 1 94.75 332 MET B CA 1
ATOM 6420 C C . MET B 1 332 ? 29.922 -32.656 -15.188 1 94.75 332 MET B C 1
ATOM 6422 O O . MET B 1 332 ? 30.797 -33 -15.992 1 94.75 332 MET B O 1
ATOM 6426 N N . PHE B 1 333 ? 28.797 -31.922 -15.469 1 94.81 333 PHE B N 1
ATOM 6427 C CA . PHE B 1 333 ? 28.688 -31.469 -16.844 1 94.81 333 PHE B CA 1
ATOM 6428 C C . PHE B 1 333 ? 28 -30.109 -16.906 1 94.81 333 PHE B C 1
ATOM 6430 O O . PHE B 1 333 ? 27.391 -29.672 -15.938 1 94.81 333 PHE B O 1
ATOM 6437 N N . GLU B 1 334 ? 28.25 -29.453 -18.016 1 95.38 334 GLU B N 1
ATOM 6438 C CA . GLU B 1 334 ? 27.641 -28.172 -18.344 1 95.38 334 GLU B CA 1
ATOM 6439 C C . GLU B 1 334 ? 27.203 -28.125 -19.797 1 95.38 334 GLU B C 1
ATOM 6441 O O . GLU B 1 334 ? 27.828 -28.734 -20.672 1 95.38 334 GLU B O 1
ATOM 6446 N N . THR B 1 335 ? 26.094 -27.422 -20 1 93.94 335 THR B N 1
ATOM 6447 C CA . THR B 1 335 ? 25.594 -27.312 -21.375 1 93.94 335 THR B CA 1
ATOM 6448 C C . THR B 1 335 ? 25.609 -25.859 -21.844 1 93.94 335 THR B C 1
ATOM 6450 O O . THR B 1 335 ? 25.422 -24.938 -21.031 1 93.94 335 THR B O 1
ATOM 6453 N N . SER B 1 336 ? 25.828 -25.672 -23.094 1 93 336 SER B N 1
ATOM 6454 C CA . SER B 1 336 ? 25.859 -24.328 -23.672 1 93 336 SER B CA 1
ATOM 6455 C C . SER B 1 336 ? 24.453 -23.844 -24.016 1 93 336 SER B C 1
ATOM 6457 O O . SER B 1 336 ? 24.188 -22.641 -24.031 1 93 336 SER B O 1
ATOM 6459 N N . LYS B 1 337 ? 23.516 -24.766 -24.406 1 91.75 337 LYS B N 1
ATOM 6460 C CA . LYS B 1 337 ? 22.094 -24.531 -24.656 1 91.75 337 LYS B CA 1
ATOM 6461 C C . LYS B 1 337 ? 21.219 -25.516 -23.891 1 91.75 337 LYS B C 1
ATOM 6463 O O . LYS B 1 337 ? 21.703 -26.578 -23.469 1 91.75 337 LYS B O 1
ATOM 6468 N N . PRO B 1 338 ? 20.047 -25.109 -23.672 1 87.94 338 PRO B N 1
ATOM 6469 C CA . PRO B 1 338 ? 19.188 -26 -22.891 1 87.94 338 PRO B CA 1
ATOM 6470 C C . PRO B 1 338 ? 18.906 -27.328 -23.625 1 87.94 338 PRO B C 1
ATOM 6472 O O . PRO B 1 338 ? 18.656 -27.328 -24.828 1 87.94 338 PRO B O 1
ATOM 6475 N N . ILE B 1 339 ? 19.141 -28.391 -22.875 1 86.94 339 ILE B N 1
ATOM 6476 C CA . ILE B 1 339 ? 18.844 -29.719 -23.359 1 86.94 339 ILE B CA 1
ATOM 6477 C C . ILE B 1 339 ? 18.016 -30.484 -22.328 1 86.94 339 ILE B C 1
ATOM 6479 O O . ILE B 1 339 ? 18.141 -30.234 -21.125 1 86.94 339 ILE B O 1
ATOM 6483 N N . TRP B 1 340 ? 17.203 -31.391 -22.859 1 85.44 340 TRP B N 1
ATOM 6484 C CA . TRP B 1 340 ? 16.438 -32.219 -21.938 1 85.44 340 TRP B CA 1
ATOM 6485 C C . TRP B 1 340 ? 17.25 -33.438 -21.516 1 85.44 340 TRP B C 1
ATOM 6487 O O . TRP B 1 340 ? 17.719 -34.219 -22.359 1 85.44 340 TRP B O 1
ATOM 6497 N N . PHE B 1 341 ? 17.438 -33.5 -20.25 1 88.19 341 PHE B N 1
ATOM 6498 C CA . PHE B 1 341 ? 18.156 -34.625 -19.625 1 88.19 341 PHE B CA 1
ATOM 6499 C C . PHE B 1 341 ? 17.188 -35.688 -19.141 1 88.19 341 PHE B C 1
ATOM 6501 O O . PHE B 1 341 ? 16.422 -35.469 -18.188 1 88.19 341 PHE B O 1
ATOM 6508 N N . HIS B 1 342 ? 17.156 -36.875 -19.781 1 81.25 342 HIS B N 1
ATOM 6509 C CA . HIS B 1 342 ? 16.188 -37.906 -19.484 1 81.25 342 HIS B CA 1
ATOM 6510 C C . HIS B 1 342 ? 16.766 -38.969 -18.562 1 81.25 342 HIS B C 1
ATOM 6512 O O . HIS B 1 342 ? 16.016 -39.719 -17.938 1 81.25 342 HIS B O 1
ATOM 6518 N N . GLY B 1 343 ? 18.047 -39.094 -18.578 1 87.25 343 GLY B N 1
ATOM 6519 C CA . GLY B 1 343 ? 18.656 -40.125 -17.766 1 87.25 343 GLY B CA 1
ATOM 6520 C C . GLY B 1 343 ? 20.125 -40.312 -18.062 1 87.25 343 GLY B C 1
ATOM 6521 O O . GLY B 1 343 ? 20.766 -39.469 -18.688 1 87.25 343 GLY B O 1
ATOM 6522 N N . VAL B 1 344 ? 20.672 -41.469 -17.5 1 90.38 344 VAL B N 1
ATOM 6523 C CA . VAL B 1 344 ? 22.109 -41.75 -17.609 1 90.38 344 VAL B CA 1
ATOM 6524 C C . VAL B 1 344 ? 22.297 -43.156 -18.188 1 90.38 344 VAL B C 1
ATOM 6526 O O . VAL B 1 344 ? 21.438 -44.031 -18.016 1 90.38 344 VAL B O 1
ATOM 6529 N N . VAL B 1 345 ? 23.328 -43.219 -18.938 1 86.5 345 VAL B N 1
ATOM 6530 C CA . VAL B 1 345 ? 23.75 -44.531 -19.391 1 86.5 345 VAL B CA 1
ATOM 6531 C C . VAL B 1 345 ? 24.828 -45.094 -18.453 1 86.5 345 VAL B C 1
ATOM 6533 O O . VAL B 1 345 ? 25.766 -44.375 -18.094 1 86.5 345 VAL B O 1
ATOM 6536 N N . VAL B 1 346 ? 24.641 -46.281 -18.078 1 85.88 346 VAL B N 1
ATOM 6537 C CA . VAL B 1 346 ? 25.609 -46.906 -17.172 1 85.88 346 VAL B CA 1
ATOM 6538 C C . VAL B 1 346 ? 26.078 -48.25 -17.766 1 85.88 346 VAL B C 1
ATOM 6540 O O . VAL B 1 346 ? 25.312 -48.938 -18.453 1 85.88 346 VAL B O 1
ATOM 6543 N N . TYR B 1 347 ? 27.375 -48.5 -17.453 1 81.19 347 TYR B N 1
ATOM 6544 C CA . TYR B 1 347 ? 27.906 -49.781 -17.906 1 81.19 347 TYR B CA 1
ATOM 6545 C C . TYR B 1 347 ? 27.375 -50.938 -17.047 1 81.19 347 TYR B C 1
ATOM 6547 O O . TYR B 1 347 ? 27.188 -50.781 -15.844 1 81.19 347 TYR B O 1
ATOM 6555 N N . GLY B 1 348 ? 27.125 -51.938 -17.734 1 76.25 348 GLY B N 1
ATOM 6556 C CA . GLY B 1 348 ? 26.641 -53.125 -17.047 1 76.25 348 GLY B CA 1
ATOM 6557 C C . GLY B 1 348 ? 27.766 -54.062 -16.578 1 76.25 348 GLY B C 1
ATOM 6558 O O . GLY B 1 348 ? 28.938 -53.656 -16.609 1 76.25 348 GLY B O 1
ATOM 6559 N N . SER B 1 349 ? 27.297 -55.219 -16.031 1 71.94 349 SER B N 1
ATOM 6560 C CA . SER B 1 349 ? 28.234 -56.188 -15.477 1 71.94 349 SER B CA 1
ATOM 6561 C C . SER B 1 349 ? 28.547 -57.281 -16.484 1 71.94 349 SER B C 1
ATOM 6563 O O . SER B 1 349 ? 27.734 -57.531 -17.391 1 71.94 349 SER B O 1
ATOM 6565 N N . PHE B 1 350 ? 29.766 -57.906 -16.375 1 66.62 350 PHE B N 1
ATOM 6566 C CA . PHE B 1 350 ? 30.188 -59.031 -17.203 1 66.62 350 PHE B CA 1
ATOM 6567 C C . PHE B 1 350 ? 29.391 -60.281 -16.891 1 66.62 350 PHE B C 1
ATOM 6569 O O . PHE B 1 350 ? 29.219 -61.156 -17.75 1 66.62 350 PHE B O 1
ATOM 6576 N N . ILE B 1 351 ? 29.016 -60.281 -15.664 1 61.69 351 ILE B N 1
ATOM 6577 C CA . ILE B 1 351 ? 28.312 -61.5 -15.258 1 61.69 351 ILE B CA 1
ATOM 6578 C C . ILE B 1 351 ? 26.844 -61.188 -14.969 1 61.69 351 ILE B C 1
ATOM 6580 O O . ILE B 1 351 ? 26.516 -60.062 -14.555 1 61.69 351 ILE B O 1
ATOM 6584 N N . GLU B 1 352 ? 25.953 -62 -15.453 1 56.53 352 GLU B N 1
ATOM 6585 C CA . GLU B 1 352 ? 24.5 -61.938 -15.344 1 56.53 352 GLU B CA 1
ATOM 6586 C C . GLU B 1 352 ? 24.062 -61.812 -13.883 1 56.53 352 GLU B C 1
ATOM 6588 O O . GLU B 1 352 ? 24.109 -62.781 -13.125 1 56.53 352 GLU B O 1
ATOM 6593 N N . GLN B 1 353 ? 24.203 -60.594 -13.305 1 60.28 353 GLN B N 1
ATOM 6594 C CA . GLN B 1 353 ? 23.688 -60.5 -11.945 1 60.28 353 GLN B CA 1
ATOM 6595 C C . GLN B 1 353 ? 22.797 -59.281 -11.781 1 60.28 353 GLN B C 1
ATOM 6597 O O . GLN B 1 353 ? 22.781 -58.406 -12.641 1 60.28 353 GLN B O 1
ATOM 6602 N N . SER B 1 354 ? 21.953 -59.344 -10.797 1 65 354 SER B N 1
ATOM 6603 C CA . SER B 1 354 ? 21.062 -58.25 -10.406 1 65 354 SER B CA 1
ATOM 6604 C C . SER B 1 354 ? 21.844 -57.062 -9.891 1 65 354 SER B C 1
ATOM 6606 O O . SER B 1 354 ? 22.75 -57.219 -9.062 1 65 354 SER B O 1
ATOM 6608 N N . ILE B 1 355 ? 21.734 -55.938 -10.633 1 71.94 355 ILE B N 1
ATOM 6609 C CA . ILE B 1 355 ? 22.422 -54.719 -10.211 1 71.94 355 ILE B CA 1
ATOM 6610 C C . ILE B 1 355 ? 21.391 -53.656 -9.82 1 71.94 355 ILE B C 1
ATOM 6612 O O . ILE B 1 355 ? 20.328 -53.531 -1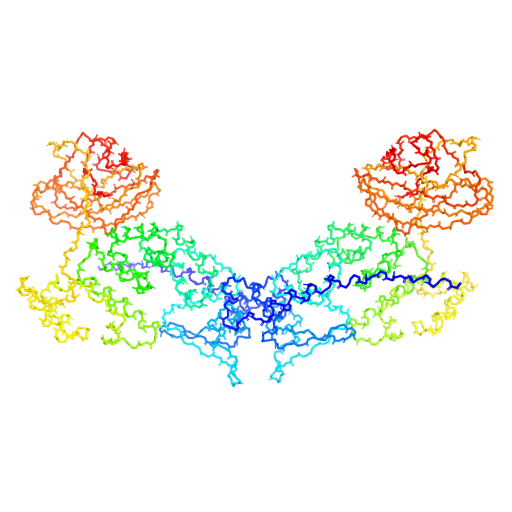0.445 1 71.94 355 ILE B O 1
ATOM 6616 N N . ASN B 1 356 ? 21.609 -53.094 -8.695 1 76.88 356 ASN B N 1
ATOM 6617 C CA . ASN B 1 356 ? 20.844 -51.938 -8.258 1 76.88 356 ASN B CA 1
ATOM 6618 C C . ASN B 1 356 ? 21.594 -50.625 -8.539 1 76.88 356 ASN B C 1
ATOM 6620 O O . ASN B 1 356 ? 22.719 -50.438 -8.094 1 76.88 356 ASN B O 1
ATOM 6624 N N . ILE B 1 357 ? 20.953 -49.844 -9.359 1 79.06 357 ILE B N 1
ATOM 6625 C CA . ILE B 1 357 ? 21.594 -48.562 -9.734 1 79.06 357 ILE B CA 1
ATOM 6626 C C . ILE B 1 357 ? 20.812 -47.406 -9.109 1 79.06 357 ILE B C 1
ATOM 6628 O O . ILE B 1 357 ? 19.594 -47.312 -9.25 1 79.06 357 ILE B O 1
ATOM 6632 N N . HIS B 1 358 ? 21.547 -46.625 -8.398 1 83.19 358 HIS B N 1
ATOM 6633 C CA . HIS B 1 358 ? 21 -45.375 -7.836 1 83.19 358 HIS B CA 1
ATOM 6634 C C . HIS B 1 358 ? 21.625 -44.156 -8.492 1 83.19 358 HIS B C 1
ATOM 6636 O O . HIS B 1 358 ? 22.859 -44.031 -8.547 1 83.19 358 HIS B O 1
ATOM 6642 N N . VAL B 1 359 ? 20.75 -43.281 -9.047 1 85.44 359 VAL B N 1
ATOM 6643 C CA . VAL B 1 359 ? 21.234 -42.094 -9.719 1 85.44 359 VAL B CA 1
ATOM 6644 C C . VAL B 1 359 ? 20.766 -40.844 -8.969 1 85.44 359 VAL B C 1
ATOM 6646 O O . VAL B 1 359 ? 19.594 -40.719 -8.609 1 85.44 359 VAL B O 1
ATOM 6649 N N . LYS B 1 360 ? 21.734 -40.031 -8.68 1 86.88 360 LYS B N 1
ATOM 6650 C CA . LYS B 1 360 ? 21.469 -38.719 -8.047 1 86.88 360 LYS B CA 1
ATOM 6651 C C . LYS B 1 360 ? 22.062 -37.594 -8.859 1 86.88 360 LYS B C 1
ATOM 6653 O O . LYS B 1 360 ? 23.25 -37.625 -9.211 1 86.88 360 LYS B O 1
ATOM 6658 N N . ILE B 1 361 ? 21.25 -36.625 -9.242 1 88.19 361 ILE B N 1
ATOM 6659 C CA . ILE B 1 361 ? 21.719 -35.438 -9.953 1 88.19 361 ILE B CA 1
ATOM 6660 C C . ILE B 1 361 ? 21.641 -34.219 -9.039 1 88.19 361 ILE B C 1
ATOM 6662 O O . ILE B 1 361 ? 20.594 -33.938 -8.469 1 88.19 361 ILE B O 1
ATOM 6666 N N . THR B 1 362 ? 22.75 -33.5 -8.891 1 87.06 362 THR B N 1
ATOM 6667 C CA . THR B 1 362 ? 22.812 -32.344 -8.031 1 87.06 362 THR B CA 1
ATOM 6668 C C . THR B 1 362 ? 23.391 -31.141 -8.789 1 87.06 362 THR B C 1
ATOM 6670 O O . THR B 1 362 ? 24.016 -31.312 -9.836 1 87.06 362 THR B O 1
ATOM 6673 N N . ASP B 1 363 ? 23.062 -29.969 -8.258 1 82.81 363 ASP B N 1
ATOM 6674 C CA . ASP B 1 363 ? 23.719 -28.797 -8.797 1 82.81 363 ASP B CA 1
ATOM 6675 C C . ASP B 1 363 ? 25.125 -28.625 -8.211 1 82.81 363 ASP B C 1
ATOM 6677 O O . ASP B 1 363 ? 25.609 -29.5 -7.484 1 82.81 363 ASP B O 1
ATOM 6681 N N . ALA B 1 364 ? 25.75 -27.531 -8.625 1 79.69 364 ALA B N 1
ATOM 6682 C CA . ALA B 1 364 ? 27.125 -27.281 -8.188 1 79.69 364 ALA B CA 1
ATOM 6683 C C . ALA B 1 364 ? 27.203 -27.141 -6.668 1 79.69 364 ALA B C 1
ATOM 6685 O O . ALA B 1 364 ? 28.25 -27.406 -6.07 1 79.69 364 ALA B O 1
ATOM 6686 N N . ARG B 1 365 ? 26.078 -26.797 -6.074 1 73.56 365 ARG B N 1
ATOM 6687 C CA . ARG B 1 365 ? 26.047 -26.625 -4.625 1 73.56 365 ARG B CA 1
ATOM 6688 C C . ARG B 1 365 ? 25.547 -27.891 -3.939 1 73.56 365 ARG B C 1
ATOM 6690 O O . ARG B 1 365 ? 25.203 -27.875 -2.756 1 73.56 365 ARG B O 1
ATOM 6697 N N . LEU B 1 366 ? 25.344 -28.953 -4.73 1 74.69 366 LEU B N 1
ATOM 6698 C CA . LEU B 1 366 ? 24.969 -30.297 -4.297 1 74.69 366 LEU B CA 1
ATOM 6699 C C . LEU B 1 366 ? 23.5 -30.344 -3.895 1 74.69 366 LEU B C 1
ATOM 6701 O O . LEU B 1 366 ? 23.078 -31.234 -3.162 1 74.69 366 LEU B O 1
ATOM 6705 N N . THR B 1 367 ? 22.781 -29.281 -4.352 1 76 367 THR B N 1
ATOM 6706 C CA . THR B 1 367 ? 21.328 -29.359 -4.172 1 76 367 THR B CA 1
ATOM 6707 C C . THR B 1 367 ? 20.734 -30.359 -5.148 1 76 367 THR B C 1
ATOM 6709 O O . THR B 1 367 ? 21.047 -30.359 -6.34 1 76 367 THR B O 1
ATOM 6712 N N . ILE B 1 368 ? 19.969 -31.281 -4.527 1 72.62 368 ILE B N 1
ATOM 6713 C CA . ILE B 1 368 ? 19.391 -32.344 -5.348 1 72.62 368 ILE B CA 1
ATOM 6714 C C . ILE B 1 368 ? 18.422 -31.75 -6.355 1 72.62 368 ILE B C 1
ATOM 6716 O O . ILE B 1 368 ? 17.469 -31.062 -5.977 1 72.62 368 ILE B O 1
ATOM 6720 N N . VAL B 1 369 ? 18.734 -31.969 -7.59 1 73.19 369 VAL B N 1
ATOM 6721 C CA . VAL B 1 369 ? 17.844 -31.578 -8.672 1 73.19 369 VAL B CA 1
ATOM 6722 C C . VAL B 1 369 ? 16.875 -32.719 -8.977 1 73.19 369 VAL B C 1
ATOM 6724 O O . VAL B 1 369 ? 15.664 -32.5 -9.086 1 73.19 369 VAL B O 1
ATOM 6727 N N . ARG B 1 370 ? 17.406 -33.844 -9.172 1 74.19 370 ARG B N 1
ATOM 6728 C CA . ARG B 1 370 ? 16.641 -35.062 -9.43 1 74.19 370 ARG B CA 1
ATOM 6729 C C . ARG B 1 370 ? 17.281 -36.281 -8.766 1 74.19 370 ARG B C 1
ATOM 6731 O O . ARG B 1 370 ? 18.5 -36.312 -8.602 1 74.19 370 ARG B O 1
ATOM 6738 N N . GLU B 1 371 ? 16.406 -37.156 -8.25 1 71.06 371 GLU B N 1
ATOM 6739 C CA . GLU B 1 371 ? 16.922 -38.375 -7.648 1 71.06 371 GLU B CA 1
ATOM 6740 C C . GLU B 1 371 ? 16.062 -39.562 -8.016 1 71.06 371 GLU B C 1
ATOM 6742 O O . GLU B 1 371 ? 14.836 -39.469 -8.055 1 71.06 371 GLU B O 1
ATOM 6747 N N . LEU B 1 372 ? 16.688 -40.531 -8.594 1 68.25 372 LEU B N 1
ATOM 6748 C CA . LEU B 1 372 ? 15.953 -41.75 -8.914 1 68.25 372 LEU B CA 1
ATOM 6749 C C . LEU B 1 372 ? 16.734 -43 -8.484 1 68.25 372 LEU B C 1
ATOM 6751 O O . LEU B 1 372 ? 17.969 -43.031 -8.617 1 68.25 372 LEU B O 1
ATOM 6755 N N . GLY B 1 373 ? 16.094 -43.906 -7.734 1 58.12 373 GLY B N 1
ATOM 6756 C CA . GLY B 1 373 ? 16.641 -45.219 -7.496 1 58.12 373 GLY B CA 1
ATOM 6757 C C . GLY B 1 373 ? 15.992 -46.281 -8.367 1 58.12 373 GLY B C 1
ATOM 6758 O O . GLY B 1 373 ? 14.766 -46.344 -8.484 1 58.12 373 GLY B O 1
ATOM 6759 N N . GLN B 1 374 ? 16.703 -46.844 -9.289 1 57.97 374 GLN B N 1
ATOM 6760 C CA . GLN B 1 374 ? 16.125 -47.938 -10.078 1 57.97 374 GLN B CA 1
ATOM 6761 C C . GLN B 1 374 ? 16.922 -49.219 -9.914 1 57.97 374 GLN B C 1
ATOM 6763 O O . GLN B 1 374 ? 18.156 -49.188 -9.844 1 57.97 374 GLN B O 1
ATOM 6768 N N . THR B 1 375 ? 16.234 -50.312 -9.57 1 54.38 375 THR B N 1
ATOM 6769 C CA . THR B 1 375 ? 16.828 -51.625 -9.547 1 54.38 375 THR B CA 1
ATOM 6770 C C . THR B 1 375 ? 16.75 -52.281 -10.922 1 54.38 375 THR B C 1
ATOM 6772 O O . THR B 1 375 ? 15.703 -52.281 -11.555 1 54.38 375 THR B O 1
ATOM 6775 N N . PHE B 1 376 ? 17.906 -52.469 -11.578 1 53.62 376 PHE B N 1
ATOM 6776 C CA . PHE B 1 376 ? 17.922 -53.219 -12.836 1 53.62 376 PHE B CA 1
ATOM 6777 C C . PHE B 1 376 ? 18.375 -54.656 -12.617 1 53.62 376 PHE B C 1
ATOM 6779 O O . PHE B 1 376 ? 19.281 -54.906 -11.836 1 53.62 376 PHE B O 1
ATOM 6786 N N . GLU B 1 377 ? 17.562 -55.562 -12.961 1 50.47 377 GLU B N 1
ATOM 6787 C CA . GLU B 1 377 ? 17.984 -56.938 -13.07 1 50.47 377 GLU B CA 1
ATOM 6788 C C . GLU B 1 377 ? 18.656 -57.188 -14.414 1 50.47 377 GLU B C 1
ATOM 6790 O O . GLU B 1 377 ? 18.078 -56.969 -15.469 1 50.47 377 GLU B O 1
ATOM 6795 N N . SER B 1 378 ? 19.906 -57.031 -14.414 1 47.12 378 SER B N 1
ATOM 6796 C CA . SER B 1 378 ? 20.594 -57.281 -15.672 1 47.12 378 SER B CA 1
ATOM 6797 C C . SER B 1 378 ? 20.656 -58.781 -15.969 1 47.12 378 SER B C 1
ATOM 6799 O O . SER B 1 378 ? 21.125 -59.562 -15.141 1 47.12 378 SER B O 1
ATOM 6801 N N . VAL B 1 379 ? 19.781 -59.312 -16.688 1 46.72 379 VAL B N 1
ATOM 6802 C CA . VAL B 1 379 ? 19.859 -60.719 -17.047 1 46.72 379 VAL B CA 1
ATOM 6803 C C . VAL B 1 379 ? 21.062 -60.969 -17.938 1 46.72 379 VAL B C 1
ATOM 6805 O O . VAL B 1 379 ? 21.625 -62.062 -17.953 1 46.72 379 VAL B O 1
ATOM 6808 N N . GLU B 1 380 ? 21.297 -60.312 -19.062 1 45.19 380 GLU B N 1
ATOM 6809 C CA . GLU B 1 380 ? 22.344 -60.594 -20.016 1 45.19 380 GLU B CA 1
ATOM 6810 C C . GLU B 1 380 ? 23.438 -59.531 -19.969 1 45.19 380 GLU B C 1
ATOM 6812 O O . GLU B 1 380 ? 23.219 -58.406 -19.5 1 45.19 380 GLU B O 1
ATOM 6817 N N . SER B 1 381 ? 24.734 -59.969 -20.203 1 48.41 381 SER B N 1
ATOM 6818 C CA . SER B 1 381 ? 25.922 -59.125 -20.359 1 48.41 381 SER B CA 1
ATOM 6819 C C . SER B 1 381 ? 25.609 -57.844 -21.156 1 48.41 381 SER B C 1
ATOM 6821 O O . SER B 1 381 ? 25.641 -57.875 -22.391 1 48.41 381 SER B O 1
ATOM 6823 N N . GLU B 1 382 ? 24.609 -57.156 -20.672 1 58.09 382 GLU B N 1
ATOM 6824 C CA . GLU B 1 382 ? 24.422 -55.969 -21.469 1 58.09 382 GLU B CA 1
ATOM 6825 C C . GLU B 1 382 ? 25.453 -54.906 -21.109 1 58.09 382 GLU B C 1
ATOM 6827 O O . GLU B 1 382 ? 25.672 -54.594 -19.938 1 58.09 382 GLU B O 1
ATOM 6832 N N . GLU B 1 383 ? 26.219 -54.375 -22.156 1 67.75 383 GLU B N 1
ATOM 6833 C CA . GLU B 1 383 ? 27.344 -53.469 -22.031 1 67.75 383 GLU B CA 1
ATOM 6834 C C . GLU B 1 383 ? 26.906 -52.125 -21.391 1 67.75 383 GLU B C 1
ATOM 6836 O O . GLU B 1 383 ? 27.594 -51.594 -20.531 1 67.75 383 GLU B O 1
ATOM 6841 N N . MET B 1 384 ? 25.703 -51.75 -21.781 1 78.12 384 MET B N 1
ATOM 6842 C CA . MET B 1 384 ? 25.25 -50.469 -21.281 1 78.12 384 MET B CA 1
ATOM 6843 C C . MET B 1 384 ? 23.781 -50.531 -20.875 1 78.12 384 MET B C 1
ATOM 6845 O O . MET B 1 384 ? 22.984 -51.219 -21.5 1 78.12 384 MET B O 1
ATOM 6849 N N . HIS B 1 385 ? 23.375 -49.938 -19.781 1 76 385 HIS B N 1
ATOM 6850 C CA . HIS B 1 385 ? 22 -49.812 -19.312 1 76 385 HIS B CA 1
ATOM 6851 C C . HIS B 1 385 ? 21.547 -48.344 -19.328 1 76 385 HIS B C 1
ATOM 6853 O O . HIS B 1 385 ? 22.281 -47.469 -18.906 1 76 385 HIS B O 1
ATOM 6859 N N . ASP B 1 386 ? 20.344 -48.219 -19.922 1 79.25 386 ASP B N 1
ATOM 6860 C CA . ASP B 1 386 ? 19.719 -46.906 -19.844 1 79.25 386 ASP B CA 1
ATOM 6861 C C . ASP B 1 386 ? 18.938 -46.719 -18.547 1 79.25 386 ASP B C 1
ATOM 6863 O O . ASP B 1 386 ? 18.016 -47.5 -18.266 1 79.25 386 ASP B O 1
ATOM 6867 N N . VAL B 1 387 ? 19.344 -45.781 -17.75 1 80.62 387 VAL B N 1
ATOM 6868 C CA . VAL B 1 387 ? 18.656 -45.469 -16.516 1 80.62 387 VAL B CA 1
ATOM 6869 C C . VAL B 1 387 ? 17.891 -44.156 -16.672 1 80.62 387 VAL B C 1
ATOM 6871 O O . VAL B 1 387 ? 18.469 -43.062 -16.609 1 80.62 387 VAL B O 1
ATOM 6874 N N . LEU B 1 388 ? 16.641 -44.344 -16.766 1 76.25 388 LEU B N 1
ATOM 6875 C CA . LEU B 1 388 ? 15.797 -43.156 -16.984 1 76.25 388 LEU B CA 1
ATOM 6876 C C . LEU B 1 388 ? 15.375 -42.531 -15.648 1 76.25 388 LEU B C 1
ATOM 6878 O O . LEU B 1 388 ? 15.039 -43.25 -14.703 1 76.25 388 LEU B O 1
ATOM 6882 N N . LEU B 1 389 ? 15.477 -41.188 -15.672 1 76.5 389 LEU B N 1
ATOM 6883 C CA . LEU B 1 389 ? 14.945 -40.469 -14.516 1 76.5 389 LEU B CA 1
ATOM 6884 C C . LEU B 1 389 ? 13.422 -40.531 -14.492 1 76.5 389 LEU B C 1
ATOM 6886 O O . LEU B 1 389 ? 12.781 -40.688 -15.531 1 76.5 389 LEU B O 1
ATOM 6890 N N . SER B 1 390 ? 13 -40.5 -13.281 1 66.94 390 SER B N 1
ATOM 6891 C CA . SER B 1 390 ? 11.547 -40.469 -13.156 1 66.94 390 SER B CA 1
ATOM 6892 C C . SER B 1 390 ? 10.977 -39.219 -13.844 1 66.94 390 SER B C 1
ATOM 6894 O O . SER B 1 390 ? 9.898 -39.281 -14.453 1 66.94 390 SER B O 1
ATOM 6896 N N . THR B 1 391 ? 11.727 -38.188 -13.75 1 71.44 391 THR B N 1
ATOM 6897 C CA . THR B 1 391 ? 11.328 -36.938 -14.375 1 71.44 391 THR B CA 1
ATOM 6898 C C . THR B 1 391 ? 12.523 -36.25 -15.039 1 71.44 391 THR B C 1
ATOM 6900 O O . THR B 1 391 ? 13.484 -35.875 -14.367 1 71.44 391 THR B O 1
ATOM 6903 N N . PRO B 1 392 ? 12.406 -36.188 -16.297 1 76.88 392 PRO B N 1
ATOM 6904 C CA . PRO B 1 392 ? 13.492 -35.469 -16.953 1 76.88 392 PRO B CA 1
ATOM 6905 C C . PRO B 1 392 ? 13.508 -33.969 -16.609 1 76.88 392 PRO B C 1
ATOM 6907 O O . PRO B 1 392 ? 12.547 -33.469 -16.031 1 76.88 392 PRO B O 1
ATOM 6910 N N . PHE B 1 393 ? 14.625 -33.344 -16.828 1 78.88 393 PHE B N 1
ATOM 6911 C CA . PHE B 1 393 ? 14.711 -31.906 -16.578 1 78.88 393 PHE B CA 1
ATOM 6912 C C . PHE B 1 393 ? 15.492 -31.203 -17.672 1 78.88 393 PHE B C 1
ATOM 6914 O O . PHE B 1 393 ? 16.281 -31.828 -18.375 1 78.88 393 PHE B O 1
ATOM 6921 N N . GLU B 1 394 ? 15.133 -29.938 -17.859 1 81.56 394 GLU B N 1
ATOM 6922 C CA . GLU B 1 394 ? 15.867 -29.125 -18.828 1 81.56 394 GLU B CA 1
ATOM 6923 C C . GLU B 1 394 ? 17.078 -28.469 -18.172 1 81.56 394 GLU B C 1
ATOM 6925 O O . GLU B 1 394 ? 16.953 -27.828 -17.125 1 81.56 394 GLU B O 1
ATOM 6930 N N . THR B 1 395 ? 18.25 -28.641 -18.781 1 87.31 395 THR B N 1
ATOM 6931 C CA . THR B 1 395 ? 19.469 -28.062 -18.25 1 87.31 395 THR B CA 1
ATOM 6932 C C . THR B 1 395 ? 19.469 -26.547 -18.453 1 87.31 395 THR B C 1
ATOM 6934 O O . THR B 1 395 ? 18.875 -26.047 -19.406 1 87.31 395 THR B O 1
ATOM 6937 N N . VAL B 1 396 ? 20.109 -25.875 -17.641 1 84.62 396 VAL B N 1
ATOM 6938 C CA . VAL B 1 396 ? 20.281 -24.422 -17.734 1 84.62 396 VAL B CA 1
ATOM 6939 C C . VAL B 1 396 ? 21.703 -24.109 -18.188 1 84.62 396 VAL B C 1
ATOM 6941 O O . VAL B 1 396 ? 22.672 -24.547 -17.562 1 84.62 396 VAL B O 1
ATOM 6944 N N . PRO B 1 397 ? 21.719 -23.359 -19.25 1 88.62 397 PRO B N 1
ATOM 6945 C CA . PRO B 1 397 ? 23.062 -23.031 -19.734 1 88.62 397 PRO B CA 1
ATOM 6946 C C . PRO B 1 397 ? 23.922 -22.328 -18.688 1 88.62 397 PRO B C 1
ATOM 6948 O O . PRO B 1 397 ? 23.438 -21.438 -17.984 1 88.62 397 PRO B O 1
ATOM 6951 N N . GLY B 1 398 ? 25.109 -22.781 -18.578 1 85 398 GLY B N 1
ATOM 6952 C CA . GLY B 1 398 ? 26.047 -22.172 -17.641 1 85 398 GLY B CA 1
ATOM 6953 C C . GLY B 1 398 ? 26 -22.781 -16.25 1 85 398 GLY B C 1
ATOM 6954 O O . GLY B 1 398 ? 26.828 -22.484 -15.398 1 85 398 GLY B O 1
ATOM 6955 N N . PHE B 1 399 ? 24.984 -23.562 -16.047 1 89.12 399 PHE B N 1
ATOM 6956 C CA . PHE B 1 399 ? 24.875 -24.25 -14.766 1 89.12 399 PHE B CA 1
ATOM 6957 C C . PHE B 1 399 ? 25.547 -25.625 -14.828 1 89.12 399 PHE B C 1
ATOM 6959 O O . PHE B 1 399 ? 25.438 -26.328 -15.836 1 89.12 399 PHE B O 1
ATOM 6966 N N . ARG B 1 400 ? 26.219 -25.922 -13.742 1 92.38 400 ARG B N 1
ATOM 6967 C CA . ARG B 1 400 ? 26.859 -27.219 -13.68 1 92.38 400 ARG B CA 1
ATOM 6968 C C . ARG B 1 400 ? 26.031 -28.219 -12.875 1 92.38 400 ARG B C 1
ATOM 6970 O O . ARG B 1 400 ? 25.453 -27.844 -11.852 1 92.38 400 ARG B O 1
ATOM 6977 N N . TYR B 1 401 ? 25.906 -29.406 -13.469 1 92.56 401 TYR B N 1
ATOM 6978 C CA . TYR B 1 401 ? 25.172 -30.5 -12.812 1 92.56 401 TYR B CA 1
ATOM 6979 C C . TYR B 1 401 ? 26.109 -31.656 -12.477 1 92.56 401 TYR B C 1
ATOM 6981 O O . TYR B 1 401 ? 27 -31.984 -13.258 1 92.56 401 TYR B O 1
ATOM 6989 N N . ASN B 1 402 ? 25.953 -32.281 -11.297 1 92.5 402 ASN B N 1
ATOM 6990 C CA . ASN B 1 402 ? 26.656 -33.5 -10.906 1 92.5 402 ASN B CA 1
ATOM 6991 C C . ASN B 1 402 ? 25.797 -34.75 -11.102 1 92.5 402 ASN B C 1
ATOM 6993 O O . ASN B 1 402 ? 24.688 -34.812 -10.578 1 92.5 402 ASN B O 1
ATOM 6997 N N . VAL B 1 403 ? 26.266 -35.625 -11.852 1 92.88 403 VAL B N 1
ATOM 6998 C CA . VAL B 1 403 ? 25.594 -36.906 -11.984 1 92.88 403 VAL B CA 1
ATOM 6999 C C . VAL B 1 403 ? 26.328 -37.969 -11.133 1 92.88 403 VAL B C 1
ATOM 7001 O O . VAL B 1 403 ? 27.484 -38.281 -11.398 1 92.88 403 VAL B O 1
ATOM 7004 N N . VAL B 1 404 ? 25.656 -38.406 -10.164 1 90.19 404 VAL B N 1
ATOM 7005 C CA . VAL B 1 404 ? 26.234 -39.406 -9.258 1 90.19 404 VAL B CA 1
ATOM 7006 C C . VAL B 1 404 ? 25.5 -40.719 -9.414 1 90.19 404 VAL B C 1
ATOM 7008 O O . VAL B 1 404 ? 24.281 -40.812 -9.258 1 90.19 404 VAL B O 1
ATOM 7011 N N . VAL B 1 405 ? 26.219 -41.75 -9.703 1 89 405 VAL B N 1
ATOM 7012 C CA . VAL B 1 405 ? 25.641 -43.094 -9.891 1 89 405 VAL B CA 1
ATOM 7013 C C . VAL B 1 405 ? 26.266 -44.062 -8.898 1 89 405 VAL B C 1
ATOM 7015 O O . VAL B 1 405 ? 27.484 -44.156 -8.781 1 89 405 VAL B O 1
ATOM 7018 N N . THR B 1 406 ? 25.406 -44.688 -8.18 1 86.06 406 THR B N 1
ATOM 7019 C CA . THR B 1 406 ? 25.844 -45.75 -7.277 1 86.06 406 THR B CA 1
ATOM 7020 C C . THR B 1 406 ? 25.297 -47.094 -7.723 1 86.06 406 THR B C 1
ATOM 7022 O O . THR B 1 406 ? 24.078 -47.25 -7.883 1 86.06 406 THR B O 1
ATOM 7025 N N . ILE B 1 407 ? 26.188 -47.969 -7.949 1 80.5 407 ILE B N 1
ATOM 7026 C CA . ILE B 1 407 ? 25.797 -49.312 -8.391 1 80.5 407 ILE B CA 1
ATOM 7027 C C . ILE B 1 407 ? 26.094 -50.312 -7.277 1 80.5 407 ILE B C 1
ATOM 7029 O O . ILE B 1 407 ? 27.219 -50.406 -6.797 1 80.5 407 ILE B O 1
ATOM 7033 N N . VAL B 1 408 ? 24.984 -50.875 -6.902 1 76.5 408 VAL B N 1
ATOM 7034 C CA . VAL B 1 408 ? 25.156 -51.875 -5.867 1 76.5 408 VAL B CA 1
ATOM 7035 C C . VAL B 1 408 ? 24.672 -53.25 -6.391 1 76.5 408 VAL B C 1
ATOM 7037 O O . VAL B 1 408 ? 23.672 -53.312 -7.109 1 76.5 408 VAL B O 1
ATOM 7040 N N . GLY B 1 409 ? 25.359 -54.219 -6.262 1 72.56 409 GLY B N 1
ATOM 7041 C CA . GLY B 1 409 ? 24.969 -55.562 -6.656 1 72.56 409 GLY B CA 1
ATOM 7042 C C . GLY B 1 409 ? 26.031 -56.625 -6.391 1 72.56 409 GLY B C 1
ATOM 7043 O O . GLY B 1 409 ? 27.047 -56.312 -5.766 1 72.56 409 GLY B O 1
ATOM 7044 N N . LYS B 1 410 ? 25.609 -57.844 -6.621 1 66.5 410 LYS B N 1
ATOM 7045 C CA . LYS B 1 410 ? 26.531 -58.969 -6.492 1 66.5 410 LYS B CA 1
ATOM 7046 C C . LYS B 1 410 ? 27.375 -59.125 -7.754 1 66.5 410 LYS B C 1
ATOM 7048 O O . LYS B 1 410 ? 27.016 -59.906 -8.641 1 66.5 410 LYS B O 1
ATOM 7053 N N . PHE B 1 411 ? 28.219 -58.125 -8.062 1 62.47 411 PHE B N 1
ATOM 7054 C CA . PHE B 1 411 ? 29.047 -58.219 -9.25 1 62.47 411 PHE B CA 1
ATOM 7055 C C . PHE B 1 411 ? 30.516 -58.031 -8.891 1 62.47 411 PHE B C 1
ATOM 7057 O O . PHE B 1 411 ? 30.844 -57.344 -7.922 1 62.47 411 PHE B O 1
ATOM 7064 N N . ARG B 1 412 ? 31.297 -58.781 -9.602 1 60.78 412 ARG B N 1
ATOM 7065 C CA . ARG B 1 412 ? 32.719 -58.688 -9.352 1 60.78 412 ARG B CA 1
ATOM 7066 C C . ARG B 1 412 ? 33.375 -57.625 -10.273 1 60.78 412 ARG B C 1
ATOM 7068 O O . ARG B 1 412 ? 34.25 -56.906 -9.859 1 60.78 412 ARG B O 1
ATOM 7075 N N . HIS B 1 413 ? 32.812 -57.562 -11.617 1 70.31 413 HIS B N 1
ATOM 7076 C CA . HIS B 1 413 ? 33.469 -56.688 -12.586 1 70.31 413 HIS B CA 1
ATOM 7077 C C . HIS B 1 413 ? 32.438 -55.938 -13.414 1 70.31 413 HIS B C 1
ATOM 7079 O O . HIS B 1 413 ? 31.422 -56.469 -13.812 1 70.31 413 HIS B O 1
ATOM 7085 N N . LEU B 1 414 ? 32.656 -54.625 -13.516 1 75.94 414 LEU B N 1
ATOM 7086 C CA . LEU B 1 414 ? 31.828 -53.75 -14.367 1 75.94 414 LEU B CA 1
ATOM 7087 C C . LEU B 1 414 ? 32.625 -53.281 -15.578 1 75.94 414 LEU B C 1
ATOM 7089 O O . LEU B 1 414 ? 33.844 -53.156 -15.516 1 75.94 414 LEU B O 1
ATOM 7093 N N . PHE B 1 415 ? 31.875 -53.156 -16.562 1 78.69 415 PHE B N 1
ATOM 7094 C CA . PHE B 1 415 ? 32.5 -52.531 -17.719 1 78.69 415 PHE B CA 1
ATOM 7095 C C . PHE B 1 415 ? 32.906 -51.094 -17.406 1 78.69 415 PHE B C 1
ATOM 7097 O O . PHE B 1 415 ? 32.312 -50.438 -16.547 1 78.69 415 PHE B O 1
ATOM 7104 N N . ARG B 1 416 ? 34 -50.719 -18.016 1 83.25 416 ARG B N 1
ATOM 7105 C CA . ARG B 1 416 ? 34.5 -49.344 -17.859 1 83.25 416 ARG B CA 1
ATOM 7106 C C . ARG B 1 416 ? 34.875 -48.75 -19.219 1 83.25 416 ARG B C 1
ATOM 7108 O O . ARG B 1 416 ? 35.344 -49.5 -20.094 1 83.25 416 ARG B O 1
ATOM 7115 N N . GLY B 1 417 ? 34.656 -47.531 -19.344 1 85.94 417 GLY B N 1
ATOM 7116 C CA . GLY B 1 417 ? 35.031 -46.844 -20.562 1 85.94 417 GLY B CA 1
ATOM 7117 C C . GLY B 1 417 ? 36.312 -46.031 -20.406 1 85.94 417 GLY B C 1
ATOM 7118 O O . GLY B 1 417 ? 36.625 -45.594 -19.297 1 85.94 417 GLY B O 1
ATOM 7119 N N . ILE B 1 418 ? 37.062 -45.938 -21.516 1 85.81 418 ILE B N 1
ATOM 7120 C CA . ILE B 1 418 ? 38.25 -45.125 -21.531 1 85.81 418 ILE B CA 1
ATOM 7121 C C . ILE B 1 418 ? 38.25 -44.188 -22.734 1 85.81 418 ILE B C 1
ATOM 7123 O O . ILE B 1 418 ? 37.312 -44.25 -23.547 1 85.81 418 ILE B O 1
ATOM 7127 N N . ALA B 1 419 ? 39.156 -43.219 -22.875 1 88.12 419 ALA B N 1
ATOM 7128 C CA . ALA B 1 419 ? 39.281 -42.25 -23.953 1 88.12 419 ALA B CA 1
ATOM 7129 C C . ALA B 1 419 ? 38.094 -41.312 -24 1 88.12 419 ALA B C 1
ATOM 7131 O O . ALA B 1 419 ? 37.469 -41.094 -25.062 1 88.12 419 ALA B O 1
ATOM 7132 N N . GLY B 1 420 ? 37.812 -40.844 -22.875 1 91.38 420 GLY B N 1
ATOM 7133 C CA . GLY B 1 420 ? 36.688 -39.938 -22.766 1 91.38 420 GLY B CA 1
ATOM 7134 C C . GLY B 1 420 ? 36.969 -38.562 -23.344 1 91.38 420 GLY B C 1
ATOM 7135 O O . GLY B 1 420 ? 38.094 -38.094 -23.266 1 91.38 420 GLY B O 1
ATOM 7136 N N . LYS B 1 421 ? 35.906 -37.969 -23.875 1 90.69 421 LYS B N 1
ATOM 7137 C CA . LYS B 1 421 ? 36.031 -36.625 -24.438 1 90.69 421 LYS B CA 1
ATOM 7138 C C . LYS B 1 421 ? 35.625 -35.562 -23.406 1 90.69 421 LYS B C 1
ATOM 7140 O O . LYS B 1 421 ? 34.719 -35.781 -22.609 1 90.69 421 LYS B O 1
ATOM 7145 N N . ARG B 1 422 ? 36.344 -34.562 -23.469 1 91.81 422 ARG B N 1
ATOM 7146 C CA . ARG B 1 422 ? 36.062 -33.469 -22.547 1 91.81 422 ARG B CA 1
ATOM 7147 C C . ARG B 1 422 ? 34.781 -32.688 -22.969 1 91.81 422 ARG B C 1
ATOM 7149 O O . ARG B 1 422 ? 34.094 -32.125 -22.125 1 91.81 422 ARG B O 1
ATOM 7156 N N . SER B 1 423 ? 34.562 -32.688 -24.266 1 94.12 423 SER B N 1
ATOM 7157 C CA . SER B 1 423 ? 33.406 -31.984 -24.766 1 94.12 423 SER B CA 1
ATOM 7158 C C . SER B 1 423 ? 32.781 -32.719 -25.938 1 94.12 423 SER B C 1
ATOM 7160 O O . SER B 1 423 ? 33.469 -33.344 -26.75 1 94.12 423 SER B O 1
ATOM 7162 N N . LEU B 1 424 ? 31.484 -32.781 -25.906 1 93.19 424 LEU B N 1
ATOM 7163 C CA . LEU B 1 424 ? 30.719 -33.375 -27 1 93.19 424 LEU B CA 1
ATOM 7164 C C . LEU B 1 424 ? 29.609 -32.438 -27.438 1 93.19 424 LEU B C 1
ATOM 7166 O O . LEU B 1 424 ? 29.109 -31.625 -26.641 1 93.19 424 LEU B O 1
ATOM 7170 N N . THR B 1 425 ? 29.203 -32.531 -28.703 1 92.62 425 THR B N 1
ATOM 7171 C CA . THR B 1 425 ? 28.109 -31.719 -29.219 1 92.62 425 THR B CA 1
ATOM 7172 C C . THR B 1 425 ? 26.859 -32.562 -29.422 1 92.62 425 THR B C 1
ATOM 7174 O O . THR B 1 425 ? 26.922 -33.656 -30 1 92.62 425 THR B O 1
ATOM 7177 N N . PHE B 1 426 ? 25.859 -32.281 -28.812 1 90.88 426 PHE B N 1
ATOM 7178 C CA . PHE B 1 426 ? 24.547 -32.875 -29.031 1 90.88 426 PHE B CA 1
ATOM 7179 C C . PHE B 1 426 ? 23.594 -31.844 -29.625 1 90.88 426 PHE B C 1
ATOM 7181 O O . PHE B 1 426 ? 23.25 -30.859 -28.984 1 90.88 426 PHE B O 1
ATOM 7188 N N . LYS B 1 427 ? 23.156 -32.156 -30.844 1 87.19 427 LYS B N 1
ATOM 7189 C CA . LYS B 1 427 ? 22.359 -31.188 -31.594 1 87.19 427 LYS B CA 1
ATOM 7190 C C . LYS B 1 427 ? 23.062 -29.828 -31.688 1 87.19 427 LYS B C 1
ATOM 7192 O O . LYS B 1 427 ? 24.141 -29.719 -32.281 1 87.19 427 LYS B O 1
ATOM 7197 N N . ASP B 1 428 ? 22.609 -28.797 -31 1 89.31 428 ASP B N 1
ATOM 7198 C CA . ASP B 1 428 ? 23.25 -27.484 -31.062 1 89.31 428 ASP B CA 1
ATOM 7199 C C . ASP B 1 428 ? 23.844 -27.094 -29.719 1 89.31 428 ASP B C 1
ATOM 7201 O O . ASP B 1 428 ? 24.25 -25.938 -29.531 1 89.31 428 ASP B O 1
ATOM 7205 N N . SER B 1 429 ? 23.969 -28.016 -28.844 1 92.81 429 SER B N 1
ATOM 7206 C CA . SER B 1 429 ? 24.484 -27.703 -27.531 1 92.81 429 SER B CA 1
ATOM 7207 C C . SER B 1 429 ? 25.812 -28.422 -27.281 1 92.81 429 SER B C 1
ATOM 7209 O O . SER B 1 429 ? 25.953 -29.609 -27.594 1 92.81 429 SER B O 1
ATOM 7211 N N . GLU B 1 430 ? 26.75 -27.641 -26.797 1 94.5 430 GLU B N 1
ATOM 7212 C CA . GLU B 1 430 ? 28.016 -28.234 -26.359 1 94.5 430 GLU B CA 1
ATOM 7213 C C . GLU B 1 430 ? 27.938 -28.688 -24.906 1 94.5 430 GLU B C 1
ATOM 7215 O O . GLU B 1 430 ? 27.578 -27.891 -24.031 1 94.5 430 GLU B O 1
ATOM 7220 N N . ILE B 1 431 ? 28.219 -29.922 -24.719 1 94.31 431 ILE B N 1
ATOM 7221 C CA . ILE B 1 431 ? 28.25 -30.484 -23.375 1 94.31 431 ILE B CA 1
ATOM 7222 C C . ILE B 1 431 ? 29.688 -30.688 -22.922 1 94.31 431 ILE B C 1
ATOM 7224 O O . ILE B 1 431 ? 30.453 -31.422 -23.547 1 94.31 431 ILE B O 1
ATOM 7228 N N . THR B 1 432 ? 30.078 -29.938 -21.875 1 95.19 432 THR B N 1
ATOM 7229 C CA . THR B 1 432 ? 31.422 -30.047 -21.328 1 95.19 432 THR B CA 1
ATOM 7230 C C . THR B 1 432 ? 31.406 -30.844 -20.031 1 95.19 432 THR B C 1
ATOM 7232 O O . THR B 1 432 ? 30.562 -30.625 -19.156 1 95.19 432 THR B O 1
ATOM 7235 N N . PHE B 1 433 ? 32.375 -31.766 -19.953 1 95.06 433 PHE B N 1
ATOM 7236 C CA . PHE B 1 433 ? 32.438 -32.625 -18.781 1 95.06 433 PHE B CA 1
ATOM 7237 C C . PHE B 1 433 ? 33.594 -32.219 -17.859 1 95.06 433 PHE B C 1
ATOM 7239 O O . PHE B 1 433 ? 34.656 -31.812 -18.328 1 95.06 433 PHE B O 1
ATOM 7246 N N . TYR B 1 434 ? 33.312 -32.312 -16.578 1 93.69 434 TYR B N 1
ATOM 7247 C CA . TYR B 1 434 ? 34.281 -32 -15.531 1 93.69 434 TYR B CA 1
ATOM 7248 C C . TYR B 1 434 ? 34.344 -33.156 -14.508 1 93.69 434 TYR B C 1
ATOM 7250 O O . TYR B 1 434 ? 33.406 -33.938 -14.375 1 93.69 434 TYR B O 1
ATOM 7258 N N . GLU B 1 435 ? 35.469 -33.219 -13.883 1 93.06 435 GLU B N 1
ATOM 7259 C CA . GLU B 1 435 ? 35.562 -34.156 -12.766 1 93.06 435 GLU B CA 1
ATOM 7260 C C . GLU B 1 435 ? 34.688 -33.688 -11.602 1 93.06 435 GLU B C 1
ATOM 7262 O O . GLU B 1 435 ? 34.562 -32.5 -11.328 1 93.06 435 GLU B O 1
ATOM 7267 N N . SER B 1 436 ? 34.094 -34.625 -11.055 1 92.06 436 SER B N 1
ATOM 7268 C CA . SER B 1 436 ? 33.25 -34.344 -9.906 1 92.06 436 SER B CA 1
ATOM 7269 C C . SER B 1 436 ? 33.906 -34.812 -8.609 1 92.06 436 SER B C 1
ATOM 7271 O O . SER B 1 436 ? 34.469 -35.906 -8.555 1 92.06 436 SER B O 1
ATOM 7273 N N . GLY B 1 437 ? 33.75 -33.969 -7.551 1 87.38 437 GLY B N 1
ATOM 7274 C CA . GLY B 1 437 ? 34.25 -34.344 -6.242 1 87.38 437 GLY B CA 1
ATOM 7275 C C . GLY B 1 437 ? 33.469 -35.469 -5.598 1 87.38 437 GLY B C 1
ATOM 7276 O O . GLY B 1 437 ? 33.906 -36.062 -4.617 1 87.38 437 GLY B O 1
ATOM 7277 N N . CYS B 1 438 ? 32.344 -35.844 -6.191 1 87.25 438 CYS B N 1
ATOM 7278 C CA . CYS B 1 438 ? 31.484 -36.875 -5.621 1 87.25 438 CYS B CA 1
ATOM 7279 C C . CYS B 1 438 ? 31.891 -38.25 -6.105 1 87.25 438 CYS B C 1
ATOM 7281 O O . CYS B 1 438 ? 31.344 -39.281 -5.656 1 87.25 438 CYS B O 1
ATOM 7283 N N . SER B 1 439 ? 32.812 -38.281 -7.012 1 89.5 439 SER B N 1
ATOM 7284 C CA . SER B 1 439 ? 33.25 -39.562 -7.535 1 89.5 439 SER B CA 1
ATOM 7285 C C . SER B 1 439 ? 34.312 -40.188 -6.645 1 89.5 439 SER B C 1
ATOM 7287 O O . SER B 1 439 ? 35.312 -39.562 -6.328 1 89.5 439 SER B O 1
ATOM 7289 N N . SER B 1 440 ? 34.062 -41.375 -6.223 1 85.94 440 SER B N 1
ATOM 7290 C CA . SER B 1 440 ? 35.031 -42.062 -5.379 1 85.94 440 SER B CA 1
ATOM 7291 C C . SER B 1 440 ? 35.375 -43.438 -5.938 1 85.94 440 SER B C 1
ATOM 7293 O O . SER B 1 440 ? 35.938 -44.281 -5.227 1 85.94 440 SER B O 1
ATOM 7295 N N . ASN B 1 441 ? 35.031 -43.688 -7.133 1 83.94 441 ASN B N 1
ATOM 7296 C CA . ASN B 1 441 ? 35.281 -44.969 -7.758 1 83.94 441 ASN B CA 1
ATOM 7297 C C . ASN B 1 441 ? 36.156 -44.812 -9.016 1 83.94 441 ASN B C 1
ATOM 7299 O O . ASN B 1 441 ? 36.094 -45.656 -9.922 1 83.94 441 ASN B O 1
ATOM 7303 N N . GLY B 1 442 ? 36.812 -43.719 -9.102 1 80.94 442 GLY B N 1
ATOM 7304 C CA . GLY B 1 442 ? 37.812 -43.562 -10.156 1 80.94 442 GLY B CA 1
ATOM 7305 C C . GLY B 1 442 ? 37.25 -43 -11.438 1 80.94 442 GLY B C 1
ATOM 7306 O O . GLY B 1 442 ? 37.938 -42.906 -12.453 1 80.94 442 GLY B O 1
ATOM 7307 N N . THR B 1 443 ? 36 -42.688 -11.484 1 86.62 443 THR B N 1
ATOM 7308 C CA . THR B 1 443 ? 35.406 -42.094 -12.688 1 86.62 443 THR B CA 1
ATOM 7309 C C . THR B 1 443 ? 35.906 -40.656 -12.891 1 86.62 443 THR B C 1
ATOM 7311 O O . THR B 1 443 ? 35.844 -39.844 -11.969 1 86.62 443 THR B O 1
ATOM 7314 N N . THR B 1 444 ? 36.5 -40.406 -14.023 1 91.12 444 THR B N 1
ATOM 7315 C CA . THR B 1 444 ? 36.938 -39.094 -14.445 1 91.12 444 THR B CA 1
ATOM 7316 C C . THR B 1 444 ? 36.375 -38.75 -15.82 1 91.12 444 THR B C 1
ATOM 7318 O O . THR B 1 444 ? 35.438 -39.406 -16.297 1 91.12 444 THR B O 1
ATOM 7321 N N . VAL B 1 445 ? 36.938 -37.719 -16.391 1 93.12 445 VAL B N 1
ATOM 7322 C CA . VAL B 1 445 ? 36.5 -37.281 -17.719 1 93.12 445 VAL B CA 1
ATOM 7323 C C . VAL B 1 445 ? 37 -38.281 -18.766 1 93.12 445 VAL B C 1
ATOM 7325 O O . VAL B 1 445 ? 36.312 -38.562 -19.75 1 93.12 445 VAL B O 1
ATOM 7328 N N . THR B 1 446 ? 38.094 -38.906 -18.453 1 91.12 446 THR B N 1
ATOM 7329 C CA . THR B 1 446 ? 38.75 -39.719 -19.469 1 91.12 446 THR B CA 1
ATOM 7330 C C . THR B 1 446 ? 38.344 -41.188 -19.297 1 91.12 446 THR B C 1
ATOM 7332 O O . THR B 1 446 ? 38.469 -42 -20.219 1 91.12 446 THR B O 1
ATOM 7335 N N . GLU B 1 447 ? 37.969 -41.562 -18.141 1 89.88 447 GLU B N 1
ATOM 7336 C CA . GLU B 1 447 ? 37.562 -42.969 -17.922 1 89.88 447 GLU B CA 1
ATOM 7337 C C . GLU B 1 447 ? 36.562 -43.094 -16.797 1 89.88 447 GLU B C 1
ATOM 7339 O O . GLU B 1 447 ? 36.438 -42.188 -15.961 1 89.88 447 GLU B O 1
ATOM 7344 N N . GLY B 1 448 ? 35.781 -44.188 -16.891 1 88.44 448 GLY B N 1
ATOM 7345 C CA . GLY B 1 448 ? 34.875 -44.406 -15.773 1 88.44 448 GLY B CA 1
ATOM 7346 C C . GLY B 1 448 ? 33.688 -45.312 -16.125 1 88.44 448 GLY B C 1
ATOM 7347 O O . GLY B 1 448 ? 33.719 -46.031 -17.109 1 88.44 448 GLY B O 1
ATOM 7348 N N . GLN B 1 449 ? 32.594 -45.188 -15.281 1 85.62 449 GLN B N 1
ATOM 7349 C CA . GLN B 1 449 ? 31.469 -46.125 -15.359 1 85.62 449 GLN B CA 1
ATOM 7350 C C . GLN B 1 449 ? 30.234 -45.438 -15.906 1 85.62 449 GLN B C 1
ATOM 7352 O O . GLN B 1 449 ? 29.203 -46.062 -16.109 1 85.62 449 GLN B O 1
ATOM 7357 N N . ILE B 1 450 ? 30.344 -44.188 -16.25 1 90.19 450 ILE B N 1
ATOM 7358 C CA . ILE B 1 450 ? 29.234 -43.438 -16.812 1 90.19 450 ILE B CA 1
ATOM 7359 C C . ILE B 1 450 ? 29.531 -43.062 -18.25 1 90.19 450 ILE B C 1
ATOM 7361 O O . ILE B 1 450 ? 30.094 -42 -18.516 1 90.19 450 ILE B O 1
ATOM 7365 N N . PRO B 1 451 ? 29.172 -43.906 -19.047 1 89.06 451 PRO B N 1
ATOM 7366 C CA . PRO B 1 451 ? 29.594 -43.688 -20.438 1 89.06 451 PRO B CA 1
ATOM 7367 C C . PRO B 1 451 ? 28.828 -42.562 -21.125 1 89.06 451 PRO B C 1
ATOM 7369 O O . PRO B 1 451 ? 29.25 -42.062 -22.172 1 89.06 451 PRO B O 1
ATOM 7372 N N . GLY B 1 452 ? 27.609 -42.312 -20.578 1 91.44 452 GLY B N 1
ATOM 7373 C CA . GLY B 1 452 ? 26.922 -41.219 -21.266 1 91.44 452 GLY B CA 1
ATOM 7374 C C . GLY B 1 452 ? 25.594 -40.844 -20.625 1 91.44 452 GLY B C 1
ATOM 7375 O O . GLY B 1 452 ? 25.344 -41.219 -19.484 1 91.44 452 GLY B O 1
ATOM 7376 N N . PHE B 1 453 ? 24.906 -40 -21.422 1 92.75 453 PHE B N 1
ATOM 7377 C CA . PHE B 1 453 ? 23.625 -39.469 -20.969 1 92.75 453 PHE B CA 1
ATOM 7378 C C . PHE B 1 453 ? 22.531 -39.75 -21.984 1 92.75 453 PHE B C 1
ATOM 7380 O O . PHE B 1 453 ? 22.828 -40.031 -23.156 1 92.75 453 PHE B O 1
ATOM 7387 N N . LEU B 1 454 ? 21.328 -39.812 -21.484 1 87.06 454 LEU B N 1
ATOM 7388 C CA . LEU B 1 454 ? 20.125 -39.875 -22.328 1 87.06 454 LEU B CA 1
ATOM 7389 C C . LEU B 1 454 ? 19.531 -38.469 -22.484 1 87.06 454 LEU B C 1
ATOM 7391 O O . LEU B 1 454 ? 19.031 -37.906 -21.516 1 87.06 454 LEU B O 1
ATOM 7395 N N . LEU B 1 455 ? 19.688 -38 -23.703 1 89.19 455 LEU B N 1
ATOM 7396 C CA . LEU B 1 455 ? 19.328 -36.625 -23.953 1 89.19 455 LEU B CA 1
ATOM 7397 C C . LEU B 1 455 ? 18.328 -36.5 -25.078 1 89.19 455 LEU B C 1
ATOM 7399 O O . LEU B 1 455 ? 18.219 -37.406 -25.922 1 89.19 455 LEU B O 1
ATOM 7403 N N . SER B 1 456 ? 17.562 -35.406 -25.078 1 85.62 456 SER B N 1
ATOM 7404 C CA . SER B 1 456 ? 16.719 -35.062 -26.203 1 85.62 456 SER B CA 1
ATOM 7405 C C . SER B 1 456 ? 16.734 -33.562 -26.438 1 85.62 456 SER B C 1
ATOM 7407 O O . SER B 1 456 ? 17.016 -32.781 -25.531 1 85.62 456 SER B O 1
#

Secondary structure (DSSP, 8-state):
-------------HHHHHHHHHHHHHHHSS-TTS--STT--HHHHHHHHHHTT-S--EEEEETTTTEEEEE-HHHHHHH-HHHHHHT---TT-SSEEEEE-SS-HHHHHHHHHHHHH------HHHHHHHHHHHHHTT-HHHHHHHHHHHHHS--TTTHHHHHHHHHHTT-HHHHHHHHHHHHHTHHHHHTSHHHHHS-HHHHHHHHH-S---S-HHHHHHHHHHHHHHHHHHTT----HHHHHHHHGGGGGGS-GGGS-HHHIIIIITTSSSS-HHHHHHHHHHHH-TT---TT--S--PPP-----EEEE-EEEE--S-EEP-SPPEEEEEEESS--EEEEEEEE-BSS--EEEEEEEEEETT--EEEEEEEEEE--S--SEEEEEEEEEEE--TT-EEEEEEEEEES-SEE--EEEE-SEEEETTEEEEEEE-TT--SS--SSSBS--EEEE-/-------------HHHHHHHHHHHHHHHSS-TTS-SSTT--HHHHHHHHHHTT-S--EEEEETTTTEEEEE-HHHHHHH-HHHHHHT---TT-SSEEEEE-SS-HHHHHHHHHHHHH------HHHHHHHHHHHHHTT-HHHHHHHHHHHHHS--TTTHHHHHHHHHHTT-HHHHHHHHHHHHHTHHHHHTSHHHHHS-HHHHHHHHH-S---S-HHHHHHHHHHHHHHHHHHTT----HHHHHHHHGGGGGGS-GGGS-HHHIIIIITTSSSS-HHHHHHHHHHHH-TT---TT--S--PPP-----EEEE-EEEE--S-EEP-SPPEEEEEEESS--EEEEEEEE-BSS--EEEEEEEEEETT--EEEEEEEEEE--S--SEEEEEEEEEEE--TT-EEEEEEEEEES-SEE--EEEE-SEEEETTEEEEEEE-TT--SS--SSSBS--EEEE-

pLDDT: mean 81.73, std 17.58, range [22.19, 97.56]

Sequence (912 aa):
MNSNNNEVPASPVKEDTKINEAHSELNSRQSRNQDWQGDRSLGECMQYMLTNEIGCDVSFFVGPEKVEVRAHRLILIARSPVFFKKLRPSSEEFRSKMTISDISVDTFLRFVRYLYTDEASFDLKTATSLLPVARRFKVNRLVQICLSVLHDGVDCDNVCILLDEAIQSHALQKRDRAMDIINKTTRICLKSRAFRSIGQEAFDYILKSNELNISEEELYECSLEWATTQCQKKQLETTDGNLRQQLGNSLYRIRFTLMPREYFQYKIEKSEILTGEEKGEITECITDRSFRKENFKFDKNLRTITEYFRLLRFMQLDTKLKEHTGRPDAIMFETSKPIWFHGVVVYGSFIEQSINIHVKITDARLTIVRELGQTFESVESEEMHDVLLSTPFETVPGFRYNVVVTIVGKFRHLFRGIAGKRSLTFKDSEITFYESGCSSNGTTVTEGQIPGFLLSMNSNNNEVPASPVKEDTKINEAHSELNSRQSRNQDWQGDRSLGECMQYMLTNEIGCDVSFFVGPEKVEVRAHRLILIARSPVFFKKLRPSSEEFRSKMTISDISVDTFLRFVRYLYTDEASFDLKTATSLLPVARRFKVNRLVQICLSVLHDGVDCDNVCILLDEAIQSHALQKRDRAMDIINKTTRICLKSRAFRSIGQEAFDYILKSNELNISEEELYECSLEWATTQCQKKQLETTDGNLRQQLGNSLYRIRFTLMPREYFQYKIEKSEILTGEEKGEITECITDRSFRKENFKFDKNLRTITEYFRLLRFMQLDTKLKEHTGRPDAIMFETSKPIWFHGVVVYGSFIEQSINIHVKITDARLTIVRELGQTFESVESEEMHDVLLSTPFETVPGFRYNVVVTIVGKFRHLFRGIAGKRSLTFKDSEITFYESGCSSNGTTVTEGQIPGFLLS

Foldseek 3Di:
DDPPPPPDPDDPPPVVVVVVVVLVVVPDPPDPPDCPDPPDDQLRVLVVCQSNVPPFAEWEQEAPVGDIGTHHLVLLLVQFVVSVVVVVDDPPGRHHYYYHHLADPVLVVLQRSCSRHVDDDDALVSLLRNLLVCVVRVRVSSNVVSVVNCVVPPDLQALLVQLLVCVVVVVVVSNVVSLVQCLQFVLSNLQHPNVLRHDLVSVLVNLQALRHADDLLSVVVSLLSSLVSVCSVVVHDSALVSSLVSCDLSVQSRALLRDDPVCCVPPVVPHPVDPPVLSVQSNVCNVPVPDDDDPRSHDNDHRDYPDWDWDFFFPFWDPDWDFFPQAKAKKKKAKQDKWKFFFFKFFDAQDQAKKKKWKFKAWPVRHTPFTDTDTDRRRDNPGMDTDTTSGIDIGDHPTMMMIMMGMDTDGGGTMKGFQGDQWDDDDHMIMGMADDPRGDRPDGRGMGGTGTTTID/DDPPPPPDPDDPPPPVVVVVVVLVVVPDPPPPPDCPDPPDDQLRVLVVCQSNVPPFAEWEQEAPVGDIGTHHLVLLLVQFVVSVVVVVDDVPGRHHYYYHHLADPVLVVLVRSCSRHVDDDDALVSLLRNLLVCVVRVRVSSNVVSVVRCVVPPDLQALLVQLLVCVVVVVVVSNVVSLVQCLQFVLSNLQHPNVLRHDLVSVLVNLQALRHPDDLLSVVVSLLSSLVSVCSVVVHDSALVSSLVSCDLSVQSRALLRDDPVCCVPPVVPHPVDPPVLSVQSNVCNVPVPDDDDPRSHDNDHRDYPDWDWDFFFPFWDPDWDFFPQAKAKKKKAKQDKWKFFFFKFFDAQDQAWKKKWKFKAWPVRHTPFTDTDTDRRRDNDGIDTDTTSGIDIGDHPTMMMIMMGMDTDGGGTMKGFQGDQWDDDDHMIMGMADDPRGDRPDGRGMGGTGTTTID